Protein 1K09 (pdb70)

Structure (mmCIF, N/CA/C/O backbone):
data_1K09
#
_entry.id   1K09
#
loop_
_entity.id
_entity.type
_entity.pdbx_description
1 polymer 'Core Module I'
2 polymer 'Core Module II'
3 non-polymer '(7E)-4,9-dioxo-6-oxa-3,7,10-triazadodec-7-ene-1,12-dioic acid'
#
loop_
_atom_site.group_PDB
_atom_site.id
_atom_site.type_symbol
_atom_site.label_atom_id
_atom_site.label_alt_id
_atom_site.label_comp_id
_atom_site.label_asym_id
_atom_site.label_entity_id
_atom_site.label_seq_id
_atom_site.pdbx_PDB_ins_code
_atom_site.Cartn_x
_atom_site.Cartn_y
_atom_site.Cartn_z
_atom_site.occupancy
_atom_site.B_iso_or_equiv
_atom_site.auth_seq_id
_atom_site.auth_comp_id
_atom_site.auth_asym_id
_atom_site.auth_atom_id
_atom_site.pdbx_PDB_model_num
ATOM 10 N N . LYS A 1 2 ? -8.652 -8.616 -18.629 1.00 0.00 2 LYS A N 1
ATOM 11 C CA . LYS A 1 2 ? -8.011 -7.619 -17.726 1.00 0.00 2 LYS A CA 1
ATOM 12 C C . LYS A 1 2 ? -7.211 -8.345 -16.644 1.00 0.00 2 LYS A C 1
ATOM 13 O O . LYS A 1 2 ? -7.737 -8.725 -15.616 1.00 0.00 2 LYS A O 1
ATOM 32 N N . ALA A 1 3 ? -5.942 -8.543 -16.870 1.00 0.00 3 ALA A N 1
ATOM 33 C CA . ALA A 1 3 ? -5.099 -9.248 -15.861 1.00 0.00 3 ALA A CA 1
ATOM 34 C C . ALA A 1 3 ? -4.775 -8.316 -14.691 1.00 0.00 3 ALA A C 1
ATOM 35 O O . ALA A 1 3 ? -3.635 -8.164 -14.300 1.00 0.00 3 ALA A O 1
ATOM 42 N N . LYS A 1 4 ? -5.772 -7.691 -14.129 1.00 0.00 4 LYS A N 1
ATOM 43 C CA . LYS A 1 4 ? -5.528 -6.768 -12.984 1.00 0.00 4 LYS A CA 1
ATOM 44 C C . LYS A 1 4 ? -6.862 -6.266 -12.422 1.00 0.00 4 LYS A C 1
ATOM 45 O O . LYS A 1 4 ? -7.520 -5.434 -13.014 1.00 0.00 4 LYS A O 1
ATOM 62 N N . ILE A 1 5 ? -7.267 -6.769 -11.287 1.00 0.00 5 ILE A N 1
ATOM 63 C CA . ILE A 1 5 ? -8.560 -6.322 -10.692 1.00 0.00 5 ILE A CA 1
ATOM 64 C C . ILE A 1 5 ? -8.570 -4.794 -10.542 1.00 0.00 5 ILE A C 1
ATOM 65 O O . ILE A 1 5 ? -7.756 -4.102 -11.119 1.00 0.00 5 ILE A O 1
ATOM 81 N N . ILE A 1 6 ? -9.482 -4.262 -9.776 1.00 0.00 6 ILE A N 1
ATOM 82 C CA . ILE A 1 6 ? -9.531 -2.781 -9.602 1.00 0.00 6 ILE A CA 1
ATOM 83 C C . ILE A 1 6 ? -9.897 -2.421 -8.160 1.00 0.00 6 ILE A C 1
ATOM 84 O O . ILE A 1 6 ? -10.834 -2.949 -7.594 1.00 0.00 6 ILE A O 1
ATOM 100 N N . ARG A 1 7 ? -9.165 -1.521 -7.564 1.00 0.00 7 ARG A N 1
ATOM 101 C CA . ARG A 1 7 ? -9.465 -1.114 -6.162 1.00 0.00 7 ARG A CA 1
ATOM 102 C C . ARG A 1 7 ? -8.943 0.304 -5.911 1.00 0.00 7 ARG A C 1
ATOM 103 O O . ARG A 1 7 ? -7.822 0.500 -5.485 1.00 0.00 7 ARG A O 1
ATOM 124 N N . TYR A 1 8 ? -9.748 1.293 -6.186 1.00 0.00 8 TYR A N 1
ATOM 125 C CA . TYR A 1 8 ? -9.299 2.704 -5.977 1.00 0.00 8 TYR A CA 1
ATOM 126 C C . TYR A 1 8 ? -10.352 3.516 -5.215 1.00 0.00 8 TYR A C 1
ATOM 127 O O . TYR A 1 8 ? -11.381 3.004 -4.822 1.00 0.00 8 TYR A O 1
ATOM 145 N N . PHE A 1 9 ? -10.106 4.782 -5.008 1.00 0.00 9 PHE A N 1
ATOM 146 C CA . PHE A 1 9 ? -11.103 5.621 -4.279 1.00 0.00 9 PHE A CA 1
ATOM 147 C C . PHE A 1 9 ? -11.330 6.929 -5.027 1.00 0.00 9 PHE A C 1
ATOM 148 O O . PHE A 1 9 ? -11.814 7.901 -4.482 1.00 0.00 9 PHE A O 1
ATOM 165 N N . TYR A 1 10 ? -10.999 6.933 -6.280 1.00 0.00 10 TYR A N 1
ATOM 166 C CA . TYR A 1 10 ? -11.187 8.150 -7.126 1.00 0.00 10 TYR A CA 1
ATOM 167 C C . TYR A 1 10 ? -10.637 9.404 -6.437 1.00 0.00 10 TYR A C 1
ATOM 168 O O . TYR A 1 10 ? -10.275 9.392 -5.279 1.00 0.00 10 TYR A O 1
ATOM 186 N N . ASN A 1 11 ? -10.577 10.490 -7.165 1.00 0.00 11 ASN A N 1
ATOM 187 C CA . ASN A 1 11 ? -10.058 11.773 -6.602 1.00 0.00 11 ASN A CA 1
ATOM 188 C C . ASN A 1 11 ? -9.695 12.715 -7.750 1.00 0.00 11 ASN A C 1
ATOM 189 O O . ASN A 1 11 ? -8.542 13.009 -7.972 1.00 0.00 11 ASN A O 1
ATOM 200 N N . ALA A 1 12 ? -10.670 13.173 -8.489 1.00 0.00 12 ALA A N 1
ATOM 201 C CA . ALA A 1 12 ? -10.384 14.085 -9.639 1.00 0.00 12 ALA A CA 1
ATOM 202 C C . ALA A 1 12 ? -9.359 15.161 -9.246 1.00 0.00 12 ALA A C 1
ATOM 203 O O . ALA A 1 12 ? -8.174 14.903 -9.175 1.00 0.00 12 ALA A O 1
ATOM 210 N N . LYS A 1 13 ? -9.792 16.370 -9.008 1.00 0.00 13 LYS A N 1
ATOM 211 C CA . LYS A 1 13 ? -8.824 17.438 -8.639 1.00 0.00 13 LYS A CA 1
ATOM 212 C C . LYS A 1 13 ? -7.625 17.376 -9.581 1.00 0.00 13 LYS A C 1
ATOM 213 O O . LYS A 1 13 ? -6.627 16.749 -9.290 1.00 0.00 13 LYS A O 1
ATOM 232 N N . ASP A 1 14 ? -7.734 18.002 -10.720 1.00 0.00 14 ASP A N 1
ATOM 233 C CA . ASP A 1 14 ? -6.620 17.973 -11.715 1.00 0.00 14 ASP A CA 1
ATOM 234 C C . ASP A 1 14 ? -6.572 16.601 -12.393 1.00 0.00 14 ASP A C 1
ATOM 235 O O . ASP A 1 14 ? -5.747 16.350 -13.249 1.00 0.00 14 ASP A O 1
ATOM 244 N N . GLY A 1 15 ? -7.461 15.712 -12.027 1.00 0.00 15 GLY A N 1
ATOM 245 C CA . GLY A 1 15 ? -7.469 14.364 -12.666 1.00 0.00 15 GLY A CA 1
ATOM 246 C C . GLY A 1 15 ? -6.677 13.363 -11.818 1.00 0.00 15 GLY A C 1
ATOM 247 O O . GLY A 1 15 ? -5.850 12.630 -12.321 1.00 0.00 15 GLY A O 1
ATOM 251 N N . LEU A 1 16 ? -6.932 13.313 -10.538 1.00 0.00 16 LEU A N 1
ATOM 252 C CA . LEU A 1 16 ? -6.202 12.342 -9.671 1.00 0.00 16 LEU A CA 1
ATOM 253 C C . LEU A 1 16 ? -7.148 11.210 -9.258 1.00 0.00 16 LEU A C 1
ATOM 254 O O . LEU A 1 16 ? -8.336 11.269 -9.500 1.00 0.00 16 LEU A O 1
ATOM 283 N N . GLN A 1 18 ? -6.468 7.932 -6.336 1.00 0.00 18 GLN A N 1
ATOM 284 C CA . GLN A 1 18 ? -5.667 6.844 -5.704 1.00 0.00 18 GLN A CA 1
ATOM 285 C C . GLN A 1 18 ? -6.103 5.490 -6.269 1.00 0.00 18 GLN A C 1
ATOM 286 O O . GLN A 1 18 ? -7.141 4.963 -5.913 1.00 0.00 18 GLN A O 1
ATOM 300 N N . THR A 1 19 ? -5.328 4.936 -7.164 1.00 0.00 19 THR A N 1
ATOM 301 C CA . THR A 1 19 ? -5.705 3.629 -7.771 1.00 0.00 19 THR A CA 1
ATOM 302 C C . THR A 1 19 ? -4.858 2.485 -7.205 1.00 0.00 19 THR A C 1
ATOM 303 O O . THR A 1 19 ? -3.911 2.038 -7.822 1.00 0.00 19 THR A O 1
ATOM 314 N N . PHE A 1 20 ? -5.206 1.992 -6.050 1.00 0.00 20 PHE A N 1
ATOM 315 C CA . PHE A 1 20 ? -4.440 0.857 -5.461 1.00 0.00 20 PHE A CA 1
ATOM 316 C C . PHE A 1 20 ? -5.069 -0.452 -5.942 1.00 0.00 20 PHE A C 1
ATOM 317 O O . PHE A 1 20 ? -5.929 -1.011 -5.293 1.00 0.00 20 PHE A O 1
ATOM 334 N N . VAL A 1 21 ? -4.676 -0.926 -7.094 1.00 0.00 21 VAL A N 1
ATOM 335 C CA . VAL A 1 21 ? -5.290 -2.175 -7.629 1.00 0.00 21 VAL A CA 1
ATOM 336 C C . VAL A 1 21 ? -4.524 -3.418 -7.168 1.00 0.00 21 VAL A C 1
ATOM 337 O O . VAL A 1 21 ? -3.363 -3.355 -6.815 1.00 0.00 21 VAL A O 1
ATOM 350 N N . TYR A 1 22 ? -5.175 -4.552 -7.175 1.00 0.00 22 TYR A N 1
ATOM 351 C CA . TYR A 1 22 ? -4.507 -5.815 -6.746 1.00 0.00 22 TYR A CA 1
ATOM 352 C C . TYR A 1 22 ? -4.458 -6.799 -7.920 1.00 0.00 22 TYR A C 1
ATOM 353 O O . TYR A 1 22 ? -5.378 -6.883 -8.710 1.00 0.00 22 TYR A O 1
ATOM 371 N N . GLY A 1 23 ? -3.392 -7.541 -8.045 1.00 0.00 23 GLY A N 1
ATOM 372 C CA . GLY A 1 23 ? -3.291 -8.513 -9.170 1.00 0.00 23 GLY A CA 1
ATOM 373 C C . GLY A 1 23 ? -4.599 -9.299 -9.288 1.00 0.00 23 GLY A C 1
ATOM 374 O O . GLY A 1 23 ? -5.443 -9.251 -8.416 1.00 0.00 23 GLY A O 1
ATOM 378 N N . GLY A 1 24 ? -4.771 -10.024 -10.360 1.00 0.00 24 GLY A N 1
ATOM 379 C CA . GLY A 1 24 ? -6.025 -10.812 -10.532 1.00 0.00 24 GLY A CA 1
ATOM 380 C C . GLY A 1 24 ? -6.725 -10.387 -11.824 1.00 0.00 24 GLY A C 1
ATOM 381 O O . GLY A 1 24 ? -6.791 -9.217 -12.148 1.00 0.00 24 GLY A O 1
ATOM 385 N N . CYS A 1 25 ? -7.250 -11.325 -12.564 1.00 0.00 25 CYS A N 1
ATOM 386 C CA . CYS A 1 25 ? -7.946 -10.969 -13.835 1.00 0.00 25 CYS A CA 1
ATOM 387 C C . CYS A 1 25 ? -9.192 -10.131 -13.539 1.00 0.00 25 CYS A C 1
ATOM 388 O O . CYS A 1 25 ? -9.604 -9.321 -14.345 1.00 0.00 25 CYS A O 1
ATOM 407 N N . LYS B 2 2 ? -1.489 -12.915 0.754 1.00 0.00 2 LYS B N 1
ATOM 408 C CA . LYS B 2 2 ? -2.289 -11.774 0.225 1.00 0.00 2 LYS B CA 1
ATOM 409 C C . LYS B 2 2 ? -1.360 -10.708 -0.362 1.00 0.00 2 LYS B C 1
ATOM 410 O O . LYS B 2 2 ? -1.495 -9.532 -0.086 1.00 0.00 2 LYS B O 1
ATOM 429 N N . ALA B 2 3 ? -0.415 -11.110 -1.167 1.00 0.00 3 ALA B N 1
ATOM 430 C CA . ALA B 2 3 ? 0.526 -10.122 -1.768 1.00 0.00 3 ALA B CA 1
ATOM 431 C C . ALA B 2 3 ? 0.240 -9.957 -3.263 1.00 0.00 3 ALA B C 1
ATOM 432 O O . ALA B 2 3 ? -0.821 -10.301 -3.744 1.00 0.00 3 ALA B O 1
ATOM 439 N N . ARG B 2 4 ? 1.183 -9.435 -4.000 1.00 0.00 4 ARG B N 1
ATOM 440 C CA . ARG B 2 4 ? 0.972 -9.245 -5.465 1.00 0.00 4 ARG B CA 1
ATOM 441 C C . ARG B 2 4 ? -0.163 -8.249 -5.715 1.00 0.00 4 ARG B C 1
ATOM 442 O O . ARG B 2 4 ? -1.192 -8.590 -6.261 1.00 0.00 4 ARG B O 1
ATOM 463 N N . ILE B 2 5 ? 0.020 -7.018 -5.322 1.00 0.00 5 ILE B N 1
ATOM 464 C CA . ILE B 2 5 ? -1.049 -6.000 -5.543 1.00 0.00 5 ILE B CA 1
ATOM 465 C C . ILE B 2 5 ? -0.513 -4.848 -6.388 1.00 0.00 5 ILE B C 1
ATOM 466 O O . ILE B 2 5 ? 0.385 -4.135 -5.986 1.00 0.00 5 ILE B O 1
ATOM 482 N N . ILE B 2 6 ? -1.058 -4.654 -7.558 1.00 0.00 6 ILE B N 1
ATOM 483 C CA . ILE B 2 6 ? -0.574 -3.541 -8.415 1.00 0.00 6 ILE B CA 1
ATOM 484 C C . ILE B 2 6 ? -1.050 -2.200 -7.837 1.00 0.00 6 ILE B C 1
ATOM 485 O O . ILE B 2 6 ? -1.827 -1.469 -8.425 1.00 0.00 6 ILE B O 1
ATOM 501 N N . ARG B 2 7 ? -0.568 -1.886 -6.670 1.00 0.00 7 ARG B N 1
ATOM 502 C CA . ARG B 2 7 ? -0.938 -0.595 -6.002 1.00 0.00 7 ARG B CA 1
ATOM 503 C C . ARG B 2 7 ? -0.615 0.602 -6.909 1.00 0.00 7 ARG B C 1
ATOM 504 O O . ARG B 2 7 ? 0.486 1.138 -6.885 1.00 0.00 7 ARG B O 1
ATOM 525 N N . TYR B 2 8 ? -1.569 1.024 -7.697 1.00 0.00 8 TYR B N 1
ATOM 526 C CA . TYR B 2 8 ? -1.344 2.184 -8.609 1.00 0.00 8 TYR B CA 1
ATOM 527 C C . TYR B 2 8 ? -1.743 3.490 -7.915 1.00 0.00 8 TYR B C 1
ATOM 528 O O . TYR B 2 8 ? -2.303 3.486 -6.836 1.00 0.00 8 TYR B O 1
ATOM 546 N N . PHE B 2 9 ? -1.469 4.607 -8.532 1.00 0.00 9 PHE B N 1
ATOM 547 C CA . PHE B 2 9 ? -1.845 5.914 -7.917 1.00 0.00 9 PHE B CA 1
ATOM 548 C C . PHE B 2 9 ? -2.125 6.948 -9.010 1.00 0.00 9 PHE B C 1
ATOM 549 O O . PHE B 2 9 ? -1.391 7.902 -9.176 1.00 0.00 9 PHE B O 1
ATOM 566 N N . TYR B 2 10 ? -3.179 6.766 -9.757 1.00 0.00 10 TYR B N 1
ATOM 567 C CA . TYR B 2 10 ? -3.502 7.738 -10.841 1.00 0.00 10 TYR B CA 1
ATOM 568 C C . TYR B 2 10 ? -3.294 9.172 -10.345 1.00 0.00 10 TYR B C 1
ATOM 569 O O . TYR B 2 10 ? -4.109 9.714 -9.624 1.00 0.00 10 TYR B O 1
ATOM 587 N N . ASN B 2 11 ? -2.210 9.790 -10.726 1.00 0.00 11 ASN B N 1
ATOM 588 C CA . ASN B 2 11 ? -1.951 11.188 -10.276 1.00 0.00 11 ASN B CA 1
ATOM 589 C C . ASN B 2 11 ? -2.010 12.146 -11.469 1.00 0.00 11 ASN B C 1
ATOM 590 O O . ASN B 2 11 ? -1.394 11.917 -12.491 1.00 0.00 11 ASN B O 1
ATOM 601 N N . ALA B 2 12 ? -2.746 13.216 -11.347 1.00 0.00 12 ALA B N 1
ATOM 602 C CA . ALA B 2 12 ? -2.846 14.187 -12.474 1.00 0.00 12 ALA B CA 1
ATOM 603 C C . ALA B 2 12 ? -1.469 14.775 -12.793 1.00 0.00 12 ALA B C 1
ATOM 604 O O . ALA B 2 12 ? -0.500 14.521 -12.106 1.00 0.00 12 ALA B O 1
ATOM 611 N N . LYS B 2 13 ? -1.375 15.561 -13.831 1.00 0.00 13 LYS B N 1
ATOM 612 C CA . LYS B 2 13 ? -0.061 16.165 -14.193 1.00 0.00 13 LYS B CA 1
ATOM 613 C C . LYS B 2 13 ? 0.606 16.755 -12.948 1.00 0.00 13 LYS B C 1
ATOM 614 O O . LYS B 2 13 ? 1.813 16.885 -12.880 1.00 0.00 13 LYS B O 1
ATOM 633 N N . ASP B 2 14 ? -0.170 17.115 -11.962 1.00 0.00 14 ASP B N 1
ATOM 634 C CA . ASP B 2 14 ? 0.420 17.695 -10.721 1.00 0.00 14 ASP B CA 1
ATOM 635 C C . ASP B 2 14 ? 1.658 16.899 -10.302 1.00 0.00 14 ASP B C 1
ATOM 636 O O . ASP B 2 14 ? 2.575 17.427 -9.706 1.00 0.00 14 ASP B O 1
ATOM 645 N N . GLY B 2 15 ? 1.690 15.631 -10.610 1.00 0.00 15 GLY B N 1
ATOM 646 C CA . GLY B 2 15 ? 2.868 14.802 -10.229 1.00 0.00 15 GLY B CA 1
ATOM 647 C C . GLY B 2 15 ? 3.230 13.867 -11.384 1.00 0.00 15 GLY B C 1
ATOM 648 O O . GLY B 2 15 ? 3.772 14.287 -12.388 1.00 0.00 15 GLY B O 1
ATOM 652 N N . LYS B 2 16 ? 2.935 12.604 -11.251 1.00 0.00 16 LYS B N 1
ATOM 653 C CA . LYS B 2 16 ? 3.262 11.641 -12.341 1.00 0.00 16 LYS B CA 1
ATOM 654 C C . LYS B 2 16 ? 2.890 10.218 -11.917 1.00 0.00 16 LYS B C 1
ATOM 655 O O . LYS B 2 16 ? 3.744 9.407 -11.624 1.00 0.00 16 LYS B O 1
ATOM 685 N N . GLN B 2 18 ? 2.015 6.738 -10.098 1.00 0.00 18 GLN B N 1
ATOM 686 C CA . GLN B 2 18 ? 2.831 6.163 -8.990 1.00 0.00 18 GLN B CA 1
ATOM 687 C C . GLN B 2 18 ? 2.450 4.699 -8.761 1.00 0.00 18 GLN B C 1
ATOM 688 O O . GLN B 2 18 ? 1.355 4.276 -9.075 1.00 0.00 18 GLN B O 1
ATOM 702 N N . THR B 2 19 ? 3.345 3.925 -8.217 1.00 0.00 19 THR B N 1
ATOM 703 C CA . THR B 2 19 ? 3.038 2.489 -7.964 1.00 0.00 19 THR B CA 1
ATOM 704 C C . THR B 2 19 ? 4.035 1.913 -6.956 1.00 0.00 19 THR B C 1
ATOM 705 O O . THR B 2 19 ? 5.223 1.859 -7.207 1.00 0.00 19 THR B O 1
ATOM 716 N N . PHE B 2 20 ? 3.565 1.484 -5.817 1.00 0.00 20 PHE B N 1
ATOM 717 C CA . PHE B 2 20 ? 4.502 0.912 -4.794 1.00 0.00 20 PHE B CA 1
ATOM 718 C C . PHE B 2 20 ? 4.659 -0.600 -5.008 1.00 0.00 20 PHE B C 1
ATOM 719 O O . PHE B 2 20 ? 3.840 -1.382 -4.575 1.00 0.00 20 PHE B O 1
ATOM 736 N N . VAL B 2 21 ? 5.697 -1.022 -5.673 1.00 0.00 21 VAL B N 1
ATOM 737 C CA . VAL B 2 21 ? 5.870 -2.485 -5.912 1.00 0.00 21 VAL B CA 1
ATOM 738 C C . VAL B 2 21 ? 6.621 -3.135 -4.747 1.00 0.00 21 VAL B C 1
ATOM 739 O O . VAL B 2 21 ? 7.691 -2.704 -4.364 1.00 0.00 21 VAL B O 1
ATOM 752 N N . TYR B 2 22 ? 6.060 -4.170 -4.180 1.00 0.00 22 TYR B N 1
ATOM 753 C CA . TYR B 2 22 ? 6.726 -4.854 -3.037 1.00 0.00 22 TYR B CA 1
ATOM 754 C C . TYR B 2 22 ? 6.077 -6.220 -2.788 1.00 0.00 22 TYR B C 1
ATOM 755 O O . TYR B 2 22 ? 6.126 -6.751 -1.696 1.00 0.00 22 TYR B O 1
ATOM 773 N N . GLY B 2 23 ? 5.466 -6.790 -3.790 1.00 0.00 23 GLY B N 1
ATOM 774 C CA . GLY B 2 23 ? 4.812 -8.117 -3.607 1.00 0.00 23 GLY B CA 1
ATOM 775 C C . GLY B 2 23 ? 5.876 -9.175 -3.304 1.00 0.00 23 GLY B C 1
ATOM 776 O O . GLY B 2 23 ? 6.962 -9.150 -3.846 1.00 0.00 23 GLY B O 1
ATOM 780 N N . GLY B 2 24 ? 5.570 -10.107 -2.442 1.00 0.00 24 GLY B N 1
ATOM 781 C CA . GLY B 2 24 ? 6.562 -11.168 -2.105 1.00 0.00 24 GLY B CA 1
ATOM 782 C C . GLY B 2 24 ? 6.062 -12.513 -2.631 1.00 0.00 24 GLY B C 1
ATOM 783 O O . GLY B 2 24 ? 6.834 -13.403 -2.922 1.00 0.00 24 GLY B O 1
ATOM 787 N N . CYS B 2 25 ? 4.772 -12.668 -2.757 1.00 0.00 25 CYS B N 1
ATOM 788 C CA . CYS B 2 25 ? 4.222 -13.956 -3.266 1.00 0.00 25 CYS B CA 1
ATOM 789 C C . CYS B 2 25 ? 3.666 -13.768 -4.681 1.00 0.00 25 CYS B C 1
ATOM 790 O O . CYS B 2 25 ? 3.983 -12.807 -5.353 1.00 0.00 25 CYS B O 1
ATOM 834 N N . LYS A 1 2 ? -5.085 -16.824 -9.944 1.00 0.00 2 LYS A N 2
ATOM 835 C CA . LYS A 1 2 ? -5.901 -15.765 -10.606 1.00 0.00 2 LYS A CA 2
ATOM 836 C C . LYS A 1 2 ? -6.487 -14.816 -9.556 1.00 0.00 2 LYS A C 2
ATOM 837 O O . LYS A 1 2 ? -7.682 -14.778 -9.337 1.00 0.00 2 LYS A O 2
ATOM 856 N N . ALA A 1 3 ? -5.655 -14.048 -8.907 1.00 0.00 3 ALA A N 2
ATOM 857 C CA . ALA A 1 3 ? -6.153 -13.106 -7.880 1.00 0.00 3 ALA A CA 2
ATOM 858 C C . ALA A 1 3 ? -6.001 -11.675 -8.384 1.00 0.00 3 ALA A C 2
ATOM 859 O O . ALA A 1 3 ? -6.541 -11.296 -9.404 1.00 0.00 3 ALA A O 2
ATOM 866 N N . LYS A 1 4 ? -5.269 -10.889 -7.675 1.00 0.00 4 LYS A N 2
ATOM 867 C CA . LYS A 1 4 ? -5.060 -9.471 -8.085 1.00 0.00 4 LYS A CA 2
ATOM 868 C C . LYS A 1 4 ? -6.406 -8.791 -8.353 1.00 0.00 4 LYS A C 2
ATOM 869 O O . LYS A 1 4 ? -7.035 -9.015 -9.368 1.00 0.00 4 LYS A O 2
ATOM 886 N N . ILE A 1 5 ? -6.851 -7.961 -7.449 1.00 0.00 5 ILE A N 2
ATOM 887 C CA . ILE A 1 5 ? -8.155 -7.266 -7.654 1.00 0.00 5 ILE A CA 2
ATOM 888 C C . ILE A 1 5 ? -7.928 -5.757 -7.785 1.00 0.00 5 ILE A C 2
ATOM 889 O O . ILE A 1 5 ? -7.407 -5.119 -6.893 1.00 0.00 5 ILE A O 2
ATOM 905 N N . ILE A 1 6 ? -8.310 -5.185 -8.894 1.00 0.00 6 ILE A N 2
ATOM 906 C CA . ILE A 1 6 ? -8.109 -3.718 -9.082 1.00 0.00 6 ILE A CA 2
ATOM 907 C C . ILE A 1 6 ? -9.251 -2.932 -8.432 1.00 0.00 6 ILE A C 2
ATOM 908 O O . ILE A 1 6 ? -10.317 -3.457 -8.179 1.00 0.00 6 ILE A O 2
ATOM 924 N N . ARG A 1 7 ? -9.033 -1.673 -8.162 1.00 0.00 7 ARG A N 2
ATOM 925 C CA . ARG A 1 7 ? -10.101 -0.846 -7.531 1.00 0.00 7 ARG A CA 2
ATOM 926 C C . ARG A 1 7 ? -9.548 0.537 -7.177 1.00 0.00 7 ARG A C 2
ATOM 927 O O . ARG A 1 7 ? -8.819 0.698 -6.219 1.00 0.00 7 ARG A O 2
ATOM 948 N N . TYR A 1 8 ? -9.882 1.537 -7.948 1.00 0.00 8 TYR A N 2
ATOM 949 C CA . TYR A 1 8 ? -9.366 2.906 -7.658 1.00 0.00 8 TYR A CA 2
ATOM 950 C C . TYR A 1 8 ? -10.519 3.910 -7.586 1.00 0.00 8 TYR A C 2
ATOM 951 O O . TYR A 1 8 ? -11.669 3.567 -7.770 1.00 0.00 8 TYR A O 2
ATOM 969 N N . PHE A 1 9 ? -10.214 5.152 -7.322 1.00 0.00 9 PHE A N 2
ATOM 970 C CA . PHE A 1 9 ? -11.285 6.186 -7.240 1.00 0.00 9 PHE A CA 2
ATOM 971 C C . PHE A 1 9 ? -10.930 7.378 -8.133 1.00 0.00 9 PHE A C 2
ATOM 972 O O . PHE A 1 9 ? -9.994 8.107 -7.868 1.00 0.00 9 PHE A O 2
ATOM 989 N N . TYR A 1 10 ? -11.666 7.579 -9.191 1.00 0.00 10 TYR A N 2
ATOM 990 C CA . TYR A 1 10 ? -11.366 8.721 -10.103 1.00 0.00 10 TYR A CA 2
ATOM 991 C C . TYR A 1 10 ? -11.688 10.051 -9.418 1.00 0.00 10 TYR A C 2
ATOM 992 O O . TYR A 1 10 ? -12.683 10.185 -8.733 1.00 0.00 10 TYR A O 2
ATOM 1010 N N . ASN A 1 11 ? -10.853 11.038 -9.601 1.00 0.00 11 ASN A N 2
ATOM 1011 C CA . ASN A 1 11 ? -11.107 12.363 -8.966 1.00 0.00 11 ASN A CA 2
ATOM 1012 C C . ASN A 1 11 ? -10.622 13.487 -9.886 1.00 0.00 11 ASN A C 2
ATOM 1013 O O . ASN A 1 11 ? -9.614 14.117 -9.635 1.00 0.00 11 ASN A O 2
ATOM 1024 N N . ALA A 1 12 ? -11.332 13.739 -10.952 1.00 0.00 12 ALA A N 2
ATOM 1025 C CA . ALA A 1 12 ? -10.912 14.819 -11.892 1.00 0.00 12 ALA A CA 2
ATOM 1026 C C . ALA A 1 12 ? -10.737 16.142 -11.140 1.00 0.00 12 ALA A C 2
ATOM 1027 O O . ALA A 1 12 ? -9.866 16.931 -11.450 1.00 0.00 12 ALA A O 2
ATOM 1034 N N . LYS A 1 13 ? -11.552 16.389 -10.153 1.00 0.00 13 LYS A N 2
ATOM 1035 C CA . LYS A 1 13 ? -11.425 17.659 -9.384 1.00 0.00 13 LYS A CA 2
ATOM 1036 C C . LYS A 1 13 ? -9.963 17.874 -9.002 1.00 0.00 13 LYS A C 2
ATOM 1037 O O . LYS A 1 13 ? -9.235 18.585 -9.664 1.00 0.00 13 LYS A O 2
ATOM 1056 N N . ASP A 1 14 ? -9.522 17.247 -7.948 1.00 0.00 14 ASP A N 2
ATOM 1057 C CA . ASP A 1 14 ? -8.101 17.400 -7.540 1.00 0.00 14 ASP A CA 2
ATOM 1058 C C . ASP A 1 14 ? -7.213 16.580 -8.478 1.00 0.00 14 ASP A C 2
ATOM 1059 O O . ASP A 1 14 ? -6.004 16.563 -8.349 1.00 0.00 14 ASP A O 2
ATOM 1068 N N . GLY A 1 15 ? -7.804 15.896 -9.425 1.00 0.00 15 GLY A N 2
ATOM 1069 C CA . GLY A 1 15 ? -6.992 15.076 -10.369 1.00 0.00 15 GLY A CA 2
ATOM 1070 C C . GLY A 1 15 ? -6.236 14.000 -9.589 1.00 0.00 15 GLY A C 2
ATOM 1071 O O . GLY A 1 15 ? -5.123 13.644 -9.923 1.00 0.00 15 GLY A O 2
ATOM 1075 N N . LEU A 1 16 ? -6.831 13.479 -8.551 1.00 0.00 16 LEU A N 2
ATOM 1076 C CA . LEU A 1 16 ? -6.146 12.425 -7.748 1.00 0.00 16 LEU A CA 2
ATOM 1077 C C . LEU A 1 16 ? -6.785 11.059 -8.013 1.00 0.00 16 LEU A C 2
ATOM 1078 O O . LEU A 1 16 ? -7.622 10.599 -7.262 1.00 0.00 16 LEU A O 2
ATOM 1107 N N . GLN A 1 18 ? -6.383 8.133 -7.230 1.00 0.00 18 GLN A N 2
ATOM 1108 C CA . GLN A 1 18 ? -5.759 7.112 -6.339 1.00 0.00 18 GLN A CA 2
ATOM 1109 C C . GLN A 1 18 ? -6.235 5.710 -6.727 1.00 0.00 18 GLN A C 2
ATOM 1110 O O . GLN A 1 18 ? -7.394 5.500 -7.029 1.00 0.00 18 GLN A O 2
ATOM 1124 N N . THR A 1 19 ? -5.353 4.749 -6.718 1.00 0.00 19 THR A N 2
ATOM 1125 C CA . THR A 1 19 ? -5.759 3.361 -7.086 1.00 0.00 19 THR A CA 2
ATOM 1126 C C . THR A 1 19 ? -5.204 2.360 -6.070 1.00 0.00 19 THR A C 2
ATOM 1127 O O . THR A 1 19 ? -4.177 2.583 -5.462 1.00 0.00 19 THR A O 2
ATOM 1138 N N . PHE A 1 20 ? -5.877 1.257 -5.884 1.00 0.00 20 PHE A N 2
ATOM 1139 C CA . PHE A 1 20 ? -5.387 0.243 -4.907 1.00 0.00 20 PHE A CA 2
ATOM 1140 C C . PHE A 1 20 ? -5.803 -1.162 -5.347 1.00 0.00 20 PHE A C 2
ATOM 1141 O O . PHE A 1 20 ? -6.920 -1.588 -5.124 1.00 0.00 20 PHE A O 2
ATOM 1158 N N . VAL A 1 21 ? -4.913 -1.887 -5.968 1.00 0.00 21 VAL A N 2
ATOM 1159 C CA . VAL A 1 21 ? -5.255 -3.265 -6.419 1.00 0.00 21 VAL A CA 2
ATOM 1160 C C . VAL A 1 21 ? -4.744 -4.291 -5.406 1.00 0.00 21 VAL A C 2
ATOM 1161 O O . VAL A 1 21 ? -5.487 -4.798 -4.589 1.00 0.00 21 VAL A O 2
ATOM 1174 N N . TYR A 1 22 ? -3.480 -4.592 -5.452 1.00 0.00 22 TYR A N 2
ATOM 1175 C CA . TYR A 1 22 ? -2.902 -5.582 -4.492 1.00 0.00 22 TYR A CA 2
ATOM 1176 C C . TYR A 1 22 ? -3.416 -6.990 -4.805 1.00 0.00 22 TYR A C 2
ATOM 1177 O O . TYR A 1 22 ? -4.597 -7.263 -4.719 1.00 0.00 22 TYR A O 2
ATOM 1195 N N . GLY A 1 23 ? -2.538 -7.885 -5.169 1.00 0.00 23 GLY A N 2
ATOM 1196 C CA . GLY A 1 23 ? -2.976 -9.273 -5.487 1.00 0.00 23 GLY A CA 2
ATOM 1197 C C . GLY A 1 23 ? -2.499 -10.225 -4.389 1.00 0.00 23 GLY A C 2
ATOM 1198 O O . GLY A 1 23 ? -1.347 -10.607 -4.343 1.00 0.00 23 GLY A O 2
ATOM 1202 N N . GLY A 1 24 ? -3.376 -10.611 -3.503 1.00 0.00 24 GLY A N 2
ATOM 1203 C CA . GLY A 1 24 ? -2.971 -11.538 -2.408 1.00 0.00 24 GLY A CA 2
ATOM 1204 C C . GLY A 1 24 ? -2.692 -12.925 -2.989 1.00 0.00 24 GLY A C 2
ATOM 1205 O O . GLY A 1 24 ? -3.448 -13.854 -2.791 1.00 0.00 24 GLY A O 2
ATOM 1209 N N . CYS A 1 25 ? -1.612 -13.072 -3.706 1.00 0.00 25 CYS A N 2
ATOM 1210 C CA . CYS A 1 25 ? -1.286 -14.400 -4.298 1.00 0.00 25 CYS A CA 2
ATOM 1211 C C . CYS A 1 25 ? -0.017 -14.303 -5.150 1.00 0.00 25 CYS A C 2
ATOM 1212 O O . CYS A 1 25 ? 1.015 -14.837 -4.795 1.00 0.00 25 CYS A O 2
ATOM 1231 N N . LYS B 2 2 ? 6.797 -13.190 -0.227 1.00 0.00 2 LYS B N 2
ATOM 1232 C CA . LYS B 2 2 ? 6.163 -13.537 -1.531 1.00 0.00 2 LYS B CA 2
ATOM 1233 C C . LYS B 2 2 ? 4.817 -12.823 -1.676 1.00 0.00 2 LYS B C 2
ATOM 1234 O O . LYS B 2 2 ? 3.831 -13.409 -2.078 1.00 0.00 2 LYS B O 2
ATOM 1253 N N . ALA B 2 3 ? 4.770 -11.560 -1.355 1.00 0.00 3 ALA B N 2
ATOM 1254 C CA . ALA B 2 3 ? 3.490 -10.805 -1.478 1.00 0.00 3 ALA B CA 2
ATOM 1255 C C . ALA B 2 3 ? 3.532 -9.896 -2.709 1.00 0.00 3 ALA B C 2
ATOM 1256 O O . ALA B 2 3 ? 4.284 -8.943 -2.764 1.00 0.00 3 ALA B O 2
ATOM 1263 N N . ARG B 2 4 ? 2.734 -10.184 -3.701 1.00 0.00 4 ARG B N 2
ATOM 1264 C CA . ARG B 2 4 ? 2.736 -9.335 -4.928 1.00 0.00 4 ARG B CA 2
ATOM 1265 C C . ARG B 2 4 ? 1.576 -8.336 -4.888 1.00 0.00 4 ARG B C 2
ATOM 1266 O O . ARG B 2 4 ? 0.439 -8.678 -5.153 1.00 0.00 4 ARG B O 2
ATOM 1287 N N . ILE B 2 5 ? 1.854 -7.104 -4.566 1.00 0.00 5 ILE B N 2
ATOM 1288 C CA . ILE B 2 5 ? 0.766 -6.084 -4.518 1.00 0.00 5 ILE B CA 2
ATOM 1289 C C . ILE B 2 5 ? 0.983 -5.063 -5.642 1.00 0.00 5 ILE B C 2
ATOM 1290 O O . ILE B 2 5 ? 1.986 -5.092 -6.328 1.00 0.00 5 ILE B O 2
ATOM 1306 N N . ILE B 2 6 ? 0.060 -4.166 -5.840 1.00 0.00 6 ILE B N 2
ATOM 1307 C CA . ILE B 2 6 ? 0.237 -3.159 -6.925 1.00 0.00 6 ILE B CA 2
ATOM 1308 C C . ILE B 2 6 ? -0.834 -2.071 -6.831 1.00 0.00 6 ILE B C 2
ATOM 1309 O O . ILE B 2 6 ? -1.983 -2.338 -6.547 1.00 0.00 6 ILE B O 2
ATOM 1325 N N . ARG B 2 7 ? -0.463 -0.844 -7.076 1.00 0.00 7 ARG B N 2
ATOM 1326 C CA . ARG B 2 7 ? -1.457 0.262 -7.010 1.00 0.00 7 ARG B CA 2
ATOM 1327 C C . ARG B 2 7 ? -0.832 1.562 -7.520 1.00 0.00 7 ARG B C 2
ATOM 1328 O O . ARG B 2 7 ? 0.354 1.797 -7.364 1.00 0.00 7 ARG B O 2
ATOM 1349 N N . TYR B 2 8 ? -1.626 2.405 -8.129 1.00 0.00 8 TYR B N 2
ATOM 1350 C CA . TYR B 2 8 ? -1.098 3.700 -8.657 1.00 0.00 8 TYR B CA 2
ATOM 1351 C C . TYR B 2 8 ? -1.760 4.862 -7.908 1.00 0.00 8 TYR B C 2
ATOM 1352 O O . TYR B 2 8 ? -2.959 5.045 -7.973 1.00 0.00 8 TYR B O 2
ATOM 1370 N N . PHE B 2 9 ? -0.999 5.644 -7.187 1.00 0.00 9 PHE B N 2
ATOM 1371 C CA . PHE B 2 9 ? -1.614 6.777 -6.431 1.00 0.00 9 PHE B CA 2
ATOM 1372 C C . PHE B 2 9 ? -0.622 7.941 -6.275 1.00 0.00 9 PHE B C 2
ATOM 1373 O O . PHE B 2 9 ? 0.239 7.920 -5.417 1.00 0.00 9 PHE B O 2
ATOM 1390 N N . TYR B 2 10 ? -0.746 8.965 -7.082 1.00 0.00 10 TYR B N 2
ATOM 1391 C CA . TYR B 2 10 ? 0.183 10.130 -6.950 1.00 0.00 10 TYR B CA 2
ATOM 1392 C C . TYR B 2 10 ? -0.599 11.375 -6.520 1.00 0.00 10 TYR B C 2
ATOM 1393 O O . TYR B 2 10 ? -0.703 11.682 -5.350 1.00 0.00 10 TYR B O 2
ATOM 1411 N N . ASN B 2 11 ? -1.147 12.091 -7.465 1.00 0.00 11 ASN B N 2
ATOM 1412 C CA . ASN B 2 11 ? -1.926 13.316 -7.123 1.00 0.00 11 ASN B CA 2
ATOM 1413 C C . ASN B 2 11 ? -2.361 14.035 -8.403 1.00 0.00 11 ASN B C 2
ATOM 1414 O O . ASN B 2 11 ? -3.421 14.626 -8.464 1.00 0.00 11 ASN B O 2
ATOM 1425 N N . ALA B 2 12 ? -1.550 13.990 -9.424 1.00 0.00 12 ALA B N 2
ATOM 1426 C CA . ALA B 2 12 ? -1.917 14.671 -10.700 1.00 0.00 12 ALA B CA 2
ATOM 1427 C C . ALA B 2 12 ? -2.687 13.710 -11.610 1.00 0.00 12 ALA B C 2
ATOM 1428 O O . ALA B 2 12 ? -2.268 12.595 -11.849 1.00 0.00 12 ALA B O 2
ATOM 1435 N N . LYS B 2 13 ? -3.814 14.133 -12.117 1.00 0.00 13 LYS B N 2
ATOM 1436 C CA . LYS B 2 13 ? -4.614 13.240 -13.011 1.00 0.00 13 LYS B CA 2
ATOM 1437 C C . LYS B 2 13 ? -3.695 12.492 -13.984 1.00 0.00 13 LYS B C 2
ATOM 1438 O O . LYS B 2 13 ? -3.398 11.330 -13.797 1.00 0.00 13 LYS B O 2
ATOM 1457 N N . ASP B 2 14 ? -3.243 13.143 -15.023 1.00 0.00 14 ASP B N 2
ATOM 1458 C CA . ASP B 2 14 ? -2.348 12.458 -16.000 1.00 0.00 14 ASP B CA 2
ATOM 1459 C C . ASP B 2 14 ? -0.896 12.494 -15.512 1.00 0.00 14 ASP B C 2
ATOM 1460 O O . ASP B 2 14 ? 0.025 12.232 -16.259 1.00 0.00 14 ASP B O 2
ATOM 1469 N N . GLY B 2 15 ? -0.685 12.817 -14.265 1.00 0.00 15 GLY B N 2
ATOM 1470 C CA . GLY B 2 15 ? 0.707 12.867 -13.735 1.00 0.00 15 GLY B CA 2
ATOM 1471 C C . GLY B 2 15 ? 1.110 11.482 -13.225 1.00 0.00 15 GLY B C 2
ATOM 1472 O O . GLY B 2 15 ? 2.037 11.339 -12.453 1.00 0.00 15 GLY B O 2
ATOM 1476 N N . LYS B 2 16 ? 0.420 10.460 -13.652 1.00 0.00 16 LYS B N 2
ATOM 1477 C CA . LYS B 2 16 ? 0.762 9.084 -13.192 1.00 0.00 16 LYS B CA 2
ATOM 1478 C C . LYS B 2 16 ? 0.526 8.952 -11.686 1.00 0.00 16 LYS B C 2
ATOM 1479 O O . LYS B 2 16 ? 0.813 9.851 -10.921 1.00 0.00 16 LYS B O 2
ATOM 1509 N N . GLN B 2 18 ? 1.381 7.008 -8.117 1.00 0.00 18 GLN B N 2
ATOM 1510 C CA . GLN B 2 18 ? 2.398 6.116 -7.462 1.00 0.00 18 GLN B CA 2
ATOM 1511 C C . GLN B 2 18 ? 2.146 4.647 -7.806 1.00 0.00 18 GLN B C 2
ATOM 1512 O O . GLN B 2 18 ? 1.447 3.944 -7.103 1.00 0.00 18 GLN B O 2
ATOM 1526 N N . THR B 2 19 ? 2.699 4.185 -8.894 1.00 0.00 19 THR B N 2
ATOM 1527 C CA . THR B 2 19 ? 2.478 2.770 -9.304 1.00 0.00 19 THR B CA 2
ATOM 1528 C C . THR B 2 19 ? 3.636 1.879 -8.855 1.00 0.00 19 THR B C 2
ATOM 1529 O O . THR B 2 19 ? 4.727 1.954 -9.383 1.00 0.00 19 THR B O 2
ATOM 1540 N N . PHE B 2 20 ? 3.405 1.019 -7.900 1.00 0.00 20 PHE B N 2
ATOM 1541 C CA . PHE B 2 20 ? 4.502 0.111 -7.450 1.00 0.00 20 PHE B CA 2
ATOM 1542 C C . PHE B 2 20 ? 3.983 -1.324 -7.333 1.00 0.00 20 PHE B C 2
ATOM 1543 O O . PHE B 2 20 ? 2.974 -1.583 -6.710 1.00 0.00 20 PHE B O 2
ATOM 1560 N N . VAL B 2 21 ? 4.662 -2.256 -7.945 1.00 0.00 21 VAL B N 2
ATOM 1561 C CA . VAL B 2 21 ? 4.211 -3.680 -7.891 1.00 0.00 21 VAL B CA 2
ATOM 1562 C C . VAL B 2 21 ? 5.125 -4.492 -6.975 1.00 0.00 21 VAL B C 2
ATOM 1563 O O . VAL B 2 21 ? 5.662 -3.985 -6.010 1.00 0.00 21 VAL B O 2
ATOM 1576 N N . TYR B 2 22 ? 5.291 -5.751 -7.273 1.00 0.00 22 TYR B N 2
ATOM 1577 C CA . TYR B 2 22 ? 6.162 -6.632 -6.437 1.00 0.00 22 TYR B CA 2
ATOM 1578 C C . TYR B 2 22 ? 5.967 -6.325 -4.950 1.00 0.00 22 TYR B C 2
ATOM 1579 O O . TYR B 2 22 ? 5.021 -5.670 -4.560 1.00 0.00 22 TYR B O 2
ATOM 1597 N N . GLY B 2 23 ? 6.848 -6.800 -4.114 1.00 0.00 23 GLY B N 2
ATOM 1598 C CA . GLY B 2 23 ? 6.705 -6.538 -2.654 1.00 0.00 23 GLY B CA 2
ATOM 1599 C C . GLY B 2 23 ? 7.750 -5.513 -2.212 1.00 0.00 23 GLY B C 2
ATOM 1600 O O . GLY B 2 23 ? 7.430 -4.391 -1.873 1.00 0.00 23 GLY B O 2
ATOM 1604 N N . GLY B 2 24 ? 8.999 -5.891 -2.212 1.00 0.00 24 GLY B N 2
ATOM 1605 C CA . GLY B 2 24 ? 10.067 -4.939 -1.789 1.00 0.00 24 GLY B CA 2
ATOM 1606 C C . GLY B 2 24 ? 10.842 -5.535 -0.613 1.00 0.00 24 GLY B C 2
ATOM 1607 O O . GLY B 2 24 ? 11.063 -4.887 0.390 1.00 0.00 24 GLY B O 2
ATOM 1611 N N . CYS B 2 25 ? 11.256 -6.767 -0.728 1.00 0.00 25 CYS B N 2
ATOM 1612 C CA . CYS B 2 25 ? 12.016 -7.406 0.383 1.00 0.00 25 CYS B CA 2
ATOM 1613 C C . CYS B 2 25 ? 13.520 -7.335 0.106 1.00 0.00 25 CYS B C 2
ATOM 1614 O O . CYS B 2 25 ? 14.047 -8.102 -0.675 1.00 0.00 25 CYS B O 2
ATOM 1658 N N . LYS A 1 2 ? -3.765 -13.495 -13.469 1.00 0.00 2 LYS A N 3
ATOM 1659 C CA . LYS A 1 2 ? -4.772 -13.582 -14.554 1.00 0.00 2 LYS A CA 3
ATOM 1660 C C . LYS A 1 2 ? -5.399 -12.209 -14.783 1.00 0.00 2 LYS A C 3
ATOM 1661 O O . LYS A 1 2 ? -4.731 -11.251 -15.118 1.00 0.00 2 LYS A O 3
ATOM 1680 N N . ALA A 1 3 ? -6.669 -12.116 -14.603 1.00 0.00 3 ALA A N 3
ATOM 1681 C CA . ALA A 1 3 ? -7.373 -10.817 -14.799 1.00 0.00 3 ALA A CA 3
ATOM 1682 C C . ALA A 1 3 ? -7.142 -9.909 -13.591 1.00 0.00 3 ALA A C 3
ATOM 1683 O O . ALA A 1 3 ? -8.074 -9.407 -12.996 1.00 0.00 3 ALA A O 3
ATOM 1690 N N . LYS A 1 4 ? -5.905 -9.706 -13.228 1.00 0.00 4 LYS A N 3
ATOM 1691 C CA . LYS A 1 4 ? -5.590 -8.834 -12.055 1.00 0.00 4 LYS A CA 3
ATOM 1692 C C . LYS A 1 4 ? -6.553 -7.644 -11.992 1.00 0.00 4 LYS A C 3
ATOM 1693 O O . LYS A 1 4 ? -6.438 -6.698 -12.745 1.00 0.00 4 LYS A O 3
ATOM 1710 N N . ILE A 1 5 ? -7.506 -7.690 -11.102 1.00 0.00 5 ILE A N 3
ATOM 1711 C CA . ILE A 1 5 ? -8.480 -6.566 -10.989 1.00 0.00 5 ILE A CA 3
ATOM 1712 C C . ILE A 1 5 ? -7.761 -5.273 -10.596 1.00 0.00 5 ILE A C 3
ATOM 1713 O O . ILE A 1 5 ? -6.568 -5.260 -10.361 1.00 0.00 5 ILE A O 3
ATOM 1729 N N . ILE A 1 6 ? -8.478 -4.185 -10.523 1.00 0.00 6 ILE A N 3
ATOM 1730 C CA . ILE A 1 6 ? -7.838 -2.892 -10.145 1.00 0.00 6 ILE A CA 3
ATOM 1731 C C . ILE A 1 6 ? -8.797 -2.061 -9.287 1.00 0.00 6 ILE A C 3
ATOM 1732 O O . ILE A 1 6 ? -9.771 -1.523 -9.774 1.00 0.00 6 ILE A O 3
ATOM 1748 N N . ARG A 1 7 ? -8.529 -1.953 -8.016 1.00 0.00 7 ARG A N 3
ATOM 1749 C CA . ARG A 1 7 ? -9.425 -1.158 -7.128 1.00 0.00 7 ARG A CA 3
ATOM 1750 C C . ARG A 1 7 ? -9.288 0.335 -7.437 1.00 0.00 7 ARG A C 3
ATOM 1751 O O . ARG A 1 7 ? -8.208 0.828 -7.694 1.00 0.00 7 ARG A O 3
ATOM 1772 N N . TYR A 1 8 ? -10.374 1.057 -7.413 1.00 0.00 8 TYR A N 3
ATOM 1773 C CA . TYR A 1 8 ? -10.306 2.517 -7.705 1.00 0.00 8 TYR A CA 3
ATOM 1774 C C . TYR A 1 8 ? -10.808 3.322 -6.503 1.00 0.00 8 TYR A C 3
ATOM 1775 O O . TYR A 1 8 ? -11.744 2.934 -5.833 1.00 0.00 8 TYR A O 3
ATOM 1793 N N . PHE A 1 9 ? -10.193 4.438 -6.226 1.00 0.00 9 PHE A N 3
ATOM 1794 C CA . PHE A 1 9 ? -10.637 5.266 -5.066 1.00 0.00 9 PHE A CA 3
ATOM 1795 C C . PHE A 1 9 ? -10.512 6.754 -5.402 1.00 0.00 9 PHE A C 3
ATOM 1796 O O . PHE A 1 9 ? -9.432 7.310 -5.415 1.00 0.00 9 PHE A O 3
ATOM 1813 N N . TYR A 1 10 ? -11.611 7.404 -5.676 1.00 0.00 10 TYR A N 3
ATOM 1814 C CA . TYR A 1 10 ? -11.554 8.855 -6.013 1.00 0.00 10 TYR A CA 3
ATOM 1815 C C . TYR A 1 10 ? -10.870 9.634 -4.886 1.00 0.00 10 TYR A C 3
ATOM 1816 O O . TYR A 1 10 ? -11.091 9.381 -3.719 1.00 0.00 10 TYR A O 3
ATOM 1834 N N . ASN A 1 11 ? -10.042 10.582 -5.229 1.00 0.00 11 ASN A N 3
ATOM 1835 C CA . ASN A 1 11 ? -9.343 11.380 -4.180 1.00 0.00 11 ASN A CA 3
ATOM 1836 C C . ASN A 1 11 ? -9.053 12.790 -4.700 1.00 0.00 11 ASN A C 3
ATOM 1837 O O . ASN A 1 11 ? -8.047 13.031 -5.336 1.00 0.00 11 ASN A O 3
ATOM 1848 N N . ALA A 1 12 ? -9.927 13.721 -4.435 1.00 0.00 12 ALA A N 3
ATOM 1849 C CA . ALA A 1 12 ? -9.702 15.115 -4.915 1.00 0.00 12 ALA A CA 3
ATOM 1850 C C . ALA A 1 12 ? -8.373 15.656 -4.365 1.00 0.00 12 ALA A C 3
ATOM 1851 O O . ALA A 1 12 ? -7.316 15.144 -4.674 1.00 0.00 12 ALA A O 3
ATOM 1858 N N . LYS A 1 13 ? -8.408 16.690 -3.564 1.00 0.00 13 LYS A N 3
ATOM 1859 C CA . LYS A 1 13 ? -7.137 17.245 -3.018 1.00 0.00 13 LYS A CA 3
ATOM 1860 C C . LYS A 1 13 ? -6.162 17.499 -4.165 1.00 0.00 13 LYS A C 3
ATOM 1861 O O . LYS A 1 13 ? -5.284 16.702 -4.436 1.00 0.00 13 LYS A O 3
ATOM 1880 N N . ASP A 1 14 ? -6.321 18.592 -4.855 1.00 0.00 14 ASP A N 3
ATOM 1881 C CA . ASP A 1 14 ? -5.417 18.885 -6.001 1.00 0.00 14 ASP A CA 3
ATOM 1882 C C . ASP A 1 14 ? -5.676 17.877 -7.124 1.00 0.00 14 ASP A C 3
ATOM 1883 O O . ASP A 1 14 ? -4.961 17.827 -8.105 1.00 0.00 14 ASP A O 3
ATOM 1892 N N . GLY A 1 15 ? -6.699 17.073 -6.987 1.00 0.00 15 GLY A N 3
ATOM 1893 C CA . GLY A 1 15 ? -7.006 16.071 -8.046 1.00 0.00 15 GLY A CA 3
ATOM 1894 C C . GLY A 1 15 ? -5.950 14.964 -8.027 1.00 0.00 15 GLY A C 3
ATOM 1895 O O . GLY A 1 15 ? -4.906 15.077 -8.638 1.00 0.00 15 GLY A O 3
ATOM 1899 N N . LEU A 1 16 ? -6.214 13.893 -7.330 1.00 0.00 16 LEU A N 3
ATOM 1900 C CA . LEU A 1 16 ? -5.227 12.778 -7.272 1.00 0.00 16 LEU A CA 3
ATOM 1901 C C . LEU A 1 16 ? -5.950 11.441 -7.082 1.00 0.00 16 LEU A C 3
ATOM 1902 O O . LEU A 1 16 ? -5.659 10.691 -6.172 1.00 0.00 16 LEU A O 3
ATOM 1931 N N . GLN A 1 18 ? -6.699 8.223 -6.261 1.00 0.00 18 GLN A N 3
ATOM 1932 C CA . GLN A 1 18 ? -5.779 7.112 -5.881 1.00 0.00 18 GLN A CA 3
ATOM 1933 C C . GLN A 1 18 ? -6.213 5.810 -6.560 1.00 0.00 18 GLN A C 3
ATOM 1934 O O . GLN A 1 18 ? -7.388 5.534 -6.698 1.00 0.00 18 GLN A O 3
ATOM 1948 N N . THR A 1 19 ? -5.274 5.010 -6.986 1.00 0.00 19 THR A N 3
ATOM 1949 C CA . THR A 1 19 ? -5.636 3.728 -7.655 1.00 0.00 19 THR A CA 3
ATOM 1950 C C . THR A 1 19 ? -4.841 2.570 -7.044 1.00 0.00 19 THR A C 3
ATOM 1951 O O . THR A 1 19 ? -3.627 2.573 -7.039 1.00 0.00 19 THR A O 3
ATOM 1962 N N . PHE A 1 20 ? -5.519 1.582 -6.528 1.00 0.00 20 PHE A N 3
ATOM 1963 C CA . PHE A 1 20 ? -4.802 0.425 -5.919 1.00 0.00 20 PHE A CA 3
ATOM 1964 C C . PHE A 1 20 ? -5.141 -0.863 -6.671 1.00 0.00 20 PHE A C 3
ATOM 1965 O O . PHE A 1 20 ? -6.285 -1.131 -6.980 1.00 0.00 20 PHE A O 3
ATOM 1982 N N . VAL A 1 21 ? -4.155 -1.664 -6.968 1.00 0.00 21 VAL A N 3
ATOM 1983 C CA . VAL A 1 21 ? -4.422 -2.937 -7.700 1.00 0.00 21 VAL A CA 3
ATOM 1984 C C . VAL A 1 21 ? -3.821 -4.119 -6.938 1.00 0.00 21 VAL A C 3
ATOM 1985 O O . VAL A 1 21 ? -2.784 -4.006 -6.316 1.00 0.00 21 VAL A O 3
ATOM 1998 N N . TYR A 1 22 ? -4.462 -5.253 -6.981 1.00 0.00 22 TYR A N 3
ATOM 1999 C CA . TYR A 1 22 ? -3.923 -6.442 -6.259 1.00 0.00 22 TYR A CA 3
ATOM 2000 C C . TYR A 1 22 ? -4.084 -7.698 -7.119 1.00 0.00 22 TYR A C 3
ATOM 2001 O O . TYR A 1 22 ? -5.174 -8.048 -7.525 1.00 0.00 22 TYR A O 3
ATOM 2019 N N . GLY A 1 23 ? -3.006 -8.379 -7.402 1.00 0.00 23 GLY A N 3
ATOM 2020 C CA . GLY A 1 23 ? -3.101 -9.610 -8.237 1.00 0.00 23 GLY A CA 3
ATOM 2021 C C . GLY A 1 23 ? -4.014 -10.627 -7.546 1.00 0.00 23 GLY A C 3
ATOM 2022 O O . GLY A 1 23 ? -4.723 -10.305 -6.613 1.00 0.00 23 GLY A O 3
ATOM 2026 N N . GLY A 1 24 ? -4.003 -11.852 -7.998 1.00 0.00 24 GLY A N 3
ATOM 2027 C CA . GLY A 1 24 ? -4.871 -12.886 -7.367 1.00 0.00 24 GLY A CA 3
ATOM 2028 C C . GLY A 1 24 ? -4.036 -14.127 -7.043 1.00 0.00 24 GLY A C 3
ATOM 2029 O O . GLY A 1 24 ? -4.295 -15.207 -7.537 1.00 0.00 24 GLY A O 3
ATOM 2033 N N . CYS A 1 25 ? -3.038 -13.982 -6.217 1.00 0.00 25 CYS A N 3
ATOM 2034 C CA . CYS A 1 25 ? -2.187 -15.152 -5.860 1.00 0.00 25 CYS A CA 3
ATOM 2035 C C . CYS A 1 25 ? -1.595 -14.967 -4.460 1.00 0.00 25 CYS A C 3
ATOM 2036 O O . CYS A 1 25 ? -2.243 -15.240 -3.468 1.00 0.00 25 CYS A O 3
ATOM 2055 N N . LYS B 2 2 ? 7.454 -11.050 -9.002 1.00 0.00 2 LYS B N 3
ATOM 2056 C CA . LYS B 2 2 ? 6.780 -9.728 -9.161 1.00 0.00 2 LYS B CA 3
ATOM 2057 C C . LYS B 2 2 ? 5.337 -9.921 -9.623 1.00 0.00 2 LYS B C 3
ATOM 2058 O O . LYS B 2 2 ? 4.779 -9.104 -10.329 1.00 0.00 2 LYS B O 3
ATOM 2077 N N . ALA B 2 3 ? 4.730 -10.994 -9.214 1.00 0.00 3 ALA B N 3
ATOM 2078 C CA . ALA B 2 3 ? 3.315 -11.258 -9.602 1.00 0.00 3 ALA B CA 3
ATOM 2079 C C . ALA B 2 3 ? 2.417 -11.130 -8.371 1.00 0.00 3 ALA B C 3
ATOM 2080 O O . ALA B 2 3 ? 1.789 -12.079 -7.945 1.00 0.00 3 ALA B O 3
ATOM 2087 N N . ARG B 2 4 ? 2.370 -9.966 -7.783 1.00 0.00 4 ARG B N 3
ATOM 2088 C CA . ARG B 2 4 ? 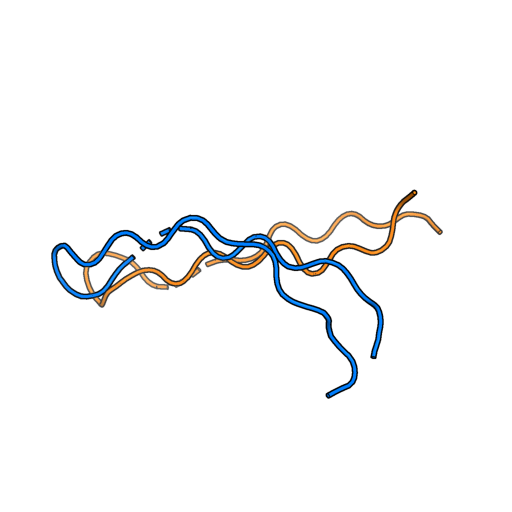1.534 -9.779 -6.563 1.00 0.00 4 ARG B CA 3
ATOM 2089 C C . ARG B 2 4 ? 0.657 -8.529 -6.697 1.00 0.00 4 ARG B C 3
ATOM 2090 O O . ARG B 2 4 ? 0.054 -8.289 -7.725 1.00 0.00 4 ARG B O 3
ATOM 2111 N N . ILE B 2 5 ? 0.576 -7.731 -5.665 1.00 0.00 5 ILE B N 3
ATOM 2112 C CA . ILE B 2 5 ? -0.264 -6.503 -5.736 1.00 0.00 5 ILE B CA 3
ATOM 2113 C C . ILE B 2 5 ? 0.570 -5.320 -6.232 1.00 0.00 5 ILE B C 3
ATOM 2114 O O . ILE B 2 5 ? 1.764 -5.254 -6.012 1.00 0.00 5 ILE B O 3
ATOM 2130 N N . ILE B 2 6 ? -0.047 -4.386 -6.900 1.00 0.00 6 ILE B N 3
ATOM 2131 C CA . ILE B 2 6 ? 0.713 -3.208 -7.410 1.00 0.00 6 ILE B CA 3
ATOM 2132 C C . ILE B 2 6 ? -0.013 -1.911 -7.044 1.00 0.00 6 ILE B C 3
ATOM 2133 O O . ILE B 2 6 ? -1.136 -1.681 -7.448 1.00 0.00 6 ILE B O 3
ATOM 2149 N N . ARG B 2 7 ? 0.620 -1.061 -6.284 1.00 0.00 7 ARG B N 3
ATOM 2150 C CA . ARG B 2 7 ? -0.031 0.221 -5.893 1.00 0.00 7 ARG B CA 3
ATOM 2151 C C . ARG B 2 7 ? -0.055 1.185 -7.083 1.00 0.00 7 ARG B C 3
ATOM 2152 O O . ARG B 2 7 ? 0.754 1.090 -7.984 1.00 0.00 7 ARG B O 3
ATOM 2173 N N . TYR B 2 8 ? -0.977 2.109 -7.092 1.00 0.00 8 TYR B N 3
ATOM 2174 C CA . TYR B 2 8 ? -1.054 3.078 -8.222 1.00 0.00 8 TYR B CA 3
ATOM 2175 C C . TYR B 2 8 ? -1.595 4.423 -7.729 1.00 0.00 8 TYR B C 3
ATOM 2176 O O . TYR B 2 8 ? -2.247 4.502 -6.707 1.00 0.00 8 TYR B O 3
ATOM 2194 N N . PHE B 2 9 ? -1.330 5.481 -8.445 1.00 0.00 9 PHE B N 3
ATOM 2195 C CA . PHE B 2 9 ? -1.830 6.818 -8.013 1.00 0.00 9 PHE B CA 3
ATOM 2196 C C . PHE B 2 9 ? -2.158 7.681 -9.234 1.00 0.00 9 PHE B C 3
ATOM 2197 O O . PHE B 2 9 ? -1.388 8.533 -9.629 1.00 0.00 9 PHE B O 3
ATOM 2214 N N . TYR B 2 10 ? -3.297 7.468 -9.834 1.00 0.00 10 TYR B N 3
ATOM 2215 C CA . TYR B 2 10 ? -3.673 8.277 -11.030 1.00 0.00 10 TYR B CA 3
ATOM 2216 C C . TYR B 2 10 ? -3.504 9.770 -10.734 1.00 0.00 10 TYR B C 3
ATOM 2217 O O . TYR B 2 10 ? -4.275 10.359 -10.004 1.00 0.00 10 TYR B O 3
ATOM 2235 N N . ASN B 2 11 ? -2.502 10.386 -11.300 1.00 0.00 11 ASN B N 3
ATOM 2236 C CA . ASN B 2 11 ? -2.286 11.840 -11.053 1.00 0.00 11 ASN B CA 3
ATOM 2237 C C . ASN B 2 11 ? -2.895 12.664 -12.190 1.00 0.00 11 ASN B C 3
ATOM 2238 O O . ASN B 2 11 ? -3.738 12.193 -12.927 1.00 0.00 11 ASN B O 3
ATOM 2249 N N . ALA B 2 12 ? -2.477 13.890 -12.339 1.00 0.00 12 ALA B N 3
ATOM 2250 C CA . ALA B 2 12 ? -3.034 14.742 -13.429 1.00 0.00 12 ALA B CA 3
ATOM 2251 C C . ALA B 2 12 ? -2.200 14.587 -14.703 1.00 0.00 12 ALA B C 3
ATOM 2252 O O . ALA B 2 12 ? -1.404 13.679 -14.827 1.00 0.00 12 ALA B O 3
ATOM 2259 N N . LYS B 2 13 ? -2.377 15.467 -15.650 1.00 0.00 13 LYS B N 3
ATOM 2260 C CA . LYS B 2 13 ? -1.593 15.369 -16.914 1.00 0.00 13 LYS B CA 3
ATOM 2261 C C . LYS B 2 13 ? -0.094 15.395 -16.605 1.00 0.00 13 LYS B C 3
ATOM 2262 O O . LYS B 2 13 ? 0.358 16.117 -15.738 1.00 0.00 13 LYS B O 3
ATOM 2281 N N . ASP B 2 14 ? 0.680 14.611 -17.304 1.00 0.00 14 ASP B N 3
ATOM 2282 C CA . ASP B 2 14 ? 2.147 14.592 -17.043 1.00 0.00 14 ASP B CA 3
ATOM 2283 C C . ASP B 2 14 ? 2.426 14.035 -15.645 1.00 0.00 14 ASP B C 3
ATOM 2284 O O . ASP B 2 14 ? 3.538 14.079 -15.157 1.00 0.00 14 ASP B O 3
ATOM 2293 N N . GLY B 2 15 ? 1.422 13.508 -14.997 1.00 0.00 15 GLY B N 3
ATOM 2294 C CA . GLY B 2 15 ? 1.624 12.946 -13.633 1.00 0.00 15 GLY B CA 3
ATOM 2295 C C . GLY B 2 15 ? 1.465 11.427 -13.686 1.00 0.00 15 GLY B C 3
ATOM 2296 O O . GLY B 2 15 ? 0.548 10.871 -13.115 1.00 0.00 15 GLY B O 3
ATOM 2300 N N . LYS B 2 16 ? 2.350 10.758 -14.373 1.00 0.00 16 LYS B N 3
ATOM 2301 C CA . LYS B 2 16 ? 2.262 9.270 -14.477 1.00 0.00 16 LYS B CA 3
ATOM 2302 C C . LYS B 2 16 ? 1.810 8.663 -13.146 1.00 0.00 16 LYS B C 3
ATOM 2303 O O . LYS B 2 16 ? 2.394 8.908 -12.110 1.00 0.00 16 LYS B O 3
ATOM 2333 N N . GLN B 2 18 ? 1.740 7.199 -9.974 1.00 0.00 18 GLN B N 3
ATOM 2334 C CA . GLN B 2 18 ? 2.858 6.649 -9.156 1.00 0.00 18 GLN B CA 3
ATOM 2335 C C . GLN B 2 18 ? 2.506 5.240 -8.671 1.00 0.00 18 GLN B C 3
ATOM 2336 O O . GLN B 2 18 ? 1.629 5.058 -7.849 1.00 0.00 18 GLN B O 3
ATOM 2350 N N . THR B 2 19 ? 3.177 4.240 -9.176 1.00 0.00 19 THR B N 3
ATOM 2351 C CA . THR B 2 19 ? 2.871 2.847 -8.743 1.00 0.00 19 THR B CA 3
ATOM 2352 C C . THR B 2 19 ? 3.959 2.330 -7.799 1.00 0.00 19 THR B C 3
ATOM 2353 O O . THR B 2 19 ? 5.105 2.723 -7.881 1.00 0.00 19 THR B O 3
ATOM 2364 N N . PHE B 2 20 ? 3.609 1.447 -6.903 1.00 0.00 20 PHE B N 3
ATOM 2365 C CA . PHE B 2 20 ? 4.625 0.903 -5.954 1.00 0.00 20 PHE B CA 3
ATOM 2366 C C . PHE B 2 20 ? 4.487 -0.618 -5.847 1.00 0.00 20 PHE B C 3
ATOM 2367 O O . PHE B 2 20 ? 3.893 -1.257 -6.693 1.00 0.00 20 PHE B O 3
ATOM 2384 N N . VAL B 2 21 ? 5.029 -1.201 -4.814 1.00 0.00 21 VAL B N 3
ATOM 2385 C CA . VAL B 2 21 ? 4.928 -2.680 -4.657 1.00 0.00 21 VAL B CA 3
ATOM 2386 C C . VAL B 2 21 ? 4.378 -3.033 -3.271 1.00 0.00 21 VAL B C 3
ATOM 2387 O O . VAL B 2 21 ? 4.439 -2.245 -2.349 1.00 0.00 21 VAL B O 3
ATOM 2400 N N . TYR B 2 22 ? 3.839 -4.213 -3.121 1.00 0.00 22 TYR B N 3
ATOM 2401 C CA . TYR B 2 22 ? 3.283 -4.622 -1.799 1.00 0.00 22 TYR B CA 3
ATOM 2402 C C . TYR B 2 22 ? 2.739 -6.051 -1.880 1.00 0.00 22 TYR B C 3
ATOM 2403 O O . TYR B 2 22 ? 1.614 -6.321 -1.510 1.00 0.00 22 TYR B O 3
ATOM 2421 N N . GLY B 2 23 ? 3.530 -6.966 -2.368 1.00 0.00 23 GLY B N 3
ATOM 2422 C CA . GLY B 2 23 ? 3.063 -8.377 -2.483 1.00 0.00 23 GLY B CA 3
ATOM 2423 C C . GLY B 2 23 ? 3.807 -9.255 -1.475 1.00 0.00 23 GLY B C 3
ATOM 2424 O O . GLY B 2 23 ? 4.057 -8.861 -0.354 1.00 0.00 23 GLY B O 3
ATOM 2428 N N . GLY B 2 24 ? 4.166 -10.445 -1.875 1.00 0.00 24 GLY B N 3
ATOM 2429 C CA . GLY B 2 24 ? 4.897 -11.359 -0.953 1.00 0.00 24 GLY B CA 3
ATOM 2430 C C . GLY B 2 24 ? 5.423 -12.559 -1.745 1.00 0.00 24 GLY B C 3
ATOM 2431 O O . GLY B 2 24 ? 6.575 -12.930 -1.637 1.00 0.00 24 GLY B O 3
ATOM 2435 N N . CYS B 2 25 ? 4.585 -13.168 -2.542 1.00 0.00 25 CYS B N 3
ATOM 2436 C CA . CYS B 2 25 ? 5.031 -14.344 -3.346 1.00 0.00 25 CYS B CA 3
ATOM 2437 C C . CYS B 2 25 ? 5.542 -15.455 -2.424 1.00 0.00 25 CYS B C 3
ATOM 2438 O O . CYS B 2 25 ? 4.868 -16.441 -2.203 1.00 0.00 25 CYS B O 3
ATOM 2482 N N . LYS A 1 2 ? -4.316 -15.835 -10.226 1.00 0.00 2 LYS A N 4
ATOM 2483 C CA . LYS A 1 2 ? -4.862 -14.983 -11.321 1.00 0.00 2 LYS A CA 4
ATOM 2484 C C . LYS A 1 2 ? -5.928 -14.031 -10.771 1.00 0.00 2 LYS A C 4
ATOM 2485 O O . LYS A 1 2 ? -7.005 -13.907 -11.320 1.00 0.00 2 LYS A O 4
ATOM 2504 N N . ALA A 1 3 ? -5.637 -13.361 -9.690 1.00 0.00 3 ALA A N 4
ATOM 2505 C CA . ALA A 1 3 ? -6.634 -12.419 -9.106 1.00 0.00 3 ALA A CA 4
ATOM 2506 C C . ALA A 1 3 ? -6.224 -10.972 -9.388 1.00 0.00 3 ALA A C 4
ATOM 2507 O O . ALA A 1 3 ? -6.081 -10.169 -8.488 1.00 0.00 3 ALA A O 4
ATOM 2514 N N . LYS A 1 4 ? -6.032 -10.632 -10.633 1.00 0.00 4 LYS A N 4
ATOM 2515 C CA . LYS A 1 4 ? -5.630 -9.236 -10.972 1.00 0.00 4 LYS A CA 4
ATOM 2516 C C . LYS A 1 4 ? -6.870 -8.351 -11.126 1.00 0.00 4 LYS A C 4
ATOM 2517 O O . LYS A 1 4 ? -7.486 -8.305 -12.173 1.00 0.00 4 LYS A O 4
ATOM 2534 N N . ILE A 1 5 ? -7.241 -7.648 -10.091 1.00 0.00 5 ILE A N 4
ATOM 2535 C CA . ILE A 1 5 ? -8.440 -6.767 -10.179 1.00 0.00 5 ILE A CA 4
ATOM 2536 C C . ILE A 1 5 ? -8.029 -5.299 -10.029 1.00 0.00 5 ILE A C 4
ATOM 2537 O O . ILE A 1 5 ? -7.706 -4.842 -8.952 1.00 0.00 5 ILE A O 4
ATOM 2553 N N . ILE A 1 6 ? -8.040 -4.559 -11.104 1.00 0.00 6 ILE A N 4
ATOM 2554 C CA . ILE A 1 6 ? -7.648 -3.122 -11.023 1.00 0.00 6 ILE A CA 4
ATOM 2555 C C . ILE A 1 6 ? -8.784 -2.298 -10.408 1.00 0.00 6 ILE A C 4
ATOM 2556 O O . ILE A 1 6 ? -9.747 -1.962 -11.067 1.00 0.00 6 ILE A O 4
ATOM 2572 N N . ARG A 1 7 ? -8.677 -1.972 -9.148 1.00 0.00 7 ARG A N 4
ATOM 2573 C CA . ARG A 1 7 ? -9.750 -1.169 -8.492 1.00 0.00 7 ARG A CA 4
ATOM 2574 C C . ARG A 1 7 ? -9.190 0.174 -8.018 1.00 0.00 7 ARG A C 4
ATOM 2575 O O . ARG A 1 7 ? -8.139 0.240 -7.412 1.00 0.00 7 ARG A O 4
ATOM 2596 N N . TYR A 1 8 ? -9.882 1.246 -8.290 1.00 0.00 8 TYR A N 4
ATOM 2597 C CA . TYR A 1 8 ? -9.388 2.584 -7.855 1.00 0.00 8 TYR A CA 4
ATOM 2598 C C . TYR A 1 8 ? -10.564 3.477 -7.449 1.00 0.00 8 TYR A C 4
ATOM 2599 O O . TYR A 1 8 ? -11.693 3.036 -7.374 1.00 0.00 8 TYR A O 4
ATOM 2617 N N . PHE A 1 9 ? -10.306 4.729 -7.186 1.00 0.00 9 PHE A N 4
ATOM 2618 C CA . PHE A 1 9 ? -11.409 5.650 -6.785 1.00 0.00 9 PHE A CA 4
ATOM 2619 C C . PHE A 1 9 ? -11.111 7.072 -7.268 1.00 0.00 9 PHE A C 4
ATOM 2620 O O . PHE A 1 9 ? -10.258 7.287 -8.106 1.00 0.00 9 PHE A O 4
ATOM 2637 N N . TYR A 1 10 ? -11.809 8.044 -6.748 1.00 0.00 10 TYR A N 4
ATOM 2638 C CA . TYR A 1 10 ? -11.565 9.450 -7.178 1.00 0.00 10 TYR A CA 4
ATOM 2639 C C . TYR A 1 10 ? -11.693 10.400 -5.983 1.00 0.00 10 TYR A C 4
ATOM 2640 O O . TYR A 1 10 ? -12.769 10.617 -5.463 1.00 0.00 10 TYR A O 4
ATOM 2658 N N . ASN A 1 11 ? -10.603 10.968 -5.546 1.00 0.00 11 ASN A N 4
ATOM 2659 C CA . ASN A 1 11 ? -10.663 11.903 -4.386 1.00 0.00 11 ASN A CA 4
ATOM 2660 C C . ASN A 1 11 ? -10.663 13.354 -4.877 1.00 0.00 11 ASN A C 4
ATOM 2661 O O . ASN A 1 11 ? -9.646 14.018 -4.882 1.00 0.00 11 ASN A O 4
ATOM 2672 N N . ALA A 1 12 ? -11.798 13.850 -5.290 1.00 0.00 12 ALA A N 4
ATOM 2673 C CA . ALA A 1 12 ? -11.862 15.256 -5.781 1.00 0.00 12 ALA A CA 4
ATOM 2674 C C . ALA A 1 12 ? -11.508 16.228 -4.651 1.00 0.00 12 ALA A C 4
ATOM 2675 O O . ALA A 1 12 ? -11.023 17.316 -4.885 1.00 0.00 12 ALA A O 4
ATOM 2682 N N . LYS A 1 13 ? -11.741 15.840 -3.427 1.00 0.00 13 LYS A N 4
ATOM 2683 C CA . LYS A 1 13 ? -11.413 16.741 -2.286 1.00 0.00 13 LYS A CA 4
ATOM 2684 C C . LYS A 1 13 ? -9.984 17.254 -2.442 1.00 0.00 13 LYS A C 4
ATOM 2685 O O . LYS A 1 13 ? -9.755 18.352 -2.909 1.00 0.00 13 LYS A O 4
ATOM 2704 N N . ASP A 1 14 ? -9.019 16.460 -2.073 1.00 0.00 14 ASP A N 4
ATOM 2705 C CA . ASP A 1 14 ? -7.606 16.898 -2.223 1.00 0.00 14 ASP A CA 4
ATOM 2706 C C . ASP A 1 14 ? -7.214 16.856 -3.701 1.00 0.00 14 ASP A C 4
ATOM 2707 O O . ASP A 1 14 ? -6.118 17.222 -4.075 1.00 0.00 14 ASP A O 4
ATOM 2716 N N . GLY A 1 15 ? -8.107 16.410 -4.549 1.00 0.00 15 GLY A N 4
ATOM 2717 C CA . GLY A 1 15 ? -7.785 16.344 -6.002 1.00 0.00 15 GLY A CA 4
ATOM 2718 C C . GLY A 1 15 ? -6.619 15.379 -6.226 1.00 0.00 15 GLY A C 4
ATOM 2719 O O . GLY A 1 15 ? -5.605 15.737 -6.791 1.00 0.00 15 GLY A O 4
ATOM 2723 N N . LEU A 1 16 ? -6.755 14.159 -5.785 1.00 0.00 16 LEU A N 4
ATOM 2724 C CA . LEU A 1 16 ? -5.653 13.171 -5.972 1.00 0.00 16 LEU A CA 4
ATOM 2725 C C . LEU A 1 16 ? -6.227 11.761 -6.129 1.00 0.00 16 LEU A C 4
ATOM 2726 O O . LEU A 1 16 ? -6.254 10.983 -5.196 1.00 0.00 16 LEU A O 4
ATOM 2755 N N . GLN A 1 18 ? -6.801 7.846 -6.647 1.00 0.00 18 GLN A N 4
ATOM 2756 C CA . GLN A 1 18 ? -5.914 6.765 -6.130 1.00 0.00 18 GLN A CA 4
ATOM 2757 C C . GLN A 1 18 ? -6.253 5.434 -6.806 1.00 0.00 18 GLN A C 4
ATOM 2758 O O . GLN A 1 18 ? -7.405 5.114 -7.025 1.00 0.00 18 GLN A O 4
ATOM 2772 N N . THR A 1 19 ? -5.260 4.656 -7.138 1.00 0.00 19 THR A N 4
ATOM 2773 C CA . THR A 1 19 ? -5.528 3.347 -7.801 1.00 0.00 19 THR A CA 4
ATOM 2774 C C . THR A 1 19 ? -4.930 2.204 -6.976 1.00 0.00 19 THR A C 4
ATOM 2775 O O . THR A 1 19 ? -3.759 1.896 -7.082 1.00 0.00 19 THR A O 4
ATOM 2786 N N . PHE A 1 20 ? -5.725 1.573 -6.156 1.00 0.00 20 PHE A N 4
ATOM 2787 C CA . PHE A 1 20 ? -5.202 0.450 -5.326 1.00 0.00 20 PHE A CA 4
ATOM 2788 C C . PHE A 1 20 ? -5.604 -0.894 -5.941 1.00 0.00 20 PHE A C 4
ATOM 2789 O O . PHE A 1 20 ? -6.772 -1.199 -6.077 1.00 0.00 20 PHE A O 4
ATOM 2806 N N . VAL A 1 21 ? -4.645 -1.697 -6.313 1.00 0.00 21 VAL A N 4
ATOM 2807 C CA . VAL A 1 21 ? -4.974 -3.020 -6.918 1.00 0.00 21 VAL A CA 4
ATOM 2808 C C . VAL A 1 21 ? -4.566 -4.152 -5.973 1.00 0.00 21 VAL A C 4
ATOM 2809 O O . VAL A 1 21 ? -3.872 -3.940 -4.998 1.00 0.00 21 VAL A O 4
ATOM 2822 N N . TYR A 1 22 ? -4.988 -5.353 -6.254 1.00 0.00 22 TYR A N 4
ATOM 2823 C CA . TYR A 1 22 ? -4.624 -6.498 -5.371 1.00 0.00 22 TYR A CA 4
ATOM 2824 C C . TYR A 1 22 ? -4.304 -7.736 -6.215 1.00 0.00 22 TYR A C 4
ATOM 2825 O O . TYR A 1 22 ? -5.163 -8.293 -6.868 1.00 0.00 22 TYR A O 4
ATOM 2843 N N . GLY A 1 23 ? -3.072 -8.168 -6.207 1.00 0.00 23 GLY A N 4
ATOM 2844 C CA . GLY A 1 23 ? -2.699 -9.367 -7.009 1.00 0.00 23 GLY A CA 4
ATOM 2845 C C . GLY A 1 23 ? -2.541 -10.574 -6.082 1.00 0.00 23 GLY A C 4
ATOM 2846 O O . GLY A 1 23 ? -2.938 -10.543 -4.934 1.00 0.00 23 GLY A O 4
ATOM 2850 N N . GLY A 1 24 ? -1.966 -11.639 -6.571 1.00 0.00 24 GLY A N 4
ATOM 2851 C CA . GLY A 1 24 ? -1.785 -12.846 -5.717 1.00 0.00 24 GLY A CA 4
ATOM 2852 C C . GLY A 1 24 ? -0.315 -13.268 -5.732 1.00 0.00 24 GLY A C 4
ATOM 2853 O O . GLY A 1 24 ? 0.252 -13.618 -4.715 1.00 0.00 24 GLY A O 4
ATOM 2857 N N . CYS A 1 25 ? 0.309 -13.239 -6.878 1.00 0.00 25 CYS A N 4
ATOM 2858 C CA . CYS A 1 25 ? 1.743 -13.640 -6.957 1.00 0.00 25 CYS A CA 4
ATOM 2859 C C . CYS A 1 25 ? 2.424 -12.937 -8.135 1.00 0.00 25 CYS A C 4
ATOM 2860 O O . CYS A 1 25 ? 1.826 -12.739 -9.174 1.00 0.00 25 CYS A O 4
ATOM 2879 N N . LYS B 2 2 ? 7.178 -11.315 0.575 1.00 0.00 2 LYS B N 4
ATOM 2880 C CA . LYS B 2 2 ? 6.016 -12.242 0.684 1.00 0.00 2 LYS B CA 4
ATOM 2881 C C . LYS B 2 2 ? 4.705 -11.455 0.605 1.00 0.00 2 LYS B C 4
ATOM 2882 O O . LYS B 2 2 ? 3.768 -11.711 1.334 1.00 0.00 2 LYS B O 4
ATOM 2901 N N . ALA B 2 3 ? 4.636 -10.501 -0.278 1.00 0.00 3 ALA B N 4
ATOM 2902 C CA . ALA B 2 3 ? 3.389 -9.694 -0.413 1.00 0.00 3 ALA B CA 4
ATOM 2903 C C . ALA B 2 3 ? 2.691 -10.018 -1.736 1.00 0.00 3 ALA B C 4
ATOM 2904 O O . ALA B 2 3 ? 3.013 -10.983 -2.399 1.00 0.00 3 ALA B O 4
ATOM 2911 N N . ARG B 2 4 ? 1.737 -9.216 -2.126 1.00 0.00 4 ARG B N 4
ATOM 2912 C CA . ARG B 2 4 ? 1.021 -9.477 -3.408 1.00 0.00 4 ARG B CA 4
ATOM 2913 C C . ARG B 2 4 ? -0.061 -8.419 -3.633 1.00 0.00 4 ARG B C 4
ATOM 2914 O O . ARG B 2 4 ? -1.192 -8.731 -3.952 1.00 0.00 4 ARG B O 4
ATOM 2935 N N . ILE B 2 5 ? 0.276 -7.169 -3.469 1.00 0.00 5 ILE B N 4
ATOM 2936 C CA . ILE B 2 5 ? -0.733 -6.090 -3.674 1.00 0.00 5 ILE B CA 4
ATOM 2937 C C . ILE B 2 5 ? -0.116 -4.932 -4.464 1.00 0.00 5 ILE B C 4
ATOM 2938 O O . ILE B 2 5 ? 0.586 -4.103 -3.920 1.00 0.00 5 ILE B O 4
ATOM 2954 N N . ILE B 2 6 ? -0.371 -4.871 -5.742 1.00 0.00 6 ILE B N 4
ATOM 2955 C CA . ILE B 2 6 ? 0.203 -3.766 -6.564 1.00 0.00 6 ILE B CA 4
ATOM 2956 C C . ILE B 2 6 ? -0.484 -2.442 -6.223 1.00 0.00 6 ILE B C 4
ATOM 2957 O O . ILE B 2 6 ? -1.673 -2.281 -6.415 1.00 0.00 6 ILE B O 4
ATOM 2973 N N . ARG B 2 7 ? 0.255 -1.492 -5.721 1.00 0.00 7 ARG B N 4
ATOM 2974 C CA . ARG B 2 7 ? -0.356 -0.178 -5.369 1.00 0.00 7 ARG B CA 4
ATOM 2975 C C . ARG B 2 7 ? -0.157 0.821 -6.514 1.00 0.00 7 ARG B C 4
ATOM 2976 O O . ARG B 2 7 ? 0.955 1.119 -6.902 1.00 0.00 7 ARG B O 4
ATOM 2997 N N . TYR B 2 8 ? -1.225 1.338 -7.054 1.00 0.00 8 TYR B N 4
ATOM 2998 C CA . TYR B 2 8 ? -1.095 2.317 -8.173 1.00 0.00 8 TYR B CA 4
ATOM 2999 C C . TYR B 2 8 ? -1.586 3.696 -7.726 1.00 0.00 8 TYR B C 4
ATOM 3000 O O . TYR B 2 8 ? -2.234 3.835 -6.708 1.00 0.00 8 TYR B O 4
ATOM 3018 N N . PHE B 2 9 ? -1.283 4.717 -8.479 1.00 0.00 9 PHE B N 4
ATOM 3019 C CA . PHE B 2 9 ? -1.733 6.086 -8.096 1.00 0.00 9 PHE B CA 4
ATOM 3020 C C . PHE B 2 9 ? -1.961 6.940 -9.346 1.00 0.00 9 PHE B C 4
ATOM 3021 O O . PHE B 2 9 ? -1.162 6.942 -10.261 1.00 0.00 9 PHE B O 4
ATOM 3038 N N . TYR B 2 10 ? -3.046 7.664 -9.393 1.00 0.00 10 TYR B N 4
ATOM 3039 C CA . TYR B 2 10 ? -3.323 8.515 -10.584 1.00 0.00 10 TYR B CA 4
ATOM 3040 C C . TYR B 2 10 ? -3.300 9.997 -10.194 1.00 0.00 10 TYR B C 4
ATOM 3041 O O . TYR B 2 10 ? -4.085 10.788 -10.677 1.00 0.00 10 TYR B O 4
ATOM 3059 N N . ASN B 2 11 ? -2.406 10.376 -9.322 1.00 0.00 11 ASN B N 4
ATOM 3060 C CA . ASN B 2 11 ? -2.334 11.805 -8.903 1.00 0.00 11 ASN B CA 4
ATOM 3061 C C . ASN B 2 11 ? -2.045 12.697 -10.112 1.00 0.00 11 ASN B C 4
ATOM 3062 O O . ASN B 2 11 ? -2.370 12.364 -11.234 1.00 0.00 11 ASN B O 4
ATOM 3073 N N . ALA B 2 12 ? -1.437 13.831 -9.893 1.00 0.00 12 ALA B N 4
ATOM 3074 C CA . ALA B 2 12 ? -1.127 14.744 -11.031 1.00 0.00 12 ALA B CA 4
ATOM 3075 C C . ALA B 2 12 ? -0.485 13.960 -12.178 1.00 0.00 12 ALA B C 4
ATOM 3076 O O . ALA B 2 12 ? 0.448 13.207 -11.982 1.00 0.00 12 ALA B O 4
ATOM 3083 N N . LYS B 2 13 ? -0.978 14.131 -13.374 1.00 0.00 13 LYS B N 4
ATOM 3084 C CA . LYS B 2 13 ? -0.396 13.395 -14.533 1.00 0.00 13 LYS B CA 4
ATOM 3085 C C . LYS B 2 13 ? 1.106 13.675 -14.637 1.00 0.00 13 LYS B C 4
ATOM 3086 O O . LYS B 2 13 ? 1.842 12.945 -15.271 1.00 0.00 13 LYS B O 4
ATOM 3105 N N . ASP B 2 14 ? 1.567 14.728 -14.018 1.00 0.00 14 ASP B N 4
ATOM 3106 C CA . ASP B 2 14 ? 3.020 15.053 -14.080 1.00 0.00 14 ASP B CA 4
ATOM 3107 C C . ASP B 2 14 ? 3.849 13.872 -13.571 1.00 0.00 14 ASP B C 4
ATOM 3108 O O . ASP B 2 14 ? 4.985 13.684 -13.959 1.00 0.00 14 ASP B O 4
ATOM 3117 N N . GLY B 2 15 ? 3.291 13.075 -12.701 1.00 0.00 15 GLY B N 4
ATOM 3118 C CA . GLY B 2 15 ? 4.048 11.907 -12.166 1.00 0.00 15 GLY B CA 4
ATOM 3119 C C . GLY B 2 15 ? 3.721 10.663 -12.994 1.00 0.00 15 GLY B C 4
ATOM 3120 O O . GLY B 2 15 ? 4.015 9.550 -12.603 1.00 0.00 15 GLY B O 4
ATOM 3124 N N . LYS B 2 16 ? 3.117 10.840 -14.138 1.00 0.00 16 LYS B N 4
ATOM 3125 C CA . LYS B 2 16 ? 2.773 9.666 -14.989 1.00 0.00 16 LYS B CA 4
ATOM 3126 C C . LYS B 2 16 ? 2.164 8.551 -14.134 1.00 0.00 16 LYS B C 4
ATOM 3127 O O . LYS B 2 16 ? 2.545 7.402 -14.232 1.00 0.00 16 LYS B O 4
ATOM 3157 N N . GLN B 2 18 ? 1.669 7.437 -10.302 1.00 0.00 18 GLN B N 4
ATOM 3158 C CA . GLN B 2 18 ? 2.679 6.798 -9.411 1.00 0.00 18 GLN B CA 4
ATOM 3159 C C . GLN B 2 18 ? 2.497 5.278 -9.408 1.00 0.00 18 GLN B C 4
ATOM 3160 O O . GLN B 2 18 ? 1.454 4.767 -9.765 1.00 0.00 18 GLN B O 4
ATOM 3174 N N . THR B 2 19 ? 3.506 4.552 -9.010 1.00 0.00 19 THR B N 4
ATOM 3175 C CA . THR B 2 19 ? 3.390 3.065 -8.985 1.00 0.00 19 THR B CA 4
ATOM 3176 C C . THR B 2 19 ? 4.199 2.491 -7.818 1.00 0.00 19 THR B C 4
ATOM 3177 O O . THR B 2 19 ? 5.153 3.087 -7.360 1.00 0.00 19 THR B O 4
ATOM 3188 N N . PHE B 2 20 ? 3.825 1.338 -7.336 1.00 0.00 20 PHE B N 4
ATOM 3189 C CA . PHE B 2 20 ? 4.573 0.727 -6.199 1.00 0.00 20 PHE B CA 4
ATOM 3190 C C . PHE B 2 20 ? 5.077 -0.666 -6.585 1.00 0.00 20 PHE B C 4
ATOM 3191 O O . PHE B 2 20 ? 4.787 -1.168 -7.652 1.00 0.00 20 PHE B O 4
ATOM 3208 N N . VAL B 2 21 ? 5.830 -1.294 -5.723 1.00 0.00 21 VAL B N 4
ATOM 3209 C CA . VAL B 2 21 ? 6.351 -2.654 -6.039 1.00 0.00 21 VAL B CA 4
ATOM 3210 C C . VAL B 2 21 ? 6.164 -3.584 -4.838 1.00 0.00 21 VAL B C 4
ATOM 3211 O O . VAL B 2 21 ? 7.110 -3.947 -4.168 1.00 0.00 21 VAL B O 4
ATOM 3224 N N . TYR B 2 22 ? 4.949 -3.972 -4.563 1.00 0.00 22 TYR B N 4
ATOM 3225 C CA . TYR B 2 22 ? 4.701 -4.880 -3.405 1.00 0.00 22 TYR B CA 4
ATOM 3226 C C . TYR B 2 22 ? 4.943 -6.335 -3.812 1.00 0.00 22 TYR B C 4
ATOM 3227 O O . TYR B 2 22 ? 4.811 -7.243 -3.016 1.00 0.00 22 TYR B O 4
ATOM 3245 N N . GLY B 2 23 ? 5.296 -6.564 -5.047 1.00 0.00 23 GLY B N 4
ATOM 3246 C CA . GLY B 2 23 ? 5.546 -7.961 -5.503 1.00 0.00 23 GLY B CA 4
ATOM 3247 C C . GLY B 2 23 ? 7.046 -8.164 -5.726 1.00 0.00 23 GLY B C 4
ATOM 3248 O O . GLY B 2 23 ? 7.469 -9.141 -6.311 1.00 0.00 23 GLY B O 4
ATOM 3252 N N . GLY B 2 24 ? 7.852 -7.248 -5.264 1.00 0.00 24 GLY B N 4
ATOM 3253 C CA . GLY B 2 24 ? 9.325 -7.388 -5.450 1.00 0.00 24 GLY B CA 4
ATOM 3254 C C . GLY B 2 24 ? 10.020 -7.341 -4.089 1.00 0.00 24 GLY B C 4
ATOM 3255 O O . GLY B 2 24 ? 10.534 -8.332 -3.609 1.00 0.00 24 GLY B O 4
ATOM 3259 N N . CYS B 2 25 ? 10.041 -6.197 -3.461 1.00 0.00 25 CYS B N 4
ATOM 3260 C CA . CYS B 2 25 ? 10.706 -6.090 -2.130 1.00 0.00 25 CYS B CA 4
ATOM 3261 C C . CYS B 2 25 ? 12.103 -6.714 -2.186 1.00 0.00 25 CYS B C 4
ATOM 3262 O O . CYS B 2 25 ? 12.703 -6.806 -3.238 1.00 0.00 25 CYS B O 4
ATOM 3306 N N . LYS A 1 2 ? -5.874 -14.740 -0.656 1.00 0.00 2 LYS A N 5
ATOM 3307 C CA . LYS A 1 2 ? -6.037 -13.259 -0.604 1.00 0.00 2 LYS A CA 5
ATOM 3308 C C . LYS A 1 2 ? -6.379 -12.719 -1.995 1.00 0.00 2 LYS A C 5
ATOM 3309 O O . LYS A 1 2 ? -5.540 -12.175 -2.684 1.00 0.00 2 LYS A O 5
ATOM 3328 N N . ALA A 1 3 ? -7.606 -12.866 -2.412 1.00 0.00 3 ALA A N 5
ATOM 3329 C CA . ALA A 1 3 ? -8.004 -12.364 -3.756 1.00 0.00 3 ALA A CA 5
ATOM 3330 C C . ALA A 1 3 ? -8.677 -10.997 -3.629 1.00 0.00 3 ALA A C 5
ATOM 3331 O O . ALA A 1 3 ? -9.812 -10.813 -4.023 1.00 0.00 3 ALA A O 5
ATOM 3338 N N . LYS A 1 4 ? -7.988 -10.038 -3.074 1.00 0.00 4 LYS A N 5
ATOM 3339 C CA . LYS A 1 4 ? -8.590 -8.682 -2.914 1.00 0.00 4 LYS A CA 5
ATOM 3340 C C . LYS A 1 4 ? -9.268 -8.247 -4.215 1.00 0.00 4 LYS A C 5
ATOM 3341 O O . LYS A 1 4 ? -9.201 -8.925 -5.221 1.00 0.00 4 LYS A O 5
ATOM 3358 N N . ILE A 1 5 ? -9.923 -7.118 -4.206 1.00 0.00 5 ILE A N 5
ATOM 3359 C CA . ILE A 1 5 ? -10.607 -6.646 -5.443 1.00 0.00 5 ILE A CA 5
ATOM 3360 C C . ILE A 1 5 ? -10.076 -5.270 -5.853 1.00 0.00 5 ILE A C 5
ATOM 3361 O O . ILE A 1 5 ? -9.944 -4.378 -5.039 1.00 0.00 5 ILE A O 5
ATOM 3377 N N . ILE A 1 6 ? -9.773 -5.092 -7.109 1.00 0.00 6 ILE A N 5
ATOM 3378 C CA . ILE A 1 6 ? -9.256 -3.773 -7.570 1.00 0.00 6 ILE A CA 5
ATOM 3379 C C . ILE A 1 6 ? -10.076 -2.647 -6.937 1.00 0.00 6 ILE A C 5
ATOM 3380 O O . ILE A 1 6 ? -11.242 -2.812 -6.637 1.00 0.00 6 ILE A O 5
ATOM 3396 N N . ARG A 1 7 ? -9.481 -1.505 -6.727 1.00 0.00 7 ARG A N 5
ATOM 3397 C CA . ARG A 1 7 ? -10.242 -0.382 -6.108 1.00 0.00 7 ARG A CA 5
ATOM 3398 C C . ARG A 1 7 ? -9.516 0.948 -6.331 1.00 0.00 7 ARG A C 5
ATOM 3399 O O . ARG A 1 7 ? -8.473 1.202 -5.763 1.00 0.00 7 ARG A O 5
ATOM 3420 N N . TYR A 1 8 ? -10.072 1.802 -7.144 1.00 0.00 8 TYR A N 5
ATOM 3421 C CA . TYR A 1 8 ? -9.430 3.123 -7.394 1.00 0.00 8 TYR A CA 5
ATOM 3422 C C . TYR A 1 8 ? -10.326 4.232 -6.852 1.00 0.00 8 TYR A C 5
ATOM 3423 O O . TYR A 1 8 ? -11.501 4.024 -6.623 1.00 0.00 8 TYR A O 5
ATOM 3441 N N . PHE A 1 9 ? -9.806 5.411 -6.646 1.00 0.00 9 PHE A N 5
ATOM 3442 C CA . PHE A 1 9 ? -10.692 6.496 -6.121 1.00 0.00 9 PHE A CA 5
ATOM 3443 C C . PHE A 1 9 ? -10.922 7.573 -7.179 1.00 0.00 9 PHE A C 5
ATOM 3444 O O . PHE A 1 9 ? -11.074 8.734 -6.860 1.00 0.00 9 PHE A O 5
ATOM 3461 N N . TYR A 1 10 ? -10.967 7.166 -8.427 1.00 0.00 10 TYR A N 5
ATOM 3462 C CA . TYR A 1 10 ? -11.204 8.110 -9.576 1.00 0.00 10 TYR A CA 5
ATOM 3463 C C . TYR A 1 10 ? -11.354 9.563 -9.112 1.00 0.00 10 TYR A C 5
ATOM 3464 O O . TYR A 1 10 ? -10.385 10.272 -8.933 1.00 0.00 10 TYR A O 5
ATOM 3482 N N . ASN A 1 11 ? -12.561 10.007 -8.914 1.00 0.00 11 ASN A N 5
ATOM 3483 C CA . ASN A 1 11 ? -12.777 11.411 -8.459 1.00 0.00 11 ASN A CA 5
ATOM 3484 C C . ASN A 1 11 ? -12.124 12.391 -9.436 1.00 0.00 11 ASN A C 5
ATOM 3485 O O . ASN A 1 11 ? -11.000 12.813 -9.250 1.00 0.00 11 ASN A O 5
ATOM 3496 N N . ALA A 1 12 ? -12.820 12.758 -10.478 1.00 0.00 12 ALA A N 5
ATOM 3497 C CA . ALA A 1 12 ? -12.238 13.712 -11.465 1.00 0.00 12 ALA A CA 5
ATOM 3498 C C . ALA A 1 12 ? -12.227 15.128 -10.885 1.00 0.00 12 ALA A C 5
ATOM 3499 O O . ALA A 1 12 ? -11.625 16.030 -11.435 1.00 0.00 12 ALA A O 5
ATOM 3506 N N . LYS A 1 13 ? -12.881 15.330 -9.774 1.00 0.00 13 LYS A N 5
ATOM 3507 C CA . LYS A 1 13 ? -12.901 16.685 -9.156 1.00 0.00 13 LYS A CA 5
ATOM 3508 C C . LYS A 1 13 ? -11.469 17.185 -8.980 1.00 0.00 13 LYS A C 5
ATOM 3509 O O . LYS A 1 13 ? -10.996 18.022 -9.721 1.00 0.00 13 LYS A O 5
ATOM 3528 N N . ASP A 1 14 ? -10.770 16.662 -8.013 1.00 0.00 14 ASP A N 5
ATOM 3529 C CA . ASP A 1 14 ? -9.362 17.092 -7.805 1.00 0.00 14 ASP A CA 5
ATOM 3530 C C . ASP A 1 14 ? -8.484 16.521 -8.920 1.00 0.00 14 ASP A C 5
ATOM 3531 O O . ASP A 1 14 ? -7.305 16.799 -9.000 1.00 0.00 14 ASP A O 5
ATOM 3540 N N . GLY A 1 15 ? -9.053 15.718 -9.783 1.00 0.00 15 GLY A N 5
ATOM 3541 C CA . GLY A 1 15 ? -8.250 15.127 -10.891 1.00 0.00 15 GLY A CA 5
ATOM 3542 C C . GLY A 1 15 ? -7.423 13.956 -10.357 1.00 0.00 15 GLY A C 5
ATOM 3543 O O . GLY A 1 15 ? -6.217 14.038 -10.241 1.00 0.00 15 GLY A O 5
ATOM 3547 N N . LEU A 1 16 ? -8.064 12.868 -10.030 1.00 0.00 16 LEU A N 5
ATOM 3548 C CA . LEU A 1 16 ? -7.315 11.691 -9.502 1.00 0.00 16 LEU A CA 5
ATOM 3549 C C . LEU A 1 16 ? -7.868 10.399 -10.110 1.00 0.00 16 LEU A C 5
ATOM 3550 O O . LEU A 1 16 ? -8.915 10.392 -10.726 1.00 0.00 16 LEU A O 5
ATOM 3579 N N . GLN A 1 18 ? -6.272 6.736 -8.976 1.00 0.00 18 GLN A N 5
ATOM 3580 C CA . GLN A 1 18 ? -5.291 5.665 -8.636 1.00 0.00 18 GLN A CA 5
ATOM 3581 C C . GLN A 1 18 ? -5.992 4.314 -8.541 1.00 0.00 18 GLN A C 5
ATOM 3582 O O . GLN A 1 18 ? -7.122 4.222 -8.092 1.00 0.00 18 GLN A O 5
ATOM 3596 N N . THR A 1 19 ? -5.318 3.271 -8.951 1.00 0.00 19 THR A N 5
ATOM 3597 C CA . THR A 1 19 ? -5.914 1.906 -8.888 1.00 0.00 19 THR A CA 5
ATOM 3598 C C . THR A 1 19 ? -5.122 1.037 -7.907 1.00 0.00 19 THR A C 5
ATOM 3599 O O . THR A 1 19 ? -4.123 0.442 -8.259 1.00 0.00 19 THR A O 5
ATOM 3610 N N . PHE A 1 20 ? -5.558 0.963 -6.680 1.00 0.00 20 PHE A N 5
ATOM 3611 C CA . PHE A 1 20 ? -4.825 0.135 -5.679 1.00 0.00 20 PHE A CA 5
ATOM 3612 C C . PHE A 1 20 ? -5.454 -1.257 -5.577 1.00 0.00 20 PHE A C 5
ATOM 3613 O O . PHE A 1 20 ? -6.638 -1.399 -5.344 1.00 0.00 20 PHE A O 5
ATOM 3630 N N . VAL A 1 21 ? -4.669 -2.288 -5.749 1.00 0.00 21 VAL A N 5
ATOM 3631 C CA . VAL A 1 21 ? -5.224 -3.670 -5.660 1.00 0.00 21 VAL A CA 5
ATOM 3632 C C . VAL A 1 21 ? -4.287 -4.565 -4.842 1.00 0.00 21 VAL A C 5
ATOM 3633 O O . VAL A 1 21 ? -3.280 -5.032 -5.333 1.00 0.00 21 VAL A O 5
ATOM 3646 N N . TYR A 1 22 ? -4.610 -4.809 -3.600 1.00 0.00 22 TYR A N 5
ATOM 3647 C CA . TYR A 1 22 ? -3.730 -5.674 -2.757 1.00 0.00 22 TYR A CA 5
ATOM 3648 C C . TYR A 1 22 ? -4.368 -7.047 -2.550 1.00 0.00 22 TYR A C 5
ATOM 3649 O O . TYR A 1 22 ? -4.745 -7.409 -1.454 1.00 0.00 22 TYR A O 5
ATOM 3667 N N . GLY A 1 23 ? -4.497 -7.816 -3.598 1.00 0.00 23 GLY A N 5
ATOM 3668 C CA . GLY A 1 23 ? -5.115 -9.166 -3.457 1.00 0.00 23 GLY A CA 5
ATOM 3669 C C . GLY A 1 23 ? -4.059 -10.250 -3.681 1.00 0.00 23 GLY A C 5
ATOM 3670 O O . GLY A 1 23 ? -3.007 -10.243 -3.075 1.00 0.00 23 GLY A O 5
ATOM 3674 N N . GLY A 1 24 ? -4.339 -11.187 -4.547 1.00 0.00 24 GLY A N 5
ATOM 3675 C CA . GLY A 1 24 ? -3.359 -12.279 -4.811 1.00 0.00 24 GLY A CA 5
ATOM 3676 C C . GLY A 1 24 ? -4.011 -13.628 -4.509 1.00 0.00 24 GLY A C 5
ATOM 3677 O O . GLY A 1 24 ? -4.228 -13.981 -3.367 1.00 0.00 24 GLY A O 5
ATOM 3681 N N . CYS A 1 25 ? -4.329 -14.385 -5.522 1.00 0.00 25 CYS A N 5
ATOM 3682 C CA . CYS A 1 25 ? -4.972 -15.712 -5.291 1.00 0.00 25 CYS A CA 5
ATOM 3683 C C . CYS A 1 25 ? -6.250 -15.541 -4.467 1.00 0.00 25 CYS A C 5
ATOM 3684 O O . CYS A 1 25 ? -6.451 -14.526 -3.830 1.00 0.00 25 CYS A O 5
ATOM 3703 N N . LYS B 2 2 ? 7.008 -9.829 -2.064 1.00 0.00 2 LYS B N 5
ATOM 3704 C CA . LYS B 2 2 ? 5.587 -9.833 -1.614 1.00 0.00 2 LYS B CA 5
ATOM 3705 C C . LYS B 2 2 ? 4.883 -8.566 -2.102 1.00 0.00 2 LYS B C 5
ATOM 3706 O O . LYS B 2 2 ? 4.268 -7.850 -1.336 1.00 0.00 2 LYS B O 5
ATOM 3725 N N . ALA B 2 3 ? 4.973 -8.281 -3.372 1.00 0.00 3 ALA B N 5
ATOM 3726 C CA . ALA B 2 3 ? 4.316 -7.056 -3.913 1.00 0.00 3 ALA B CA 5
ATOM 3727 C C . ALA B 2 3 ? 2.960 -7.401 -4.535 1.00 0.00 3 ALA B C 5
ATOM 3728 O O . ALA B 2 3 ? 2.747 -7.223 -5.718 1.00 0.00 3 ALA B O 5
ATOM 3735 N N . ARG B 2 4 ? 2.041 -7.885 -3.748 1.00 0.00 4 ARG B N 5
ATOM 3736 C CA . ARG B 2 4 ? 0.698 -8.230 -4.297 1.00 0.00 4 ARG B CA 5
ATOM 3737 C C . ARG B 2 4 ? -0.230 -7.017 -4.196 1.00 0.00 4 ARG B C 5
ATOM 3738 O O . ARG B 2 4 ? -1.428 -7.150 -4.015 1.00 0.00 4 ARG B O 5
ATOM 3759 N N . ILE B 2 5 ? 0.321 -5.836 -4.309 1.00 0.00 5 ILE B N 5
ATOM 3760 C CA . ILE B 2 5 ? -0.515 -4.606 -4.216 1.00 0.00 5 ILE B CA 5
ATOM 3761 C C . ILE B 2 5 ? -0.263 -3.689 -5.412 1.00 0.00 5 ILE B C 5
ATOM 3762 O O . ILE B 2 5 ? 0.031 -2.521 -5.257 1.00 0.00 5 ILE B O 5
ATOM 3778 N N . ILE B 2 6 ? -0.385 -4.198 -6.605 1.00 0.00 6 ILE B N 5
ATOM 3779 C CA . ILE B 2 6 ? -0.159 -3.334 -7.797 1.00 0.00 6 ILE B CA 5
ATOM 3780 C C . ILE B 2 6 ? -0.967 -2.041 -7.651 1.00 0.00 6 ILE B C 5
ATOM 3781 O O . ILE B 2 6 ? -2.181 -2.060 -7.571 1.00 0.00 6 ILE B O 5
ATOM 3797 N N . ARG B 2 7 ? -0.303 -0.918 -7.607 1.00 0.00 7 ARG B N 5
ATOM 3798 C CA . ARG B 2 7 ? -1.036 0.373 -7.457 1.00 0.00 7 ARG B CA 5
ATOM 3799 C C . ARG B 2 7 ? -0.609 1.361 -8.545 1.00 0.00 7 ARG B C 5
ATOM 3800 O O . ARG B 2 7 ? 0.487 1.292 -9.069 1.00 0.00 7 ARG B O 5
ATOM 3821 N N . TYR B 2 8 ? -1.472 2.282 -8.884 1.00 0.00 8 TYR B N 5
ATOM 3822 C CA . TYR B 2 8 ? -1.133 3.282 -9.936 1.00 0.00 8 TYR B CA 5
ATOM 3823 C C . TYR B 2 8 ? -1.549 4.687 -9.484 1.00 0.00 8 TYR B C 5
ATOM 3824 O O . TYR B 2 8 ? -2.525 5.234 -9.958 1.00 0.00 8 TYR B O 5
ATOM 3842 N N . PHE B 2 9 ? -0.820 5.275 -8.574 1.00 0.00 9 PHE B N 5
ATOM 3843 C CA . PHE B 2 9 ? -1.186 6.643 -8.098 1.00 0.00 9 PHE B CA 5
ATOM 3844 C C . PHE B 2 9 ? -0.501 7.708 -8.956 1.00 0.00 9 PHE B C 5
ATOM 3845 O O . PHE B 2 9 ? 0.699 7.690 -9.149 1.00 0.00 9 PHE B O 5
ATOM 3862 N N . TYR B 2 10 ? -1.256 8.640 -9.470 1.00 0.00 10 TYR B N 5
ATOM 3863 C CA . TYR B 2 10 ? -0.652 9.711 -10.312 1.00 0.00 10 TYR B CA 5
ATOM 3864 C C . TYR B 2 10 ? -1.495 10.986 -10.226 1.00 0.00 10 TYR B C 5
ATOM 3865 O O . TYR B 2 10 ? -1.895 11.546 -11.227 1.00 0.00 10 TYR B O 5
ATOM 3883 N N . ASN B 2 11 ? -1.764 11.449 -9.036 1.00 0.00 11 ASN B N 5
ATOM 3884 C CA . ASN B 2 11 ? -2.578 12.690 -8.882 1.00 0.00 11 ASN B CA 5
ATOM 3885 C C . ASN B 2 11 ? -1.890 13.866 -9.584 1.00 0.00 11 ASN B C 5
ATOM 3886 O O . ASN B 2 11 ? -1.290 13.713 -10.629 1.00 0.00 11 ASN B O 5
ATOM 3897 N N . ALA B 2 12 ? -1.971 15.038 -9.018 1.00 0.00 12 ALA B N 5
ATOM 3898 C CA . ALA B 2 12 ? -1.318 16.217 -9.654 1.00 0.00 12 ALA B CA 5
ATOM 3899 C C . ALA B 2 12 ? 0.168 15.934 -9.887 1.00 0.00 12 ALA B C 5
ATOM 3900 O O . ALA B 2 12 ? 0.849 15.403 -9.031 1.00 0.00 12 ALA B O 5
ATOM 3907 N N . LYS B 2 13 ? 0.674 16.281 -11.040 1.00 0.00 13 LYS B N 5
ATOM 3908 C CA . LYS B 2 13 ? 2.116 16.032 -11.331 1.00 0.00 13 LYS B CA 5
ATOM 3909 C C . LYS B 2 13 ? 2.995 16.807 -10.346 1.00 0.00 13 LYS B C 5
ATOM 3910 O O . LYS B 2 13 ? 3.603 17.801 -10.689 1.00 0.00 13 LYS B O 5
ATOM 3929 N N . ASP B 2 14 ? 3.064 16.358 -9.124 1.00 0.00 14 ASP B N 5
ATOM 3930 C CA . ASP B 2 14 ? 3.899 17.061 -8.108 1.00 0.00 14 ASP B CA 5
ATOM 3931 C C . ASP B 2 14 ? 3.683 16.434 -6.729 1.00 0.00 14 ASP B C 5
ATOM 3932 O O . ASP B 2 14 ? 4.557 16.446 -5.886 1.00 0.00 14 ASP B O 5
ATOM 3941 N N . GLY B 2 15 ? 2.522 15.885 -6.494 1.00 0.00 15 GLY B N 5
ATOM 3942 C CA . GLY B 2 15 ? 2.251 15.255 -5.170 1.00 0.00 15 GLY B CA 5
ATOM 3943 C C . GLY B 2 15 ? 3.174 14.053 -4.978 1.00 0.00 15 GLY B C 5
ATOM 3944 O O . GLY B 2 15 ? 4.284 14.179 -4.499 1.00 0.00 15 GLY B O 5
ATOM 3948 N N . LYS B 2 16 ? 2.725 12.884 -5.347 1.00 0.00 16 LYS B N 5
ATOM 3949 C CA . LYS B 2 16 ? 3.581 11.673 -5.187 1.00 0.00 16 LYS B CA 5
ATOM 3950 C C . LYS B 2 16 ? 3.195 10.611 -6.220 1.00 0.00 16 LYS B C 5
ATOM 3951 O O . LYS B 2 16 ? 2.037 10.294 -6.398 1.00 0.00 16 LYS B O 5
ATOM 3981 N N . GLN B 2 18 ? 2.902 6.932 -7.129 1.00 0.00 18 GLN B N 5
ATOM 3982 C CA . GLN B 2 18 ? 2.976 5.564 -6.540 1.00 0.00 18 GLN B CA 5
ATOM 3983 C C . GLN B 2 18 ? 2.432 4.528 -7.528 1.00 0.00 18 GLN B C 5
ATOM 3984 O O . GLN B 2 18 ? 1.510 3.794 -7.230 1.00 0.00 18 GLN B O 5
ATOM 3998 N N . THR B 2 19 ? 3.000 4.460 -8.701 1.00 0.00 19 THR B N 5
ATOM 3999 C CA . THR B 2 19 ? 2.523 3.467 -9.706 1.00 0.00 19 THR B CA 5
ATOM 4000 C C . THR B 2 19 ? 3.594 2.395 -9.917 1.00 0.00 19 THR B C 5
ATOM 4001 O O . THR B 2 19 ? 4.418 2.495 -10.805 1.00 0.00 19 THR B O 5
ATOM 4012 N N . PHE B 2 20 ? 3.604 1.378 -9.100 1.00 0.00 20 PHE B N 5
ATOM 4013 C CA . PHE B 2 20 ? 4.645 0.317 -9.254 1.00 0.00 20 PHE B CA 5
ATOM 4014 C C . PHE B 2 20 ? 4.121 -1.041 -8.779 1.00 0.00 20 PHE B C 5
ATOM 4015 O O . PHE B 2 20 ? 3.144 -1.130 -8.063 1.00 0.00 20 PHE B O 5
ATOM 4032 N N . VAL B 2 21 ? 4.781 -2.098 -9.171 1.00 0.00 21 VAL B N 5
ATOM 4033 C CA . VAL B 2 21 ? 4.349 -3.460 -8.745 1.00 0.00 21 VAL B CA 5
ATOM 4034 C C . VAL B 2 21 ? 5.563 -4.395 -8.690 1.00 0.00 21 VAL B C 5
ATOM 4035 O O . VAL B 2 21 ? 6.112 -4.770 -9.707 1.00 0.00 21 VAL B O 5
ATOM 4048 N N . TYR B 2 22 ? 5.988 -4.775 -7.515 1.00 0.00 22 TYR B N 5
ATOM 4049 C CA . TYR B 2 22 ? 7.172 -5.685 -7.413 1.00 0.00 22 TYR B CA 5
ATOM 4050 C C . TYR B 2 22 ? 6.709 -7.143 -7.449 1.00 0.00 22 TYR B C 5
ATOM 4051 O O . TYR B 2 22 ? 7.469 -8.055 -7.189 1.00 0.00 22 TYR B O 5
ATOM 4069 N N . GLY B 2 23 ? 5.463 -7.370 -7.769 1.00 0.00 23 GLY B N 5
ATOM 4070 C CA . GLY B 2 23 ? 4.948 -8.766 -7.824 1.00 0.00 23 GLY B CA 5
ATOM 4071 C C . GLY B 2 23 ? 5.868 -9.617 -8.698 1.00 0.00 23 GLY B C 5
ATOM 4072 O O . GLY B 2 23 ? 6.716 -9.108 -9.404 1.00 0.00 23 GLY B O 5
ATOM 4076 N N . GLY B 2 24 ? 5.709 -10.910 -8.660 1.00 0.00 24 GLY B N 5
ATOM 4077 C CA . GLY B 2 24 ? 6.577 -11.793 -9.491 1.00 0.00 24 GLY B CA 5
ATOM 4078 C C . GLY B 2 24 ? 6.733 -13.150 -8.805 1.00 0.00 24 GLY B C 5
ATOM 4079 O O . GLY B 2 24 ? 6.950 -14.159 -9.447 1.00 0.00 24 GLY B O 5
ATOM 4083 N N . CYS B 2 25 ? 6.628 -13.185 -7.505 1.00 0.00 25 CYS B N 5
ATOM 4084 C CA . CYS B 2 25 ? 6.774 -14.480 -6.780 1.00 0.00 25 CYS B CA 5
ATOM 4085 C C . CYS B 2 25 ? 5.576 -14.707 -5.853 1.00 0.00 25 CYS B C 5
ATOM 4086 O O . CYS B 2 25 ? 4.653 -13.919 -5.825 1.00 0.00 25 CYS B O 5
ATOM 4130 N N . LYS A 1 2 ? -11.402 -13.309 -11.499 1.00 0.00 2 LYS A N 6
ATOM 4131 C CA . LYS A 1 2 ? -10.694 -11.998 -11.506 1.00 0.00 2 LYS A CA 6
ATOM 4132 C C . LYS A 1 2 ? -9.694 -11.932 -10.349 1.00 0.00 2 LYS A C 6
ATOM 4133 O O . LYS A 1 2 ? -9.994 -11.428 -9.285 1.00 0.00 2 LYS A O 6
ATOM 4152 N N . ALA A 1 3 ? -8.508 -12.438 -10.547 1.00 0.00 3 ALA A N 6
ATOM 4153 C CA . ALA A 1 3 ? -7.491 -12.404 -9.457 1.00 0.00 3 ALA A CA 6
ATOM 4154 C C . ALA A 1 3 ? -6.806 -11.036 -9.417 1.00 0.00 3 ALA A C 6
ATOM 4155 O O . ALA A 1 3 ? -5.595 -10.938 -9.378 1.00 0.00 3 ALA A O 6
ATOM 4162 N N . LYS A 1 4 ? -7.571 -9.978 -9.425 1.00 0.00 4 LYS A N 6
ATOM 4163 C CA . LYS A 1 4 ? -6.962 -8.618 -9.387 1.00 0.00 4 LYS A CA 6
ATOM 4164 C C . LYS A 1 4 ? -8.030 -7.569 -9.064 1.00 0.00 4 LYS A C 6
ATOM 4165 O O . LYS A 1 4 ? -8.410 -6.777 -9.903 1.00 0.00 4 LYS A O 6
ATOM 4182 N N . ILE A 1 5 ? -8.516 -7.556 -7.853 1.00 0.00 5 ILE A N 6
ATOM 4183 C CA . ILE A 1 5 ? -9.558 -6.558 -7.478 1.00 0.00 5 ILE A CA 6
ATOM 4184 C C . ILE A 1 5 ? -9.108 -5.149 -7.873 1.00 0.00 5 ILE A C 6
ATOM 4185 O O . ILE A 1 5 ? -8.020 -4.720 -7.542 1.00 0.00 5 ILE A O 6
ATOM 4201 N N . ILE A 1 6 ? -9.934 -4.428 -8.580 1.00 0.00 6 ILE A N 6
ATOM 4202 C CA . ILE A 1 6 ? -9.550 -3.048 -8.997 1.00 0.00 6 ILE A CA 6
ATOM 4203 C C . ILE A 1 6 ? -10.172 -2.017 -8.051 1.00 0.00 6 ILE A C 6
ATOM 4204 O O . ILE A 1 6 ? -11.157 -1.381 -8.371 1.00 0.00 6 ILE A O 6
ATOM 4220 N N . ARG A 1 7 ? -9.605 -1.846 -6.888 1.00 0.00 7 ARG A N 6
ATOM 4221 C CA . ARG A 1 7 ? -10.162 -0.855 -5.923 1.00 0.00 7 ARG A CA 6
ATOM 4222 C C . ARG A 1 7 ? -9.450 0.491 -6.080 1.00 0.00 7 ARG A C 6
ATOM 4223 O O . ARG A 1 7 ? -8.346 0.679 -5.609 1.00 0.00 7 ARG A O 6
ATOM 4244 N N . TYR A 1 8 ? -10.075 1.431 -6.736 1.00 0.00 8 TYR A N 6
ATOM 4245 C CA . TYR A 1 8 ? -9.432 2.764 -6.922 1.00 0.00 8 TYR A CA 6
ATOM 4246 C C . TYR A 1 8 ? -10.436 3.882 -6.627 1.00 0.00 8 TYR A C 6
ATOM 4247 O O . TYR A 1 8 ? -11.591 3.634 -6.343 1.00 0.00 8 TYR A O 6
ATOM 4265 N N . PHE A 1 9 ? -10.003 5.112 -6.692 1.00 0.00 9 PHE A N 6
ATOM 4266 C CA . PHE A 1 9 ? -10.932 6.246 -6.417 1.00 0.00 9 PHE A CA 6
ATOM 4267 C C . PHE A 1 9 ? -10.769 7.330 -7.484 1.00 0.00 9 PHE A C 6
ATOM 4268 O O . PHE A 1 9 ? -10.219 8.385 -7.233 1.00 0.00 9 PHE A O 6
ATOM 4285 N N . TYR A 1 10 ? -11.241 7.080 -8.674 1.00 0.00 10 TYR A N 6
ATOM 4286 C CA . TYR A 1 10 ? -11.111 8.096 -9.758 1.00 0.00 10 TYR A CA 6
ATOM 4287 C C . TYR A 1 10 ? -11.616 9.458 -9.273 1.00 0.00 10 TYR A C 6
ATOM 4288 O O . TYR A 1 10 ? -12.528 9.545 -8.475 1.00 0.00 10 TYR A O 6
ATOM 4306 N N . ASN A 1 11 ? -11.032 10.521 -9.753 1.00 0.00 11 ASN A N 6
ATOM 4307 C CA . ASN A 1 11 ? -11.477 11.877 -9.322 1.00 0.00 11 ASN A CA 6
ATOM 4308 C C . ASN A 1 11 ? -10.924 12.939 -10.276 1.00 0.00 11 ASN A C 6
ATOM 4309 O O . ASN A 1 11 ? -9.979 13.637 -9.963 1.00 0.00 11 ASN A O 6
ATOM 4320 N N . ALA A 1 12 ? -11.505 13.065 -11.438 1.00 0.00 12 ALA A N 6
ATOM 4321 C CA . ALA A 1 12 ? -11.012 14.080 -12.414 1.00 0.00 12 ALA A CA 6
ATOM 4322 C C . ALA A 1 12 ? -11.031 15.474 -11.781 1.00 0.00 12 ALA A C 6
ATOM 4323 O O . ALA A 1 12 ? -10.209 16.316 -12.085 1.00 0.00 12 ALA A O 6
ATOM 4330 N N . LYS A 1 13 ? -11.958 15.723 -10.896 1.00 0.00 13 LYS A N 6
ATOM 4331 C CA . LYS A 1 13 ? -12.020 17.060 -10.243 1.00 0.00 13 LYS A CA 6
ATOM 4332 C C . LYS A 1 13 ? -10.641 17.416 -9.694 1.00 0.00 13 LYS A C 6
ATOM 4333 O O . LYS A 1 13 ? -9.949 18.263 -10.223 1.00 0.00 13 LYS A O 6
ATOM 4352 N N . ASP A 1 14 ? -10.229 16.758 -8.648 1.00 0.00 14 ASP A N 6
ATOM 4353 C CA . ASP A 1 14 ? -8.884 17.041 -8.079 1.00 0.00 14 ASP A CA 6
ATOM 4354 C C . ASP A 1 14 ? -7.823 16.294 -8.892 1.00 0.00 14 ASP A C 6
ATOM 4355 O O . ASP A 1 14 ? -6.640 16.408 -8.641 1.00 0.00 14 ASP A O 6
ATOM 4364 N N . GLY A 1 15 ? -8.241 15.529 -9.868 1.00 0.00 15 GLY A N 6
ATOM 4365 C CA . GLY A 1 15 ? -7.258 14.775 -10.697 1.00 0.00 15 GLY A CA 6
ATOM 4366 C C . GLY A 1 15 ? -6.631 13.658 -9.860 1.00 0.00 15 GLY A C 6
ATOM 4367 O O . GLY A 1 15 ? -5.648 13.057 -10.245 1.00 0.00 15 GLY A O 6
ATOM 4371 N N . LEU A 1 16 ? -7.195 13.374 -8.718 1.00 0.00 16 LEU A N 6
ATOM 4372 C CA . LEU A 1 16 ? -6.634 12.296 -7.852 1.00 0.00 16 LEU A CA 6
ATOM 4373 C C . LEU A 1 16 ? -7.267 10.948 -8.211 1.00 0.00 16 LEU A C 6
ATOM 4374 O O . LEU A 1 16 ? -8.451 10.741 -8.029 1.00 0.00 16 LEU A O 6
ATOM 4403 N N . GLN A 1 18 ? -6.465 7.422 -7.110 1.00 0.00 18 GLN A N 6
ATOM 4404 C CA . GLN A 1 18 ? -5.735 6.350 -6.373 1.00 0.00 18 GLN A CA 6
ATOM 4405 C C . GLN A 1 18 ? -6.109 4.976 -6.935 1.00 0.00 18 GLN A C 6
ATOM 4406 O O . GLN A 1 18 ? -7.204 4.489 -6.733 1.00 0.00 18 GLN A O 6
ATOM 4420 N N . THR A 1 19 ? -5.209 4.346 -7.641 1.00 0.00 19 THR A N 6
ATOM 4421 C CA . THR A 1 19 ? -5.516 3.004 -8.216 1.00 0.00 19 THR A CA 6
ATOM 4422 C C . THR A 1 19 ? -4.858 1.904 -7.378 1.00 0.00 19 THR A C 6
ATOM 4423 O O . THR A 1 19 ? -3.737 1.507 -7.627 1.00 0.00 19 THR A O 6
ATOM 4434 N N . PHE A 1 20 ? -5.548 1.408 -6.388 1.00 0.00 20 PHE A N 6
ATOM 4435 C CA . PHE A 1 20 ? -4.963 0.331 -5.538 1.00 0.00 20 PHE A CA 6
ATOM 4436 C C . PHE A 1 20 ? -5.393 -1.044 -6.058 1.00 0.00 20 PHE A C 6
ATOM 4437 O O . PHE A 1 20 ? -6.568 -1.345 -6.141 1.00 0.00 20 PHE A O 6
ATOM 4454 N N . VAL A 1 21 ? -4.454 -1.878 -6.410 1.00 0.00 21 VAL A N 6
ATOM 4455 C CA . VAL A 1 21 ? -4.813 -3.231 -6.927 1.00 0.00 21 VAL A CA 6
ATOM 4456 C C . VAL A 1 21 ? -4.284 -4.319 -5.988 1.00 0.00 21 VAL A C 6
ATOM 4457 O O . VAL A 1 21 ? -3.410 -4.083 -5.178 1.00 0.00 21 VAL A O 6
ATOM 4470 N N . TYR A 1 22 ? -4.807 -5.510 -6.092 1.00 0.00 22 TYR A N 6
ATOM 4471 C CA . TYR A 1 22 ? -4.335 -6.614 -5.207 1.00 0.00 22 TYR A CA 6
ATOM 4472 C C . TYR A 1 22 ? -4.850 -7.962 -5.721 1.00 0.00 22 TYR A C 6
ATOM 4473 O O . TYR A 1 22 ? -5.582 -8.030 -6.688 1.00 0.00 22 TYR A O 6
ATOM 4491 N N . GLY A 1 23 ? -4.475 -9.036 -5.080 1.00 0.00 23 GLY A N 6
ATOM 4492 C CA . GLY A 1 23 ? -4.944 -10.376 -5.530 1.00 0.00 23 GLY A CA 6
ATOM 4493 C C . GLY A 1 23 ? -5.962 -10.923 -4.528 1.00 0.00 23 GLY A C 6
ATOM 4494 O O . GLY A 1 23 ? -5.781 -10.827 -3.330 1.00 0.00 23 GLY A O 6
ATOM 4498 N N . GLY A 1 24 ? -7.033 -11.494 -5.007 1.00 0.00 24 GLY A N 6
ATOM 4499 C CA . GLY A 1 24 ? -8.060 -12.044 -4.077 1.00 0.00 24 GLY A CA 6
ATOM 4500 C C . GLY A 1 24 ? -8.213 -13.548 -4.310 1.00 0.00 24 GLY A C 6
ATOM 4501 O O . GLY A 1 24 ? -7.905 -14.352 -3.453 1.00 0.00 24 GLY A O 6
ATOM 4505 N N . CYS A 1 25 ? -8.689 -13.934 -5.462 1.00 0.00 25 CYS A N 6
ATOM 4506 C CA . CYS A 1 25 ? -8.864 -15.388 -5.746 1.00 0.00 25 CYS A CA 6
ATOM 4507 C C . CYS A 1 25 ? -7.512 -16.106 -5.696 1.00 0.00 25 CYS A C 6
ATOM 4508 O O . CYS A 1 25 ? -7.368 -17.116 -5.036 1.00 0.00 25 CYS A O 6
ATOM 4527 N N . LYS B 2 2 ? -0.991 -9.780 -15.356 1.00 0.00 2 LYS B N 6
ATOM 4528 C CA . LYS B 2 2 ? -0.863 -10.824 -14.298 1.00 0.00 2 LYS B CA 6
ATOM 4529 C C . LYS B 2 2 ? -0.040 -10.288 -13.124 1.00 0.00 2 LYS B C 6
ATOM 4530 O O . LYS B 2 2 ? 0.979 -10.842 -12.762 1.00 0.00 2 LYS B O 6
ATOM 4549 N N . ALA B 2 3 ? -0.474 -9.212 -12.525 1.00 0.00 3 ALA B N 6
ATOM 4550 C CA . ALA B 2 3 ? 0.284 -8.642 -11.374 1.00 0.00 3 ALA B CA 6
ATOM 4551 C C . ALA B 2 3 ? -0.106 -9.355 -10.078 1.00 0.00 3 ALA B C 6
ATOM 4552 O O . ALA B 2 3 ? -0.676 -10.429 -10.096 1.00 0.00 3 ALA B O 6
ATOM 4559 N N . ARG B 2 4 ? 0.197 -8.769 -8.952 1.00 0.00 4 ARG B N 6
ATOM 4560 C CA . ARG B 2 4 ? -0.157 -9.415 -7.656 1.00 0.00 4 ARG B CA 6
ATOM 4561 C C . ARG B 2 4 ? -0.618 -8.364 -6.650 1.00 0.00 4 ARG B C 6
ATOM 4562 O O . ARG B 2 4 ? -1.729 -8.398 -6.158 1.00 0.00 4 ARG B O 6
ATOM 4583 N N . ILE B 2 5 ? 0.231 -7.433 -6.343 1.00 0.00 5 ILE B N 6
ATOM 4584 C CA . ILE B 2 5 ? -0.143 -6.368 -5.367 1.00 0.00 5 ILE B CA 6
ATOM 4585 C C . ILE B 2 5 ? 0.481 -5.030 -5.776 1.00 0.00 5 ILE B C 6
ATOM 4586 O O . ILE B 2 5 ? 1.454 -4.586 -5.202 1.00 0.00 5 ILE B O 6
ATOM 4602 N N . ILE B 2 6 ? -0.075 -4.386 -6.765 1.00 0.00 6 ILE B N 6
ATOM 4603 C CA . ILE B 2 6 ? 0.484 -3.077 -7.211 1.00 0.00 6 ILE B CA 6
ATOM 4604 C C . ILE B 2 6 ? -0.478 -1.942 -6.847 1.00 0.00 6 ILE B C 6
ATOM 4605 O O . ILE B 2 6 ? -1.570 -2.174 -6.370 1.00 0.00 6 ILE B O 6
ATOM 4621 N N . ARG B 2 7 ? -0.080 -0.717 -7.064 1.00 0.00 7 ARG B N 6
ATOM 4622 C CA . ARG B 2 7 ? -0.978 0.425 -6.725 1.00 0.00 7 ARG B CA 6
ATOM 4623 C C . ARG B 2 7 ? -0.470 1.717 -7.371 1.00 0.00 7 ARG B C 6
ATOM 4624 O O . ARG B 2 7 ? 0.574 2.228 -7.017 1.00 0.00 7 ARG B O 6
ATOM 4645 N N . TYR B 2 8 ? -1.205 2.250 -8.310 1.00 0.00 8 TYR B N 6
ATOM 4646 C CA . TYR B 2 8 ? -0.773 3.514 -8.978 1.00 0.00 8 TYR B CA 6
ATOM 4647 C C . TYR B 2 8 ? -1.551 4.701 -8.401 1.00 0.00 8 TYR B C 6
ATOM 4648 O O . TYR B 2 8 ? -2.767 4.714 -8.404 1.00 0.00 8 TYR B O 6
ATOM 4666 N N . PHE B 2 9 ? -0.869 5.694 -7.899 1.00 0.00 9 PHE B N 6
ATOM 4667 C CA . PHE B 2 9 ? -1.594 6.865 -7.322 1.00 0.00 9 PHE B CA 6
ATOM 4668 C C . PHE B 2 9 ? -0.763 8.146 -7.461 1.00 0.00 9 PHE B C 6
ATOM 4669 O O . PHE B 2 9 ? 0.061 8.452 -6.623 1.00 0.00 9 PHE B O 6
ATOM 4686 N N . TYR B 2 10 ? -0.976 8.906 -8.504 1.00 0.00 10 TYR B N 6
ATOM 4687 C CA . TYR B 2 10 ? -0.198 10.170 -8.665 1.00 0.00 10 TYR B CA 6
ATOM 4688 C C . TYR B 2 10 ? -0.747 11.240 -7.713 1.00 0.00 10 TYR B C 6
ATOM 4689 O O . TYR B 2 10 ? -0.285 11.412 -6.603 1.00 0.00 10 TYR B O 6
ATOM 4707 N N . ASN B 2 11 ? -1.745 11.962 -8.177 1.00 0.00 11 ASN B N 6
ATOM 4708 C CA . ASN B 2 11 ? -2.381 13.046 -7.376 1.00 0.00 11 ASN B CA 6
ATOM 4709 C C . ASN B 2 11 ? -3.146 13.973 -8.330 1.00 0.00 11 ASN B C 6
ATOM 4710 O O . ASN B 2 11 ? -4.341 13.854 -8.498 1.00 0.00 11 ASN B O 6
ATOM 4721 N N . ALA B 2 12 ? -2.462 14.891 -8.960 1.00 0.00 12 ALA B N 6
ATOM 4722 C CA . ALA B 2 12 ? -3.150 15.816 -9.912 1.00 0.00 12 ALA B CA 6
ATOM 4723 C C . ALA B 2 12 ? -3.104 15.266 -11.345 1.00 0.00 12 ALA B C 6
ATOM 4724 O O . ALA B 2 12 ? -2.967 14.080 -11.566 1.00 0.00 12 ALA B O 6
ATOM 4731 N N . LYS B 2 13 ? -3.213 16.136 -12.315 1.00 0.00 13 LYS B N 6
ATOM 4732 C CA . LYS B 2 13 ? -3.173 15.701 -13.746 1.00 0.00 13 LYS B CA 6
ATOM 4733 C C . LYS B 2 13 ? -3.951 14.396 -13.955 1.00 0.00 13 LYS B C 6
ATOM 4734 O O . LYS B 2 13 ? -4.891 14.098 -13.245 1.00 0.00 13 LYS B O 6
ATOM 4753 N N . ASP B 2 14 ? -3.568 13.625 -14.940 1.00 0.00 14 ASP B N 6
ATOM 4754 C CA . ASP B 2 14 ? -4.281 12.345 -15.225 1.00 0.00 14 ASP B CA 6
ATOM 4755 C C . ASP B 2 14 ? -4.199 11.390 -14.030 1.00 0.00 14 ASP B C 6
ATOM 4756 O O . ASP B 2 14 ? -4.873 10.380 -13.988 1.00 0.00 14 ASP B O 6
ATOM 4765 N N . GLY B 2 15 ? -3.389 11.698 -13.057 1.00 0.00 15 GLY B N 6
ATOM 4766 C CA . GLY B 2 15 ? -3.284 10.803 -11.872 1.00 0.00 15 GLY B CA 6
ATOM 4767 C C . GLY B 2 15 ? -2.489 9.533 -12.227 1.00 0.00 15 GLY B C 6
ATOM 4768 O O . GLY B 2 15 ? -3.040 8.452 -12.288 1.00 0.00 15 GLY B O 6
ATOM 4772 N N . LYS B 2 16 ? -1.203 9.647 -12.457 1.00 0.00 16 LYS B N 6
ATOM 4773 C CA . LYS B 2 16 ? -0.395 8.430 -12.800 1.00 0.00 16 LYS B CA 6
ATOM 4774 C C . LYS B 2 16 ? 0.994 8.492 -12.141 1.00 0.00 16 LYS B C 6
ATOM 4775 O O . LYS B 2 16 ? 1.991 8.732 -12.792 1.00 0.00 16 LYS B O 6
ATOM 4805 N N . GLN B 2 18 ? 3.362 7.534 -8.076 1.00 0.00 18 GLN B N 6
ATOM 4806 C CA . GLN B 2 18 ? 3.344 6.770 -6.798 1.00 0.00 18 GLN B CA 6
ATOM 4807 C C . GLN B 2 18 ? 2.885 5.337 -7.074 1.00 0.00 18 GLN B C 6
ATOM 4808 O O . GLN B 2 18 ? 1.829 4.916 -6.642 1.00 0.00 18 GLN B O 6
ATOM 4822 N N . THR B 2 19 ? 3.669 4.589 -7.803 1.00 0.00 19 THR B N 6
ATOM 4823 C CA . THR B 2 19 ? 3.281 3.186 -8.123 1.00 0.00 19 THR B CA 6
ATOM 4824 C C . THR B 2 19 ? 4.069 2.202 -7.256 1.00 0.00 19 THR B C 6
ATOM 4825 O O . THR B 2 19 ? 5.230 2.409 -6.965 1.00 0.00 19 THR B O 6
ATOM 4836 N N . PHE B 2 20 ? 3.448 1.131 -6.848 1.00 0.00 20 PHE B N 6
ATOM 4837 C CA . PHE B 2 20 ? 4.165 0.131 -6.005 1.00 0.00 20 PHE B CA 6
ATOM 4838 C C . PHE B 2 20 ? 4.556 -1.085 -6.850 1.00 0.00 20 PHE B C 6
ATOM 4839 O O . PHE B 2 20 ? 3.723 -1.720 -7.463 1.00 0.00 20 PHE B O 6
ATOM 4856 N N . VAL B 2 21 ? 5.819 -1.412 -6.889 1.00 0.00 21 VAL B N 6
ATOM 4857 C CA . VAL B 2 21 ? 6.260 -2.584 -7.699 1.00 0.00 21 VAL B CA 6
ATOM 4858 C C . VAL B 2 21 ? 6.226 -3.857 -6.849 1.00 0.00 21 VAL B C 6
ATOM 4859 O O . VAL B 2 21 ? 6.795 -3.916 -5.777 1.00 0.00 21 VAL B O 6
ATOM 4872 N N . TYR B 2 22 ? 5.562 -4.877 -7.320 1.00 0.00 22 TYR B N 6
ATOM 4873 C CA . TYR B 2 22 ? 5.492 -6.146 -6.540 1.00 0.00 22 TYR B CA 6
ATOM 4874 C C . TYR B 2 22 ? 4.956 -7.280 -7.420 1.00 0.00 22 TYR B C 6
ATOM 4875 O O . TYR B 2 22 ? 5.493 -8.369 -7.441 1.00 0.00 22 TYR B O 6
ATOM 4893 N N . GLY B 2 23 ? 3.900 -7.030 -8.146 1.00 0.00 23 GLY B N 6
ATOM 4894 C CA . GLY B 2 23 ? 3.331 -8.093 -9.022 1.00 0.00 23 GLY B CA 6
ATOM 4895 C C . GLY B 2 23 ? 4.416 -8.612 -9.967 1.00 0.00 23 GLY B C 6
ATOM 4896 O O . GLY B 2 23 ? 4.881 -9.727 -9.840 1.00 0.00 23 GLY B O 6
ATOM 4900 N N . GLY B 2 24 ? 4.823 -7.812 -10.914 1.00 0.00 24 GLY B N 6
ATOM 4901 C CA . GLY B 2 24 ? 5.878 -8.261 -11.867 1.00 0.00 24 GLY B CA 6
ATOM 4902 C C . GLY B 2 24 ? 5.247 -8.551 -13.229 1.00 0.00 24 GLY B C 6
ATOM 4903 O O . GLY B 2 24 ? 4.584 -9.551 -13.418 1.00 0.00 24 GLY B O 6
ATOM 4907 N N . CYS B 2 25 ? 5.447 -7.682 -14.182 1.00 0.00 25 CYS B N 6
ATOM 4908 C CA . CYS B 2 25 ? 4.858 -7.908 -15.534 1.00 0.00 25 CYS B CA 6
ATOM 4909 C C . CYS B 2 25 ? 5.968 -8.125 -16.566 1.00 0.00 25 CYS B C 6
ATOM 4910 O O . CYS B 2 25 ? 6.987 -7.466 -16.532 1.00 0.00 25 CYS B O 6
ATOM 4954 N N . LYS A 1 2 ? -4.065 -13.702 -15.713 1.00 0.00 2 LYS A N 7
ATOM 4955 C CA . LYS A 1 2 ? -4.849 -12.456 -15.953 1.00 0.00 2 LYS A CA 7
ATOM 4956 C C . LYS A 1 2 ? -5.651 -12.089 -14.701 1.00 0.00 2 LYS A C 7
ATOM 4957 O O . LYS A 1 2 ? -6.842 -11.856 -14.762 1.00 0.00 2 LYS A O 7
ATOM 4976 N N . ALA A 1 3 ? -5.007 -12.036 -13.568 1.00 0.00 3 ALA A N 7
ATOM 4977 C CA . ALA A 1 3 ? -5.730 -11.686 -12.313 1.00 0.00 3 ALA A CA 7
ATOM 4978 C C . ALA A 1 3 ? -5.319 -10.289 -11.837 1.00 0.00 3 ALA A C 7
ATOM 4979 O O . ALA A 1 3 ? -5.005 -10.084 -10.681 1.00 0.00 3 ALA A O 7
ATOM 4986 N N . LYS A 1 4 ? -5.316 -9.330 -12.721 1.00 0.00 4 LYS A N 7
ATOM 4987 C CA . LYS A 1 4 ? -4.922 -7.948 -12.321 1.00 0.00 4 LYS A CA 7
ATOM 4988 C C . LYS A 1 4 ? -6.168 -7.094 -12.072 1.00 0.00 4 LYS A C 7
ATOM 4989 O O . LYS A 1 4 ? -6.384 -6.089 -12.720 1.00 0.00 4 LYS A O 7
ATOM 5006 N N . ILE A 1 5 ? -6.991 -7.485 -11.137 1.00 0.00 5 ILE A N 7
ATOM 5007 C CA . ILE A 1 5 ? -8.223 -6.694 -10.847 1.00 0.00 5 ILE A CA 7
ATOM 5008 C C . ILE A 1 5 ? -7.885 -5.204 -10.752 1.00 0.00 5 ILE A C 7
ATOM 5009 O O . ILE A 1 5 ? -6.735 -4.816 -10.793 1.00 0.00 5 ILE A O 7
ATOM 5025 N N . ILE A 1 6 ? -8.878 -4.365 -10.625 1.00 0.00 6 ILE A N 7
ATOM 5026 C CA . ILE A 1 6 ? -8.608 -2.903 -10.529 1.00 0.00 6 ILE A CA 7
ATOM 5027 C C . ILE A 1 6 ? -9.598 -2.242 -9.565 1.00 0.00 6 ILE A C 7
ATOM 5028 O O . ILE A 1 6 ? -10.787 -2.211 -9.806 1.00 0.00 6 ILE A O 7
ATOM 5044 N N . ARG A 1 7 ? -9.114 -1.714 -8.473 1.00 0.00 7 ARG A N 7
ATOM 5045 C CA . ARG A 1 7 ? -10.026 -1.055 -7.494 1.00 0.00 7 ARG A CA 7
ATOM 5046 C C . ARG A 1 7 ? -9.498 0.336 -7.135 1.00 0.00 7 ARG A C 7
ATOM 5047 O O . ARG A 1 7 ? -8.477 0.475 -6.491 1.00 0.00 7 ARG A O 7
ATOM 5068 N N . TYR A 1 8 ? -10.182 1.367 -7.549 1.00 0.00 8 TYR A N 7
ATOM 5069 C CA . TYR A 1 8 ? -9.715 2.748 -7.232 1.00 0.00 8 TYR A CA 7
ATOM 5070 C C . TYR A 1 8 ? -10.864 3.578 -6.653 1.00 0.00 8 TYR A C 7
ATOM 5071 O O . TYR A 1 8 ? -11.987 3.123 -6.562 1.00 0.00 8 TYR A O 7
ATOM 5089 N N . PHE A 1 9 ? -10.591 4.793 -6.263 1.00 0.00 9 PHE A N 7
ATOM 5090 C CA . PHE A 1 9 ? -11.666 5.654 -5.692 1.00 0.00 9 PHE A CA 7
ATOM 5091 C C . PHE A 1 9 ? -11.428 7.118 -6.072 1.00 0.00 9 PHE A C 7
ATOM 5092 O O . PHE A 1 9 ? -10.773 7.855 -5.364 1.00 0.00 9 PHE A O 7
ATOM 5109 N N . TYR A 1 10 ? -11.956 7.542 -7.188 1.00 0.00 10 TYR A N 7
ATOM 5110 C CA . TYR A 1 10 ? -11.760 8.958 -7.615 1.00 0.00 10 TYR A CA 7
ATOM 5111 C C . TYR A 1 10 ? -11.918 9.901 -6.420 1.00 0.00 10 TYR A C 7
ATOM 5112 O O . TYR A 1 10 ? -13.010 10.131 -5.938 1.00 0.00 10 TYR A O 7
ATOM 5130 N N . ASN A 1 11 ? -10.836 10.449 -5.938 1.00 0.00 11 ASN A N 7
ATOM 5131 C CA . ASN A 1 11 ? -10.926 11.378 -4.774 1.00 0.00 11 ASN A CA 7
ATOM 5132 C C . ASN A 1 11 ? -10.718 12.822 -5.235 1.00 0.00 11 ASN A C 7
ATOM 5133 O O . ASN A 1 11 ? -9.604 13.286 -5.376 1.00 0.00 11 ASN A O 7
ATOM 5144 N N . ALA A 1 12 ? -11.784 13.539 -5.472 1.00 0.00 12 ALA A N 7
ATOM 5145 C CA . ALA A 1 12 ? -11.647 14.953 -5.925 1.00 0.00 12 ALA A CA 7
ATOM 5146 C C . ALA A 1 12 ? -11.236 15.847 -4.753 1.00 0.00 12 ALA A C 7
ATOM 5147 O O . ALA A 1 12 ? -10.613 16.874 -4.932 1.00 0.00 12 ALA A O 7
ATOM 5154 N N . LYS A 1 13 ? -11.574 15.461 -3.553 1.00 0.00 13 LYS A N 7
ATOM 5155 C CA . LYS A 1 13 ? -11.197 16.289 -2.372 1.00 0.00 13 LYS A CA 7
ATOM 5156 C C . LYS A 1 13 ? -9.705 16.607 -2.432 1.00 0.00 13 LYS A C 7
ATOM 5157 O O . LYS A 1 13 ? -9.306 17.702 -2.777 1.00 0.00 13 LYS A O 7
ATOM 5176 N N . ASP A 1 14 ? -8.878 15.651 -2.120 1.00 0.00 14 ASP A N 7
ATOM 5177 C CA . ASP A 1 14 ? -7.413 15.892 -2.181 1.00 0.00 14 ASP A CA 7
ATOM 5178 C C . ASP A 1 14 ? -6.944 15.819 -3.636 1.00 0.00 14 ASP A C 7
ATOM 5179 O O . ASP A 1 14 ? -5.776 15.975 -3.932 1.00 0.00 14 ASP A O 7
ATOM 5188 N N . GLY A 1 15 ? -7.851 15.581 -4.550 1.00 0.00 15 GLY A N 7
ATOM 5189 C CA . GLY A 1 15 ? -7.453 15.496 -5.985 1.00 0.00 15 GLY A CA 7
ATOM 5190 C C . GLY A 1 15 ? -6.400 14.401 -6.155 1.00 0.00 15 GLY A C 7
ATOM 5191 O O . GLY A 1 15 ? -5.280 14.660 -6.549 1.00 0.00 15 GLY A O 7
ATOM 5195 N N . LEU A 1 16 ? -6.748 13.179 -5.857 1.00 0.00 16 LEU A N 7
ATOM 5196 C CA . LEU A 1 16 ? -5.767 12.064 -5.996 1.00 0.00 16 LEU A CA 7
ATOM 5197 C C . LEU A 1 16 ? -6.471 10.804 -6.508 1.00 0.00 16 LEU A C 7
ATOM 5198 O O . LEU A 1 16 ? -7.191 10.148 -5.783 1.00 0.00 16 LEU A O 7
ATOM 5227 N N . GLN A 1 18 ? -6.491 7.890 -6.332 1.00 0.00 18 GLN A N 7
ATOM 5228 C CA . GLN A 1 18 ? -5.948 6.705 -5.608 1.00 0.00 18 GLN A CA 7
ATOM 5229 C C . GLN A 1 18 ? -6.511 5.410 -6.199 1.00 0.00 18 GLN A C 7
ATOM 5230 O O . GLN A 1 18 ? -7.631 5.027 -5.924 1.00 0.00 18 GLN A O 7
ATOM 5244 N N . THR A 1 19 ? -5.741 4.731 -7.003 1.00 0.00 19 THR A N 7
ATOM 5245 C CA . THR A 1 19 ? -6.227 3.458 -7.605 1.00 0.00 19 THR A CA 7
ATOM 5246 C C . THR A 1 19 ? -5.363 2.291 -7.119 1.00 0.00 19 THR A C 7
ATOM 5247 O O . THR A 1 19 ? -4.359 1.959 -7.716 1.00 0.00 19 THR A O 7
ATOM 5258 N N . PHE A 1 20 ? -5.742 1.674 -6.034 1.00 0.00 20 PHE A N 7
ATOM 5259 C CA . PHE A 1 20 ? -4.940 0.535 -5.505 1.00 0.00 20 PHE A CA 7
ATOM 5260 C C . PHE A 1 20 ? -5.421 -0.785 -6.115 1.00 0.00 20 PHE A C 7
ATOM 5261 O O . PHE A 1 20 ? -6.582 -1.133 -6.029 1.00 0.00 20 PHE A O 7
ATOM 5278 N N . VAL A 1 21 ? -4.536 -1.522 -6.730 1.00 0.00 21 VAL A N 7
ATOM 5279 C CA . VAL A 1 21 ? -4.942 -2.819 -7.346 1.00 0.00 21 VAL A CA 7
ATOM 5280 C C . VAL A 1 21 ? -4.129 -3.969 -6.745 1.00 0.00 21 VAL A C 7
ATOM 5281 O O . VAL A 1 21 ? -3.063 -3.770 -6.197 1.00 0.00 21 VAL A O 7
ATOM 5294 N N . TYR A 1 22 ? -4.624 -5.172 -6.846 1.00 0.00 22 TYR A N 7
ATOM 5295 C CA . TYR A 1 22 ? -3.882 -6.336 -6.285 1.00 0.00 22 TYR A CA 7
ATOM 5296 C C . TYR A 1 22 ? -3.431 -7.265 -7.416 1.00 0.00 22 TYR A C 7
ATOM 5297 O O . TYR A 1 22 ? -4.236 -7.888 -8.077 1.00 0.00 22 TYR A O 7
ATOM 5315 N N . GLY A 1 23 ? -2.148 -7.359 -7.645 1.00 0.00 23 GLY A N 7
ATOM 5316 C CA . GLY A 1 23 ? -1.650 -8.244 -8.734 1.00 0.00 23 GLY A CA 7
ATOM 5317 C C . GLY A 1 23 ? -2.052 -9.691 -8.441 1.00 0.00 23 GLY A C 7
ATOM 5318 O O . GLY A 1 23 ? -3.207 -10.055 -8.537 1.00 0.00 23 GLY A O 7
ATOM 5322 N N . GLY A 1 24 ? -1.108 -10.518 -8.084 1.00 0.00 24 GLY A N 7
ATOM 5323 C CA . GLY A 1 24 ? -1.437 -11.941 -7.786 1.00 0.00 24 GLY A CA 7
ATOM 5324 C C . GLY A 1 24 ? -0.639 -12.856 -8.716 1.00 0.00 24 GLY A C 7
ATOM 5325 O O . GLY A 1 24 ? -0.566 -14.052 -8.511 1.00 0.00 24 GLY A O 7
ATOM 5329 N N . CYS A 1 25 ? -0.041 -12.305 -9.735 1.00 0.00 25 CYS A N 7
ATOM 5330 C CA . CYS A 1 25 ? 0.754 -13.144 -10.678 1.00 0.00 25 CYS A CA 7
ATOM 5331 C C . CYS A 1 25 ? 2.203 -12.654 -10.727 1.00 0.00 25 CYS A C 7
ATOM 5332 O O . CYS A 1 25 ? 2.474 -11.553 -11.163 1.00 0.00 25 CYS A O 7
ATOM 5351 N N . LYS B 2 2 ? 6.912 -13.513 -7.517 1.00 0.00 2 LYS B N 7
ATOM 5352 C CA . LYS B 2 2 ? 6.028 -13.332 -6.329 1.00 0.00 2 LYS B CA 7
ATOM 5353 C C . LYS B 2 2 ? 5.593 -11.868 -6.213 1.00 0.00 2 LYS B C 7
ATOM 5354 O O . LYS B 2 2 ? 5.949 -11.177 -5.279 1.00 0.00 2 LYS B O 7
ATOM 5373 N N . ALA B 2 3 ? 4.826 -11.391 -7.155 1.00 0.00 3 ALA B N 7
ATOM 5374 C CA . ALA B 2 3 ? 4.369 -9.973 -7.099 1.00 0.00 3 ALA B CA 7
ATOM 5375 C C . ALA B 2 3 ? 3.572 -9.722 -5.815 1.00 0.00 3 ALA B C 7
ATOM 5376 O O . ALA B 2 3 ? 3.589 -10.517 -4.897 1.00 0.00 3 ALA B O 7
ATOM 5383 N N . ARG B 2 4 ? 2.875 -8.622 -5.745 1.00 0.00 4 ARG B N 7
ATOM 5384 C CA . ARG B 2 4 ? 2.077 -8.320 -4.521 1.00 0.00 4 ARG B CA 7
ATOM 5385 C C . ARG B 2 4 ? 0.919 -7.378 -4.863 1.00 0.00 4 ARG B C 7
ATOM 5386 O O . ARG B 2 4 ? 0.428 -7.360 -5.976 1.00 0.00 4 ARG B O 7
ATOM 5407 N N . ILE B 2 5 ? 0.476 -6.595 -3.917 1.00 0.00 5 ILE B N 7
ATOM 5408 C CA . ILE B 2 5 ? -0.649 -5.657 -4.191 1.00 0.00 5 ILE B CA 7
ATOM 5409 C C . ILE B 2 5 ? -0.122 -4.383 -4.856 1.00 0.00 5 ILE B C 7
ATOM 5410 O O . ILE B 2 5 ? 0.172 -3.405 -4.198 1.00 0.00 5 ILE B O 7
ATOM 5426 N N . ILE B 2 6 ? 0.001 -4.385 -6.155 1.00 0.00 6 ILE B N 7
ATOM 5427 C CA . ILE B 2 6 ? 0.509 -3.170 -6.854 1.00 0.00 6 ILE B CA 7
ATOM 5428 C C . ILE B 2 6 ? -0.327 -1.950 -6.462 1.00 0.00 6 ILE B C 7
ATOM 5429 O O . ILE B 2 6 ? -1.542 -1.995 -6.449 1.00 0.00 6 ILE B O 7
ATOM 5445 N N . ARG B 2 7 ? 0.312 -0.859 -6.138 1.00 0.00 7 ARG B N 7
ATOM 5446 C CA . ARG B 2 7 ? -0.449 0.361 -5.743 1.00 0.00 7 ARG B CA 7
ATOM 5447 C C . ARG B 2 7 ? -0.486 1.361 -6.901 1.00 0.00 7 ARG B C 7
ATOM 5448 O O . ARG B 2 7 ? 0.434 2.130 -7.100 1.00 0.00 7 ARG B O 7
ATOM 5469 N N . TYR B 2 8 ? -1.544 1.359 -7.665 1.00 0.00 8 TYR B N 7
ATOM 5470 C CA . TYR B 2 8 ? -1.639 2.312 -8.808 1.00 0.00 8 TYR B CA 7
ATOM 5471 C C . TYR B 2 8 ? -2.064 3.695 -8.307 1.00 0.00 8 TYR B C 7
ATOM 5472 O O . TYR B 2 8 ? -3.114 4.197 -8.656 1.00 0.00 8 TYR B O 7
ATOM 5490 N N . PHE B 2 9 ? -1.255 4.315 -7.493 1.00 0.00 9 PHE B N 7
ATOM 5491 C CA . PHE B 2 9 ? -1.613 5.665 -6.971 1.00 0.00 9 PHE B CA 7
ATOM 5492 C C . PHE B 2 9 ? -1.077 6.747 -7.911 1.00 0.00 9 PHE B C 7
ATOM 5493 O O . PHE B 2 9 ? 0.113 6.860 -8.126 1.00 0.00 9 PHE B O 7
ATOM 5510 N N . TYR B 2 10 ? -1.946 7.540 -8.477 1.00 0.00 10 TYR B N 7
ATOM 5511 C CA . TYR B 2 10 ? -1.480 8.609 -9.406 1.00 0.00 10 TYR B CA 7
ATOM 5512 C C . TYR B 2 10 ? -1.986 9.978 -8.946 1.00 0.00 10 TYR B C 7
ATOM 5513 O O . TYR B 2 10 ? -3.065 10.104 -8.402 1.00 0.00 10 TYR B O 7
ATOM 5531 N N . ASN B 2 11 ? -1.213 11.005 -9.168 1.00 0.00 11 ASN B N 7
ATOM 5532 C CA . ASN B 2 11 ? -1.640 12.372 -8.753 1.00 0.00 11 ASN B CA 7
ATOM 5533 C C . ASN B 2 11 ? -1.663 13.297 -9.975 1.00 0.00 11 ASN B C 7
ATOM 5534 O O . ASN B 2 11 ? -1.774 12.850 -11.099 1.00 0.00 11 ASN B O 7
ATOM 5545 N N . ALA B 2 12 ? -1.558 14.581 -9.767 1.00 0.00 12 ALA B N 7
ATOM 5546 C CA . ALA B 2 12 ? -1.572 15.523 -10.922 1.00 0.00 12 ALA B CA 7
ATOM 5547 C C . ALA B 2 12 ? -0.147 15.762 -11.428 1.00 0.00 12 ALA B C 7
ATOM 5548 O O . ALA B 2 12 ? 0.676 14.867 -11.450 1.00 0.00 12 ALA B O 7
ATOM 5555 N N . LYS B 2 13 ? 0.148 16.965 -11.838 1.00 0.00 13 LYS B N 7
ATOM 5556 C CA . LYS B 2 13 ? 1.517 17.271 -12.344 1.00 0.00 13 LYS B CA 7
ATOM 5557 C C . LYS B 2 13 ? 1.964 16.197 -13.336 1.00 0.00 13 LYS B C 7
ATOM 5558 O O . LYS B 2 13 ? 3.142 15.989 -13.550 1.00 0.00 13 LYS B O 7
ATOM 5577 N N . ASP B 2 14 ? 1.033 15.512 -13.943 1.00 0.00 14 ASP B N 7
ATOM 5578 C CA . ASP B 2 14 ? 1.406 14.451 -14.919 1.00 0.00 14 ASP B CA 7
ATOM 5579 C C . ASP B 2 14 ? 2.575 13.627 -14.374 1.00 0.00 14 ASP B C 7
ATOM 5580 O O . ASP B 2 14 ? 3.611 13.513 -14.999 1.00 0.00 14 ASP B O 7
ATOM 5589 N N . GLY B 2 15 ? 2.420 13.056 -13.211 1.00 0.00 15 GLY B N 7
ATOM 5590 C CA . GLY B 2 15 ? 3.526 12.243 -12.624 1.00 0.00 15 GLY B CA 7
ATOM 5591 C C . GLY B 2 15 ? 3.556 10.846 -13.257 1.00 0.00 15 GLY B C 7
ATOM 5592 O O . GLY B 2 15 ? 3.685 9.852 -12.569 1.00 0.00 15 GLY B O 7
ATOM 5596 N N . LYS B 2 16 ? 3.449 10.768 -14.561 1.00 0.00 16 LYS B N 7
ATOM 5597 C CA . LYS B 2 16 ? 3.477 9.445 -15.262 1.00 0.00 16 LYS B CA 7
ATOM 5598 C C . LYS B 2 16 ? 2.844 8.347 -14.406 1.00 0.00 16 LYS B C 7
ATOM 5599 O O . LYS B 2 16 ? 3.309 7.225 -14.376 1.00 0.00 16 LYS B O 7
ATOM 5629 N N . GLN B 2 18 ? 1.777 7.169 -10.574 1.00 0.00 18 GLN B N 7
ATOM 5630 C CA . GLN B 2 18 ? 2.695 6.631 -9.529 1.00 0.00 18 GLN B CA 7
ATOM 5631 C C . GLN B 2 18 ? 2.259 5.222 -9.119 1.00 0.00 18 GLN B C 7
ATOM 5632 O O . GLN B 2 18 ? 1.616 5.030 -8.106 1.00 0.00 18 GLN B O 7
ATOM 5646 N N . THR B 2 19 ? 2.602 4.234 -9.899 1.00 0.00 19 THR B N 7
ATOM 5647 C CA . THR B 2 19 ? 2.206 2.837 -9.555 1.00 0.00 19 THR B CA 7
ATOM 5648 C C . THR B 2 19 ? 3.418 2.054 -9.041 1.00 0.00 19 THR B C 7
ATOM 5649 O O . THR B 2 19 ? 4.439 1.972 -9.696 1.00 0.00 19 THR B O 7
ATOM 5660 N N . PHE B 2 20 ? 3.313 1.477 -7.875 1.00 0.00 20 PHE B N 7
ATOM 5661 C CA . PHE B 2 20 ? 4.459 0.699 -7.323 1.00 0.00 20 PHE B CA 7
ATOM 5662 C C . PHE B 2 20 ? 3.950 -0.431 -6.423 1.00 0.00 20 PHE B C 7
ATOM 5663 O O . PHE B 2 20 ? 2.873 -0.357 -5.867 1.00 0.00 20 PHE B O 7
ATOM 5680 N N . VAL B 2 21 ? 4.719 -1.475 -6.276 1.00 0.00 21 VAL B N 7
ATOM 5681 C CA . VAL B 2 21 ? 4.280 -2.609 -5.410 1.00 0.00 21 VAL B CA 7
ATOM 5682 C C . VAL B 2 21 ? 5.244 -2.776 -4.233 1.00 0.00 21 VAL B C 7
ATOM 5683 O O . VAL B 2 21 ? 6.161 -1.999 -4.054 1.00 0.00 21 VAL B O 7
ATOM 5696 N N . TYR B 2 22 ? 5.046 -3.785 -3.428 1.00 0.00 22 TYR B N 7
ATOM 5697 C CA . TYR B 2 22 ? 5.955 -3.998 -2.265 1.00 0.00 22 TYR B CA 7
ATOM 5698 C C . TYR B 2 22 ? 6.171 -5.496 -2.027 1.00 0.00 22 TYR B C 7
ATOM 5699 O O . TYR B 2 22 ? 6.524 -5.918 -0.944 1.00 0.00 22 TYR B O 7
ATOM 5717 N N . GLY B 2 23 ? 5.963 -6.303 -3.032 1.00 0.00 23 GLY B N 7
ATOM 5718 C CA . GLY B 2 23 ? 6.157 -7.771 -2.862 1.00 0.00 23 GLY B CA 7
ATOM 5719 C C . GLY B 2 23 ? 7.642 -8.070 -2.650 1.00 0.00 23 GLY B C 7
ATOM 5720 O O . GLY B 2 23 ? 8.023 -8.736 -1.708 1.00 0.00 23 GLY B O 7
ATOM 5724 N N . GLY B 2 24 ? 8.485 -7.582 -3.520 1.00 0.00 24 GLY B N 7
ATOM 5725 C CA . GLY B 2 24 ? 9.945 -7.840 -3.366 1.00 0.00 24 GLY B CA 7
ATOM 5726 C C . GLY B 2 24 ? 10.431 -8.729 -4.513 1.00 0.00 24 GLY B C 7
ATOM 5727 O O . GLY B 2 24 ? 11.110 -9.713 -4.301 1.00 0.00 24 GLY B O 7
ATOM 5731 N N . CYS B 2 25 ? 10.088 -8.390 -5.725 1.00 0.00 25 CYS B N 7
ATOM 5732 C CA . CYS B 2 25 ? 10.532 -9.218 -6.884 1.00 0.00 25 CYS B CA 7
ATOM 5733 C C . CYS B 2 25 ? 11.922 -8.776 -7.347 1.00 0.00 25 CYS B C 7
ATOM 5734 O O . CYS B 2 25 ? 12.900 -9.462 -7.126 1.00 0.00 25 CYS B O 7
ATOM 5778 N N . LYS A 1 2 ? -5.779 -11.450 -15.431 1.00 0.00 2 LYS A N 8
ATOM 5779 C CA . LYS A 1 2 ? -6.291 -10.071 -15.182 1.00 0.00 2 LYS A CA 8
ATOM 5780 C C . LYS A 1 2 ? -7.350 -10.093 -14.076 1.00 0.00 2 LYS A C 8
ATOM 5781 O O . LYS A 1 2 ? -8.414 -9.523 -14.212 1.00 0.00 2 LYS A O 8
ATOM 5800 N N . ALA A 1 3 ? -7.066 -10.747 -12.983 1.00 0.00 3 ALA A N 8
ATOM 5801 C CA . ALA A 1 3 ? -8.056 -10.804 -11.870 1.00 0.00 3 ALA A CA 8
ATOM 5802 C C . ALA A 1 3 ? -7.563 -9.978 -10.680 1.00 0.00 3 ALA A C 8
ATOM 5803 O O . ALA A 1 3 ? -7.419 -10.478 -9.582 1.00 0.00 3 ALA A O 8
ATOM 5810 N N . LYS A 1 4 ? -7.304 -8.716 -10.887 1.00 0.00 4 LYS A N 8
ATOM 5811 C CA . LYS A 1 4 ? -6.820 -7.860 -9.767 1.00 0.00 4 LYS A CA 8
ATOM 5812 C C . LYS A 1 4 ? -7.896 -6.844 -9.374 1.00 0.00 4 LYS A C 8
ATOM 5813 O O . LYS A 1 4 ? -8.417 -6.125 -10.204 1.00 0.00 4 LYS A O 8
ATOM 5830 N N . ILE A 1 5 ? -8.234 -6.780 -8.115 1.00 0.00 5 ILE A N 8
ATOM 5831 C CA . ILE A 1 5 ? -9.277 -5.811 -7.671 1.00 0.00 5 ILE A CA 8
ATOM 5832 C C . ILE A 1 5 ? -8.882 -4.387 -8.073 1.00 0.00 5 ILE A C 8
ATOM 5833 O O . ILE A 1 5 ? -8.279 -3.660 -7.309 1.00 0.00 5 ILE A O 8
ATOM 5849 N N . ILE A 1 6 ? -9.216 -3.985 -9.268 1.00 0.00 6 ILE A N 8
ATOM 5850 C CA . ILE A 1 6 ? -8.856 -2.608 -9.719 1.00 0.00 6 ILE A CA 8
ATOM 5851 C C . ILE A 1 6 ? -9.427 -1.567 -8.753 1.00 0.00 6 ILE A C 8
ATOM 5852 O O . ILE A 1 6 ? -10.488 -1.017 -8.975 1.00 0.00 6 ILE A O 8
ATOM 5868 N N . ARG A 1 7 ? -8.731 -1.289 -7.685 1.00 0.00 7 ARG A N 8
ATOM 5869 C CA . ARG A 1 7 ? -9.235 -0.279 -6.711 1.00 0.00 7 ARG A CA 8
ATOM 5870 C C . ARG A 1 7 ? -9.043 1.131 -7.274 1.00 0.00 7 ARG A C 8
ATOM 5871 O O . ARG A 1 7 ? -8.089 1.813 -6.957 1.00 0.00 7 ARG A O 8
ATOM 5892 N N . TYR A 1 8 ? -9.941 1.571 -8.114 1.00 0.00 8 TYR A N 8
ATOM 5893 C CA . TYR A 1 8 ? -9.806 2.934 -8.702 1.00 0.00 8 TYR A CA 8
ATOM 5894 C C . TYR A 1 8 ? -10.653 3.942 -7.920 1.00 0.00 8 TYR A C 8
ATOM 5895 O O . TYR A 1 8 ? -11.840 3.763 -7.737 1.00 0.00 8 TYR A O 8
ATOM 5913 N N . PHE A 1 9 ? -10.049 5.004 -7.461 1.00 0.00 9 PHE A N 8
ATOM 5914 C CA . PHE A 1 9 ? -10.813 6.029 -6.695 1.00 0.00 9 PHE A CA 8
ATOM 5915 C C . PHE A 1 9 ? -10.313 7.430 -7.062 1.00 0.00 9 PHE A C 8
ATOM 5916 O O . PHE A 1 9 ? -9.136 7.717 -6.984 1.00 0.00 9 PHE A O 8
ATOM 5933 N N . TYR A 1 10 ? -11.195 8.301 -7.468 1.00 0.00 10 TYR A N 8
ATOM 5934 C CA . TYR A 1 10 ? -10.760 9.677 -7.845 1.00 0.00 10 TYR A CA 8
ATOM 5935 C C . TYR A 1 10 ? -11.462 10.724 -6.977 1.00 0.00 10 TYR A C 8
ATOM 5936 O O . TYR A 1 10 ? -12.584 10.540 -6.548 1.00 0.00 10 TYR A O 8
ATOM 5954 N N . ASN A 1 11 ? -10.807 11.823 -6.721 1.00 0.00 11 ASN A N 8
ATOM 5955 C CA . ASN A 1 11 ? -11.429 12.890 -5.887 1.00 0.00 11 ASN A CA 8
ATOM 5956 C C . ASN A 1 11 ? -11.153 14.263 -6.507 1.00 0.00 11 ASN A C 8
ATOM 5957 O O . ASN A 1 11 ? -10.159 14.898 -6.212 1.00 0.00 11 ASN A O 8
ATOM 5968 N N . ALA A 1 12 ? -12.020 14.721 -7.366 1.00 0.00 12 ALA A N 8
ATOM 5969 C CA . ALA A 1 12 ? -11.805 16.048 -8.010 1.00 0.00 12 ALA A CA 8
ATOM 5970 C C . ALA A 1 12 ? -11.508 17.112 -6.950 1.00 0.00 12 ALA A C 8
ATOM 5971 O O . ALA A 1 12 ? -10.704 18.000 -7.156 1.00 0.00 12 ALA A O 8
ATOM 5978 N N . LYS A 1 13 ? -12.144 17.027 -5.813 1.00 0.00 13 LYS A N 8
ATOM 5979 C CA . LYS A 1 13 ? -11.890 18.033 -4.744 1.00 0.00 13 LYS A CA 8
ATOM 5980 C C . LYS A 1 13 ? -10.385 18.186 -4.540 1.00 0.00 13 LYS A C 8
ATOM 5981 O O . LYS A 1 13 ? -9.767 19.095 -5.056 1.00 0.00 13 LYS A O 8
ATOM 6000 N N . ASP A 1 14 ? -9.787 17.289 -3.809 1.00 0.00 14 ASP A N 8
ATOM 6001 C CA . ASP A 1 14 ? -8.318 17.374 -3.594 1.00 0.00 14 ASP A CA 8
ATOM 6002 C C . ASP A 1 14 ? -7.592 16.935 -4.869 1.00 0.00 14 ASP A C 8
ATOM 6003 O O . ASP A 1 14 ? -6.380 16.955 -4.944 1.00 0.00 14 ASP A O 8
ATOM 6012 N N . GLY A 1 15 ? -8.329 16.537 -5.874 1.00 0.00 15 GLY A N 8
ATOM 6013 C CA . GLY A 1 15 ? -7.682 16.096 -7.143 1.00 0.00 15 GLY A CA 8
ATOM 6014 C C . GLY A 1 15 ? -6.770 14.901 -6.863 1.00 0.00 15 GLY A C 8
ATOM 6015 O O . GLY A 1 15 ? -5.561 15.008 -6.904 1.00 0.00 15 GLY A O 8
ATOM 6019 N N . LEU A 1 16 ? -7.339 13.762 -6.579 1.00 0.00 16 LEU 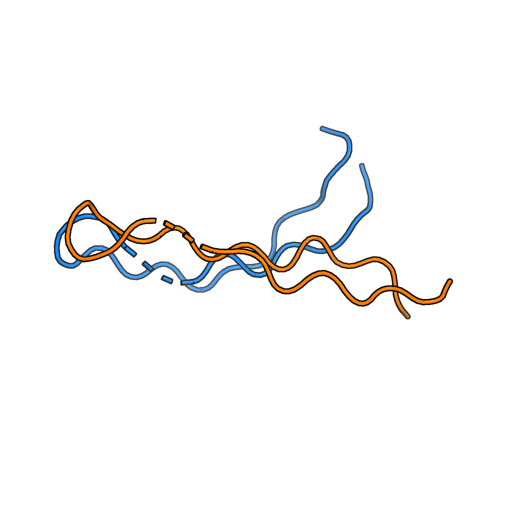A N 8
ATOM 6020 C CA . LEU A 1 16 ? -6.503 12.559 -6.297 1.00 0.00 16 LEU A CA 8
ATOM 6021 C C . LEU A 1 16 ? -7.120 11.319 -6.949 1.00 0.00 16 LEU A C 8
ATOM 6022 O O . LEU A 1 16 ? -8.283 11.023 -6.764 1.00 0.00 16 LEU A O 8
ATOM 6051 N N . GLN A 1 18 ? -6.570 7.484 -6.885 1.00 0.00 18 GLN A N 8
ATOM 6052 C CA . GLN A 1 18 ? -5.863 6.264 -6.403 1.00 0.00 18 GLN A CA 8
ATOM 6053 C C . GLN A 1 18 ? -6.163 5.083 -7.331 1.00 0.00 18 GLN A C 8
ATOM 6054 O O . GLN A 1 18 ? -7.234 4.985 -7.896 1.00 0.00 18 GLN A O 8
ATOM 6068 N N . THR A 1 19 ? -5.227 4.189 -7.494 1.00 0.00 19 THR A N 8
ATOM 6069 C CA . THR A 1 19 ? -5.467 3.020 -8.388 1.00 0.00 19 THR A CA 8
ATOM 6070 C C . THR A 1 19 ? -4.720 1.789 -7.867 1.00 0.00 19 THR A C 8
ATOM 6071 O O . THR A 1 19 ? -3.817 1.284 -8.505 1.00 0.00 19 THR A O 8
ATOM 6082 N N . PHE A 1 20 ? -5.090 1.302 -6.715 1.00 0.00 20 PHE A N 8
ATOM 6083 C CA . PHE A 1 20 ? -4.401 0.101 -6.158 1.00 0.00 20 PHE A CA 8
ATOM 6084 C C . PHE A 1 20 ? -5.120 -1.173 -6.609 1.00 0.00 20 PHE A C 8
ATOM 6085 O O . PHE A 1 20 ? -6.310 -1.170 -6.857 1.00 0.00 20 PHE A O 8
ATOM 6102 N N . VAL A 1 21 ? -4.410 -2.263 -6.719 1.00 0.00 21 VAL A N 8
ATOM 6103 C CA . VAL A 1 21 ? -5.060 -3.533 -7.155 1.00 0.00 21 VAL A CA 8
ATOM 6104 C C . VAL A 1 21 ? -4.458 -4.725 -6.407 1.00 0.00 21 VAL A C 8
ATOM 6105 O O . VAL A 1 21 ? -3.814 -4.572 -5.388 1.00 0.00 21 VAL A O 8
ATOM 6118 N N . TYR A 1 22 ? -4.662 -5.914 -6.907 1.00 0.00 22 TYR A N 8
ATOM 6119 C CA . TYR A 1 22 ? -4.104 -7.118 -6.227 1.00 0.00 22 TYR A CA 8
ATOM 6120 C C . TYR A 1 22 ? -4.406 -8.375 -7.048 1.00 0.00 22 TYR A C 8
ATOM 6121 O O . TYR A 1 22 ? -5.461 -8.966 -6.928 1.00 0.00 22 TYR A O 8
ATOM 6139 N N . GLY A 1 23 ? -3.491 -8.786 -7.881 1.00 0.00 23 GLY A N 8
ATOM 6140 C CA . GLY A 1 23 ? -3.729 -10.003 -8.709 1.00 0.00 23 GLY A CA 8
ATOM 6141 C C . GLY A 1 23 ? -2.847 -11.146 -8.206 1.00 0.00 23 GLY A C 8
ATOM 6142 O O . GLY A 1 23 ? -2.264 -11.072 -7.143 1.00 0.00 23 GLY A O 8
ATOM 6146 N N . GLY A 1 24 ? -2.744 -12.205 -8.962 1.00 0.00 24 GLY A N 8
ATOM 6147 C CA . GLY A 1 24 ? -1.899 -13.354 -8.526 1.00 0.00 24 GLY A CA 8
ATOM 6148 C C . GLY A 1 24 ? -1.386 -14.105 -9.755 1.00 0.00 24 GLY A C 8
ATOM 6149 O O . GLY A 1 24 ? -0.407 -13.723 -10.365 1.00 0.00 24 GLY A O 8
ATOM 6153 N N . CYS A 1 25 ? -2.037 -15.175 -10.123 1.00 0.00 25 CYS A N 8
ATOM 6154 C CA . CYS A 1 25 ? -1.584 -15.951 -11.313 1.00 0.00 25 CYS A CA 8
ATOM 6155 C C . CYS A 1 25 ? -0.062 -16.116 -11.290 1.00 0.00 25 CYS A C 8
ATOM 6156 O O . CYS A 1 25 ? 0.566 -16.252 -12.321 1.00 0.00 25 CYS A O 8
ATOM 6175 N N . LYS B 2 2 ? 0.311 -16.289 -2.469 1.00 0.00 2 LYS B N 8
ATOM 6176 C CA . LYS B 2 2 ? 0.659 -15.813 -3.838 1.00 0.00 2 LYS B CA 8
ATOM 6177 C C . LYS B 2 2 ? 0.982 -14.316 -3.811 1.00 0.00 2 LYS B C 8
ATOM 6178 O O . LYS B 2 2 ? 0.135 -13.484 -4.068 1.00 0.00 2 LYS B O 8
ATOM 6197 N N . ALA B 2 3 ? 2.201 -13.968 -3.503 1.00 0.00 3 ALA B N 8
ATOM 6198 C CA . ALA B 2 3 ? 2.576 -12.526 -3.462 1.00 0.00 3 ALA B CA 8
ATOM 6199 C C . ALA B 2 3 ? 2.408 -11.895 -4.846 1.00 0.00 3 ALA B C 8
ATOM 6200 O O . ALA B 2 3 ? 3.100 -12.237 -5.784 1.00 0.00 3 ALA B O 8
ATOM 6207 N N . ARG B 2 4 ? 1.492 -10.976 -4.982 1.00 0.00 4 ARG B N 8
ATOM 6208 C CA . ARG B 2 4 ? 1.279 -10.324 -6.306 1.00 0.00 4 ARG B CA 8
ATOM 6209 C C . ARG B 2 4 ? 0.287 -9.165 -6.171 1.00 0.00 4 ARG B C 8
ATOM 6210 O O . ARG B 2 4 ? -0.902 -9.329 -6.354 1.00 0.00 4 ARG B O 8
ATOM 6231 N N . ILE B 2 5 ? 0.768 -7.996 -5.849 1.00 0.00 5 ILE B N 8
ATOM 6232 C CA . ILE B 2 5 ? -0.148 -6.829 -5.701 1.00 0.00 5 ILE B CA 8
ATOM 6233 C C . ILE B 2 5 ? 0.611 -5.524 -5.952 1.00 0.00 5 ILE B C 8
ATOM 6234 O O . ILE B 2 5 ? 1.722 -5.343 -5.496 1.00 0.00 5 ILE B O 8
ATOM 6250 N N . ILE B 2 6 ? 0.017 -4.613 -6.674 1.00 0.00 6 ILE B N 8
ATOM 6251 C CA . ILE B 2 6 ? 0.702 -3.318 -6.953 1.00 0.00 6 ILE B CA 8
ATOM 6252 C C . ILE B 2 6 ? -0.171 -2.151 -6.482 1.00 0.00 6 ILE B C 8
ATOM 6253 O O . ILE B 2 6 ? -1.382 -2.241 -6.458 1.00 0.00 6 ILE B O 8
ATOM 6269 N N . ARG B 2 7 ? 0.435 -1.057 -6.107 1.00 0.00 7 ARG B N 8
ATOM 6270 C CA . ARG B 2 7 ? -0.366 0.110 -5.637 1.00 0.00 7 ARG B CA 8
ATOM 6271 C C . ARG B 2 7 ? -0.235 1.277 -6.618 1.00 0.00 7 ARG B C 8
ATOM 6272 O O . ARG B 2 7 ? 0.424 2.261 -6.344 1.00 0.00 7 ARG B O 8
ATOM 6293 N N . TYR B 2 8 ? -0.860 1.180 -7.759 1.00 0.00 8 TYR B N 8
ATOM 6294 C CA . TYR B 2 8 ? -0.775 2.288 -8.753 1.00 0.00 8 TYR B CA 8
ATOM 6295 C C . TYR B 2 8 ? -1.441 3.547 -8.191 1.00 0.00 8 TYR B C 8
ATOM 6296 O O . TYR B 2 8 ? -2.440 3.476 -7.503 1.00 0.00 8 TYR B O 8
ATOM 6314 N N . PHE B 2 9 ? -0.895 4.699 -8.471 1.00 0.00 9 PHE B N 8
ATOM 6315 C CA . PHE B 2 9 ? -1.500 5.956 -7.945 1.00 0.00 9 PHE B CA 8
ATOM 6316 C C . PHE B 2 9 ? -1.365 7.083 -8.974 1.00 0.00 9 PHE B C 8
ATOM 6317 O O . PHE B 2 9 ? -0.386 7.800 -8.998 1.00 0.00 9 PHE B O 8
ATOM 6334 N N . TYR B 2 10 ? -2.342 7.243 -9.824 1.00 0.00 10 TYR B N 8
ATOM 6335 C CA . TYR B 2 10 ? -2.265 8.322 -10.850 1.00 0.00 10 TYR B CA 8
ATOM 6336 C C . TYR B 2 10 ? -2.019 9.677 -10.180 1.00 0.00 10 TYR B C 8
ATOM 6337 O O . TYR B 2 10 ? -0.943 10.233 -10.266 1.00 0.00 10 TYR B O 8
ATOM 6355 N N . ASN B 2 11 ? -3.011 10.211 -9.518 1.00 0.00 11 ASN B N 8
ATOM 6356 C CA . ASN B 2 11 ? -2.848 11.533 -8.842 1.00 0.00 11 ASN B CA 8
ATOM 6357 C C . ASN B 2 11 ? -2.217 12.551 -9.801 1.00 0.00 11 ASN B C 8
ATOM 6358 O O . ASN B 2 11 ? -1.899 12.240 -10.931 1.00 0.00 11 ASN B O 8
ATOM 6369 N N . ALA B 2 12 ? -2.040 13.767 -9.360 1.00 0.00 12 ALA B N 8
ATOM 6370 C CA . ALA B 2 12 ? -1.435 14.800 -10.250 1.00 0.00 12 ALA B CA 8
ATOM 6371 C C . ALA B 2 12 ? 0.092 14.815 -10.091 1.00 0.00 12 ALA B C 8
ATOM 6372 O O . ALA B 2 12 ? 0.790 14.006 -10.670 1.00 0.00 12 ALA B O 8
ATOM 6379 N N . LYS B 2 13 ? 0.618 15.725 -9.314 1.00 0.00 13 LYS B N 8
ATOM 6380 C CA . LYS B 2 13 ? 2.097 15.784 -9.126 1.00 0.00 13 LYS B CA 8
ATOM 6381 C C . LYS B 2 13 ? 2.809 15.607 -10.471 1.00 0.00 13 LYS B C 8
ATOM 6382 O O . LYS B 2 13 ? 3.862 15.005 -10.547 1.00 0.00 13 LYS B O 8
ATOM 6401 N N . ASP B 2 14 ? 2.237 16.129 -11.526 1.00 0.00 14 ASP B N 8
ATOM 6402 C CA . ASP B 2 14 ? 2.867 16.003 -12.878 1.00 0.00 14 ASP B CA 8
ATOM 6403 C C . ASP B 2 14 ? 3.545 14.639 -13.036 1.00 0.00 14 ASP B C 8
ATOM 6404 O O . ASP B 2 14 ? 4.522 14.499 -13.744 1.00 0.00 14 ASP B O 8
ATOM 6413 N N . GLY B 2 15 ? 3.035 13.633 -12.379 1.00 0.00 15 GLY B N 8
ATOM 6414 C CA . GLY B 2 15 ? 3.651 12.281 -12.491 1.00 0.00 15 GLY B CA 8
ATOM 6415 C C . GLY B 2 15 ? 2.592 11.269 -12.934 1.00 0.00 15 GLY B C 8
ATOM 6416 O O . GLY B 2 15 ? 2.892 10.304 -13.607 1.00 0.00 15 GLY B O 8
ATOM 6420 N N . LYS B 2 16 ? 1.358 11.487 -12.557 1.00 0.00 16 LYS B N 8
ATOM 6421 C CA . LYS B 2 16 ? 0.266 10.545 -12.948 1.00 0.00 16 LYS B CA 8
ATOM 6422 C C . LYS B 2 16 ? 0.763 9.096 -12.911 1.00 0.00 16 LYS B C 8
ATOM 6423 O O . LYS B 2 16 ? 0.536 8.328 -13.826 1.00 0.00 16 LYS B O 8
ATOM 6453 N N . GLN B 2 18 ? 3.080 7.212 -9.621 1.00 0.00 18 GLN B N 8
ATOM 6454 C CA . GLN B 2 18 ? 3.213 6.803 -8.192 1.00 0.00 18 GLN B CA 8
ATOM 6455 C C . GLN B 2 18 ? 2.751 5.355 -8.012 1.00 0.00 18 GLN B C 8
ATOM 6456 O O . GLN B 2 18 ? 1.724 5.089 -7.420 1.00 0.00 18 GLN B O 8
ATOM 6470 N N . THR B 2 19 ? 3.501 4.416 -8.521 1.00 0.00 19 THR B N 8
ATOM 6471 C CA . THR B 2 19 ? 3.103 2.986 -8.382 1.00 0.00 19 THR B CA 8
ATOM 6472 C C . THR B 2 19 ? 3.956 2.299 -7.311 1.00 0.00 19 THR B C 8
ATOM 6473 O O . THR B 2 19 ? 5.158 2.473 -7.254 1.00 0.00 19 THR B O 8
ATOM 6484 N N . PHE B 2 20 ? 3.344 1.521 -6.461 1.00 0.00 20 PHE B N 8
ATOM 6485 C CA . PHE B 2 20 ? 4.120 0.822 -5.395 1.00 0.00 20 PHE B CA 8
ATOM 6486 C C . PHE B 2 20 ? 3.947 -0.693 -5.528 1.00 0.00 20 PHE B C 8
ATOM 6487 O O . PHE B 2 20 ? 3.041 -1.275 -4.964 1.00 0.00 20 PHE B O 8
ATOM 6504 N N . VAL B 2 21 ? 4.806 -1.336 -6.272 1.00 0.00 21 VAL B N 8
ATOM 6505 C CA . VAL B 2 21 ? 4.685 -2.812 -6.441 1.00 0.00 21 VAL B CA 8
ATOM 6506 C C . VAL B 2 21 ? 5.640 -3.538 -5.488 1.00 0.00 21 VAL B C 8
ATOM 6507 O O . VAL B 2 21 ? 6.833 -3.307 -5.494 1.00 0.00 21 VAL B O 8
ATOM 6520 N N . TYR B 2 22 ? 5.124 -4.416 -4.672 1.00 0.00 22 TYR B N 8
ATOM 6521 C CA . TYR B 2 22 ? 6.001 -5.160 -3.721 1.00 0.00 22 TYR B CA 8
ATOM 6522 C C . TYR B 2 22 ? 5.178 -6.174 -2.921 1.00 0.00 22 TYR B C 8
ATOM 6523 O O . TYR B 2 22 ? 5.015 -6.050 -1.723 1.00 0.00 22 TYR B O 8
ATOM 6541 N N . GLY B 2 23 ? 4.661 -7.178 -3.573 1.00 0.00 23 GLY B N 8
ATOM 6542 C CA . GLY B 2 23 ? 3.851 -8.199 -2.849 1.00 0.00 23 GLY B CA 8
ATOM 6543 C C . GLY B 2 23 ? 4.609 -8.662 -1.604 1.00 0.00 23 GLY B C 8
ATOM 6544 O O . GLY B 2 23 ? 5.699 -9.191 -1.691 1.00 0.00 23 GLY B O 8
ATOM 6548 N N . GLY B 2 24 ? 4.041 -8.466 -0.445 1.00 0.00 24 GLY B N 8
ATOM 6549 C CA . GLY B 2 24 ? 4.731 -8.893 0.804 1.00 0.00 24 GLY B CA 8
ATOM 6550 C C . GLY B 2 24 ? 3.970 -10.059 1.438 1.00 0.00 24 GLY B C 8
ATOM 6551 O O . GLY B 2 24 ? 3.655 -10.043 2.610 1.00 0.00 24 GLY B O 8
ATOM 6555 N N . CYS B 2 25 ? 3.672 -11.072 0.670 1.00 0.00 25 CYS B N 8
ATOM 6556 C CA . CYS B 2 25 ? 2.932 -12.239 1.231 1.00 0.00 25 CYS B CA 8
ATOM 6557 C C . CYS B 2 25 ? 3.870 -13.441 1.374 1.00 0.00 25 CYS B C 8
ATOM 6558 O O . CYS B 2 25 ? 4.410 -13.931 0.402 1.00 0.00 25 CYS B O 8
ATOM 6602 N N . LYS A 1 2 ? -5.193 -7.864 3.139 1.00 0.00 2 LYS A N 9
ATOM 6603 C CA . LYS A 1 2 ? -5.799 -8.124 1.796 1.00 0.00 2 LYS A CA 9
ATOM 6604 C C . LYS A 1 2 ? -6.964 -7.168 1.531 1.00 0.00 2 LYS A C 9
ATOM 6605 O O . LYS A 1 2 ? -7.996 -7.556 1.021 1.00 0.00 2 LYS A O 9
ATOM 6624 N N . ALA A 1 3 ? -6.803 -5.919 1.868 1.00 0.00 3 ALA A N 9
ATOM 6625 C CA . ALA A 1 3 ? -7.900 -4.940 1.632 1.00 0.00 3 ALA A CA 9
ATOM 6626 C C . ALA A 1 3 ? -7.507 -3.964 0.525 1.00 0.00 3 ALA A C 9
ATOM 6627 O O . ALA A 1 3 ? -7.819 -2.792 0.575 1.00 0.00 3 ALA A O 9
ATOM 6634 N N . LYS A 1 4 ? -6.831 -4.445 -0.480 1.00 0.00 4 LYS A N 9
ATOM 6635 C CA . LYS A 1 4 ? -6.425 -3.546 -1.601 1.00 0.00 4 LYS A CA 9
ATOM 6636 C C . LYS A 1 4 ? -6.622 -4.244 -2.949 1.00 0.00 4 LYS A C 9
ATOM 6637 O O . LYS A 1 4 ? -5.770 -4.201 -3.812 1.00 0.00 4 LYS A O 9
ATOM 6654 N N . ILE A 1 5 ? -7.748 -4.876 -3.139 1.00 0.00 5 ILE A N 9
ATOM 6655 C CA . ILE A 1 5 ? -8.008 -5.570 -4.436 1.00 0.00 5 ILE A CA 9
ATOM 6656 C C . ILE A 1 5 ? -8.342 -4.537 -5.521 1.00 0.00 5 ILE A C 9
ATOM 6657 O O . ILE A 1 5 ? -8.372 -3.351 -5.266 1.00 0.00 5 ILE A O 9
ATOM 6673 N N . ILE A 1 6 ? -8.587 -4.980 -6.728 1.00 0.00 6 ILE A N 9
ATOM 6674 C CA . ILE A 1 6 ? -8.916 -4.023 -7.827 1.00 0.00 6 ILE A CA 9
ATOM 6675 C C . ILE A 1 6 ? -9.833 -2.911 -7.313 1.00 0.00 6 ILE A C 9
ATOM 6676 O O . ILE A 1 6 ? -11.039 -3.053 -7.279 1.00 0.00 6 ILE A O 9
ATOM 6692 N N . ARG A 1 7 ? -9.269 -1.804 -6.913 1.00 0.00 7 ARG A N 9
ATOM 6693 C CA . ARG A 1 7 ? -10.105 -0.683 -6.402 1.00 0.00 7 ARG A CA 9
ATOM 6694 C C . ARG A 1 7 ? -9.799 0.600 -7.178 1.00 0.00 7 ARG A C 9
ATOM 6695 O O . ARG A 1 7 ? -8.654 0.929 -7.429 1.00 0.00 7 ARG A O 9
ATOM 6716 N N . TYR A 1 8 ? -10.816 1.324 -7.564 1.00 0.00 8 TYR A N 9
ATOM 6717 C CA . TYR A 1 8 ? -10.590 2.584 -8.328 1.00 0.00 8 TYR A CA 9
ATOM 6718 C C . TYR A 1 8 ? -11.300 3.755 -7.643 1.00 0.00 8 TYR A C 9
ATOM 6719 O O . TYR A 1 8 ? -12.512 3.844 -7.640 1.00 0.00 8 TYR A O 9
ATOM 6737 N N . PHE A 1 9 ? -10.554 4.657 -7.067 1.00 0.00 9 PHE A N 9
ATOM 6738 C CA . PHE A 1 9 ? -11.187 5.824 -6.389 1.00 0.00 9 PHE A CA 9
ATOM 6739 C C . PHE A 1 9 ? -10.564 7.123 -6.903 1.00 0.00 9 PHE A C 9
ATOM 6740 O O . PHE A 1 9 ? -9.558 7.584 -6.400 1.00 0.00 9 PHE A O 9
ATOM 6757 N N . TYR A 1 10 ? -11.150 7.713 -7.907 1.00 0.00 10 TYR A N 9
ATOM 6758 C CA . TYR A 1 10 ? -10.588 8.976 -8.463 1.00 0.00 10 TYR A CA 9
ATOM 6759 C C . TYR A 1 10 ? -11.316 10.190 -7.884 1.00 0.00 10 TYR A C 9
ATOM 6760 O O . TYR A 1 10 ? -12.242 10.710 -8.475 1.00 0.00 10 TYR A O 9
ATOM 6778 N N . ASN A 1 11 ? -10.898 10.654 -6.740 1.00 0.00 11 ASN A N 9
ATOM 6779 C CA . ASN A 1 11 ? -11.563 11.843 -6.137 1.00 0.00 11 ASN A CA 9
ATOM 6780 C C . ASN A 1 11 ? -11.267 13.080 -6.987 1.00 0.00 11 ASN A C 9
ATOM 6781 O O . ASN A 1 11 ? -10.134 13.505 -7.111 1.00 0.00 11 ASN A O 9
ATOM 6792 N N . ALA A 1 12 ? -12.276 13.656 -7.582 1.00 0.00 12 ALA A N 9
ATOM 6793 C CA . ALA A 1 12 ? -12.053 14.860 -8.432 1.00 0.00 12 ALA A CA 9
ATOM 6794 C C . ALA A 1 12 ? -11.589 16.039 -7.572 1.00 0.00 12 ALA A C 9
ATOM 6795 O O . ALA A 1 12 ? -10.953 16.955 -8.051 1.00 0.00 12 ALA A O 9
ATOM 6802 N N . LYS A 1 13 ? -11.895 16.020 -6.302 1.00 0.00 13 LYS A N 9
ATOM 6803 C CA . LYS A 1 13 ? -11.458 17.139 -5.420 1.00 0.00 13 LYS A CA 9
ATOM 6804 C C . LYS A 1 13 ? -9.987 17.440 -5.687 1.00 0.00 13 LYS A C 9
ATOM 6805 O O . LYS A 1 13 ? -9.645 18.427 -6.307 1.00 0.00 13 LYS A O 9
ATOM 6824 N N . ASP A 1 14 ? -9.114 16.579 -5.246 1.00 0.00 14 ASP A N 9
ATOM 6825 C CA . ASP A 1 14 ? -7.666 16.798 -5.500 1.00 0.00 14 ASP A CA 9
ATOM 6826 C C . ASP A 1 14 ? -7.294 16.182 -6.851 1.00 0.00 14 ASP A C 9
ATOM 6827 O O . ASP A 1 14 ? -6.157 16.233 -7.276 1.00 0.00 14 ASP A O 9
ATOM 6836 N N . GLY A 1 15 ? -8.251 15.601 -7.530 1.00 0.00 15 GLY A N 9
ATOM 6837 C CA . GLY A 1 15 ? -7.955 14.982 -8.853 1.00 0.00 15 GLY A CA 9
ATOM 6838 C C . GLY A 1 15 ? -6.910 13.879 -8.681 1.00 0.00 15 GLY A C 9
ATOM 6839 O O . GLY A 1 15 ? -5.794 13.990 -9.149 1.00 0.00 15 GLY A O 9
ATOM 6843 N N . LEU A 1 16 ? -7.258 12.814 -8.012 1.00 0.00 16 LEU A N 9
ATOM 6844 C CA . LEU A 1 16 ? -6.277 11.706 -7.814 1.00 0.00 16 LEU A CA 9
ATOM 6845 C C . LEU A 1 16 ? -6.916 10.360 -8.164 1.00 0.00 16 LEU A C 9
ATOM 6846 O O . LEU A 1 16 ? -7.679 9.807 -7.397 1.00 0.00 16 LEU A O 9
ATOM 6875 N N . GLN A 1 18 ? -6.643 7.179 -7.762 1.00 0.00 18 GLN A N 9
ATOM 6876 C CA . GLN A 1 18 ? -5.930 6.082 -7.047 1.00 0.00 18 GLN A CA 9
ATOM 6877 C C . GLN A 1 18 ? -6.457 4.720 -7.504 1.00 0.00 18 GLN A C 9
ATOM 6878 O O . GLN A 1 18 ? -7.521 4.288 -7.107 1.00 0.00 18 GLN A O 9
ATOM 6892 N N . THR A 1 19 ? -5.717 4.044 -8.337 1.00 0.00 19 THR A N 9
ATOM 6893 C CA . THR A 1 19 ? -6.164 2.709 -8.827 1.00 0.00 19 THR A CA 9
ATOM 6894 C C . THR A 1 19 ? -5.194 1.626 -8.343 1.00 0.00 19 THR A C 9
ATOM 6895 O O . THR A 1 19 ? -4.131 1.445 -8.898 1.00 0.00 19 THR A O 9
ATOM 6906 N N . PHE A 1 20 ? -5.548 0.901 -7.321 1.00 0.00 20 PHE A N 9
ATOM 6907 C CA . PHE A 1 20 ? -4.634 -0.169 -6.826 1.00 0.00 20 PHE A CA 9
ATOM 6908 C C . PHE A 1 20 ? -5.301 -1.534 -6.989 1.00 0.00 20 PHE A C 9
ATOM 6909 O O . PHE A 1 20 ? -6.341 -1.800 -6.418 1.00 0.00 20 PHE A O 9
ATOM 6926 N N . VAL A 1 21 ? -4.721 -2.397 -7.778 1.00 0.00 21 VAL A N 9
ATOM 6927 C CA . VAL A 1 21 ? -5.342 -3.739 -7.988 1.00 0.00 21 VAL A CA 9
ATOM 6928 C C . VAL A 1 21 ? -4.458 -4.837 -7.397 1.00 0.00 21 VAL A C 9
ATOM 6929 O O . VAL A 1 21 ? -3.582 -5.363 -8.053 1.00 0.00 21 VAL A O 9
ATOM 6942 N N . TYR A 1 22 ? -4.693 -5.180 -6.157 1.00 0.00 22 TYR A N 9
ATOM 6943 C CA . TYR A 1 22 ? -3.888 -6.241 -5.474 1.00 0.00 22 TYR A CA 9
ATOM 6944 C C . TYR A 1 22 ? -4.031 -6.072 -3.959 1.00 0.00 22 TYR A C 9
ATOM 6945 O O . TYR A 1 22 ? -3.303 -5.326 -3.340 1.00 0.00 22 TYR A O 9
ATOM 6963 N N . GLY A 1 23 ? -4.974 -6.739 -3.358 1.00 0.00 23 GLY A N 9
ATOM 6964 C CA . GLY A 1 23 ? -5.159 -6.589 -1.887 1.00 0.00 23 GLY A CA 9
ATOM 6965 C C . GLY A 1 23 ? -3.984 -7.241 -1.154 1.00 0.00 23 GLY A C 9
ATOM 6966 O O . GLY A 1 23 ? -3.155 -6.570 -0.572 1.00 0.00 23 GLY A O 9
ATOM 6970 N N . GLY A 1 24 ? -3.902 -8.542 -1.181 1.00 0.00 24 GLY A N 9
ATOM 6971 C CA . GLY A 1 24 ? -2.776 -9.234 -0.493 1.00 0.00 24 GLY A CA 9
ATOM 6972 C C . GLY A 1 24 ? -2.674 -8.748 0.955 1.00 0.00 24 GLY A C 9
ATOM 6973 O O . GLY A 1 24 ? -3.444 -9.143 1.809 1.00 0.00 24 GLY A O 9
ATOM 6977 N N . CYS A 1 25 ? -1.727 -7.896 1.240 1.00 0.00 25 CYS A N 9
ATOM 6978 C CA . CYS A 1 25 ? -1.576 -7.387 2.635 1.00 0.00 25 CYS A CA 9
ATOM 6979 C C . CYS A 1 25 ? -0.509 -6.289 2.683 1.00 0.00 25 CYS A C 9
ATOM 6980 O O . CYS A 1 25 ? -0.821 -5.116 2.634 1.00 0.00 25 CYS A O 9
ATOM 6999 N N . LYS B 2 2 ? -0.224 -16.067 -0.789 1.00 0.00 2 LYS B N 9
ATOM 7000 C CA . LYS B 2 2 ? -0.715 -15.499 -2.078 1.00 0.00 2 LYS B CA 9
ATOM 7001 C C . LYS B 2 2 ? -1.192 -14.057 -1.878 1.00 0.00 2 LYS B C 9
ATOM 7002 O O . LYS B 2 2 ? -2.282 -13.693 -2.273 1.00 0.00 2 LYS B O 9
ATOM 7021 N N . ALA B 2 3 ? -0.385 -13.234 -1.267 1.00 0.00 3 ALA B N 9
ATOM 7022 C CA . ALA B 2 3 ? -0.793 -11.818 -1.042 1.00 0.00 3 ALA B CA 9
ATOM 7023 C C . ALA B 2 3 ? -0.278 -10.930 -2.179 1.00 0.00 3 ALA B C 9
ATOM 7024 O O . ALA B 2 3 ? 0.891 -10.941 -2.507 1.00 0.00 3 ALA B O 9
ATOM 7031 N N . ARG B 2 4 ? -1.144 -10.165 -2.785 1.00 0.00 4 ARG B N 9
ATOM 7032 C CA . ARG B 2 4 ? -0.707 -9.281 -3.903 1.00 0.00 4 ARG B CA 9
ATOM 7033 C C . ARG B 2 4 ? -0.950 -7.808 -3.544 1.00 0.00 4 ARG B C 9
ATOM 7034 O O . ARG B 2 4 ? -1.969 -7.456 -2.976 1.00 0.00 4 ARG B O 9
ATOM 7055 N N . ILE B 2 5 ? -0.022 -6.944 -3.873 1.00 0.00 5 ILE B N 9
ATOM 7056 C CA . ILE B 2 5 ? -0.198 -5.494 -3.550 1.00 0.00 5 ILE B CA 9
ATOM 7057 C C . ILE B 2 5 ? 0.375 -4.618 -4.672 1.00 0.00 5 ILE B C 9
ATOM 7058 O O . ILE B 2 5 ? 1.527 -4.731 -5.040 1.00 0.00 5 ILE B O 9
ATOM 7074 N N . ILE B 2 6 ? -0.427 -3.736 -5.215 1.00 0.00 6 ILE B N 9
ATOM 7075 C CA . ILE B 2 6 ? 0.065 -2.842 -6.305 1.00 0.00 6 ILE B CA 9
ATOM 7076 C C . ILE B 2 6 ? -0.735 -1.532 -6.313 1.00 0.00 6 ILE B C 9
ATOM 7077 O O . ILE B 2 6 ? -1.943 -1.524 -6.489 1.00 0.00 6 ILE B O 9
ATOM 7093 N N . ARG B 2 7 ? -0.068 -0.425 -6.112 1.00 0.00 7 ARG B N 9
ATOM 7094 C CA . ARG B 2 7 ? -0.781 0.884 -6.093 1.00 0.00 7 ARG B CA 9
ATOM 7095 C C . ARG B 2 7 ? -0.610 1.618 -7.427 1.00 0.00 7 ARG B C 9
ATOM 7096 O O . ARG B 2 7 ? 0.415 2.211 -7.696 1.00 0.00 7 ARG B O 9
ATOM 7117 N N . TYR B 2 8 ? -1.616 1.590 -8.254 1.00 0.00 8 TYR B N 9
ATOM 7118 C CA . TYR B 2 8 ? -1.539 2.293 -9.567 1.00 0.00 8 TYR B CA 9
ATOM 7119 C C . TYR B 2 8 ? -2.335 3.599 -9.486 1.00 0.00 8 TYR B C 9
ATOM 7120 O O . TYR B 2 8 ? -3.547 3.593 -9.569 1.00 0.00 8 TYR B O 9
ATOM 7138 N N . PHE B 2 9 ? -1.685 4.717 -9.306 1.00 0.00 9 PHE B N 9
ATOM 7139 C CA . PHE B 2 9 ? -2.456 5.990 -9.203 1.00 0.00 9 PHE B CA 9
ATOM 7140 C C . PHE B 2 9 ? -1.735 7.150 -9.890 1.00 0.00 9 PHE B C 9
ATOM 7141 O O . PHE B 2 9 ? -0.536 7.127 -10.091 1.00 0.00 9 PHE B O 9
ATOM 7158 N N . TYR B 2 10 ? -2.469 8.175 -10.227 1.00 0.00 10 TYR B N 9
ATOM 7159 C CA . TYR B 2 10 ? -1.858 9.366 -10.880 1.00 0.00 10 TYR B CA 9
ATOM 7160 C C . TYR B 2 10 ? -2.191 10.611 -10.054 1.00 0.00 10 TYR B C 9
ATOM 7161 O O . TYR B 2 10 ? -2.793 10.517 -9.005 1.00 0.00 10 TYR B O 9
ATOM 7179 N N . ASN B 2 11 ? -1.809 11.774 -10.508 1.00 0.00 11 ASN B N 9
ATOM 7180 C CA . ASN B 2 11 ? -2.117 13.004 -9.720 1.00 0.00 11 ASN B CA 9
ATOM 7181 C C . ASN B 2 11 ? -1.522 14.242 -10.394 1.00 0.00 11 ASN B C 9
ATOM 7182 O O . ASN B 2 11 ? -0.922 14.163 -11.448 1.00 0.00 11 ASN B O 9
ATOM 7193 N N . ALA B 2 12 ? -1.679 15.386 -9.784 1.00 0.00 12 ALA B N 9
ATOM 7194 C CA . ALA B 2 12 ? -1.118 16.633 -10.376 1.00 0.00 12 ALA B CA 9
ATOM 7195 C C . ALA B 2 12 ? 0.302 16.877 -9.858 1.00 0.00 12 ALA B C 9
ATOM 7196 O O . ALA B 2 12 ? 1.010 15.957 -9.499 1.00 0.00 12 ALA B O 9
ATOM 7203 N N . LYS B 2 13 ? 0.721 18.111 -9.819 1.00 0.00 13 LYS B N 9
ATOM 7204 C CA . LYS B 2 13 ? 2.096 18.419 -9.327 1.00 0.00 13 LYS B CA 9
ATOM 7205 C C . LYS B 2 13 ? 2.240 18.019 -7.856 1.00 0.00 13 LYS B C 9
ATOM 7206 O O . LYS B 2 13 ? 1.342 18.208 -7.059 1.00 0.00 13 LYS B O 9
ATOM 7225 N N . ASP B 2 14 ? 3.369 17.474 -7.491 1.00 0.00 14 ASP B N 9
ATOM 7226 C CA . ASP B 2 14 ? 3.584 17.065 -6.071 1.00 0.00 14 ASP B CA 9
ATOM 7227 C C . ASP B 2 14 ? 2.703 15.864 -5.714 1.00 0.00 14 ASP B C 9
ATOM 7228 O O . ASP B 2 14 ? 2.686 15.413 -4.585 1.00 0.00 14 ASP B O 9
ATOM 7237 N N . GLY B 2 15 ? 1.970 15.340 -6.658 1.00 0.00 15 GLY B N 9
ATOM 7238 C CA . GLY B 2 15 ? 1.097 14.171 -6.351 1.00 0.00 15 GLY B CA 9
ATOM 7239 C C . GLY B 2 15 ? 1.886 12.871 -6.531 1.00 0.00 15 GLY B C 9
ATOM 7240 O O . GLY B 2 15 ? 1.326 11.796 -6.480 1.00 0.00 15 GLY B O 9
ATOM 7244 N N . LYS B 2 16 ? 3.177 12.972 -6.746 1.00 0.00 16 LYS B N 9
ATOM 7245 C CA . LYS B 2 16 ? 4.034 11.754 -6.943 1.00 0.00 16 LYS B CA 9
ATOM 7246 C C . LYS B 2 16 ? 3.235 10.615 -7.598 1.00 0.00 16 LYS B C 9
ATOM 7247 O O . LYS B 2 16 ? 2.934 9.609 -6.987 1.00 0.00 16 LYS B O 9
ATOM 7277 N N . GLN B 2 18 ? 2.518 7.347 -9.896 1.00 0.00 18 GLN B N 9
ATOM 7278 C CA . GLN B 2 18 ? 3.350 6.170 -10.276 1.00 0.00 18 GLN B CA 9
ATOM 7279 C C . GLN B 2 18 ? 2.589 4.867 -10.006 1.00 0.00 18 GLN B C 9
ATOM 7280 O O . GLN B 2 18 ? 1.405 4.869 -9.715 1.00 0.00 18 GLN B O 9
ATOM 7294 N N . THR B 2 19 ? 3.266 3.754 -10.098 1.00 0.00 19 THR B N 9
ATOM 7295 C CA . THR B 2 19 ? 2.601 2.444 -9.847 1.00 0.00 19 THR B CA 9
ATOM 7296 C C . THR B 2 19 ? 3.527 1.541 -9.028 1.00 0.00 19 THR B C 9
ATOM 7297 O O . THR B 2 19 ? 4.583 1.147 -9.482 1.00 0.00 19 THR B O 9
ATOM 7308 N N . PHE B 2 20 ? 3.145 1.216 -7.824 1.00 0.00 20 PHE B N 9
ATOM 7309 C CA . PHE B 2 20 ? 4.014 0.345 -6.980 1.00 0.00 20 PHE B CA 9
ATOM 7310 C C . PHE B 2 20 ? 3.672 -1.131 -7.203 1.00 0.00 20 PHE B C 9
ATOM 7311 O O . PHE B 2 20 ? 2.520 -1.515 -7.225 1.00 0.00 20 PHE B O 9
ATOM 7328 N N . VAL B 2 21 ? 4.666 -1.959 -7.370 1.00 0.00 21 VAL B N 9
ATOM 7329 C CA . VAL B 2 21 ? 4.407 -3.411 -7.593 1.00 0.00 21 VAL B CA 9
ATOM 7330 C C . VAL B 2 21 ? 5.574 -4.243 -7.053 1.00 0.00 21 VAL B C 9
ATOM 7331 O O . VAL B 2 21 ? 6.704 -4.081 -7.467 1.00 0.00 21 VAL B O 9
ATOM 7344 N N . TYR B 2 22 ? 5.315 -5.133 -6.135 1.00 0.00 22 TYR B N 9
ATOM 7345 C CA . TYR B 2 22 ? 6.417 -5.969 -5.581 1.00 0.00 22 TYR B CA 9
ATOM 7346 C C . TYR B 2 22 ? 5.856 -6.993 -4.590 1.00 0.00 22 TYR B C 9
ATOM 7347 O O . TYR B 2 22 ? 5.519 -6.671 -3.470 1.00 0.00 22 TYR B O 9
ATOM 7365 N N . GLY B 2 23 ? 5.750 -8.225 -5.003 1.00 0.00 23 GLY B N 9
ATOM 7366 C CA . GLY B 2 23 ? 5.204 -9.273 -4.094 1.00 0.00 23 GLY B CA 9
ATOM 7367 C C . GLY B 2 23 ? 6.235 -9.616 -3.018 1.00 0.00 23 GLY B C 9
ATOM 7368 O O . GLY B 2 23 ? 7.411 -9.337 -3.157 1.00 0.00 23 GLY B O 9
ATOM 7372 N N . GLY B 2 24 ? 5.803 -10.220 -1.944 1.00 0.00 24 GLY B N 9
ATOM 7373 C CA . GLY B 2 24 ? 6.752 -10.584 -0.855 1.00 0.00 24 GLY B CA 9
ATOM 7374 C C . GLY B 2 24 ? 6.000 -10.655 0.476 1.00 0.00 24 GLY B C 9
ATOM 7375 O O . GLY B 2 24 ? 5.840 -9.667 1.163 1.00 0.00 24 GLY B O 9
ATOM 7379 N N . CYS B 2 25 ? 5.535 -11.818 0.842 1.00 0.00 25 CYS B N 9
ATOM 7380 C CA . CYS B 2 25 ? 4.789 -11.958 2.125 1.00 0.00 25 CYS B CA 9
ATOM 7381 C C . CYS B 2 25 ? 5.753 -12.285 3.270 1.00 0.00 25 CYS B C 9
ATOM 7382 O O . CYS B 2 25 ? 5.458 -12.037 4.421 1.00 0.00 25 CYS B O 9
ATOM 7426 N N . LYS A 1 2 ? -7.646 -14.792 -9.485 1.00 0.00 2 LYS A N 10
ATOM 7427 C CA . LYS A 1 2 ? -7.157 -14.124 -10.725 1.00 0.00 2 LYS A CA 10
ATOM 7428 C C . LYS A 1 2 ? -8.172 -13.078 -11.192 1.00 0.00 2 LYS A C 10
ATOM 7429 O O . LYS A 1 2 ? -8.524 -13.014 -12.353 1.00 0.00 2 LYS A O 10
ATOM 7448 N N . ALA A 1 3 ? -8.644 -12.258 -10.294 1.00 0.00 3 ALA A N 10
ATOM 7449 C CA . ALA A 1 3 ? -9.635 -11.216 -10.680 1.00 0.00 3 ALA A CA 10
ATOM 7450 C C . ALA A 1 3 ? -8.996 -9.828 -10.600 1.00 0.00 3 ALA A C 10
ATOM 7451 O O . ALA A 1 3 ? -9.393 -9.000 -9.805 1.00 0.00 3 ALA A O 10
ATOM 7458 N N . LYS A 1 4 ? -8.008 -9.575 -11.416 1.00 0.00 4 LYS A N 10
ATOM 7459 C CA . LYS A 1 4 ? -7.332 -8.244 -11.397 1.00 0.00 4 LYS A CA 10
ATOM 7460 C C . LYS A 1 4 ? -8.356 -7.126 -11.177 1.00 0.00 4 LYS A C 10
ATOM 7461 O O . LYS A 1 4 ? -8.966 -6.637 -12.106 1.00 0.00 4 LYS A O 10
ATOM 7478 N N . ILE A 1 5 ? -8.554 -6.725 -9.950 1.00 0.00 5 ILE A N 10
ATOM 7479 C CA . ILE A 1 5 ? -9.542 -5.644 -9.667 1.00 0.00 5 ILE A CA 10
ATOM 7480 C C . ILE A 1 5 ? -8.844 -4.281 -9.632 1.00 0.00 5 ILE A C 10
ATOM 7481 O O . ILE A 1 5 ? -7.636 -4.190 -9.726 1.00 0.00 5 ILE A O 10
ATOM 7497 N N . ILE A 1 6 ? -9.595 -3.222 -9.499 1.00 0.00 6 ILE A N 10
ATOM 7498 C CA . ILE A 1 6 ? -8.971 -1.869 -9.458 1.00 0.00 6 ILE A CA 10
ATOM 7499 C C . ILE A 1 6 ? -9.608 -1.022 -8.354 1.00 0.00 6 ILE A C 10
ATOM 7500 O O . ILE A 1 6 ? -10.363 -0.107 -8.618 1.00 0.00 6 ILE A O 10
ATOM 7516 N N . ARG A 1 7 ? -9.311 -1.317 -7.118 1.00 0.00 7 ARG A N 10
ATOM 7517 C CA . ARG A 1 7 ? -9.900 -0.524 -6.001 1.00 0.00 7 ARG A CA 10
ATOM 7518 C C . ARG A 1 7 ? -9.507 0.949 -6.142 1.00 0.00 7 ARG A C 10
ATOM 7519 O O . ARG A 1 7 ? -8.581 1.419 -5.511 1.00 0.00 7 ARG A O 10
ATOM 7540 N N . TYR A 1 8 ? -10.202 1.681 -6.968 1.00 0.00 8 TYR A N 10
ATOM 7541 C CA . TYR A 1 8 ? -9.868 3.122 -7.152 1.00 0.00 8 TYR A CA 10
ATOM 7542 C C . TYR A 1 8 ? -11.046 3.995 -6.696 1.00 0.00 8 TYR A C 10
ATOM 7543 O O . TYR A 1 8 ? -12.192 3.602 -6.794 1.00 0.00 8 TYR A O 10
ATOM 7561 N N . PHE A 1 9 ? -10.775 5.172 -6.196 1.00 0.00 9 PHE A N 10
ATOM 7562 C CA . PHE A 1 9 ? -11.891 6.051 -5.732 1.00 0.00 9 PHE A CA 10
ATOM 7563 C C . PHE A 1 9 ? -11.594 7.521 -6.041 1.00 0.00 9 PHE A C 10
ATOM 7564 O O . PHE A 1 9 ? -11.651 8.371 -5.174 1.00 0.00 9 PHE A O 10
ATOM 7581 N N . TYR A 1 10 ? -11.297 7.830 -7.272 1.00 0.00 10 TYR A N 10
ATOM 7582 C CA . TYR A 1 10 ? -11.016 9.248 -7.642 1.00 0.00 10 TYR A CA 10
ATOM 7583 C C . TYR A 1 10 ? -9.841 9.801 -6.838 1.00 0.00 10 TYR A C 10
ATOM 7584 O O . TYR A 1 10 ? -9.285 9.139 -5.986 1.00 0.00 10 TYR A O 10
ATOM 7602 N N . ASN A 1 11 ? -9.439 11.006 -7.138 1.00 0.00 11 ASN A N 10
ATOM 7603 C CA . ASN A 1 11 ? -8.276 11.605 -6.435 1.00 0.00 11 ASN A CA 10
ATOM 7604 C C . ASN A 1 11 ? -8.697 12.388 -5.195 1.00 0.00 11 ASN A C 10
ATOM 7605 O O . ASN A 1 11 ? -7.971 12.438 -4.232 1.00 0.00 11 ASN A O 10
ATOM 7616 N N . ALA A 1 12 ? -9.843 13.011 -5.224 1.00 0.00 12 ALA A N 10
ATOM 7617 C CA . ALA A 1 12 ? -10.303 13.821 -4.053 1.00 0.00 12 ALA A CA 10
ATOM 7618 C C . ALA A 1 12 ? -9.748 13.280 -2.727 1.00 0.00 12 ALA A C 10
ATOM 7619 O O . ALA A 1 12 ? -9.175 14.010 -1.940 1.00 0.00 12 ALA A O 10
ATOM 7626 N N . LYS A 1 13 ? -9.900 12.010 -2.477 1.00 0.00 13 LYS A N 10
ATOM 7627 C CA . LYS A 1 13 ? -9.386 11.427 -1.205 1.00 0.00 13 LYS A CA 10
ATOM 7628 C C . LYS A 1 13 ? -7.987 11.956 -0.912 1.00 0.00 13 LYS A C 10
ATOM 7629 O O . LYS A 1 13 ? -7.811 12.923 -0.199 1.00 0.00 13 LYS A O 10
ATOM 7648 N N . ASP A 1 14 ? -6.990 11.334 -1.467 1.00 0.00 14 ASP A N 10
ATOM 7649 C CA . ASP A 1 14 ? -5.600 11.807 -1.232 1.00 0.00 14 ASP A CA 10
ATOM 7650 C C . ASP A 1 14 ? -5.264 12.917 -2.226 1.00 0.00 14 ASP A C 10
ATOM 7651 O O . ASP A 1 14 ? -4.138 13.365 -2.315 1.00 0.00 14 ASP A O 10
ATOM 7660 N N . GLY A 1 15 ? -6.233 13.360 -2.983 1.00 0.00 15 GLY A N 10
ATOM 7661 C CA . GLY A 1 15 ? -5.962 14.434 -3.979 1.00 0.00 15 GLY A CA 10
ATOM 7662 C C . GLY A 1 15 ? -5.512 13.812 -5.309 1.00 0.00 15 GLY A C 10
ATOM 7663 O O . GLY A 1 15 ? -5.562 14.446 -6.343 1.00 0.00 15 GLY A O 10
ATOM 7667 N N . LEU A 1 16 ? -5.072 12.579 -5.293 1.00 0.00 16 LEU A N 10
ATOM 7668 C CA . LEU A 1 16 ? -4.621 11.929 -6.565 1.00 0.00 16 LEU A CA 10
ATOM 7669 C C . LEU A 1 16 ? -5.434 10.656 -6.828 1.00 0.00 16 LEU A C 10
ATOM 7670 O O . LEU A 1 16 ? -5.552 9.799 -5.975 1.00 0.00 16 LEU A O 10
ATOM 7699 N N . GLN A 1 18 ? -6.935 7.583 -6.673 1.00 0.00 18 GLN A N 10
ATOM 7700 C CA . GLN A 1 18 ? -6.438 6.348 -6.000 1.00 0.00 18 GLN A CA 10
ATOM 7701 C C . GLN A 1 18 ? -6.812 5.116 -6.824 1.00 0.00 18 GLN A C 10
ATOM 7702 O O . GLN A 1 18 ? -7.912 5.009 -7.328 1.00 0.00 18 GLN A O 10
ATOM 7716 N N . THR A 1 19 ? -5.908 4.184 -6.964 1.00 0.00 19 THR A N 10
ATOM 7717 C CA . THR A 1 19 ? -6.217 2.957 -7.756 1.00 0.00 19 THR A CA 10
ATOM 7718 C C . THR A 1 19 ? -5.375 1.776 -7.260 1.00 0.00 19 THR A C 10
ATOM 7719 O O . THR A 1 19 ? -4.275 1.549 -7.721 1.00 0.00 19 THR A O 10
ATOM 7730 N N . PHE A 1 20 ? -5.887 1.022 -6.328 1.00 0.00 20 PHE A N 10
ATOM 7731 C CA . PHE A 1 20 ? -5.116 -0.144 -5.807 1.00 0.00 20 PHE A CA 10
ATOM 7732 C C . PHE A 1 20 ? -5.430 -1.394 -6.634 1.00 0.00 20 PHE A C 10
ATOM 7733 O O . PHE A 1 20 ? -6.575 -1.760 -6.812 1.00 0.00 20 PHE A O 10
ATOM 7750 N N . VAL A 1 21 ? -4.423 -2.048 -7.147 1.00 0.00 21 VAL A N 10
ATOM 7751 C CA . VAL A 1 21 ? -4.671 -3.270 -7.966 1.00 0.00 21 VAL A CA 10
ATOM 7752 C C . VAL A 1 21 ? -3.642 -4.354 -7.637 1.00 0.00 21 VAL A C 10
ATOM 7753 O O . VAL A 1 21 ? -2.576 -4.080 -7.124 1.00 0.00 21 VAL A O 10
ATOM 7766 N N . TYR A 1 22 ? -3.952 -5.585 -7.937 1.00 0.00 22 TYR A N 10
ATOM 7767 C CA . TYR A 1 22 ? -2.991 -6.689 -7.652 1.00 0.00 22 TYR A CA 10
ATOM 7768 C C . TYR A 1 22 ? -3.261 -7.873 -8.589 1.00 0.00 22 TYR A C 10
ATOM 7769 O O . TYR A 1 22 ? -4.270 -8.544 -8.493 1.00 0.00 22 TYR A O 10
ATOM 7787 N N . GLY A 1 23 ? -2.372 -8.125 -9.510 1.00 0.00 23 GLY A N 10
ATOM 7788 C CA . GLY A 1 23 ? -2.587 -9.255 -10.457 1.00 0.00 23 GLY A CA 10
ATOM 7789 C C . GLY A 1 23 ? -1.581 -10.370 -10.165 1.00 0.00 23 GLY A C 10
ATOM 7790 O O . GLY A 1 23 ? -0.387 -10.190 -10.294 1.00 0.00 23 GLY A O 10
ATOM 7794 N N . GLY A 1 24 ? -2.053 -11.523 -9.777 1.00 0.00 24 GLY A N 10
ATOM 7795 C CA . GLY A 1 24 ? -1.119 -12.647 -9.483 1.00 0.00 24 GLY A CA 10
ATOM 7796 C C . GLY A 1 24 ? -1.649 -13.466 -8.304 1.00 0.00 24 GLY A C 10
ATOM 7797 O O . GLY A 1 24 ? -0.985 -13.624 -7.300 1.00 0.00 24 GLY A O 10
ATOM 7801 N N . CYS A 1 25 ? -2.838 -13.989 -8.418 1.00 0.00 25 CYS A N 10
ATOM 7802 C CA . CYS A 1 25 ? -3.403 -14.800 -7.301 1.00 0.00 25 CYS A CA 10
ATOM 7803 C C . CYS A 1 25 ? -3.069 -16.281 -7.501 1.00 0.00 25 CYS A C 10
ATOM 7804 O O . CYS A 1 25 ? -3.624 -16.935 -8.361 1.00 0.00 25 CYS A O 10
ATOM 7823 N N . LYS B 2 2 ? 7.705 -13.149 -6.572 1.00 0.00 2 LYS B N 10
ATOM 7824 C CA . LYS B 2 2 ? 6.963 -13.465 -5.331 1.00 0.00 2 LYS B CA 10
ATOM 7825 C C . LYS B 2 2 ? 5.620 -12.743 -5.343 1.00 0.00 2 LYS B C 10
ATOM 7826 O O . LYS B 2 2 ? 4.808 -12.924 -6.227 1.00 0.00 2 LYS B O 10
ATOM 7845 N N . ALA B 2 3 ? 5.389 -11.934 -4.372 1.00 0.00 3 ALA B N 10
ATOM 7846 C CA . ALA B 2 3 ? 4.103 -11.183 -4.299 1.00 0.00 3 ALA B CA 10
ATOM 7847 C C . ALA B 2 3 ? 3.746 -10.607 -5.672 1.00 0.00 3 ALA B C 10
ATOM 7848 O O . ALA B 2 3 ? 4.540 -10.630 -6.591 1.00 0.00 3 ALA B O 10
ATOM 7855 N N . ARG B 2 4 ? 2.556 -10.090 -5.816 1.00 0.00 4 ARG B N 10
ATOM 7856 C CA . ARG B 2 4 ? 2.144 -9.511 -7.131 1.00 0.00 4 ARG B CA 10
ATOM 7857 C C . ARG B 2 4 ? 1.046 -8.464 -6.923 1.00 0.00 4 ARG B C 10
ATOM 7858 O O . ARG B 2 4 ? 0.105 -8.374 -7.688 1.00 0.00 4 ARG B O 10
ATOM 7879 N N . ILE B 2 5 ? 1.161 -7.671 -5.893 1.00 0.00 5 ILE B N 10
ATOM 7880 C CA . ILE B 2 5 ? 0.128 -6.629 -5.631 1.00 0.00 5 ILE B CA 10
ATOM 7881 C C . ILE B 2 5 ? 0.728 -5.233 -5.828 1.00 0.00 5 ILE B C 10
ATOM 7882 O O . ILE B 2 5 ? 1.636 -4.833 -5.126 1.00 0.00 5 ILE B O 10
ATOM 7898 N N . ILE B 2 6 ? 0.232 -4.489 -6.781 1.00 0.00 6 ILE B N 10
ATOM 7899 C CA . ILE B 2 6 ? 0.781 -3.123 -7.021 1.00 0.00 6 ILE B CA 10
ATOM 7900 C C . ILE B 2 6 ? -0.294 -2.061 -6.767 1.00 0.00 6 ILE B C 10
ATOM 7901 O O . ILE B 2 6 ? -1.367 -2.101 -7.338 1.00 0.00 6 ILE B O 10
ATOM 7917 N N . ARG B 2 7 ? -0.013 -1.109 -5.920 1.00 0.00 7 ARG B N 10
ATOM 7918 C CA . ARG B 2 7 ? -1.018 -0.045 -5.637 1.00 0.00 7 ARG B CA 10
ATOM 7919 C C . ARG B 2 7 ? -0.865 1.102 -6.639 1.00 0.00 7 ARG B C 10
ATOM 7920 O O . ARG B 2 7 ? 0.055 1.890 -6.560 1.00 0.00 7 ARG B O 10
ATOM 7941 N N . TYR B 2 8 ? -1.759 1.198 -7.587 1.00 0.00 8 TYR B N 10
ATOM 7942 C CA . TYR B 2 8 ? -1.661 2.290 -8.597 1.00 0.00 8 TYR B CA 10
ATOM 7943 C C . TYR B 2 8 ? -2.214 3.599 -8.022 1.00 0.00 8 TYR B C 10
ATOM 7944 O O . TYR B 2 8 ? -3.364 3.685 -7.642 1.00 0.00 8 TYR B O 10
ATOM 7962 N N . PHE B 2 9 ? -1.402 4.617 -7.957 1.00 0.00 9 PHE B N 10
ATOM 7963 C CA . PHE B 2 9 ? -1.880 5.919 -7.410 1.00 0.00 9 PHE B CA 10
ATOM 7964 C C . PHE B 2 9 ? -1.771 7.005 -8.478 1.00 0.00 9 PHE B C 10
ATOM 7965 O O . PHE B 2 9 ? -1.445 8.141 -8.198 1.00 0.00 9 PHE B O 10
ATOM 7982 N N . TYR B 2 10 ? -2.040 6.659 -9.704 1.00 0.00 10 TYR B N 10
ATOM 7983 C CA . TYR B 2 10 ? -1.948 7.664 -10.801 1.00 0.00 10 TYR B CA 10
ATOM 7984 C C . TYR B 2 10 ? -2.750 8.921 -10.442 1.00 0.00 10 TYR B C 10
ATOM 7985 O O . TYR B 2 10 ? -3.937 8.862 -10.187 1.00 0.00 10 TYR B O 10
ATOM 8003 N N . ASN B 2 11 ? -2.108 10.057 -10.420 1.00 0.00 11 ASN B N 10
ATOM 8004 C CA . ASN B 2 11 ? -2.828 11.317 -10.078 1.00 0.00 11 ASN B CA 10
ATOM 8005 C C . ASN B 2 11 ? -3.157 12.101 -11.351 1.00 0.00 11 ASN B C 10
ATOM 8006 O O . ASN B 2 11 ? -2.715 11.765 -12.431 1.00 0.00 11 ASN B O 10
ATOM 8017 N N . ALA B 2 12 ? -3.931 13.146 -11.231 1.00 0.00 12 ALA B N 10
ATOM 8018 C CA . ALA B 2 12 ? -4.285 13.953 -12.434 1.00 0.00 12 ALA B CA 10
ATOM 8019 C C . ALA B 2 12 ? -3.184 14.974 -12.728 1.00 0.00 12 ALA B C 10
ATOM 8020 O O . ALA B 2 12 ? -2.042 14.795 -12.352 1.00 0.00 12 ALA B O 10
ATOM 8027 N N . LYS B 2 13 ? -3.516 16.044 -13.397 1.00 0.00 13 LYS B N 10
ATOM 8028 C CA . LYS B 2 13 ? -2.485 17.076 -13.713 1.00 0.00 13 LYS B CA 10
ATOM 8029 C C . LYS B 2 13 ? -1.273 16.425 -14.384 1.00 0.00 13 LYS B C 10
ATOM 8030 O O . LYS B 2 13 ? -1.208 16.307 -15.592 1.00 0.00 13 LYS B O 10
ATOM 8049 N N . ASP B 2 14 ? -0.310 16.001 -13.611 1.00 0.00 14 ASP B N 10
ATOM 8050 C CA . ASP B 2 14 ? 0.897 15.359 -14.207 1.00 0.00 14 ASP B CA 10
ATOM 8051 C C . ASP B 2 14 ? 1.445 14.282 -13.266 1.00 0.00 14 ASP B C 10
ATOM 8052 O O . ASP B 2 14 ? 2.547 13.798 -13.436 1.00 0.00 14 ASP B O 10
ATOM 8061 N N . GLY B 2 15 ? 0.686 13.903 -12.275 1.00 0.00 15 GLY B N 10
ATOM 8062 C CA . GLY B 2 15 ? 1.165 12.858 -11.326 1.00 0.00 15 GLY B CA 10
ATOM 8063 C C . GLY B 2 15 ? 0.499 11.522 -11.661 1.00 0.00 15 GLY B C 10
ATOM 8064 O O . GLY B 2 15 ? 0.245 10.709 -10.796 1.00 0.00 15 GLY B O 10
ATOM 8068 N N . LYS B 2 16 ? 0.213 11.292 -12.914 1.00 0.00 16 LYS B N 10
ATOM 8069 C CA . LYS B 2 16 ? -0.438 10.010 -13.307 1.00 0.00 16 LYS B CA 10
ATOM 8070 C C . LYS B 2 16 ? 0.590 8.874 -13.318 1.00 0.00 16 LYS B C 10
ATOM 8071 O O . LYS B 2 16 ? 0.812 8.236 -14.328 1.00 0.00 16 LYS B O 10
ATOM 8101 N N . GLN B 2 18 ? 1.921 7.159 -9.774 1.00 0.00 18 GLN B N 10
ATOM 8102 C CA . GLN B 2 18 ? 2.402 6.980 -8.374 1.00 0.00 18 GLN B CA 10
ATOM 8103 C C . GLN B 2 18 ? 2.087 5.562 -7.890 1.00 0.00 18 GLN B C 10
ATOM 8104 O O . GLN B 2 18 ? 1.381 5.368 -6.921 1.00 0.00 18 GLN B O 10
ATOM 8118 N N . THR B 2 19 ? 2.603 4.568 -8.562 1.00 0.00 19 THR B N 10
ATOM 8119 C CA . THR B 2 19 ? 2.328 3.163 -8.142 1.00 0.00 19 THR B CA 10
ATOM 8120 C C . THR B 2 19 ? 3.385 2.692 -7.139 1.00 0.00 19 THR B C 10
ATOM 8121 O O . THR B 2 19 ? 4.449 3.269 -7.026 1.00 0.00 19 THR B O 10
ATOM 8132 N N . PHE B 2 20 ? 3.099 1.649 -6.408 1.00 0.00 20 PHE B N 10
ATOM 8133 C CA . PHE B 2 20 ? 4.086 1.143 -5.411 1.00 0.00 20 PHE B CA 10
ATOM 8134 C C . PHE B 2 20 ? 4.790 -0.106 -5.948 1.00 0.00 20 PHE B C 10
ATOM 8135 O O . PHE B 2 20 ? 4.504 -0.575 -7.032 1.00 0.00 20 PHE B O 10
ATOM 8152 N N . VAL B 2 21 ? 5.710 -0.649 -5.197 1.00 0.00 21 VAL B N 10
ATOM 8153 C CA . VAL B 2 21 ? 6.432 -1.868 -5.665 1.00 0.00 21 VAL B CA 10
ATOM 8154 C C . VAL B 2 21 ? 6.474 -2.919 -4.552 1.00 0.00 21 VAL B C 10
ATOM 8155 O O . VAL B 2 21 ? 7.438 -3.022 -3.820 1.00 0.00 21 VAL B O 10
ATOM 8168 N N . TYR B 2 22 ? 5.437 -3.700 -4.421 1.00 0.00 22 TYR B N 10
ATOM 8169 C CA . TYR B 2 22 ? 5.422 -4.744 -3.356 1.00 0.00 22 TYR B CA 10
ATOM 8170 C C . TYR B 2 22 ? 6.131 -6.009 -3.848 1.00 0.00 22 TYR B C 10
ATOM 8171 O O . TYR B 2 22 ? 6.748 -6.724 -3.082 1.00 0.00 22 TYR B O 10
ATOM 8189 N N . GLY B 2 23 ? 6.048 -6.292 -5.119 1.00 0.00 23 GLY B N 10
ATOM 8190 C CA . GLY B 2 23 ? 6.716 -7.509 -5.658 1.00 0.00 23 GLY B CA 10
ATOM 8191 C C . GLY B 2 23 ? 8.023 -7.113 -6.347 1.00 0.00 23 GLY B C 10
ATOM 8192 O O . GLY B 2 23 ? 8.684 -6.174 -5.952 1.00 0.00 23 GLY B O 10
ATOM 8196 N N . GLY B 2 24 ? 8.401 -7.823 -7.376 1.00 0.00 24 GLY B N 10
ATOM 8197 C CA . GLY B 2 24 ? 9.667 -7.486 -8.088 1.00 0.00 24 GLY B CA 10
ATOM 8198 C C . GLY B 2 24 ? 10.162 -8.712 -8.860 1.00 0.00 24 GLY B C 10
ATOM 8199 O O . GLY B 2 24 ? 10.738 -9.621 -8.296 1.00 0.00 24 GLY B O 10
ATOM 8203 N N . CYS B 2 25 ? 9.944 -8.745 -10.147 1.00 0.00 25 CYS B N 10
ATOM 8204 C CA . CYS B 2 25 ? 10.404 -9.913 -10.951 1.00 0.00 25 CYS B CA 10
ATOM 8205 C C . CYS B 2 25 ? 10.123 -9.678 -12.438 1.00 0.00 25 CYS B C 10
ATOM 8206 O O . CYS B 2 25 ? 10.889 -10.086 -13.289 1.00 0.00 25 CYS B O 10
ATOM 8250 N N . LYS A 1 2 ? -5.674 -15.838 -10.931 1.00 0.00 2 LYS A N 11
ATOM 8251 C CA . LYS A 1 2 ? -4.290 -15.302 -10.773 1.00 0.00 2 LYS A CA 11
ATOM 8252 C C . LYS A 1 2 ? -4.036 -14.178 -11.783 1.00 0.00 2 LYS A C 11
ATOM 8253 O O . LYS A 1 2 ? -3.104 -14.231 -12.559 1.00 0.00 2 LYS A O 11
ATOM 8272 N N . ALA A 1 3 ? -4.854 -13.161 -11.776 1.00 0.00 3 ALA A N 11
ATOM 8273 C CA . ALA A 1 3 ? -4.660 -12.040 -12.726 1.00 0.00 3 ALA A CA 11
ATOM 8274 C C . ALA A 1 3 ? -4.210 -10.797 -11.965 1.00 0.00 3 ALA A C 11
ATOM 8275 O O . ALA A 1 3 ? -3.185 -10.785 -11.313 1.00 0.00 3 ALA A O 11
ATOM 8282 N N . LYS A 1 4 ? -4.970 -9.764 -12.049 1.00 0.00 4 LYS A N 11
ATOM 8283 C CA . LYS A 1 4 ? -4.615 -8.502 -11.338 1.00 0.00 4 LYS A CA 11
ATOM 8284 C C . LYS A 1 4 ? -5.757 -7.489 -11.456 1.00 0.00 4 LYS A C 11
ATOM 8285 O O . LYS A 1 4 ? -5.660 -6.508 -12.167 1.00 0.00 4 LYS A O 11
ATOM 8302 N N . ILE A 1 5 ? -6.840 -7.717 -10.763 1.00 0.00 5 ILE A N 11
ATOM 8303 C CA . ILE A 1 5 ? -7.985 -6.763 -10.836 1.00 0.00 5 ILE A CA 11
ATOM 8304 C C . ILE A 1 5 ? -7.486 -5.339 -10.549 1.00 0.00 5 ILE A C 11
ATOM 8305 O O . ILE A 1 5 ? -6.302 -5.106 -10.408 1.00 0.00 5 ILE A O 11
ATOM 8321 N N . ILE A 1 6 ? -8.375 -4.388 -10.463 1.00 0.00 6 ILE A N 11
ATOM 8322 C CA . ILE A 1 6 ? -7.935 -2.992 -10.185 1.00 0.00 6 ILE A CA 11
ATOM 8323 C C . ILE A 1 6 ? -9.067 -2.187 -9.540 1.00 0.00 6 ILE A C 11
ATOM 8324 O O . ILE A 1 6 ? -10.096 -1.951 -10.141 1.00 0.00 6 ILE A O 11
ATOM 8340 N N . ARG A 1 7 ? -8.876 -1.756 -8.325 1.00 0.00 7 ARG A N 11
ATOM 8341 C CA . ARG A 1 7 ? -9.929 -0.955 -7.638 1.00 0.00 7 ARG A CA 11
ATOM 8342 C C . ARG A 1 7 ? -9.391 0.444 -7.331 1.00 0.00 7 ARG A C 11
ATOM 8343 O O . ARG A 1 7 ? -8.330 0.597 -6.759 1.00 0.00 7 ARG A O 11
ATOM 8364 N N . TYR A 1 8 ? -10.105 1.467 -7.711 1.00 0.00 8 TYR A N 11
ATOM 8365 C CA . TYR A 1 8 ? -9.613 2.848 -7.441 1.00 0.00 8 TYR A CA 11
ATOM 8366 C C . TYR A 1 8 ? -10.778 3.829 -7.308 1.00 0.00 8 TYR A C 11
ATOM 8367 O O . TYR A 1 8 ? -11.929 3.476 -7.471 1.00 0.00 8 TYR A O 11
ATOM 8385 N N . PHE A 1 9 ? -10.477 5.065 -7.017 1.00 0.00 9 PHE A N 11
ATOM 8386 C CA . PHE A 1 9 ? -11.551 6.091 -6.874 1.00 0.00 9 PHE A CA 11
ATOM 8387 C C . PHE A 1 9 ? -11.143 7.355 -7.632 1.00 0.00 9 PHE A C 11
ATOM 8388 O O . PHE A 1 9 ? -10.288 7.323 -8.496 1.00 0.00 9 PHE A O 11
ATOM 8405 N N . TYR A 1 10 ? -11.737 8.468 -7.313 1.00 0.00 10 TYR A N 11
ATOM 8406 C CA . TYR A 1 10 ? -11.366 9.731 -8.015 1.00 0.00 10 TYR A CA 11
ATOM 8407 C C . TYR A 1 10 ? -11.582 10.932 -7.094 1.00 0.00 10 TYR A C 11
ATOM 8408 O O . TYR A 1 10 ? -12.666 11.160 -6.594 1.00 0.00 10 TYR A O 11
ATOM 8426 N N . ASN A 1 11 ? -10.556 11.705 -6.868 1.00 0.00 11 ASN A N 11
ATOM 8427 C CA . ASN A 1 11 ? -10.697 12.894 -5.981 1.00 0.00 11 ASN A CA 11
ATOM 8428 C C . ASN A 1 11 ? -10.240 14.154 -6.720 1.00 0.00 11 ASN A C 11
ATOM 8429 O O . ASN A 1 11 ? -9.152 14.650 -6.508 1.00 0.00 11 ASN A O 11
ATOM 8440 N N . ALA A 1 12 ? -11.066 14.675 -7.588 1.00 0.00 12 ALA A N 11
ATOM 8441 C CA . ALA A 1 12 ? -10.682 15.904 -8.342 1.00 0.00 12 ALA A CA 11
ATOM 8442 C C . ALA A 1 12 ? -10.425 17.057 -7.365 1.00 0.00 12 ALA A C 11
ATOM 8443 O O . ALA A 1 12 ? -9.768 16.886 -6.359 1.00 0.00 12 ALA A O 11
ATOM 8450 N N . LYS A 1 13 ? -10.922 18.232 -7.661 1.00 0.00 13 LYS A N 11
ATOM 8451 C CA . LYS A 1 13 ? -10.705 19.406 -6.761 1.00 0.00 13 LYS A CA 11
ATOM 8452 C C . LYS A 1 13 ? -9.226 19.764 -6.759 1.00 0.00 13 LYS A C 11
ATOM 8453 O O . LYS A 1 13 ? -8.824 20.842 -7.148 1.00 0.00 13 LYS A O 11
ATOM 8472 N N . ASP A 1 14 ? -8.419 18.840 -6.349 1.00 0.00 14 ASP A N 11
ATOM 8473 C CA . ASP A 1 14 ? -6.954 19.059 -6.337 1.00 0.00 14 ASP A CA 11
ATOM 8474 C C . ASP A 1 14 ? -6.316 18.120 -7.361 1.00 0.00 14 ASP A C 11
ATOM 8475 O O . ASP A 1 14 ? -5.111 18.067 -7.507 1.00 0.00 14 ASP A O 11
ATOM 8484 N N . GLY A 1 15 ? -7.125 17.376 -8.078 1.00 0.00 15 GLY A N 11
ATOM 8485 C CA . GLY A 1 15 ? -6.570 16.443 -9.099 1.00 0.00 15 GLY A CA 11
ATOM 8486 C C . GLY A 1 15 ? -5.815 15.307 -8.406 1.00 0.00 15 GLY A C 11
ATOM 8487 O O . GLY A 1 15 ? -4.602 15.242 -8.443 1.00 0.00 15 GLY A O 11
ATOM 8491 N N . LEU A 1 16 ? -6.521 14.407 -7.778 1.00 0.00 16 LEU A N 11
ATOM 8492 C CA . LEU A 1 16 ? -5.840 13.275 -7.087 1.00 0.00 16 LEU A CA 11
ATOM 8493 C C . LEU A 1 16 ? -6.743 12.040 -7.081 1.00 0.00 16 LEU A C 11
ATOM 8494 O O . LEU A 1 16 ? -7.841 12.064 -6.559 1.00 0.00 16 LEU A O 11
ATOM 8523 N N . GLN A 1 18 ? -6.825 7.831 -6.186 1.00 0.00 18 GLN A N 11
ATOM 8524 C CA . GLN A 1 18 ? -6.080 6.659 -5.644 1.00 0.00 18 GLN A CA 11
ATOM 8525 C C . GLN A 1 18 ? -6.503 5.381 -6.372 1.00 0.00 18 GLN A C 11
ATOM 8526 O O . GLN A 1 18 ? -7.622 5.254 -6.827 1.00 0.00 18 GLN A O 11
ATOM 8540 N N . THR A 1 19 ? -5.615 4.433 -6.486 1.00 0.00 19 THR A N 11
ATOM 8541 C CA . THR A 1 19 ? -5.966 3.164 -7.186 1.00 0.00 19 THR A CA 11
ATOM 8542 C C . THR A 1 19 ? -5.183 1.997 -6.579 1.00 0.00 19 THR A C 11
ATOM 8543 O O . THR A 1 19 ? -4.149 1.603 -7.077 1.00 0.00 19 THR A O 11
ATOM 8554 N N . PHE A 1 20 ? -5.670 1.444 -5.503 1.00 0.00 20 PHE A N 11
ATOM 8555 C CA . PHE A 1 20 ? -4.949 0.309 -4.860 1.00 0.00 20 PHE A CA 11
ATOM 8556 C C . PHE A 1 20 ? -5.423 -1.023 -5.458 1.00 0.00 20 PHE A C 11
ATOM 8557 O O . PHE A 1 20 ? -6.603 -1.259 -5.625 1.00 0.00 20 PHE A O 11
ATOM 8574 N N . VAL A 1 21 ? -4.504 -1.892 -5.777 1.00 0.00 21 VAL A N 11
ATOM 8575 C CA . VAL A 1 21 ? -4.885 -3.210 -6.360 1.00 0.00 21 VAL A CA 11
ATOM 8576 C C . VAL A 1 21 ? -4.168 -4.340 -5.615 1.00 0.00 21 VAL A C 11
ATOM 8577 O O . VAL A 1 21 ? -3.307 -4.103 -4.791 1.00 0.00 21 VAL A O 11
ATOM 8590 N N . TYR A 1 22 ? -4.516 -5.564 -5.899 1.00 0.00 22 TYR A N 11
ATOM 8591 C CA . TYR A 1 22 ? -3.853 -6.709 -5.207 1.00 0.00 22 TYR A CA 11
ATOM 8592 C C . TYR A 1 22 ? -4.178 -8.019 -5.930 1.00 0.00 22 TYR A C 11
ATOM 8593 O O . TYR A 1 22 ? -5.307 -8.267 -6.306 1.00 0.00 22 TYR A O 11
ATOM 8611 N N . GLY A 1 23 ? -3.199 -8.857 -6.134 1.00 0.00 23 GLY A N 11
ATOM 8612 C CA . GLY A 1 23 ? -3.460 -10.145 -6.838 1.00 0.00 23 GLY A CA 11
ATOM 8613 C C . GLY A 1 23 ? -4.114 -11.135 -5.872 1.00 0.00 23 GLY A C 11
ATOM 8614 O O . GLY A 1 23 ? -3.845 -11.133 -4.687 1.00 0.00 23 GLY A O 11
ATOM 8618 N N . GLY A 1 24 ? -4.972 -11.985 -6.369 1.00 0.00 24 GLY A N 11
ATOM 8619 C CA . GLY A 1 24 ? -5.644 -12.974 -5.480 1.00 0.00 24 GLY A CA 11
ATOM 8620 C C . GLY A 1 24 ? -7.138 -12.654 -5.388 1.00 0.00 24 GLY A C 11
ATOM 8621 O O . GLY A 1 24 ? -7.525 -11.528 -5.146 1.00 0.00 24 GLY A O 11
ATOM 8625 N N . CYS A 1 25 ? -7.983 -13.634 -5.580 1.00 0.00 25 CYS A N 11
ATOM 8626 C CA . CYS A 1 25 ? -9.450 -13.375 -5.503 1.00 0.00 25 CYS A CA 11
ATOM 8627 C C . CYS A 1 25 ? -10.090 -14.252 -4.422 1.00 0.00 25 CYS A C 11
ATOM 8628 O O . CY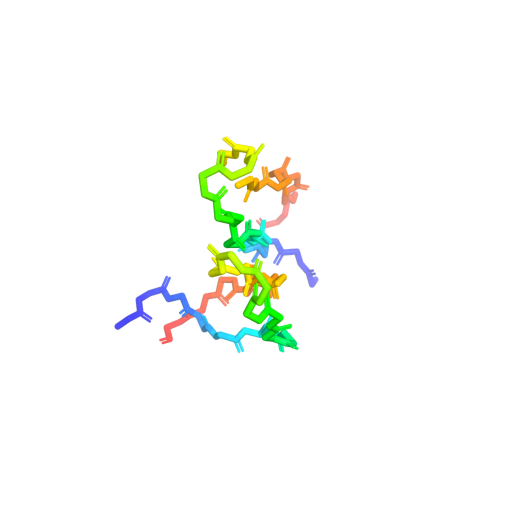S A 1 25 ? -9.527 -15.249 -4.015 1.00 0.00 25 CYS A O 11
ATOM 8647 N N . LYS B 2 2 ? 2.793 -17.112 -6.259 1.00 0.00 2 LYS B N 11
ATOM 8648 C CA . LYS B 2 2 ? 1.655 -16.297 -6.771 1.00 0.00 2 LYS B CA 11
ATOM 8649 C C . LYS B 2 2 ? 1.333 -15.166 -5.795 1.00 0.00 2 LYS B C 11
ATOM 8650 O O . LYS B 2 2 ? 0.186 -14.861 -5.535 1.00 0.00 2 LYS B O 11
ATOM 8669 N N . ALA B 2 3 ? 2.340 -14.540 -5.257 1.00 0.00 3 ALA B N 11
ATOM 8670 C CA . ALA B 2 3 ? 2.101 -13.424 -4.300 1.00 0.00 3 ALA B CA 11
ATOM 8671 C C . ALA B 2 3 ? 2.511 -12.093 -4.936 1.00 0.00 3 ALA B C 11
ATOM 8672 O O . ALA B 2 3 ? 3.547 -11.537 -4.625 1.00 0.00 3 ALA B O 11
ATOM 8679 N N . ARG B 2 4 ? 1.710 -11.581 -5.830 1.00 0.00 4 ARG B N 11
ATOM 8680 C CA . ARG B 2 4 ? 2.056 -10.289 -6.490 1.00 0.00 4 ARG B CA 11
ATOM 8681 C C . ARG B 2 4 ? 0.981 -9.237 -6.199 1.00 0.00 4 ARG B C 11
ATOM 8682 O O . ARG B 2 4 ? -0.190 -9.441 -6.454 1.00 0.00 4 ARG B O 11
ATOM 8703 N N . ILE B 2 5 ? 1.374 -8.110 -5.670 1.00 0.00 5 ILE B N 11
ATOM 8704 C CA . ILE B 2 5 ? 0.379 -7.041 -5.366 1.00 0.00 5 ILE B CA 11
ATOM 8705 C C . ILE B 2 5 ? 0.624 -5.828 -6.267 1.00 0.00 5 ILE B C 11
ATOM 8706 O O . ILE B 2 5 ? 1.616 -5.753 -6.965 1.00 0.00 5 ILE B O 11
ATOM 8722 N N . ILE B 2 6 ? -0.272 -4.881 -6.262 1.00 0.00 6 ILE B N 11
ATOM 8723 C CA . ILE B 2 6 ? -0.087 -3.678 -7.121 1.00 0.00 6 ILE B CA 11
ATOM 8724 C C . ILE B 2 6 ? -0.506 -2.415 -6.364 1.00 0.00 6 ILE B C 11
ATOM 8725 O O . ILE B 2 6 ? -1.596 -2.329 -5.832 1.00 0.00 6 ILE B O 11
ATOM 8741 N N . ARG B 2 7 ? 0.350 -1.432 -6.317 1.00 0.00 7 ARG B N 11
ATOM 8742 C CA . ARG B 2 7 ? 0.000 -0.172 -5.603 1.00 0.00 7 ARG B CA 11
ATOM 8743 C C . ARG B 2 7 ? -0.112 0.979 -6.605 1.00 0.00 7 ARG B C 11
ATOM 8744 O O . ARG B 2 7 ? 0.857 1.643 -6.914 1.00 0.00 7 ARG B O 11
ATOM 8765 N N . TYR B 2 8 ? -1.287 1.212 -7.120 1.00 0.00 8 TYR B N 11
ATOM 8766 C CA . TYR B 2 8 ? -1.463 2.315 -8.108 1.00 0.00 8 TYR B CA 11
ATOM 8767 C C . TYR B 2 8 ? -2.022 3.563 -7.417 1.00 0.00 8 TYR B C 11
ATOM 8768 O O . TYR B 2 8 ? -2.890 3.482 -6.571 1.00 0.00 8 TYR B O 11
ATOM 8786 N N . PHE B 2 9 ? -1.529 4.717 -7.769 1.00 0.00 9 PHE B N 11
ATOM 8787 C CA . PHE B 2 9 ? -2.033 5.967 -7.132 1.00 0.00 9 PHE B CA 11
ATOM 8788 C C . PHE B 2 9 ? -1.916 7.141 -8.108 1.00 0.00 9 PHE B C 11
ATOM 8789 O O . PHE B 2 9 ? -0.866 7.734 -8.255 1.00 0.00 9 PHE B O 11
ATOM 8806 N N . TYR B 2 10 ? -2.984 7.481 -8.776 1.00 0.00 10 TYR B N 11
ATOM 8807 C CA . TYR B 2 10 ? -2.925 8.615 -9.742 1.00 0.00 10 TYR B CA 11
ATOM 8808 C C . TYR B 2 10 ? -2.682 9.932 -9.001 1.00 0.00 10 TYR B C 11
ATOM 8809 O O . TYR B 2 10 ? -3.291 10.210 -7.988 1.00 0.00 10 TYR B O 11
ATOM 8827 N N . ASN B 2 11 ? -1.794 10.743 -9.507 1.00 0.00 11 ASN B N 11
ATOM 8828 C CA . ASN B 2 11 ? -1.498 12.046 -8.846 1.00 0.00 11 ASN B CA 11
ATOM 8829 C C . ASN B 2 11 ? -0.418 12.786 -9.637 1.00 0.00 11 ASN B C 11
ATOM 8830 O O . ASN B 2 11 ? -0.148 12.473 -10.779 1.00 0.00 11 ASN B O 11
ATOM 8841 N N . ALA B 2 12 ? 0.208 13.761 -9.039 1.00 0.00 12 ALA B N 11
ATOM 8842 C CA . ALA B 2 12 ? 1.276 14.508 -9.762 1.00 0.00 12 ALA B CA 11
ATOM 8843 C C . ALA B 2 12 ? 2.638 13.855 -9.503 1.00 0.00 12 ALA B C 11
ATOM 8844 O O . ALA B 2 12 ? 3.616 14.152 -10.160 1.00 0.00 12 ALA B O 11
ATOM 8851 N N . LYS B 2 13 ? 2.704 12.970 -8.547 1.00 0.00 13 LYS B N 11
ATOM 8852 C CA . LYS B 2 13 ? 3.997 12.297 -8.234 1.00 0.00 13 LYS B CA 11
ATOM 8853 C C . LYS B 2 13 ? 4.467 11.459 -9.426 1.00 0.00 13 LYS B C 11
ATOM 8854 O O . LYS B 2 13 ? 3.683 10.817 -10.096 1.00 0.00 13 LYS B O 11
ATOM 8873 N N . ASP B 2 14 ? 5.747 11.458 -9.692 1.00 0.00 14 ASP B N 11
ATOM 8874 C CA . ASP B 2 14 ? 6.280 10.660 -10.838 1.00 0.00 14 ASP B CA 11
ATOM 8875 C C . ASP B 2 14 ? 5.851 11.281 -12.172 1.00 0.00 14 ASP B C 11
ATOM 8876 O O . ASP B 2 14 ? 6.155 10.766 -13.231 1.00 0.00 14 ASP B O 11
ATOM 8885 N N . GLY B 2 15 ? 5.151 12.383 -12.135 1.00 0.00 15 GLY B N 11
ATOM 8886 C CA . GLY B 2 15 ? 4.712 13.030 -13.404 1.00 0.00 15 GLY B CA 11
ATOM 8887 C C . GLY B 2 15 ? 3.485 12.303 -13.959 1.00 0.00 15 GLY B C 11
ATOM 8888 O O . GLY B 2 15 ? 2.488 12.913 -14.289 1.00 0.00 15 GLY B O 11
ATOM 8892 N N . LYS B 2 16 ? 3.551 11.004 -14.068 1.00 0.00 16 LYS B N 11
ATOM 8893 C CA . LYS B 2 16 ? 2.387 10.242 -14.605 1.00 0.00 16 LYS B CA 11
ATOM 8894 C C . LYS B 2 16 ? 1.886 9.233 -13.568 1.00 0.00 16 LYS B C 11
ATOM 8895 O O . LYS B 2 16 ? 2.465 8.180 -13.384 1.00 0.00 16 LYS B O 11
ATOM 8925 N N . GLN B 2 18 ? 1.072 6.871 -10.398 1.00 0.00 18 GLN B N 11
ATOM 8926 C CA . GLN B 2 18 ? 2.111 6.159 -9.600 1.00 0.00 18 GLN B CA 11
ATOM 8927 C C . GLN B 2 18 ? 1.808 4.659 -9.576 1.00 0.00 18 GLN B C 11
ATOM 8928 O O . GLN B 2 18 ? 0.665 4.250 -9.603 1.00 0.00 18 GLN B O 11
ATOM 8942 N N . THR B 2 19 ? 2.817 3.831 -9.529 1.00 0.00 19 THR B N 11
ATOM 8943 C CA . THR B 2 19 ? 2.565 2.362 -9.509 1.00 0.00 19 THR B CA 11
ATOM 8944 C C . THR B 2 19 ? 3.788 1.606 -8.981 1.00 0.00 19 THR B C 11
ATOM 8945 O O . THR B 2 19 ? 4.718 1.324 -9.710 1.00 0.00 19 THR B O 11
ATOM 8956 N N . PHE B 2 20 ? 3.786 1.264 -7.721 1.00 0.00 20 PHE B N 11
ATOM 8957 C CA . PHE B 2 20 ? 4.940 0.512 -7.150 1.00 0.00 20 PHE B CA 11
ATOM 8958 C C . PHE B 2 20 ? 4.462 -0.383 -6.002 1.00 0.00 20 PHE B C 11
ATOM 8959 O O . PHE B 2 20 ? 3.703 0.036 -5.151 1.00 0.00 20 PHE B O 11
ATOM 8976 N N . VAL B 2 21 ? 4.892 -1.616 -5.979 1.00 0.00 21 VAL B N 11
ATOM 8977 C CA . VAL B 2 21 ? 4.451 -2.536 -4.890 1.00 0.00 21 VAL B CA 11
ATOM 8978 C C . VAL B 2 21 ? 5.535 -3.579 -4.597 1.00 0.00 21 VAL B C 11
ATOM 8979 O O . VAL B 2 21 ? 6.527 -3.671 -5.290 1.00 0.00 21 VAL B O 11
ATOM 8992 N N . TYR B 2 22 ? 5.346 -4.369 -3.572 1.00 0.00 22 TYR B N 11
ATOM 8993 C CA . TYR B 2 22 ? 6.359 -5.410 -3.231 1.00 0.00 22 TYR B CA 11
ATOM 8994 C C . TYR B 2 22 ? 6.205 -6.615 -4.167 1.00 0.00 22 TYR B C 11
ATOM 8995 O O . TYR B 2 22 ? 5.381 -7.481 -3.949 1.00 0.00 22 TYR B O 11
ATOM 9013 N N . GLY B 2 23 ? 6.992 -6.675 -5.206 1.00 0.00 23 GLY B N 11
ATOM 9014 C CA . GLY B 2 23 ? 6.889 -7.821 -6.154 1.00 0.00 23 GLY B CA 11
ATOM 9015 C C . GLY B 2 23 ? 7.352 -9.104 -5.460 1.00 0.00 23 GLY B C 11
ATOM 9016 O O . GLY B 2 23 ? 8.129 -9.071 -4.527 1.00 0.00 23 GLY B O 11
ATOM 9020 N N . GLY B 2 24 ? 6.880 -10.234 -5.910 1.00 0.00 24 GLY B N 11
ATOM 9021 C CA . GLY B 2 24 ? 7.292 -11.519 -5.278 1.00 0.00 24 GLY B CA 11
ATOM 9022 C C . GLY B 2 24 ? 8.264 -12.254 -6.202 1.00 0.00 24 GLY B C 11
ATOM 9023 O O . GLY B 2 24 ? 9.462 -12.237 -5.998 1.00 0.00 24 GLY B O 11
ATOM 9027 N N . CYS B 2 25 ? 7.758 -12.899 -7.217 1.00 0.00 25 CYS B N 11
ATOM 9028 C CA . CYS B 2 25 ? 8.656 -13.635 -8.154 1.00 0.00 25 CYS B CA 11
ATOM 9029 C C . CYS B 2 25 ? 8.068 -13.623 -9.568 1.00 0.00 25 CYS B C 11
ATOM 9030 O O . CYS B 2 25 ? 7.755 -14.658 -10.122 1.00 0.00 25 CYS B O 11
ATOM 9074 N N . LYS A 1 2 ? -3.412 -11.921 -1.959 1.00 0.00 2 LYS A N 12
ATOM 9075 C CA . LYS A 1 2 ? -3.991 -12.245 -3.286 1.00 0.00 2 LYS A CA 12
ATOM 9076 C C . LYS A 1 2 ? -4.495 -10.977 -3.975 1.00 0.00 2 LYS A C 12
ATOM 9077 O O . LYS A 1 2 ? -3.742 -10.079 -4.295 1.00 0.00 2 LYS A O 12
ATOM 9096 N N . ALA A 1 3 ? -5.760 -10.913 -4.202 1.00 0.00 3 ALA A N 12
ATOM 9097 C CA . ALA A 1 3 ? -6.371 -9.733 -4.866 1.00 0.00 3 ALA A CA 12
ATOM 9098 C C . ALA A 1 3 ? -7.246 -8.987 -3.864 1.00 0.00 3 ALA A C 12
ATOM 9099 O O . ALA A 1 3 ? -8.448 -9.149 -3.834 1.00 0.00 3 ALA A O 12
ATOM 9106 N N . LYS A 1 4 ? -6.638 -8.197 -3.029 1.00 0.00 4 LYS A N 12
ATOM 9107 C CA . LYS A 1 4 ? -7.404 -7.434 -1.991 1.00 0.00 4 LYS A CA 12
ATOM 9108 C C . LYS A 1 4 ? -8.435 -6.488 -2.628 1.00 0.00 4 LYS A C 12
ATOM 9109 O O . LYS A 1 4 ? -8.442 -5.303 -2.361 1.00 0.00 4 LYS A O 12
ATOM 9126 N N . ILE A 1 5 ? -9.302 -6.988 -3.460 1.00 0.00 5 ILE A N 12
ATOM 9127 C CA . ILE A 1 5 ? -10.320 -6.107 -4.099 1.00 0.00 5 ILE A CA 12
ATOM 9128 C C . ILE A 1 5 ? -9.636 -5.010 -4.916 1.00 0.00 5 ILE A C 12
ATOM 9129 O O . ILE A 1 5 ? -8.506 -4.644 -4.660 1.00 0.00 5 ILE A O 12
ATOM 9145 N N . ILE A 1 6 ? -10.311 -4.482 -5.900 1.00 0.00 6 ILE A N 12
ATOM 9146 C CA . ILE A 1 6 ? -9.700 -3.409 -6.735 1.00 0.00 6 ILE A CA 12
ATOM 9147 C C . ILE A 1 6 ? -10.181 -2.035 -6.262 1.00 0.00 6 ILE A C 12
ATOM 9148 O O . ILE A 1 6 ? -11.359 -1.811 -6.065 1.00 0.00 6 ILE A O 12
ATOM 9164 N N . ARG A 1 7 ? -9.277 -1.110 -6.079 1.00 0.00 7 ARG A N 12
ATOM 9165 C CA . ARG A 1 7 ? -9.683 0.249 -5.619 1.00 0.00 7 ARG A CA 12
ATOM 9166 C C . ARG A 1 7 ? -9.478 1.269 -6.742 1.00 0.00 7 ARG A C 12
ATOM 9167 O O . ARG A 1 7 ? -8.373 1.694 -7.013 1.00 0.00 7 ARG A O 12
ATOM 9188 N N . TYR A 1 8 ? -10.536 1.666 -7.395 1.00 0.00 8 TYR A N 12
ATOM 9189 C CA . TYR A 1 8 ? -10.403 2.658 -8.500 1.00 0.00 8 TYR A CA 12
ATOM 9190 C C . TYR A 1 8 ? -11.100 3.968 -8.121 1.00 0.00 8 TYR A C 12
ATOM 9191 O O . TYR A 1 8 ? -12.218 3.973 -7.646 1.00 0.00 8 TYR A O 12
ATOM 9209 N N . PHE A 1 9 ? -10.446 5.079 -8.324 1.00 0.00 9 PHE A N 12
ATOM 9210 C CA . PHE A 1 9 ? -11.072 6.387 -7.976 1.00 0.00 9 PHE A CA 12
ATOM 9211 C C . PHE A 1 9 ? -10.608 7.471 -8.951 1.00 0.00 9 PHE A C 12
ATOM 9212 O O . PHE A 1 9 ? -9.881 8.376 -8.590 1.00 0.00 9 PHE A O 12
ATOM 9229 N N . TYR A 1 10 ? -11.024 7.388 -10.186 1.00 0.00 10 TYR A N 12
ATOM 9230 C CA . TYR A 1 10 ? -10.607 8.415 -11.184 1.00 0.00 10 TYR A CA 12
ATOM 9231 C C . TYR A 1 10 ? -11.130 9.794 -10.774 1.00 0.00 10 TYR A C 12
ATOM 9232 O O . TYR A 1 10 ? -12.155 10.244 -11.244 1.00 0.00 10 TYR A O 12
ATOM 9250 N N . ASN A 1 11 ? -10.433 10.468 -9.899 1.00 0.00 11 ASN A N 12
ATOM 9251 C CA . ASN A 1 11 ? -10.892 11.817 -9.460 1.00 0.00 11 ASN A CA 12
ATOM 9252 C C . ASN A 1 11 ? -10.384 12.889 -10.429 1.00 0.00 11 ASN A C 12
ATOM 9253 O O . ASN A 1 11 ? -9.391 13.542 -10.181 1.00 0.00 11 ASN A O 12
ATOM 9264 N N . ALA A 1 12 ? -11.059 13.074 -11.530 1.00 0.00 12 ALA A N 12
ATOM 9265 C CA . ALA A 1 12 ? -10.614 14.104 -12.512 1.00 0.00 12 ALA A CA 12
ATOM 9266 C C . ALA A 1 12 ? -10.535 15.476 -11.840 1.00 0.00 12 ALA A C 12
ATOM 9267 O O . ALA A 1 12 ? -9.642 16.257 -12.103 1.00 0.00 12 ALA A O 12
ATOM 9274 N N . LYS A 1 13 ? -11.459 15.775 -10.967 1.00 0.00 13 LYS A N 12
ATOM 9275 C CA . LYS A 1 13 ? -11.430 17.094 -10.275 1.00 0.00 13 LYS A CA 12
ATOM 9276 C C . LYS A 1 13 ? -10.032 17.345 -9.721 1.00 0.00 13 LYS A C 12
ATOM 9277 O O . LYS A 1 13 ? -9.228 18.032 -10.320 1.00 0.00 13 LYS A O 12
ATOM 9296 N N . ASP A 1 14 ? -9.725 16.778 -8.588 1.00 0.00 14 ASP A N 12
ATOM 9297 C CA . ASP A 1 14 ? -8.369 16.968 -8.011 1.00 0.00 14 ASP A CA 12
ATOM 9298 C C . ASP A 1 14 ? -7.355 16.148 -8.812 1.00 0.00 14 ASP A C 12
ATOM 9299 O O . ASP A 1 14 ? -6.168 16.185 -8.554 1.00 0.00 14 ASP A O 12
ATOM 9308 N N . GLY A 1 15 ? -7.817 15.403 -9.784 1.00 0.00 15 GLY A N 12
ATOM 9309 C CA . GLY A 1 15 ? -6.879 14.580 -10.600 1.00 0.00 15 GLY A CA 12
ATOM 9310 C C . GLY A 1 15 ? -6.173 13.565 -9.699 1.00 0.00 15 GLY A C 12
ATOM 9311 O O . GLY A 1 15 ? -5.007 13.702 -9.390 1.00 0.00 15 GLY A O 12
ATOM 9315 N N . LEU A 1 16 ? -6.871 12.547 -9.275 1.00 0.00 16 LEU A N 12
ATOM 9316 C CA . LEU A 1 16 ? -6.237 11.525 -8.394 1.00 0.00 16 LEU A CA 12
ATOM 9317 C C . LEU A 1 16 ? -6.853 10.147 -8.654 1.00 0.00 16 LEU A C 12
ATOM 9318 O O . LEU A 1 16 ? -7.555 9.603 -7.824 1.00 0.00 16 LEU A O 12
ATOM 9347 N N . GLN A 1 18 ? -6.778 7.013 -8.055 1.00 0.00 18 GLN A N 12
ATOM 9348 C CA . GLN A 1 18 ? -6.109 5.975 -7.219 1.00 0.00 18 GLN A CA 12
ATOM 9349 C C . GLN A 1 18 ? -6.409 4.578 -7.768 1.00 0.00 18 GLN A C 12
ATOM 9350 O O . GLN A 1 18 ? -7.517 4.286 -8.172 1.00 0.00 18 GLN A O 12
ATOM 9364 N N . THR A 1 19 ? -5.432 3.714 -7.787 1.00 0.00 19 THR A N 12
ATOM 9365 C CA . THR A 1 19 ? -5.665 2.337 -8.310 1.00 0.00 19 THR A CA 12
ATOM 9366 C C . THR A 1 19 ? -4.925 1.310 -7.449 1.00 0.00 19 THR A C 12
ATOM 9367 O O . THR A 1 19 ? -3.852 0.856 -7.791 1.00 0.00 19 THR A O 12
ATOM 9378 N N . PHE A 1 20 ? -5.493 0.940 -6.334 1.00 0.00 20 PHE A N 12
ATOM 9379 C CA . PHE A 1 20 ? -4.823 -0.059 -5.452 1.00 0.00 20 PHE A CA 12
ATOM 9380 C C . PHE A 1 20 ? -5.484 -1.432 -5.614 1.00 0.00 20 PHE A C 12
ATOM 9381 O O . PHE A 1 20 ? -6.662 -1.596 -5.367 1.00 0.00 20 PHE A O 12
ATOM 9398 N N . VAL A 1 21 ? -4.737 -2.420 -6.028 1.00 0.00 21 VAL A N 12
ATOM 9399 C CA . VAL A 1 21 ? -5.332 -3.778 -6.202 1.00 0.00 21 VAL A CA 12
ATOM 9400 C C . VAL A 1 21 ? -4.294 -4.849 -5.870 1.00 0.00 21 VAL A C 12
ATOM 9401 O O . VAL A 1 21 ? -3.445 -5.168 -6.675 1.00 0.00 21 VAL A O 12
ATOM 9414 N N . TYR A 1 22 ? -4.356 -5.409 -4.693 1.00 0.00 22 TYR A N 12
ATOM 9415 C CA . TYR A 1 22 ? -3.363 -6.459 -4.316 1.00 0.00 22 TYR A CA 12
ATOM 9416 C C . TYR A 1 22 ? -3.653 -6.975 -2.904 1.00 0.00 22 TYR A C 12
ATOM 9417 O O . TYR A 1 22 ? -3.952 -6.216 -2.006 1.00 0.00 22 TYR A O 12
ATOM 9435 N N . GLY A 1 23 ? -3.575 -8.263 -2.707 1.00 0.00 23 GLY A N 12
ATOM 9436 C CA . GLY A 1 23 ? -3.860 -8.829 -1.358 1.00 0.00 23 GLY A CA 12
ATOM 9437 C C . GLY A 1 23 ? -3.195 -7.966 -0.284 1.00 0.00 23 GLY A C 12
ATOM 9438 O O . GLY A 1 23 ? -2.018 -7.672 -0.351 1.00 0.00 23 GLY A O 12
ATOM 9442 N N . GLY A 1 24 ? -3.938 -7.558 0.708 1.00 0.00 24 GLY A N 12
ATOM 9443 C CA . GLY A 1 24 ? -3.344 -6.716 1.785 1.00 0.00 24 GLY A CA 12
ATOM 9444 C C . GLY A 1 24 ? -3.215 -7.539 3.067 1.00 0.00 24 GLY A C 12
ATOM 9445 O O . GLY A 1 24 ? -3.523 -7.076 4.148 1.00 0.00 24 GLY A O 12
ATOM 9449 N N . CYS A 1 25 ? -2.763 -8.758 2.957 1.00 0.00 25 CYS A N 12
ATOM 9450 C CA . CYS A 1 25 ? -2.614 -9.612 4.172 1.00 0.00 25 CYS A CA 12
ATOM 9451 C C . CYS A 1 25 ? -1.198 -10.190 4.242 1.00 0.00 25 CYS A C 12
ATOM 9452 O O . CYS A 1 25 ? -0.976 -11.225 4.838 1.00 0.00 25 CYS A O 12
ATOM 9471 N N . LYS B 2 2 ? 4.811 -11.862 -10.343 1.00 0.00 2 LYS B N 12
ATOM 9472 C CA . LYS B 2 2 ? 5.528 -12.125 -9.075 1.00 0.00 2 LYS B CA 12
ATOM 9473 C C . LYS B 2 2 ? 4.517 -12.332 -7.952 1.00 0.00 2 LYS B C 12
ATOM 9474 O O . LYS B 2 2 ? 3.674 -13.205 -8.007 1.00 0.00 2 LYS B O 12
ATOM 9493 N N . ALA B 2 3 ? 4.603 -11.537 -6.946 1.00 0.00 3 ALA B N 12
ATOM 9494 C CA . ALA B 2 3 ? 3.659 -11.660 -5.797 1.00 0.00 3 ALA B CA 12
ATOM 9495 C C . ALA B 2 3 ? 2.335 -10.968 -6.124 1.00 0.00 3 ALA B C 12
ATOM 9496 O O . ALA B 2 3 ? 1.990 -10.775 -7.272 1.00 0.00 3 ALA B O 12
ATOM 9503 N N . ARG B 2 4 ? 1.592 -10.595 -5.121 1.00 0.00 4 ARG B N 12
ATOM 9504 C CA . ARG B 2 4 ? 0.289 -9.914 -5.367 1.00 0.00 4 ARG B CA 12
ATOM 9505 C C . ARG B 2 4 ? 0.210 -8.611 -4.567 1.00 0.00 4 ARG B C 12
ATOM 9506 O O . ARG B 2 4 ? -0.682 -8.417 -3.763 1.00 0.00 4 ARG B O 12
ATOM 9527 N N . ILE B 2 5 ? 1.139 -7.716 -4.781 1.00 0.00 5 ILE B N 12
ATOM 9528 C CA . ILE B 2 5 ? 1.118 -6.424 -4.034 1.00 0.00 5 ILE B CA 12
ATOM 9529 C C . ILE B 2 5 ? 1.167 -5.245 -5.017 1.00 0.00 5 ILE B C 12
ATOM 9530 O O . ILE B 2 5 ? 1.929 -4.316 -4.849 1.00 0.00 5 ILE B O 12
ATOM 9546 N N . ILE B 2 6 ? 0.366 -5.281 -6.047 1.00 0.00 6 ILE B N 12
ATOM 9547 C CA . ILE B 2 6 ? 0.383 -4.164 -7.040 1.00 0.00 6 ILE B CA 12
ATOM 9548 C C . ILE B 2 6 ? -0.604 -3.059 -6.646 1.00 0.00 6 ILE B C 12
ATOM 9549 O O . ILE B 2 6 ? -1.756 -3.308 -6.341 1.00 0.00 6 ILE B O 12
ATOM 9565 N N . ARG B 2 7 ? -0.151 -1.835 -6.659 1.00 0.00 7 ARG B N 12
ATOM 9566 C CA . ARG B 2 7 ? -1.040 -0.694 -6.296 1.00 0.00 7 ARG B CA 12
ATOM 9567 C C . ARG B 2 7 ? -0.457 0.617 -6.828 1.00 0.00 7 ARG B C 12
ATOM 9568 O O . ARG B 2 7 ? 0.640 1.001 -6.486 1.00 0.00 7 ARG B O 12
ATOM 9589 N N . TYR B 2 8 ? -1.179 1.309 -7.664 1.00 0.00 8 TYR B N 12
ATOM 9590 C CA . TYR B 2 8 ? -0.648 2.594 -8.203 1.00 0.00 8 TYR B CA 12
ATOM 9591 C C . TYR B 2 8 ? -1.703 3.692 -8.095 1.00 0.00 8 TYR B C 12
ATOM 9592 O O . TYR B 2 8 ? -2.889 3.437 -8.168 1.00 0.00 8 TYR B O 12
ATOM 9610 N N . PHE B 2 9 ? -1.283 4.912 -7.913 1.00 0.00 9 PHE B N 12
ATOM 9611 C CA . PHE B 2 9 ? -2.269 6.023 -7.790 1.00 0.00 9 PHE B CA 12
ATOM 9612 C C . PHE B 2 9 ? -1.668 7.332 -8.311 1.00 0.00 9 PHE B C 12
ATOM 9613 O O . PHE B 2 9 ? -0.582 7.722 -7.930 1.00 0.00 9 PHE B O 12
ATOM 9630 N N . TYR B 2 10 ? -2.367 8.010 -9.178 1.00 0.00 10 TYR B N 12
ATOM 9631 C CA . TYR B 2 10 ? -1.839 9.292 -9.723 1.00 0.00 10 TYR B CA 12
ATOM 9632 C C . TYR B 2 10 ? -2.274 10.462 -8.836 1.00 0.00 10 TYR B C 12
ATOM 9633 O O . TYR B 2 10 ? -3.237 10.370 -8.100 1.00 0.00 10 TYR B O 12
ATOM 9651 N N . ASN B 2 11 ? -1.573 11.560 -8.900 1.00 0.00 11 ASN B N 12
ATOM 9652 C CA . ASN B 2 11 ? -1.948 12.734 -8.060 1.00 0.00 11 ASN B CA 12
ATOM 9653 C C . ASN B 2 11 ? -1.586 14.036 -8.782 1.00 0.00 11 ASN B C 12
ATOM 9654 O O . ASN B 2 11 ? -1.066 14.023 -9.879 1.00 0.00 11 ASN B O 12
ATOM 9665 N N . ALA B 2 12 ? -1.859 15.158 -8.175 1.00 0.00 12 ALA B N 12
ATOM 9666 C CA . ALA B 2 12 ? -1.532 16.458 -8.828 1.00 0.00 12 ALA B CA 12
ATOM 9667 C C . ALA B 2 12 ? -0.146 16.392 -9.476 1.00 0.00 12 ALA B C 12
ATOM 9668 O O . ALA B 2 12 ? 0.817 15.978 -8.861 1.00 0.00 12 ALA B O 12
ATOM 9675 N N . LYS B 2 13 ? -0.040 16.794 -10.715 1.00 0.00 13 LYS B N 12
ATOM 9676 C CA . LYS B 2 13 ? 1.281 16.756 -11.405 1.00 0.00 13 LYS B CA 12
ATOM 9677 C C . LYS B 2 13 ? 2.258 17.724 -10.733 1.00 0.00 13 LYS B C 12
ATOM 9678 O O . LYS B 2 13 ? 2.684 18.699 -11.319 1.00 0.00 13 LYS B O 12
ATOM 9697 N N . ASP B 2 14 ? 2.613 17.460 -9.506 1.00 0.00 14 ASP B N 12
ATOM 9698 C CA . ASP B 2 14 ? 3.559 18.358 -8.786 1.00 0.00 14 ASP B CA 12
ATOM 9699 C C . ASP B 2 14 ? 3.672 17.926 -7.321 1.00 0.00 14 ASP B C 12
ATOM 9700 O O . ASP B 2 14 ? 4.686 18.121 -6.682 1.00 0.00 14 ASP B O 12
ATOM 9709 N N . GLY B 2 15 ? 2.634 17.341 -6.786 1.00 0.00 15 GLY B N 12
ATOM 9710 C CA . GLY B 2 15 ? 2.681 16.897 -5.364 1.00 0.00 15 GLY B CA 12
ATOM 9711 C C . GLY B 2 15 ? 3.103 15.428 -5.300 1.00 0.00 15 GLY B C 12
ATOM 9712 O O . GLY B 2 15 ? 4.083 15.081 -4.672 1.00 0.00 15 GLY B O 12
ATOM 9716 N N . LYS B 2 16 ? 2.370 14.560 -5.945 1.00 0.00 16 LYS B N 12
ATOM 9717 C CA . LYS B 2 16 ? 2.733 13.115 -5.918 1.00 0.00 16 LYS B CA 12
ATOM 9718 C C . LYS B 2 16 ? 2.150 12.398 -7.140 1.00 0.00 16 LYS B C 12
ATOM 9719 O O . LYS B 2 16 ? 1.229 12.878 -7.770 1.00 0.00 16 LYS B O 12
ATOM 9749 N N . GLN B 2 18 ? 2.630 8.133 -8.986 1.00 0.00 18 GLN B N 12
ATOM 9750 C CA . GLN B 2 18 ? 3.521 6.982 -9.307 1.00 0.00 18 GLN B CA 12
ATOM 9751 C C . GLN B 2 18 ? 2.740 5.664 -9.280 1.00 0.00 18 GLN B C 12
ATOM 9752 O O . GLN B 2 18 ? 1.616 5.599 -8.816 1.00 0.00 18 GLN B O 12
ATOM 9766 N N . THR B 2 19 ? 3.337 4.612 -9.772 1.00 0.00 19 THR B N 12
ATOM 9767 C CA . THR B 2 19 ? 2.648 3.291 -9.778 1.00 0.00 19 THR B CA 12
ATOM 9768 C C . THR B 2 19 ? 3.575 2.221 -9.190 1.00 0.00 19 THR B C 12
ATOM 9769 O O . THR B 2 19 ? 4.772 2.246 -9.392 1.00 0.00 19 THR B O 12
ATOM 9780 N N . PHE B 2 20 ? 3.032 1.283 -8.463 1.00 0.00 20 PHE B N 12
ATOM 9781 C CA . PHE B 2 20 ? 3.888 0.218 -7.867 1.00 0.00 20 PHE B CA 12
ATOM 9782 C C . PHE B 2 20 ? 4.010 -0.957 -8.841 1.00 0.00 20 PHE B C 12
ATOM 9783 O O . PHE B 2 20 ? 3.172 -1.151 -9.699 1.00 0.00 20 PHE B O 12
ATOM 9800 N N . VAL B 2 21 ? 5.045 -1.741 -8.718 1.00 0.00 21 VAL B N 12
ATOM 9801 C CA . VAL B 2 21 ? 5.212 -2.900 -9.641 1.00 0.00 21 VAL B CA 12
ATOM 9802 C C . VAL B 2 21 ? 5.651 -4.141 -8.860 1.00 0.00 21 VAL B C 12
ATOM 9803 O O . VAL B 2 21 ? 6.794 -4.270 -8.470 1.00 0.00 21 VAL B O 12
ATOM 9816 N N . TYR B 2 22 ? 4.750 -5.057 -8.629 1.00 0.00 22 TYR B N 12
ATOM 9817 C CA . TYR B 2 22 ? 5.116 -6.289 -7.872 1.00 0.00 22 TYR B CA 12
ATOM 9818 C C . TYR B 2 22 ? 3.955 -7.287 -7.889 1.00 0.00 22 TYR B C 12
ATOM 9819 O O . TYR B 2 22 ? 4.155 -8.485 -7.901 1.00 0.00 22 TYR B O 12
ATOM 9837 N N . GLY B 2 23 ? 2.742 -6.803 -7.885 1.00 0.00 23 GLY B N 12
ATOM 9838 C CA . GLY B 2 23 ? 1.572 -7.727 -7.897 1.00 0.00 23 GLY B CA 12
ATOM 9839 C C . GLY B 2 23 ? 1.008 -7.826 -9.316 1.00 0.00 23 GLY B C 12
ATOM 9840 O O . GLY B 2 23 ? 0.206 -8.688 -9.616 1.00 0.00 23 GLY B O 12
ATOM 9844 N N . GLY B 2 24 ? 1.419 -6.951 -10.192 1.00 0.00 24 GLY B N 12
ATOM 9845 C CA . GLY B 2 24 ? 0.902 -6.996 -11.589 1.00 0.00 24 GLY B CA 12
ATOM 9846 C C . GLY B 2 24 ? 1.831 -7.850 -12.453 1.00 0.00 24 GLY B C 12
ATOM 9847 O O . GLY B 2 24 ? 1.808 -9.063 -12.397 1.00 0.00 24 GLY B O 12
ATOM 9851 N N . CYS B 2 25 ? 2.651 -7.225 -13.255 1.00 0.00 25 CYS B N 12
ATOM 9852 C CA . CYS B 2 25 ? 3.581 -8.002 -14.123 1.00 0.00 25 CYS B CA 12
ATOM 9853 C C . CYS B 2 25 ? 4.454 -7.052 -14.946 1.00 0.00 25 CYS B C 12
ATOM 9854 O O . CYS B 2 25 ? 4.795 -5.975 -14.500 1.00 0.00 25 CYS B O 12
ATOM 9898 N N . LYS A 1 2 ? -6.782 -12.182 -4.461 1.00 0.00 2 LYS A N 13
ATOM 9899 C CA . LYS A 1 2 ? -7.586 -11.037 -4.973 1.00 0.00 2 LYS A CA 13
ATOM 9900 C C . LYS A 1 2 ? -8.674 -10.660 -3.964 1.00 0.00 2 LYS A C 13
ATOM 9901 O O . LYS A 1 2 ? -9.848 -10.865 -4.201 1.00 0.00 2 LYS A O 13
ATOM 9920 N N . ALA A 1 3 ? -8.299 -10.108 -2.843 1.00 0.00 3 ALA A N 13
ATOM 9921 C CA . ALA A 1 3 ? -9.324 -9.722 -1.831 1.00 0.00 3 ALA A CA 13
ATOM 9922 C C . ALA A 1 3 ? -9.508 -8.207 -1.818 1.00 0.00 3 ALA A C 13
ATOM 9923 O O . ALA A 1 3 ? -9.925 -7.626 -0.838 1.00 0.00 3 ALA A O 13
ATOM 9930 N N . LYS A 1 4 ? -9.213 -7.581 -2.920 1.00 0.00 4 LYS A N 13
ATOM 9931 C CA . LYS A 1 4 ? -9.368 -6.096 -3.035 1.00 0.00 4 LYS A CA 13
ATOM 9932 C C . LYS A 1 4 ? -8.561 -5.576 -4.229 1.00 0.00 4 LYS A C 13
ATOM 9933 O O . LYS A 1 4 ? -7.892 -4.566 -4.150 1.00 0.00 4 LYS A O 13
ATOM 9950 N N . ILE A 1 5 ? -8.628 -6.263 -5.336 1.00 0.00 5 ILE A N 13
ATOM 9951 C CA . ILE A 1 5 ? -7.873 -5.825 -6.547 1.00 0.00 5 ILE A CA 13
ATOM 9952 C C . ILE A 1 5 ? -8.476 -4.530 -7.109 1.00 0.00 5 ILE A C 13
ATOM 9953 O O . ILE A 1 5 ? -9.492 -4.057 -6.639 1.00 0.00 5 ILE A O 13
ATOM 9969 N N . ILE A 1 6 ? -7.851 -3.956 -8.104 1.00 0.00 6 ILE A N 13
ATOM 9970 C CA . ILE A 1 6 ? -8.373 -2.692 -8.705 1.00 0.00 6 ILE A CA 13
ATOM 9971 C C . ILE A 1 6 ? -8.907 -1.756 -7.617 1.00 0.00 6 ILE A C 13
ATOM 9972 O O . ILE A 1 6 ? -9.966 -1.177 -7.745 1.00 0.00 6 ILE A O 13
ATOM 9988 N N . ARG A 1 7 ? -8.171 -1.596 -6.552 1.00 0.00 7 ARG A N 13
ATOM 9989 C CA . ARG A 1 7 ? -8.627 -0.689 -5.461 1.00 0.00 7 ARG A CA 13
ATOM 9990 C C . ARG A 1 7 ? -8.459 0.771 -5.891 1.00 0.00 7 ARG A C 13
ATOM 9991 O O . ARG A 1 7 ? -7.534 1.445 -5.485 1.00 0.00 7 ARG A O 13
ATOM 10012 N N . TYR A 1 8 ? -9.343 1.262 -6.717 1.00 0.00 8 TYR A N 13
ATOM 10013 C CA . TYR A 1 8 ? -9.228 2.676 -7.176 1.00 0.00 8 TYR A CA 13
ATOM 10014 C C . TYR A 1 8 ? -10.307 3.539 -6.518 1.00 0.00 8 TYR A C 13
ATOM 10015 O O . TYR A 1 8 ? -11.248 3.038 -5.934 1.00 0.00 8 TYR A O 13
ATOM 10033 N N . PHE A 1 9 ? -10.178 4.834 -6.611 1.00 0.00 9 PHE A N 13
ATOM 10034 C CA . PHE A 1 9 ? -11.196 5.733 -5.993 1.00 0.00 9 PHE A CA 13
ATOM 10035 C C . PHE A 1 9 ? -11.298 7.037 -6.790 1.00 0.00 9 PHE A C 13
ATOM 10036 O O . PHE A 1 9 ? -10.798 7.142 -7.892 1.00 0.00 9 PHE A O 13
ATOM 10053 N N . TYR A 1 10 ? -11.940 8.031 -6.240 1.00 0.00 10 TYR A N 13
ATOM 10054 C CA . TYR A 1 10 ? -12.071 9.326 -6.970 1.00 0.00 10 TYR A CA 13
ATOM 10055 C C . TYR A 1 10 ? -11.701 10.492 -6.050 1.00 0.00 10 TYR A C 13
ATOM 10056 O O . TYR A 1 10 ? -12.222 10.626 -4.961 1.00 0.00 10 TYR A O 13
ATOM 10074 N N . ASN A 1 11 ? -10.806 11.338 -6.481 1.00 0.00 11 ASN A N 13
ATOM 10075 C CA . ASN A 1 11 ? -10.403 12.496 -5.633 1.00 0.00 11 ASN A CA 13
ATOM 10076 C C . ASN A 1 11 ? -10.628 13.808 -6.389 1.00 0.00 11 ASN A C 13
ATOM 10077 O O . ASN A 1 11 ? -9.766 14.276 -7.108 1.00 0.00 11 ASN A O 13
ATOM 10088 N N . ALA A 1 12 ? -11.777 14.405 -6.233 1.00 0.00 12 ALA A N 13
ATOM 10089 C CA . ALA A 1 12 ? -12.056 15.686 -6.944 1.00 0.00 12 ALA A CA 13
ATOM 10090 C C . ALA A 1 12 ? -11.042 16.755 -6.526 1.00 0.00 12 ALA A C 13
ATOM 10091 O O . ALA A 1 12 ? -10.629 17.576 -7.319 1.00 0.00 12 ALA A O 13
ATOM 10098 N N . LYS A 1 13 ? -10.632 16.744 -5.286 1.00 0.00 13 LYS A N 13
ATOM 10099 C CA . LYS A 1 13 ? -9.642 17.757 -4.822 1.00 0.00 13 LYS A CA 13
ATOM 10100 C C . LYS A 1 13 ? -8.432 17.744 -5.752 1.00 0.00 13 LYS A C 13
ATOM 10101 O O . LYS A 1 13 ? -8.210 18.664 -6.513 1.00 0.00 13 LYS A O 13
ATOM 10120 N N . ASP A 1 14 ? -7.660 16.696 -5.709 1.00 0.00 14 ASP A N 13
ATOM 10121 C CA . ASP A 1 14 ? -6.477 16.612 -6.605 1.00 0.00 14 ASP A CA 13
ATOM 10122 C C . ASP A 1 14 ? -6.931 16.195 -8.006 1.00 0.00 14 ASP A C 13
ATOM 10123 O O . ASP A 1 14 ? -6.147 16.138 -8.933 1.00 0.00 14 ASP A O 13
ATOM 10132 N N . GLY A 1 15 ? -8.197 15.903 -8.167 1.00 0.00 15 GLY A N 13
ATOM 10133 C CA . GLY A 1 15 ? -8.702 15.491 -9.508 1.00 0.00 15 GLY A CA 13
ATOM 10134 C C . GLY A 1 15 ? -7.916 14.276 -10.003 1.00 0.00 15 GLY A C 13
ATOM 10135 O O . GLY A 1 15 ? -7.285 14.313 -11.041 1.00 0.00 15 GLY A O 13
ATOM 10139 N N . LEU A 1 16 ? -7.950 13.198 -9.269 1.00 0.00 16 LEU A N 13
ATOM 10140 C CA . LEU A 1 16 ? -7.205 11.979 -9.697 1.00 0.00 16 LEU A CA 13
ATOM 10141 C C . LEU A 1 16 ? -7.914 10.717 -9.189 1.00 0.00 16 LEU A C 13
ATOM 10142 O O . LEU A 1 16 ? -8.226 10.595 -8.022 1.00 0.00 16 LEU A O 13
ATOM 10171 N N . GLN A 1 18 ? -7.289 7.473 -8.045 1.00 0.00 18 GLN A N 13
ATOM 10172 C CA . GLN A 1 18 ? -6.239 6.498 -7.622 1.00 0.00 18 GLN A CA 13
ATOM 10173 C C . GLN A 1 18 ? -6.503 5.114 -8.220 1.00 0.00 18 GLN A C 13
ATOM 10174 O O . GLN A 1 18 ? -7.626 4.652 -8.274 1.00 0.00 18 GLN A O 13
ATOM 10188 N N . THR A 1 19 ? -5.470 4.448 -8.657 1.00 0.00 19 THR A N 13
ATOM 10189 C CA . THR A 1 19 ? -5.642 3.088 -9.242 1.00 0.00 19 THR A CA 13
ATOM 10190 C C . THR A 1 19 ? -4.767 2.086 -8.484 1.00 0.00 19 THR A C 13
ATOM 10191 O O . THR A 1 19 ? -3.836 1.523 -9.026 1.00 0.00 19 THR A O 13
ATOM 10202 N N . PHE A 1 20 ? -5.056 1.869 -7.230 1.00 0.00 20 PHE A N 13
ATOM 10203 C CA . PHE A 1 20 ? -4.241 0.914 -6.425 1.00 0.00 20 PHE A CA 13
ATOM 10204 C C . PHE A 1 20 ? -4.821 -0.498 -6.532 1.00 0.00 20 PHE A C 13
ATOM 10205 O O . PHE A 1 20 ? -5.933 -0.753 -6.114 1.00 0.00 20 PHE A O 13
ATOM 10222 N N . VAL A 1 21 ? -4.080 -1.421 -7.085 1.00 0.00 21 VAL A N 13
ATOM 10223 C CA . VAL A 1 21 ? -4.607 -2.810 -7.204 1.00 0.00 21 VAL A CA 13
ATOM 10224 C C . VAL A 1 21 ? -3.987 -3.695 -6.119 1.00 0.00 21 VAL A C 13
ATOM 10225 O O . VAL A 1 21 ? -2.867 -4.151 -6.231 1.00 0.00 21 VAL A O 13
ATOM 10238 N N . TYR A 1 22 ? -4.712 -3.929 -5.058 1.00 0.00 22 TYR A N 13
ATOM 10239 C CA . TYR A 1 22 ? -4.172 -4.770 -3.953 1.00 0.00 22 TYR A CA 13
ATOM 10240 C C . TYR A 1 22 ? -5.312 -5.543 -3.285 1.00 0.00 22 TYR A C 13
ATOM 10241 O O . TYR A 1 22 ? -6.165 -4.969 -2.640 1.00 0.00 22 TYR A O 13
ATOM 10259 N N . GLY A 1 23 ? -5.331 -6.837 -3.431 1.00 0.00 23 GLY A N 13
ATOM 10260 C CA . GLY A 1 23 ? -6.422 -7.633 -2.797 1.00 0.00 23 GLY A CA 13
ATOM 10261 C C . GLY A 1 23 ? -5.849 -8.463 -1.646 1.00 0.00 23 GLY A C 13
ATOM 10262 O O . GLY A 1 23 ? -5.919 -8.076 -0.497 1.00 0.00 23 GLY A O 13
ATOM 10266 N N . GLY A 1 24 ? -5.278 -9.598 -1.944 1.00 0.00 24 GLY A N 13
ATOM 10267 C CA . GLY A 1 24 ? -4.699 -10.446 -0.863 1.00 0.00 24 GLY A CA 13
ATOM 10268 C C . GLY A 1 24 ? -5.509 -11.737 -0.729 1.00 0.00 24 GLY A C 13
ATOM 10269 O O . GLY A 1 24 ? -6.682 -11.780 -1.041 1.00 0.00 24 GLY A O 13
ATOM 10273 N N . CYS A 1 25 ? -4.891 -12.790 -0.267 1.00 0.00 25 CYS A N 13
ATOM 10274 C CA . CYS A 1 25 ? -5.627 -14.078 -0.113 1.00 0.00 25 CYS A CA 13
ATOM 10275 C C . CYS A 1 25 ? -5.754 -14.439 1.370 1.00 0.00 25 CYS A C 13
ATOM 10276 O O . CYS A 1 25 ? -4.840 -14.232 2.143 1.00 0.00 25 CYS A O 13
ATOM 10295 N N . LYS B 2 2 ? -2.060 -12.324 2.846 1.00 0.00 2 LYS B N 13
ATOM 10296 C CA . LYS B 2 2 ? -2.823 -11.327 2.043 1.00 0.00 2 LYS B CA 13
ATOM 10297 C C . LYS B 2 2 ? -1.931 -10.711 0.961 1.00 0.00 2 LYS B C 13
ATOM 10298 O O . LYS B 2 2 ? -1.453 -9.601 1.094 1.00 0.00 2 LYS B O 13
ATOM 10317 N N . ALA B 2 3 ? -1.704 -11.421 -0.111 1.00 0.00 3 ALA B N 13
ATOM 10318 C CA . ALA B 2 3 ? -0.847 -10.870 -1.201 1.00 0.00 3 ALA B CA 13
ATOM 10319 C C . ALA B 2 3 ? -1.254 -9.427 -1.509 1.00 0.00 3 ALA B C 13
ATOM 10320 O O . ALA B 2 3 ? -2.409 -9.134 -1.748 1.00 0.00 3 ALA B O 13
ATOM 10327 N N . ARG B 2 4 ? -0.315 -8.522 -1.497 1.00 0.00 4 ARG B N 13
ATOM 10328 C CA . ARG B 2 4 ? -0.650 -7.099 -1.779 1.00 0.00 4 ARG B CA 13
ATOM 10329 C C . ARG B 2 4 ? -0.988 -6.904 -3.260 1.00 0.00 4 ARG B C 13
ATOM 10330 O O . ARG B 2 4 ? -2.145 -6.872 -3.626 1.00 0.00 4 ARG B O 13
ATOM 10351 N N . ILE B 2 5 ? 0.042 -6.775 -4.076 1.00 0.00 5 ILE B N 13
ATOM 10352 C CA . ILE B 2 5 ? -0.076 -6.565 -5.571 1.00 0.00 5 ILE B CA 13
ATOM 10353 C C . ILE B 2 5 ? 0.348 -5.134 -5.924 1.00 0.00 5 ILE B C 13
ATOM 10354 O O . ILE B 2 5 ? 0.520 -4.296 -5.061 1.00 0.00 5 ILE B O 13
ATOM 10370 N N . ILE B 2 6 ? 0.548 -4.859 -7.184 1.00 0.00 6 ILE B N 13
ATOM 10371 C CA . ILE B 2 6 ? 0.997 -3.496 -7.605 1.00 0.00 6 ILE B CA 13
ATOM 10372 C C . ILE B 2 6 ? 0.011 -2.399 -7.177 1.00 0.00 6 ILE B C 13
ATOM 10373 O O . ILE B 2 6 ? -1.149 -2.644 -6.898 1.00 0.00 6 ILE B O 13
ATOM 10389 N N . ARG B 2 7 ? 0.479 -1.179 -7.144 1.00 0.00 7 ARG B N 13
ATOM 10390 C CA . ARG B 2 7 ? -0.399 -0.038 -6.761 1.00 0.00 7 ARG B CA 13
ATOM 10391 C C . ARG B 2 7 ? -0.104 1.163 -7.658 1.00 0.00 7 ARG B C 13
ATOM 10392 O O . ARG B 2 7 ? 0.966 1.739 -7.606 1.00 0.00 7 ARG B O 13
ATOM 10413 N N . TYR B 2 8 ? -1.042 1.542 -8.483 1.00 0.00 8 TYR B N 13
ATOM 10414 C CA . TYR B 2 8 ? -0.819 2.704 -9.388 1.00 0.00 8 TYR B CA 13
ATOM 10415 C C . TYR B 2 8 ? -1.462 3.960 -8.794 1.00 0.00 8 TYR B C 13
ATOM 10416 O O . TYR B 2 8 ? -2.484 3.895 -8.141 1.00 0.00 8 TYR B O 13
ATOM 10434 N N . PHE B 2 9 ? -0.870 5.103 -9.011 1.00 0.00 9 PHE B N 13
ATOM 10435 C CA . PHE B 2 9 ? -1.450 6.357 -8.452 1.00 0.00 9 PHE B CA 13
ATOM 10436 C C . PHE B 2 9 ? -1.325 7.501 -9.460 1.00 0.00 9 PHE B C 13
ATOM 10437 O O . PHE B 2 9 ? -0.812 8.557 -9.151 1.00 0.00 9 PHE B O 13
ATOM 10454 N N . TYR B 2 10 ? -1.802 7.307 -10.659 1.00 0.00 10 TYR B N 13
ATOM 10455 C CA . TYR B 2 10 ? -1.723 8.398 -11.671 1.00 0.00 10 TYR B CA 13
ATOM 10456 C C . TYR B 2 10 ? -2.352 9.663 -11.080 1.00 0.00 10 TYR B C 13
ATOM 10457 O O . TYR B 2 10 ? -2.686 9.693 -9.916 1.00 0.00 10 TYR B O 13
ATOM 10475 N N . ASN B 2 11 ? -2.527 10.694 -11.867 1.00 0.00 11 ASN B N 13
ATOM 10476 C CA . ASN B 2 11 ? -3.153 11.954 -11.347 1.00 0.00 11 ASN B CA 13
ATOM 10477 C C . ASN B 2 11 ? -3.070 13.048 -12.414 1.00 0.00 11 ASN B C 13
ATOM 10478 O O . ASN B 2 11 ? -2.127 13.114 -13.177 1.00 0.00 11 ASN B O 13
ATOM 10489 N N . ALA B 2 12 ? -4.049 13.906 -12.478 1.00 0.00 12 ALA B N 13
ATOM 10490 C CA . ALA B 2 12 ? -4.018 14.992 -13.498 1.00 0.00 12 ALA B CA 13
ATOM 10491 C C . ALA B 2 12 ? -3.349 16.251 -12.930 1.00 0.00 12 ALA B C 13
ATOM 10492 O O . ALA B 2 12 ? -2.154 16.440 -13.045 1.00 0.00 12 ALA B O 13
ATOM 10499 N N . LYS B 2 13 ? -4.126 17.115 -12.329 1.00 0.00 13 LYS B N 13
ATOM 10500 C CA . LYS B 2 13 ? -3.575 18.382 -11.757 1.00 0.00 13 LYS B CA 13
ATOM 10501 C C . LYS B 2 13 ? -2.158 18.190 -11.193 1.00 0.00 13 LYS B C 13
ATOM 10502 O O . LYS B 2 13 ? -1.182 18.552 -11.819 1.00 0.00 13 LYS B O 13
ATOM 10521 N N . ASP B 2 14 ? -2.033 17.643 -10.012 1.00 0.00 14 ASP B N 13
ATOM 10522 C CA . ASP B 2 14 ? -0.676 17.458 -9.418 1.00 0.00 14 ASP B CA 13
ATOM 10523 C C . ASP B 2 14 ? 0.087 16.338 -10.132 1.00 0.00 14 ASP B C 13
ATOM 10524 O O . ASP B 2 14 ? 1.295 16.376 -10.247 1.00 0.00 14 ASP B O 13
ATOM 10533 N N . GLY B 2 15 ? -0.604 15.340 -10.607 1.00 0.00 15 GLY B N 13
ATOM 10534 C CA . GLY B 2 15 ? 0.093 14.221 -11.304 1.00 0.00 15 GLY B CA 13
ATOM 10535 C C . GLY B 2 15 ? 0.878 13.390 -10.286 1.00 0.00 15 GLY B C 13
ATOM 10536 O O . GLY B 2 15 ? 1.972 12.933 -10.555 1.00 0.00 15 GLY B O 13
ATOM 10540 N N . LYS B 2 16 ? 0.329 13.187 -9.118 1.00 0.00 16 LYS B N 13
ATOM 10541 C CA . LYS B 2 16 ? 1.045 12.382 -8.084 1.00 0.00 16 LYS B CA 13
ATOM 10542 C C . LYS B 2 16 ? 1.121 10.914 -8.515 1.00 0.00 16 LYS B C 13
ATOM 10543 O O . LYS B 2 16 ? 0.493 10.053 -7.930 1.00 0.00 16 LYS B O 13
ATOM 10573 N N . GLN B 2 18 ? 2.629 7.048 -9.086 1.00 0.00 18 GLN B N 13
ATOM 10574 C CA . GLN B 2 18 ? 3.262 6.152 -8.076 1.00 0.00 18 GLN B CA 13
ATOM 10575 C C . GLN B 2 18 ? 2.975 4.686 -8.413 1.00 0.00 18 GLN B C 13
ATOM 10576 O O . GLN B 2 18 ? 1.865 4.320 -8.745 1.00 0.00 18 GLN B O 13
ATOM 10590 N N . THR B 2 19 ? 3.968 3.843 -8.325 1.00 0.00 19 THR B N 13
ATOM 10591 C CA . THR B 2 19 ? 3.751 2.400 -8.636 1.00 0.00 19 THR B CA 13
ATOM 10592 C C . THR B 2 19 ? 4.440 1.528 -7.585 1.00 0.00 19 THR B C 13
ATOM 10593 O O . THR B 2 19 ? 5.559 1.786 -7.189 1.00 0.00 19 THR B O 13
ATOM 10604 N N . PHE B 2 20 ? 3.784 0.496 -7.128 1.00 0.00 20 PHE B N 13
ATOM 10605 C CA . PHE B 2 20 ? 4.414 -0.385 -6.101 1.00 0.00 20 PHE B CA 13
ATOM 10606 C C . PHE B 2 20 ? 4.677 -1.777 -6.680 1.00 0.00 20 PHE B C 13
ATOM 10607 O O . PHE B 2 20 ? 4.633 -1.986 -7.876 1.00 0.00 20 PHE B O 13
ATOM 10624 N N . VAL B 2 21 ? 4.948 -2.733 -5.834 1.00 0.00 21 VAL B N 13
ATOM 10625 C CA . VAL B 2 21 ? 5.212 -4.117 -6.321 1.00 0.00 21 VAL B CA 13
ATOM 10626 C C . VAL B 2 21 ? 4.206 -5.088 -5.699 1.00 0.00 21 VAL B C 13
ATOM 10627 O O . VAL B 2 21 ? 3.393 -4.711 -4.880 1.00 0.00 21 VAL B O 13
ATOM 10640 N N . TYR B 2 22 ? 4.253 -6.338 -6.075 1.00 0.00 22 TYR B N 13
ATOM 10641 C CA . TYR B 2 22 ? 3.295 -7.320 -5.495 1.00 0.00 22 TYR B CA 13
ATOM 10642 C C . TYR B 2 22 ? 3.605 -7.537 -4.011 1.00 0.00 22 TYR B C 13
ATOM 10643 O O . TYR B 2 22 ? 4.534 -6.970 -3.472 1.00 0.00 22 TYR B O 13
ATOM 10661 N N . GLY B 2 23 ? 2.833 -8.352 -3.347 1.00 0.00 23 GLY B N 13
ATOM 10662 C CA . GLY B 2 23 ? 3.086 -8.601 -1.900 1.00 0.00 23 GLY B CA 13
ATOM 10663 C C . GLY B 2 23 ? 4.475 -9.216 -1.724 1.00 0.00 23 GLY B C 13
ATOM 10664 O O . GLY B 2 23 ? 5.475 -8.618 -2.071 1.00 0.00 23 GLY B O 13
ATOM 10668 N N . GLY B 2 24 ? 4.550 -10.404 -1.190 1.00 0.00 24 GLY B N 13
ATOM 10669 C CA . GLY B 2 24 ? 5.878 -11.051 -0.996 1.00 0.00 24 GLY B CA 13
ATOM 10670 C C . GLY B 2 24 ? 5.680 -12.494 -0.533 1.00 0.00 24 GLY B C 13
ATOM 10671 O O . GLY B 2 24 ? 6.386 -13.391 -0.947 1.00 0.00 24 GLY B O 13
ATOM 10675 N N . CYS B 2 25 ? 4.722 -12.724 0.324 1.00 0.00 25 CYS B N 13
ATOM 10676 C CA . CYS B 2 25 ? 4.476 -14.112 0.813 1.00 0.00 25 CYS B CA 13
ATOM 10677 C C . CYS B 2 25 ? 4.015 -15.005 -0.343 1.00 0.00 25 CYS B C 13
ATOM 10678 O O . CYS B 2 25 ? 2.922 -14.849 -0.855 1.00 0.00 25 CYS B O 13
ATOM 10722 N N . LYS A 1 2 ? -3.474 -13.325 -14.805 1.00 0.00 2 LYS A N 14
ATOM 10723 C CA . LYS A 1 2 ? -3.976 -11.983 -15.223 1.00 0.00 2 LYS A CA 14
ATOM 10724 C C . LYS A 1 2 ? -5.173 -11.572 -14.362 1.00 0.00 2 LYS A C 14
ATOM 10725 O O . LYS A 1 2 ? -6.180 -11.113 -14.861 1.00 0.00 2 LYS A O 14
ATOM 10744 N N . ALA A 1 3 ? -5.070 -11.734 -13.071 1.00 0.00 3 ALA A N 14
ATOM 10745 C CA . ALA A 1 3 ? -6.201 -11.350 -12.179 1.00 0.00 3 ALA A CA 14
ATOM 10746 C C . ALA A 1 3 ? -5.827 -10.115 -11.354 1.00 0.00 3 ALA A C 14
ATOM 10747 O O . ALA A 1 3 ? -5.797 -10.153 -10.141 1.00 0.00 3 ALA A O 14
ATOM 10754 N N . LYS A 1 4 ? -5.539 -9.021 -12.006 1.00 0.00 4 LYS A N 14
ATOM 10755 C CA . LYS A 1 4 ? -5.165 -7.786 -11.258 1.00 0.00 4 LYS A CA 14
ATOM 10756 C C . LYS A 1 4 ? -6.408 -6.940 -10.976 1.00 0.00 4 LYS A C 14
ATOM 10757 O O . LYS A 1 4 ? -6.808 -6.120 -11.778 1.00 0.00 4 LYS A O 14
ATOM 10774 N N . ILE A 1 5 ? -7.021 -7.128 -9.839 1.00 0.00 5 ILE A N 14
ATOM 10775 C CA . ILE A 1 5 ? -8.237 -6.330 -9.507 1.00 0.00 5 ILE A CA 14
ATOM 10776 C C . ILE A 1 5 ? -7.868 -4.851 -9.363 1.00 0.00 5 ILE A C 14
ATOM 10777 O O . ILE A 1 5 ? -7.325 -4.431 -8.360 1.00 0.00 5 ILE A O 14
ATOM 10793 N N . ILE A 1 6 ? -8.156 -4.060 -10.360 1.00 0.00 6 ILE A N 14
ATOM 10794 C CA . ILE A 1 6 ? -7.817 -2.610 -10.283 1.00 0.00 6 ILE A CA 14
ATOM 10795 C C . ILE A 1 6 ? -8.954 -1.829 -9.618 1.00 0.00 6 ILE A C 14
ATOM 10796 O O . ILE A 1 6 ? -9.919 -1.455 -10.255 1.00 0.00 6 ILE A O 14
ATOM 10812 N N . ARG A 1 7 ? -8.845 -1.576 -8.343 1.00 0.00 7 ARG A N 14
ATOM 10813 C CA . ARG A 1 7 ? -9.916 -0.814 -7.637 1.00 0.00 7 ARG A CA 14
ATOM 10814 C C . ARG A 1 7 ? -9.397 0.569 -7.241 1.00 0.00 7 ARG A C 14
ATOM 10815 O O . ARG A 1 7 ? -8.386 0.696 -6.578 1.00 0.00 7 ARG A O 14
ATOM 10836 N N . TYR A 1 8 ? -10.074 1.609 -7.644 1.00 0.00 8 TYR A N 14
ATOM 10837 C CA . TYR A 1 8 ? -9.609 2.981 -7.291 1.00 0.00 8 TYR A CA 14
ATOM 10838 C C . TYR A 1 8 ? -10.790 3.855 -6.859 1.00 0.00 8 TYR A C 14
ATOM 10839 O O . TYR A 1 8 ? -11.935 3.459 -6.953 1.00 0.00 8 TYR A O 14
ATOM 10857 N N . PHE A 1 9 ? -10.517 5.042 -6.391 1.00 0.00 9 PHE A N 14
ATOM 10858 C CA . PHE A 1 9 ? -11.619 5.948 -5.956 1.00 0.00 9 PHE A CA 14
ATOM 10859 C C . PHE A 1 9 ? -11.342 7.374 -6.437 1.00 0.00 9 PHE A C 14
ATOM 10860 O O . PHE A 1 9 ? -10.631 8.126 -5.800 1.00 0.00 9 PHE A O 14
ATOM 10877 N N . TYR A 1 10 ? -11.894 7.750 -7.559 1.00 0.00 10 TYR A N 14
ATOM 10878 C CA . TYR A 1 10 ? -11.659 9.127 -8.084 1.00 0.00 10 TYR A CA 14
ATOM 10879 C C . TYR A 1 10 ? -11.719 10.151 -6.948 1.00 0.00 10 TYR A C 14
ATOM 10880 O O . TYR A 1 10 ? -12.742 10.335 -6.318 1.00 0.00 10 TYR A O 14
ATOM 10898 N N . ASN A 1 11 ? -10.631 10.821 -6.685 1.00 0.00 11 ASN A N 14
ATOM 10899 C CA . ASN A 1 11 ? -10.624 11.836 -5.595 1.00 0.00 11 ASN A CA 14
ATOM 10900 C C . ASN A 1 11 ? -10.416 13.234 -6.183 1.00 0.00 11 ASN A C 14
ATOM 10901 O O . ASN A 1 11 ? -9.312 13.742 -6.225 1.00 0.00 11 ASN A O 14
ATOM 10912 N N . ALA A 1 12 ? -11.467 13.858 -6.641 1.00 0.00 12 ALA A N 14
ATOM 10913 C CA . ALA A 1 12 ? -11.331 15.222 -7.230 1.00 0.00 12 ALA A CA 14
ATOM 10914 C C . ALA A 1 12 ? -10.772 16.196 -6.185 1.00 0.00 12 ALA A C 14
ATOM 10915 O O . ALA A 1 12 ? -9.840 15.883 -5.474 1.00 0.00 12 ALA A O 14
ATOM 10922 N N . LYS A 1 13 ? -11.322 17.380 -6.101 1.00 0.00 13 LYS A N 14
ATOM 10923 C CA . LYS A 1 13 ? -10.822 18.387 -5.117 1.00 0.00 13 LYS A CA 14
ATOM 10924 C C . LYS A 1 13 ? -9.426 18.828 -5.531 1.00 0.00 13 LYS A C 14
ATOM 10925 O O . LYS A 1 13 ? -9.174 19.983 -5.814 1.00 0.00 13 LYS A O 14
ATOM 10944 N N . ASP A 1 14 ? -8.533 17.896 -5.594 1.00 0.00 14 ASP A N 14
ATOM 10945 C CA . ASP A 1 14 ? -7.147 18.197 -6.021 1.00 0.00 14 ASP A CA 14
ATOM 10946 C C . ASP A 1 14 ? -6.823 17.340 -7.243 1.00 0.00 14 ASP A C 14
ATOM 10947 O O . ASP A 1 14 ? -5.695 17.277 -7.692 1.00 0.00 14 ASP A O 14
ATOM 10956 N N . GLY A 1 15 ? -7.814 16.677 -7.788 1.00 0.00 15 GLY A N 14
ATOM 10957 C CA . GLY A 1 15 ? -7.567 15.822 -8.984 1.00 0.00 15 GLY A CA 14
ATOM 10958 C C . GLY A 1 15 ? -6.539 14.743 -8.640 1.00 0.00 15 GLY A C 14
ATOM 10959 O O . GLY A 1 15 ? -5.547 14.575 -9.322 1.00 0.00 15 GLY A O 14
ATOM 10963 N N . LEU A 1 16 ? -6.767 14.008 -7.586 1.00 0.00 16 LEU A N 14
ATOM 10964 C CA . LEU A 1 16 ? -5.805 12.938 -7.197 1.00 0.00 16 LEU A CA 14
ATOM 10965 C C . LEU A 1 16 ? -6.515 11.583 -7.160 1.00 0.00 16 LEU A C 14
ATOM 10966 O O . LEU A 1 16 ? -7.084 11.197 -6.158 1.00 0.00 16 LEU A O 14
ATOM 10995 N N . GLN A 1 18 ? -6.842 7.680 -6.742 1.00 0.00 18 GLN A N 14
ATOM 10996 C CA . GLN A 1 18 ? -6.038 6.616 -6.075 1.00 0.00 18 GLN A CA 14
ATOM 10997 C C . GLN A 1 18 ? -6.501 5.236 -6.548 1.00 0.00 18 GLN A C 14
ATOM 10998 O O . GLN A 1 18 ? -7.674 4.922 -6.520 1.00 0.00 18 GLN A O 14
ATOM 11012 N N . THR A 1 19 ? -5.592 4.410 -6.986 1.00 0.00 19 THR A N 14
ATOM 11013 C CA . THR A 1 19 ? -5.988 3.053 -7.462 1.00 0.00 19 THR A CA 14
ATOM 11014 C C . THR A 1 19 ? -5.159 1.975 -6.758 1.00 0.00 19 THR A C 14
ATOM 11015 O O . THR A 1 19 ? -4.018 1.736 -7.097 1.00 0.00 19 THR A O 14
ATOM 11026 N N . PHE A 1 20 ? -5.727 1.321 -5.782 1.00 0.00 20 PHE A N 14
ATOM 11027 C CA . PHE A 1 20 ? -4.973 0.256 -5.061 1.00 0.00 20 PHE A CA 14
ATOM 11028 C C . PHE A 1 20 ? -5.286 -1.112 -5.674 1.00 0.00 20 PHE A C 14
ATOM 11029 O O . PHE A 1 20 ? -6.432 -1.467 -5.870 1.00 0.00 20 PHE A O 14
ATOM 11046 N N . VAL A 1 21 ? -4.278 -1.881 -5.982 1.00 0.00 21 VAL A N 14
ATOM 11047 C CA . VAL A 1 21 ? -4.522 -3.222 -6.587 1.00 0.00 21 VAL A CA 14
ATOM 11048 C C . VAL A 1 21 ? -3.941 -4.324 -5.697 1.00 0.00 21 VAL A C 14
ATOM 11049 O O . VAL A 1 21 ? -3.190 -4.063 -4.778 1.00 0.00 21 VAL A O 14
ATOM 11062 N N . TYR A 1 22 ? -4.284 -5.554 -5.965 1.00 0.00 22 TYR A N 14
ATOM 11063 C CA . TYR A 1 22 ? -3.754 -6.678 -5.138 1.00 0.00 22 TYR A CA 14
ATOM 11064 C C . TYR A 1 22 ? -3.683 -7.955 -5.978 1.00 0.00 22 TYR A C 14
ATOM 11065 O O . TYR A 1 22 ? -4.530 -8.821 -5.882 1.00 0.00 22 TYR A O 14
ATOM 11083 N N . GLY A 1 23 ? -2.684 -8.077 -6.810 1.00 0.00 23 GLY A N 14
ATOM 11084 C CA . GLY A 1 23 ? -2.569 -9.295 -7.661 1.00 0.00 23 GLY A CA 14
ATOM 11085 C C . GLY A 1 23 ? -1.384 -10.143 -7.197 1.00 0.00 23 GLY A C 14
ATOM 11086 O O . GLY A 1 23 ? -1.345 -10.610 -6.076 1.00 0.00 23 GLY A O 14
ATOM 11090 N N . GLY A 1 24 ? -0.420 -10.347 -8.052 1.00 0.00 24 GLY A N 14
ATOM 11091 C CA . GLY A 1 24 ? 0.762 -11.169 -7.666 1.00 0.00 24 GLY A CA 14
ATOM 11092 C C . GLY A 1 24 ? 1.420 -11.736 -8.924 1.00 0.00 24 GLY A C 14
ATOM 11093 O O . GLY A 1 24 ? 1.863 -12.868 -8.947 1.00 0.00 24 GLY A O 14
ATOM 11097 N N . CYS A 1 25 ? 1.487 -10.961 -9.971 1.00 0.00 25 CYS A N 14
ATOM 11098 C CA . CYS A 1 25 ? 2.114 -11.461 -11.229 1.00 0.00 25 CYS A CA 14
ATOM 11099 C C . CYS A 1 25 ? 2.576 -10.286 -12.095 1.00 0.00 25 CYS A C 14
ATOM 11100 O O . CYS A 1 25 ? 2.259 -10.211 -13.265 1.00 0.00 25 CYS A O 14
ATOM 11119 N N . LYS B 2 2 ? 2.212 -12.042 2.526 1.00 0.00 2 LYS B N 14
ATOM 11120 C CA . LYS B 2 2 ? 1.372 -11.430 1.457 1.00 0.00 2 LYS B CA 14
ATOM 11121 C C . LYS B 2 2 ? 2.260 -10.742 0.417 1.00 0.00 2 LYS B C 14
ATOM 11122 O O . LYS B 2 2 ? 2.233 -9.537 0.264 1.00 0.00 2 LYS B O 14
ATOM 11141 N N . ALA B 2 3 ? 3.048 -11.499 -0.298 1.00 0.00 3 ALA B N 14
ATOM 11142 C CA . ALA B 2 3 ? 3.937 -10.886 -1.328 1.00 0.00 3 ALA B CA 14
ATOM 11143 C C . ALA B 2 3 ? 3.250 -10.902 -2.696 1.00 0.00 3 ALA B C 14
ATOM 11144 O O . ALA B 2 3 ? 3.538 -11.730 -3.536 1.00 0.00 3 ALA B O 14
ATOM 11151 N N . ARG B 2 4 ? 2.342 -9.992 -2.923 1.00 0.00 4 ARG B N 14
ATOM 11152 C CA . ARG B 2 4 ? 1.635 -9.958 -4.236 1.00 0.00 4 ARG B CA 14
ATOM 11153 C C . ARG B 2 4 ? 0.664 -8.775 -4.283 1.00 0.00 4 ARG B C 14
ATOM 11154 O O . ARG B 2 4 ? -0.386 -8.842 -4.894 1.00 0.00 4 ARG B O 14
ATOM 11175 N N . ILE B 2 5 ? 1.005 -7.692 -3.640 1.00 0.00 5 ILE B N 14
ATOM 11176 C CA . ILE B 2 5 ? 0.100 -6.507 -3.642 1.00 0.00 5 ILE B CA 14
ATOM 11177 C C . ILE B 2 5 ? 0.695 -5.379 -4.490 1.00 0.00 5 ILE B C 14
ATOM 11178 O O . ILE B 2 5 ? 1.772 -4.888 -4.220 1.00 0.00 5 ILE B O 14
ATOM 11194 N N . ILE B 2 6 ? -0.004 -4.961 -5.508 1.00 0.00 6 ILE B N 14
ATOM 11195 C CA . ILE B 2 6 ? 0.513 -3.858 -6.366 1.00 0.00 6 ILE B CA 14
ATOM 11196 C C . ILE B 2 6 ? -0.449 -2.670 -6.310 1.00 0.00 6 ILE B C 14
ATOM 11197 O O . ILE B 2 6 ? -1.595 -2.810 -5.933 1.00 0.00 6 ILE B O 14
ATOM 11213 N N . ARG B 2 7 ? 0.002 -1.502 -6.673 1.00 0.00 7 ARG B N 14
ATOM 11214 C CA . ARG B 2 7 ? -0.901 -0.317 -6.624 1.00 0.00 7 ARG B CA 14
ATOM 11215 C C . ARG B 2 7 ? -0.581 0.656 -7.762 1.00 0.00 7 ARG B C 14
ATOM 11216 O O . ARG B 2 7 ? 0.558 0.824 -8.152 1.00 0.00 7 ARG B O 14
ATOM 11237 N N . TYR B 2 8 ? -1.584 1.306 -8.287 1.00 0.00 8 TYR B N 14
ATOM 11238 C CA . TYR B 2 8 ? -1.354 2.279 -9.391 1.00 0.00 8 TYR B CA 14
ATOM 11239 C C . TYR B 2 8 ? -1.902 3.651 -8.989 1.00 0.00 8 TYR B C 14
ATOM 11240 O O . TYR B 2 8 ? -2.798 4.181 -9.616 1.00 0.00 8 TYR B O 14
ATOM 112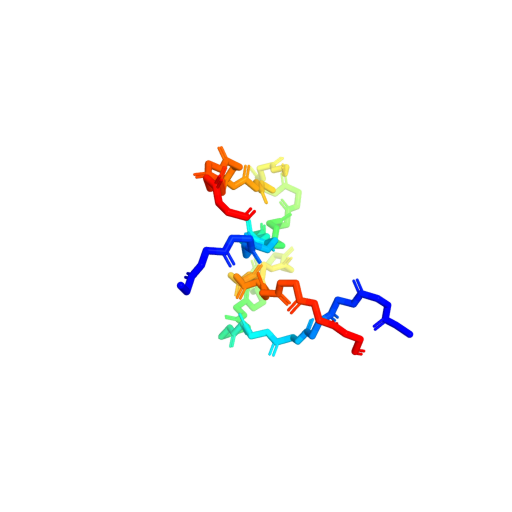58 N N . PHE B 2 9 ? -1.375 4.224 -7.942 1.00 0.00 9 PHE B N 14
ATOM 11259 C CA . PHE B 2 9 ? -1.868 5.557 -7.490 1.00 0.00 9 PHE B CA 14
ATOM 11260 C C . PHE B 2 9 ? -1.084 6.679 -8.172 1.00 0.00 9 PHE B C 14
ATOM 11261 O O . PHE B 2 9 ? 0.022 7.001 -7.786 1.00 0.00 9 PHE B O 14
ATOM 11278 N N . TYR B 2 10 ? -1.653 7.282 -9.178 1.00 0.00 10 TYR B N 14
ATOM 11279 C CA . TYR B 2 10 ? -0.951 8.391 -9.885 1.00 0.00 10 TYR B CA 14
ATOM 11280 C C . TYR B 2 10 ? -1.724 9.700 -9.682 1.00 0.00 10 TYR B C 14
ATOM 11281 O O . TYR B 2 10 ? -2.474 9.845 -8.737 1.00 0.00 10 TYR B O 14
ATOM 11299 N N . ASN B 2 11 ? -1.553 10.653 -10.559 1.00 0.00 11 ASN B N 14
ATOM 11300 C CA . ASN B 2 11 ? -2.284 11.944 -10.404 1.00 0.00 11 ASN B CA 14
ATOM 11301 C C . ASN B 2 11 ? -3.119 12.228 -11.655 1.00 0.00 11 ASN B C 14
ATOM 11302 O O . ASN B 2 11 ? -3.302 11.372 -12.496 1.00 0.00 11 ASN B O 14
ATOM 11313 N N . ALA B 2 12 ? -3.630 13.420 -11.782 1.00 0.00 12 ALA B N 14
ATOM 11314 C CA . ALA B 2 12 ? -4.456 13.753 -12.978 1.00 0.00 12 ALA B CA 14
ATOM 11315 C C . ALA B 2 12 ? -3.578 14.318 -14.099 1.00 0.00 12 ALA B C 14
ATOM 11316 O O . ALA B 2 12 ? -3.563 13.801 -15.198 1.00 0.00 12 ALA B O 14
ATOM 11323 N N . LYS B 2 13 ? -2.864 15.385 -13.814 1.00 0.00 13 LYS B N 14
ATOM 11324 C CA . LYS B 2 13 ? -1.975 16.040 -14.832 1.00 0.00 13 LYS B CA 14
ATOM 11325 C C . LYS B 2 13 ? -1.622 15.094 -15.984 1.00 0.00 13 LYS B C 14
ATOM 11326 O O . LYS B 2 13 ? -2.042 15.289 -17.108 1.00 0.00 13 LYS B O 14
ATOM 11345 N N . ASP B 2 14 ? -0.853 14.075 -15.722 1.00 0.00 14 ASP B N 14
ATOM 11346 C CA . ASP B 2 14 ? -0.481 13.128 -16.812 1.00 0.00 14 ASP B CA 14
ATOM 11347 C C . ASP B 2 14 ? -0.958 11.714 -16.477 1.00 0.00 14 ASP B C 14
ATOM 11348 O O . ASP B 2 14 ? -0.863 10.810 -17.284 1.00 0.00 14 ASP B O 14
ATOM 11357 N N . GLY B 2 15 ? -1.471 11.513 -15.295 1.00 0.00 15 GLY B N 14
ATOM 11358 C CA . GLY B 2 15 ? -1.949 10.153 -14.917 1.00 0.00 15 GLY B CA 14
ATOM 11359 C C . GLY B 2 15 ? -0.770 9.310 -14.426 1.00 0.00 15 GLY B C 14
ATOM 11360 O O . GLY B 2 15 ? -0.679 8.131 -14.710 1.00 0.00 15 GLY B O 14
ATOM 11364 N N . LYS B 2 16 ? 0.134 9.900 -13.691 1.00 0.00 16 LYS B N 14
ATOM 11365 C CA . LYS B 2 16 ? 1.304 9.125 -13.184 1.00 0.00 16 LYS B CA 14
ATOM 11366 C C . LYS B 2 16 ? 1.862 9.771 -11.912 1.00 0.00 16 LYS B C 14
ATOM 11367 O O . LYS B 2 16 ? 2.374 10.873 -11.940 1.00 0.00 16 LYS B O 14
ATOM 11397 N N . GLN B 2 18 ? 2.259 7.422 -8.620 1.00 0.00 18 GLN B N 14
ATOM 11398 C CA . GLN B 2 18 ? 2.758 6.326 -7.739 1.00 0.00 18 GLN B CA 14
ATOM 11399 C C . GLN B 2 18 ? 2.253 4.968 -8.235 1.00 0.00 18 GLN B C 14
ATOM 11400 O O . GLN B 2 18 ? 1.438 4.330 -7.600 1.00 0.00 18 GLN B O 14
ATOM 11414 N N . THR B 2 19 ? 2.731 4.520 -9.364 1.00 0.00 19 THR B N 14
ATOM 11415 C CA . THR B 2 19 ? 2.273 3.202 -9.893 1.00 0.00 19 THR B CA 14
ATOM 11416 C C . THR B 2 19 ? 3.434 2.202 -9.909 1.00 0.00 19 THR B C 14
ATOM 11417 O O . THR B 2 19 ? 4.269 2.221 -10.792 1.00 0.00 19 THR B O 14
ATOM 11428 N N . PHE B 2 20 ? 3.489 1.328 -8.943 1.00 0.00 20 PHE B N 14
ATOM 11429 C CA . PHE B 2 20 ? 4.594 0.327 -8.907 1.00 0.00 20 PHE B CA 14
ATOM 11430 C C . PHE B 2 20 ? 4.120 -0.963 -8.230 1.00 0.00 20 PHE B C 14
ATOM 11431 O O . PHE B 2 20 ? 2.938 -1.193 -8.073 1.00 0.00 20 PHE B O 14
ATOM 11448 N N . VAL B 2 21 ? 5.033 -1.804 -7.827 1.00 0.00 21 VAL B N 14
ATOM 11449 C CA . VAL B 2 21 ? 4.632 -3.076 -7.161 1.00 0.00 21 VAL B CA 14
ATOM 11450 C C . VAL B 2 21 ? 4.853 -2.971 -5.650 1.00 0.00 21 VAL B C 14
ATOM 11451 O O . VAL B 2 21 ? 5.703 -2.237 -5.187 1.00 0.00 21 VAL B O 14
ATOM 11464 N N . TYR B 2 22 ? 4.098 -3.702 -4.876 1.00 0.00 22 TYR B N 14
ATOM 11465 C CA . TYR B 2 22 ? 4.270 -3.642 -3.396 1.00 0.00 22 TYR B CA 14
ATOM 11466 C C . TYR B 2 22 ? 4.102 -5.037 -2.787 1.00 0.00 22 TYR B C 14
ATOM 11467 O O . TYR B 2 22 ? 3.089 -5.346 -2.190 1.00 0.00 22 TYR B O 14
ATOM 11485 N N . GLY B 2 23 ? 5.084 -5.881 -2.937 1.00 0.00 23 GLY B N 14
ATOM 11486 C CA . GLY B 2 23 ? 4.981 -7.254 -2.370 1.00 0.00 23 GLY B CA 14
ATOM 11487 C C . GLY B 2 23 ? 4.841 -7.175 -0.849 1.00 0.00 23 GLY B C 14
ATOM 11488 O O . GLY B 2 23 ? 3.903 -7.690 -0.275 1.00 0.00 23 GLY B O 14
ATOM 11492 N N . GLY B 2 24 ? 5.769 -6.539 -0.190 1.00 0.00 24 GLY B N 14
ATOM 11493 C CA . GLY B 2 24 ? 5.688 -6.433 1.295 1.00 0.00 24 GLY B CA 14
ATOM 11494 C C . GLY B 2 24 ? 6.885 -7.147 1.923 1.00 0.00 24 GLY B C 14
ATOM 11495 O O . GLY B 2 24 ? 7.505 -6.649 2.842 1.00 0.00 24 GLY B O 14
ATOM 11499 N N . CYS B 2 25 ? 7.217 -8.310 1.433 1.00 0.00 25 CYS B N 14
ATOM 11500 C CA . CYS B 2 25 ? 8.377 -9.055 2.000 1.00 0.00 25 CYS B CA 14
ATOM 11501 C C . CYS B 2 25 ? 9.636 -8.779 1.175 1.00 0.00 25 CYS B C 14
ATOM 11502 O O . CYS B 2 25 ? 9.725 -7.781 0.488 1.00 0.00 25 CYS B O 14
ATOM 11546 N N . LYS A 1 2 ? -9.343 -11.565 4.045 1.00 0.00 2 LYS A N 15
ATOM 11547 C CA . LYS A 1 2 ? -9.994 -10.248 3.767 1.00 0.00 2 LYS A CA 15
ATOM 11548 C C . LYS A 1 2 ? -8.941 -9.163 3.519 1.00 0.00 2 LYS A C 15
ATOM 11549 O O . LYS A 1 2 ? -9.019 -8.075 4.052 1.00 0.00 2 LYS A O 15
ATOM 11568 N N . ALA A 1 3 ? -7.958 -9.451 2.710 1.00 0.00 3 ALA A N 15
ATOM 11569 C CA . ALA A 1 3 ? -6.904 -8.436 2.426 1.00 0.00 3 ALA A CA 15
ATOM 11570 C C . ALA A 1 3 ? -7.097 -7.850 1.025 1.00 0.00 3 ALA A C 15
ATOM 11571 O O . ALA A 1 3 ? -6.187 -7.828 0.221 1.00 0.00 3 ALA A O 15
ATOM 11578 N N . LYS A 1 4 ? -8.275 -7.375 0.727 1.00 0.00 4 LYS A N 15
ATOM 11579 C CA . LYS A 1 4 ? -8.524 -6.790 -0.622 1.00 0.00 4 LYS A CA 15
ATOM 11580 C C . LYS A 1 4 ? -8.367 -5.268 -0.574 1.00 0.00 4 LYS A C 15
ATOM 11581 O O . LYS A 1 4 ? -8.352 -4.669 0.482 1.00 0.00 4 LYS A O 15
ATOM 11598 N N . ILE A 1 5 ? -8.252 -4.639 -1.713 1.00 0.00 5 ILE A N 15
ATOM 11599 C CA . ILE A 1 5 ? -8.099 -3.156 -1.733 1.00 0.00 5 ILE A CA 15
ATOM 11600 C C . ILE A 1 5 ? -7.995 -2.657 -3.176 1.00 0.00 5 ILE A C 15
ATOM 11601 O O . ILE A 1 5 ? -6.948 -2.228 -3.620 1.00 0.00 5 ILE A O 15
ATOM 11617 N N . ILE A 1 6 ? -9.071 -2.709 -3.914 1.00 0.00 6 ILE A N 15
ATOM 11618 C CA . ILE A 1 6 ? -9.025 -2.236 -5.328 1.00 0.00 6 ILE A CA 15
ATOM 11619 C C . ILE A 1 6 ? -9.449 -0.769 -5.407 1.00 0.00 6 ILE A C 15
ATOM 11620 O O . ILE A 1 6 ? -10.239 -0.386 -6.247 1.00 0.00 6 ILE A O 15
ATOM 11636 N N . ARG A 1 7 ? -8.928 0.057 -4.542 1.00 0.00 7 ARG A N 15
ATOM 11637 C CA . ARG A 1 7 ? -9.301 1.499 -4.571 1.00 0.00 7 ARG A CA 15
ATOM 11638 C C . ARG A 1 7 ? -9.321 2.003 -6.016 1.00 0.00 7 ARG A C 15
ATOM 11639 O O . ARG A 1 7 ? -8.289 2.220 -6.620 1.00 0.00 7 ARG A O 15
ATOM 11660 N N . TYR A 1 8 ? -10.484 2.186 -6.579 1.00 0.00 8 TYR A N 15
ATOM 11661 C CA . TYR A 1 8 ? -10.558 2.671 -7.987 1.00 0.00 8 TYR A CA 15
ATOM 11662 C C . TYR A 1 8 ? -11.311 3.999 -8.059 1.00 0.00 8 TYR A C 15
ATOM 11663 O O . TYR A 1 8 ? -12.372 4.092 -8.645 1.00 0.00 8 TYR A O 15
ATOM 11681 N N . PHE A 1 9 ? -10.768 5.032 -7.478 1.00 0.00 9 PHE A N 15
ATOM 11682 C CA . PHE A 1 9 ? -11.452 6.354 -7.527 1.00 0.00 9 PHE A CA 15
ATOM 11683 C C . PHE A 1 9 ? -10.989 7.120 -8.766 1.00 0.00 9 PHE A C 15
ATOM 11684 O O . PHE A 1 9 ? -9.863 7.568 -8.842 1.00 0.00 9 PHE A O 15
ATOM 11701 N N . TYR A 1 10 ? -11.841 7.258 -9.746 1.00 0.00 10 TYR A N 15
ATOM 11702 C CA . TYR A 1 10 ? -11.439 7.979 -10.987 1.00 0.00 10 TYR A CA 15
ATOM 11703 C C . TYR A 1 10 ? -10.652 9.244 -10.644 1.00 0.00 10 TYR A C 15
ATOM 11704 O O . TYR A 1 10 ? -10.596 9.666 -9.506 1.00 0.00 10 TYR A O 15
ATOM 11722 N N . ASN A 1 11 ? -10.035 9.848 -11.622 1.00 0.00 11 ASN A N 15
ATOM 11723 C CA . ASN A 1 11 ? -9.239 11.077 -11.350 1.00 0.00 11 ASN A CA 15
ATOM 11724 C C . ASN A 1 11 ? -10.031 12.338 -11.670 1.00 0.00 11 ASN A C 15
ATOM 11725 O O . ASN A 1 11 ? -9.479 13.407 -11.753 1.00 0.00 11 ASN A O 15
ATOM 11736 N N . ALA A 1 12 ? -11.309 12.235 -11.849 1.00 0.00 12 ALA A N 15
ATOM 11737 C CA . ALA A 1 12 ? -12.100 13.457 -12.164 1.00 0.00 12 ALA A CA 15
ATOM 11738 C C . ALA A 1 12 ? -11.772 14.587 -11.175 1.00 0.00 12 ALA A C 15
ATOM 11739 O O . ALA A 1 12 ? -11.507 14.344 -10.020 1.00 0.00 12 ALA A O 15
ATOM 11746 N N . LYS A 1 13 ? -11.804 15.811 -11.652 1.00 0.00 13 LYS A N 15
ATOM 11747 C CA . LYS A 1 13 ? -11.531 17.026 -10.813 1.00 0.00 13 LYS A CA 15
ATOM 11748 C C . LYS A 1 13 ? -10.268 16.864 -9.980 1.00 0.00 13 LYS A C 15
ATOM 11749 O O . LYS A 1 13 ? -9.287 17.558 -10.159 1.00 0.00 13 LYS A O 15
ATOM 11768 N N . ASP A 1 14 ? -10.297 15.944 -9.083 1.00 0.00 14 ASP A N 15
ATOM 11769 C CA . ASP A 1 14 ? -9.117 15.693 -8.222 1.00 0.00 14 ASP A CA 15
ATOM 11770 C C . ASP A 1 14 ? -7.979 15.146 -9.076 1.00 0.00 14 ASP A C 15
ATOM 11771 O O . ASP A 1 14 ? -6.860 15.007 -8.621 1.00 0.00 14 ASP A O 15
ATOM 11780 N N . GLY A 1 15 ? -8.248 14.835 -10.317 1.00 0.00 15 GLY A N 15
ATOM 11781 C CA . GLY A 1 15 ? -7.156 14.300 -11.187 1.00 0.00 15 GLY A CA 15
ATOM 11782 C C . GLY A 1 15 ? -6.478 13.120 -10.488 1.00 0.00 15 GLY A C 15
ATOM 11783 O O . GLY A 1 15 ? -5.292 12.899 -10.634 1.00 0.00 15 GLY A O 15
ATOM 11787 N N . LEU A 1 16 ? -7.214 12.368 -9.713 1.00 0.00 16 LEU A N 15
ATOM 11788 C CA . LEU A 1 16 ? -6.593 11.209 -8.989 1.00 0.00 16 LEU A CA 15
ATOM 11789 C C . LEU A 1 16 ? -7.309 9.894 -9.334 1.00 0.00 16 LEU A C 15
ATOM 11790 O O . LEU A 1 16 ? -8.372 9.608 -8.821 1.00 0.00 16 LEU A O 15
ATOM 11819 N N . GLN A 1 18 ? -6.889 6.763 -8.420 1.00 0.00 18 GLN A N 15
ATOM 11820 C CA . GLN A 1 18 ? -6.301 5.708 -7.550 1.00 0.00 18 GLN A CA 15
ATOM 11821 C C . GLN A 1 18 ? -6.748 4.321 -8.011 1.00 0.00 18 GLN A C 15
ATOM 11822 O O . GLN A 1 18 ? -7.923 4.016 -8.055 1.00 0.00 18 GLN A O 15
ATOM 11836 N N . THR A 1 19 ? -5.810 3.477 -8.345 1.00 0.00 19 THR A N 15
ATOM 11837 C CA . THR A 1 19 ? -6.157 2.100 -8.795 1.00 0.00 19 THR A CA 15
ATOM 11838 C C . THR A 1 19 ? -5.276 1.090 -8.059 1.00 0.00 19 THR A C 15
ATOM 11839 O O . THR A 1 19 ? -4.229 0.700 -8.536 1.00 0.00 19 THR A O 15
ATOM 11850 N N . PHE A 1 20 ? -5.685 0.676 -6.892 1.00 0.00 20 PHE A N 15
ATOM 11851 C CA . PHE A 1 20 ? -4.866 -0.295 -6.115 1.00 0.00 20 PHE A CA 15
ATOM 11852 C C . PHE A 1 20 ? -5.257 -1.729 -6.478 1.00 0.00 20 PHE A C 15
ATOM 11853 O O . PHE A 1 20 ? -6.353 -1.989 -6.934 1.00 0.00 20 PHE A O 15
ATOM 11870 N N . VAL A 1 21 ? -4.367 -2.661 -6.278 1.00 0.00 21 VAL A N 15
ATOM 11871 C CA . VAL A 1 21 ? -4.685 -4.079 -6.608 1.00 0.00 21 VAL A CA 15
ATOM 11872 C C . VAL A 1 21 ? -3.914 -5.018 -5.677 1.00 0.00 21 VAL A C 15
ATOM 11873 O O . VAL A 1 21 ? -3.629 -6.149 -6.015 1.00 0.00 21 VAL A O 15
ATOM 11886 N N . TYR A 1 22 ? -3.573 -4.553 -4.506 1.00 0.00 22 TYR A N 15
ATOM 11887 C CA . TYR A 1 22 ? -2.820 -5.412 -3.550 1.00 0.00 22 TYR A CA 15
ATOM 11888 C C . TYR A 1 22 ? -3.726 -6.523 -3.013 1.00 0.00 22 TYR A C 15
ATOM 11889 O O . TYR A 1 22 ? -4.517 -6.313 -2.116 1.00 0.00 22 TYR A O 15
ATOM 11907 N N . GLY A 1 23 ? -3.615 -7.705 -3.554 1.00 0.00 23 GLY A N 15
ATOM 11908 C CA . GLY A 1 23 ? -4.468 -8.827 -3.073 1.00 0.00 23 GLY A CA 15
ATOM 11909 C C . GLY A 1 23 ? -3.600 -9.844 -2.330 1.00 0.00 23 GLY A C 15
ATOM 11910 O O . GLY A 1 23 ? -2.971 -9.531 -1.339 1.00 0.00 23 GLY A O 15
ATOM 11914 N N . GLY A 1 24 ? -3.558 -11.061 -2.801 1.00 0.00 24 GLY A N 15
ATOM 11915 C CA . GLY A 1 24 ? -2.728 -12.094 -2.120 1.00 0.00 24 GLY A CA 15
ATOM 11916 C C . GLY A 1 24 ? -3.081 -12.131 -0.633 1.00 0.00 24 GLY A C 15
ATOM 11917 O O . GLY A 1 24 ? -4.209 -11.892 -0.248 1.00 0.00 24 GLY A O 15
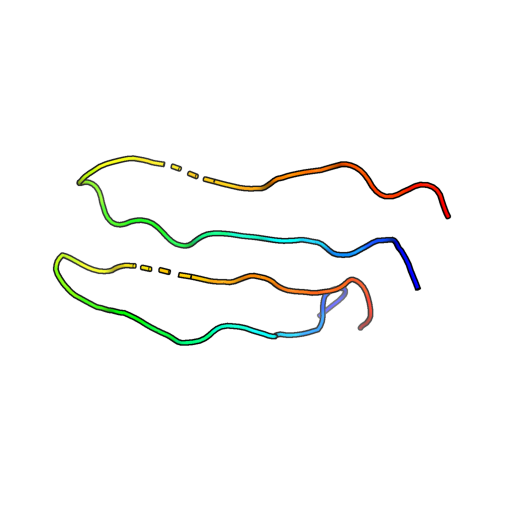ATOM 11921 N N . CYS A 1 25 ? -2.128 -12.425 0.208 1.00 0.00 25 CYS A N 15
ATOM 11922 C CA . CYS A 1 25 ? -2.413 -12.475 1.671 1.00 0.00 25 CYS A CA 15
ATOM 11923 C C . CYS A 1 25 ? -1.127 -12.752 2.454 1.00 0.00 25 CYS A C 15
ATOM 11924 O O . CYS A 1 25 ? -0.580 -11.870 3.085 1.00 0.00 25 CYS A O 15
ATOM 11943 N N . LYS B 2 2 ? 5.512 -15.909 -6.753 1.00 0.00 2 LYS B N 15
ATOM 11944 C CA . LYS B 2 2 ? 4.205 -15.649 -6.083 1.00 0.00 2 LYS B CA 15
ATOM 11945 C C . LYS B 2 2 ? 3.944 -14.142 -6.000 1.00 0.00 2 LYS B C 15
ATOM 11946 O O . LYS B 2 2 ? 4.140 -13.524 -4.973 1.00 0.00 2 LYS B O 15
ATOM 11965 N N . ALA B 2 3 ? 3.502 -13.548 -7.074 1.00 0.00 3 ALA B N 15
ATOM 11966 C CA . ALA B 2 3 ? 3.227 -12.082 -7.056 1.00 0.00 3 ALA B CA 15
ATOM 11967 C C . ALA B 2 3 ? 1.721 -11.824 -7.129 1.00 0.00 3 ALA B C 15
ATOM 11968 O O . ALA B 2 3 ? 0.976 -12.604 -7.691 1.00 0.00 3 ALA B O 15
ATOM 11975 N N . ARG B 2 4 ? 1.262 -10.738 -6.568 1.00 0.00 4 ARG B N 15
ATOM 11976 C CA . ARG B 2 4 ? -0.200 -10.443 -6.614 1.00 0.00 4 ARG B CA 15
ATOM 11977 C C . ARG B 2 4 ? -0.501 -9.086 -5.969 1.00 0.00 4 ARG B C 15
ATOM 11978 O O . ARG B 2 4 ? -1.274 -8.992 -5.035 1.00 0.00 4 ARG B O 15
ATOM 11999 N N . ILE B 2 5 ? 0.093 -8.033 -6.463 1.00 0.00 5 ILE B N 15
ATOM 12000 C CA . ILE B 2 5 ? -0.174 -6.688 -5.877 1.00 0.00 5 ILE B CA 15
ATOM 12001 C C . ILE B 2 5 ? 0.459 -5.599 -6.749 1.00 0.00 5 ILE B C 15
ATOM 12002 O O . ILE B 2 5 ? 1.610 -5.683 -7.128 1.00 0.00 5 ILE B O 15
ATOM 12018 N N . ILE B 2 6 ? -0.291 -4.581 -7.074 1.00 0.00 6 ILE B N 15
ATOM 12019 C CA . ILE B 2 6 ? 0.258 -3.486 -7.924 1.00 0.00 6 ILE B CA 15
ATOM 12020 C C . ILE B 2 6 ? -0.531 -2.196 -7.687 1.00 0.00 6 ILE B C 15
ATOM 12021 O O . ILE B 2 6 ? -1.399 -2.134 -6.838 1.00 0.00 6 ILE B O 15
ATOM 12037 N N . ARG B 2 7 ? -0.238 -1.164 -8.430 1.00 0.00 7 ARG B N 15
ATOM 12038 C CA . ARG B 2 7 ? -0.972 0.120 -8.244 1.00 0.00 7 ARG B CA 15
ATOM 12039 C C . ARG B 2 7 ? -0.705 1.058 -9.423 1.00 0.00 7 ARG B C 15
ATOM 12040 O O . ARG B 2 7 ? 0.246 0.891 -10.160 1.00 0.00 7 ARG B O 15
ATOM 12061 N N . TYR B 2 8 ? -1.535 2.047 -9.604 1.00 0.00 8 TYR B N 15
ATOM 12062 C CA . TYR B 2 8 ? -1.331 2.999 -10.733 1.00 0.00 8 TYR B CA 15
ATOM 12063 C C . TYR B 2 8 ? -1.905 4.370 -10.372 1.00 0.00 8 TYR B C 15
ATOM 12064 O O . TYR B 2 8 ? -2.488 5.046 -11.195 1.00 0.00 8 TYR B O 15
ATOM 12082 N N . PHE B 2 9 ? -1.747 4.785 -9.144 1.00 0.00 9 PHE B N 15
ATOM 12083 C CA . PHE B 2 9 ? -2.290 6.112 -8.735 1.00 0.00 9 PHE B CA 15
ATOM 12084 C C . PHE B 2 9 ? -1.198 7.185 -8.855 1.00 0.00 9 PHE B C 15
ATOM 12085 O O . PHE B 2 9 ? -0.165 7.104 -8.223 1.00 0.00 9 PHE B O 15
ATOM 12102 N N . TYR B 2 10 ? -1.415 8.182 -9.667 1.00 0.00 10 TYR B N 15
ATOM 12103 C CA . TYR B 2 10 ? -0.384 9.248 -9.828 1.00 0.00 10 TYR B CA 15
ATOM 12104 C C . TYR B 2 10 ? -0.928 10.593 -9.341 1.00 0.00 10 TYR B C 15
ATOM 12105 O O . TYR B 2 10 ? -0.387 11.638 -9.645 1.00 0.00 10 TYR B O 15
ATOM 12123 N N . ASN B 2 11 ? -1.991 10.578 -8.586 1.00 0.00 11 ASN B N 15
ATOM 12124 C CA . ASN B 2 11 ? -2.562 11.858 -8.080 1.00 0.00 11 ASN B CA 15
ATOM 12125 C C . ASN B 2 11 ? -1.465 12.703 -7.427 1.00 0.00 11 ASN B C 15
ATOM 12126 O O . ASN B 2 11 ? -1.039 12.433 -6.322 1.00 0.00 11 ASN B O 15
ATOM 12137 N N . ALA B 2 12 ? -1.004 13.723 -8.100 1.00 0.00 12 ALA B N 15
ATOM 12138 C CA . ALA B 2 12 ? 0.068 14.582 -7.518 1.00 0.00 12 ALA B CA 15
ATOM 12139 C C . ALA B 2 12 ? -0.201 14.843 -6.032 1.00 0.00 12 ALA B C 15
ATOM 12140 O O . ALA B 2 12 ? 0.535 14.404 -5.171 1.00 0.00 12 ALA B O 15
ATOM 12147 N N . LYS B 2 13 ? -1.250 15.556 -5.726 1.00 0.00 13 LYS B N 15
ATOM 12148 C CA . LYS B 2 13 ? -1.562 15.845 -4.295 1.00 0.00 13 LYS B CA 15
ATOM 12149 C C . LYS B 2 13 ? -0.323 16.401 -3.588 1.00 0.00 13 LYS B C 15
ATOM 12150 O O . LYS B 2 13 ? 0.419 17.188 -4.142 1.00 0.00 13 LYS B O 15
ATOM 12169 N N . ASP B 2 14 ? -0.093 16.001 -2.367 1.00 0.00 14 ASP B N 15
ATOM 12170 C CA . ASP B 2 14 ? 1.098 16.509 -1.629 1.00 0.00 14 ASP B CA 15
ATOM 12171 C C . ASP B 2 14 ? 2.276 15.546 -1.795 1.00 0.00 14 ASP B C 15
ATOM 12172 O O . ASP B 2 14 ? 3.348 15.763 -1.264 1.00 0.00 14 ASP B O 15
ATOM 12181 N N . GLY B 2 15 ? 2.089 14.482 -2.529 1.00 0.00 15 GLY B N 15
ATOM 12182 C CA . GLY B 2 15 ? 3.202 13.510 -2.725 1.00 0.00 15 GLY B CA 15
ATOM 12183 C C . GLY B 2 15 ? 2.631 12.148 -3.124 1.00 0.00 15 GLY B C 15
ATOM 12184 O O . GLY B 2 15 ? 2.993 11.587 -4.139 1.00 0.00 15 GLY B O 15
ATOM 12188 N N . LYS B 2 16 ? 1.743 11.610 -2.333 1.00 0.00 16 LYS B N 15
ATOM 12189 C CA . LYS B 2 16 ? 1.150 10.282 -2.667 1.00 0.00 16 LYS B CA 15
ATOM 12190 C C . LYS B 2 16 ? 0.821 10.212 -4.162 1.00 0.00 16 LYS B C 15
ATOM 12191 O O . LYS B 2 16 ? -0.236 10.628 -4.594 1.00 0.00 16 LYS B O 15
ATOM 12221 N N . GLN B 2 18 ? 2.134 7.647 -7.697 1.00 0.00 18 GLN B N 15
ATOM 12222 C CA . GLN B 2 18 ? 3.130 6.772 -8.382 1.00 0.00 18 GLN B CA 15
ATOM 12223 C C . GLN B 2 18 ? 2.480 5.446 -8.793 1.00 0.00 18 GLN B C 15
ATOM 12224 O O . GLN B 2 18 ? 1.276 5.285 -8.733 1.00 0.00 18 GLN B O 15
ATOM 12238 N N . THR B 2 19 ? 3.274 4.497 -9.208 1.00 0.00 19 THR B N 15
ATOM 12239 C CA . THR B 2 19 ? 2.714 3.178 -9.622 1.00 0.00 19 THR B CA 15
ATOM 12240 C C . THR B 2 19 ? 3.453 2.049 -8.901 1.00 0.00 19 THR B C 15
ATOM 12241 O O . THR B 2 19 ? 4.607 2.181 -8.541 1.00 0.00 19 THR B O 15
ATOM 12252 N N . PHE B 2 20 ? 2.801 0.940 -8.682 1.00 0.00 20 PHE B N 15
ATOM 12253 C CA . PHE B 2 20 ? 3.473 -0.190 -7.978 1.00 0.00 20 PHE B CA 15
ATOM 12254 C C . PHE B 2 20 ? 3.683 -1.366 -8.935 1.00 0.00 20 PHE B C 15
ATOM 12255 O O . PHE B 2 20 ? 2.758 -1.841 -9.566 1.00 0.00 20 PHE B O 15
ATOM 12272 N N . VAL B 2 21 ? 4.892 -1.843 -9.043 1.00 0.00 21 VAL B N 15
ATOM 12273 C CA . VAL B 2 21 ? 5.166 -2.993 -9.952 1.00 0.00 21 VAL B CA 15
ATOM 12274 C C . VAL B 2 21 ? 5.950 -4.073 -9.203 1.00 0.00 21 VAL B C 15
ATOM 12275 O O . VAL B 2 21 ? 7.158 -4.155 -9.300 1.00 0.00 21 VAL B O 15
ATOM 12288 N N . TYR B 2 22 ? 5.273 -4.896 -8.449 1.00 0.00 22 TYR B N 15
ATOM 12289 C CA . TYR B 2 22 ? 5.980 -5.963 -7.688 1.00 0.00 22 TYR B CA 15
ATOM 12290 C C . TYR B 2 22 ? 4.972 -6.754 -6.843 1.00 0.00 22 TYR B C 15
ATOM 12291 O O . TYR B 2 22 ? 4.305 -6.209 -5.986 1.00 0.00 22 TYR B O 15
ATOM 12309 N N . GLY B 2 23 ? 4.861 -8.032 -7.077 1.00 0.00 23 GLY B N 15
ATOM 12310 C CA . GLY B 2 23 ? 3.901 -8.851 -6.286 1.00 0.00 23 GLY B CA 15
ATOM 12311 C C . GLY B 2 23 ? 4.361 -8.906 -4.827 1.00 0.00 23 GLY B C 15
ATOM 12312 O O . GLY B 2 23 ? 4.326 -7.919 -4.119 1.00 0.00 23 GLY B O 15
ATOM 12316 N N . GLY B 2 24 ? 4.795 -10.050 -4.373 1.00 0.00 24 GLY B N 15
ATOM 12317 C CA . GLY B 2 24 ? 5.258 -10.163 -2.962 1.00 0.00 24 GLY B CA 15
ATOM 12318 C C . GLY B 2 24 ? 6.192 -11.367 -2.825 1.00 0.00 24 GLY B C 15
ATOM 12319 O O . GLY B 2 24 ? 5.789 -12.433 -2.404 1.00 0.00 24 GLY B O 15
ATOM 12323 N N . CYS B 2 25 ? 7.438 -11.206 -3.176 1.00 0.00 25 CYS B N 15
ATOM 12324 C CA . CYS B 2 25 ? 8.397 -12.342 -3.065 1.00 0.00 25 CYS B CA 15
ATOM 12325 C C . CYS B 2 25 ? 9.033 -12.363 -1.672 1.00 0.00 25 CYS B C 15
ATOM 12326 O O . CYS B 2 25 ? 10.153 -12.801 -1.505 1.00 0.00 25 CYS B O 15
ATOM 12370 N N . LYS A 1 2 ? -16.219 -9.487 -0.421 1.00 0.00 2 LYS A N 16
ATOM 12371 C CA . LYS A 1 2 ? -15.338 -8.509 -1.116 1.00 0.00 2 LYS A CA 16
ATOM 12372 C C . LYS A 1 2 ? -13.886 -8.793 -0.740 1.00 0.00 2 LYS A C 16
ATOM 12373 O O . LYS A 1 2 ? -13.378 -8.291 0.244 1.00 0.00 2 LYS A O 16
ATOM 12392 N N . ALA A 1 3 ? -13.218 -9.610 -1.505 1.00 0.00 3 ALA A N 16
ATOM 12393 C CA . ALA A 1 3 ? -11.802 -9.947 -1.179 1.00 0.00 3 ALA A CA 16
ATOM 12394 C C . ALA A 1 3 ? -10.841 -8.864 -1.665 1.00 0.00 3 ALA A C 16
ATOM 12395 O O . ALA A 1 3 ? -9.745 -9.155 -2.084 1.00 0.00 3 ALA A O 16
ATOM 12402 N N . LYS A 1 4 ? -11.236 -7.624 -1.581 1.00 0.00 4 LYS A N 16
ATOM 12403 C CA . LYS A 1 4 ? -10.341 -6.506 -2.009 1.00 0.00 4 LYS A CA 16
ATOM 12404 C C . LYS A 1 4 ? -9.786 -6.728 -3.426 1.00 0.00 4 LYS A C 16
ATOM 12405 O O . LYS A 1 4 ? -9.382 -7.808 -3.798 1.00 0.00 4 LYS A O 16
ATOM 12422 N N . ILE A 1 5 ? -9.774 -5.699 -4.229 1.00 0.00 5 ILE A N 16
ATOM 12423 C CA . ILE A 1 5 ? -9.257 -5.848 -5.621 1.00 0.00 5 ILE A CA 16
ATOM 12424 C C . ILE A 1 5 ? -8.575 -4.557 -6.082 1.00 0.00 5 ILE A C 16
ATOM 12425 O O . ILE A 1 5 ? -8.179 -3.731 -5.285 1.00 0.00 5 ILE A O 16
ATOM 12441 N N . ILE A 1 6 ? -8.432 -4.384 -7.368 1.00 0.00 6 ILE A N 16
ATOM 12442 C CA . ILE A 1 6 ? -7.771 -3.153 -7.890 1.00 0.00 6 ILE A CA 16
ATOM 12443 C C . ILE A 1 6 ? -8.506 -1.901 -7.404 1.00 0.00 6 ILE A C 16
ATOM 12444 O O . ILE A 1 6 ? -9.397 -1.400 -8.060 1.00 0.00 6 ILE A O 16
ATOM 12460 N N . ARG A 1 7 ? -8.132 -1.387 -6.266 1.00 0.00 7 ARG A N 16
ATOM 12461 C CA . ARG A 1 7 ? -8.804 -0.162 -5.747 1.00 0.00 7 ARG A CA 16
ATOM 12462 C C . ARG A 1 7 ? -8.865 0.897 -6.847 1.00 0.00 7 ARG A C 16
ATOM 12463 O O . ARG A 1 7 ? -8.029 0.933 -7.728 1.00 0.00 7 ARG A O 16
ATOM 12484 N N . TYR A 1 8 ? -9.849 1.757 -6.805 1.00 0.00 8 TYR A N 16
ATOM 12485 C CA . TYR A 1 8 ? -9.962 2.811 -7.854 1.00 0.00 8 TYR A CA 16
ATOM 12486 C C . TYR A 1 8 ? -10.748 4.015 -7.325 1.00 0.00 8 TYR A C 16
ATOM 12487 O O . TYR A 1 8 ? -11.963 4.010 -7.294 1.00 0.00 8 TYR A O 16
ATOM 12505 N N . PHE A 1 9 ? -10.065 5.050 -6.916 1.00 0.00 9 PHE A N 16
ATOM 12506 C CA . PHE A 1 9 ? -10.773 6.257 -6.400 1.00 0.00 9 PHE A CA 16
ATOM 12507 C C . PHE A 1 9 ? -10.349 7.490 -7.201 1.00 0.00 9 PHE A C 16
ATOM 12508 O O . PHE A 1 9 ? -9.379 8.147 -6.880 1.00 0.00 9 PHE A O 16
ATOM 12525 N N . TYR A 1 10 ? -11.066 7.803 -8.245 1.00 0.00 10 TYR A N 16
ATOM 12526 C CA . TYR A 1 10 ? -10.700 8.987 -9.073 1.00 0.00 10 TYR A CA 16
ATOM 12527 C C . TYR A 1 10 ? -11.574 10.190 -8.692 1.00 0.00 10 TYR A C 16
ATOM 12528 O O . TYR A 1 10 ? -12.697 10.043 -8.249 1.00 0.00 10 TYR A O 16
ATOM 12546 N N . ASN A 1 11 ? -11.064 11.379 -8.869 1.00 0.00 11 ASN A N 16
ATOM 12547 C CA . ASN A 1 11 ? -11.856 12.594 -8.528 1.00 0.00 11 ASN A CA 16
ATOM 12548 C C . ASN A 1 11 ? -11.842 13.572 -9.708 1.00 0.00 11 ASN A C 16
ATOM 12549 O O . ASN A 1 11 ? -10.845 14.208 -9.987 1.00 0.00 11 ASN A O 16
ATOM 12560 N N . ALA A 1 12 ? -12.937 13.692 -10.405 1.00 0.00 12 ALA A N 16
ATOM 12561 C CA . ALA A 1 12 ? -12.986 14.622 -11.570 1.00 0.00 12 ALA A CA 16
ATOM 12562 C C . ALA A 1 12 ? -12.446 16.001 -11.179 1.00 0.00 12 ALA A C 16
ATOM 12563 O O . ALA A 1 12 ? -11.739 16.637 -11.935 1.00 0.00 12 ALA A O 16
ATOM 12570 N N . LYS A 1 13 ? -12.769 16.466 -10.004 1.00 0.00 13 LYS A N 16
ATOM 12571 C CA . LYS A 1 13 ? -12.271 17.802 -9.571 1.00 0.00 13 LYS A CA 16
ATOM 12572 C C . LYS A 1 13 ? -10.759 17.872 -9.768 1.00 0.00 13 LYS A C 16
ATOM 12573 O O . LYS A 1 13 ? -10.272 18.430 -10.730 1.00 0.00 13 LYS A O 16
ATOM 12592 N N . ASP A 1 14 ? -10.012 17.292 -8.872 1.00 0.00 14 ASP A N 16
ATOM 12593 C CA . ASP A 1 14 ? -8.533 17.310 -9.021 1.00 0.00 14 ASP A CA 16
ATOM 12594 C C . ASP A 1 14 ? -8.125 16.380 -10.166 1.00 0.00 14 ASP A C 16
ATOM 12595 O O . ASP A 1 14 ? -6.967 16.292 -10.526 1.00 0.00 14 ASP A O 16
ATOM 12604 N N . GLY A 1 15 ? -9.071 15.682 -10.742 1.00 0.00 15 GLY A N 16
ATOM 12605 C CA . GLY A 1 15 ? -8.735 14.759 -11.863 1.00 0.00 15 GLY A CA 16
ATOM 12606 C C . GLY A 1 15 ? -7.772 13.679 -11.366 1.00 0.00 15 GLY A C 16
ATOM 12607 O O . GLY A 1 15 ? -6.870 13.268 -12.067 1.00 0.00 15 GLY A O 16
ATOM 12611 N N . LEU A 1 16 ? -7.957 13.215 -10.159 1.00 0.00 16 LEU A N 16
ATOM 12612 C CA . LEU A 1 16 ? -7.052 12.160 -9.619 1.00 0.00 16 LEU A CA 16
ATOM 12613 C C . LEU A 1 16 ? -7.603 10.772 -9.956 1.00 0.00 16 LEU A C 16
ATOM 12614 O O . LEU A 1 16 ? -8.772 10.612 -10.245 1.00 0.00 16 LEU A O 16
ATOM 12643 N N . GLN A 1 18 ? -6.496 7.452 -8.138 1.00 0.00 18 GLN A N 16
ATOM 12644 C CA . GLN A 1 18 ? -5.750 6.468 -7.302 1.00 0.00 18 GLN A CA 16
ATOM 12645 C C . GLN A 1 18 ? -6.252 5.048 -7.599 1.00 0.00 18 GLN A C 16
ATOM 12646 O O . GLN A 1 18 ? -7.405 4.844 -7.921 1.00 0.00 18 GLN A O 16
ATOM 12660 N N . THR A 1 19 ? -5.397 4.069 -7.488 1.00 0.00 19 THR A N 16
ATOM 12661 C CA . THR A 1 19 ? -5.830 2.669 -7.761 1.00 0.00 19 THR A CA 16
ATOM 12662 C C . THR A 1 19 ? -4.717 1.689 -7.381 1.00 0.00 19 THR A C 16
ATOM 12663 O O . THR A 1 19 ? -3.557 1.928 -7.642 1.00 0.00 19 THR A O 16
ATOM 12674 N N . PHE A 1 20 ? -5.057 0.583 -6.777 1.00 0.00 20 PHE A N 16
ATOM 12675 C CA . PHE A 1 20 ? -4.001 -0.405 -6.403 1.00 0.00 20 PHE A CA 16
ATOM 12676 C C . PHE A 1 20 ? -4.567 -1.826 -6.420 1.00 0.00 20 PHE A C 16
ATOM 12677 O O . PHE A 1 20 ? -5.704 -2.059 -6.060 1.00 0.00 20 PHE A O 16
ATOM 12694 N N . VAL A 1 21 ? -3.783 -2.778 -6.852 1.00 0.00 21 VAL A N 16
ATOM 12695 C CA . VAL A 1 21 ? -4.272 -4.187 -6.911 1.00 0.00 21 VAL A CA 16
ATOM 12696 C C . VAL A 1 21 ? -3.870 -4.953 -5.651 1.00 0.00 21 VAL A C 16
ATOM 12697 O O . VAL A 1 21 ? -2.985 -5.784 -5.673 1.00 0.00 21 VAL A O 16
ATOM 12710 N N . TYR A 1 22 ? -4.527 -4.692 -4.555 1.00 0.00 22 TYR A N 16
ATOM 12711 C CA . TYR A 1 22 ? -4.200 -5.415 -3.294 1.00 0.00 22 TYR A CA 16
ATOM 12712 C C . TYR A 1 22 ? -5.474 -6.031 -2.723 1.00 0.00 22 TYR A C 16
ATOM 12713 O O . TYR A 1 22 ? -6.172 -5.418 -1.940 1.00 0.00 22 TYR A O 16
ATOM 12731 N N . GLY A 1 23 ? -5.799 -7.229 -3.122 1.00 0.00 23 GLY A N 16
ATOM 12732 C CA . GLY A 1 23 ? -7.048 -7.854 -2.604 1.00 0.00 23 GLY A CA 16
ATOM 12733 C C . GLY A 1 23 ? -6.752 -8.655 -1.331 1.00 0.00 23 GLY A C 16
ATOM 12734 O O . GLY A 1 23 ? -5.660 -8.617 -0.801 1.00 0.00 23 GLY A O 16
ATOM 12738 N N . GLY A 1 24 ? -7.723 -9.380 -0.840 1.00 0.00 24 GLY A N 16
ATOM 12739 C CA . GLY A 1 24 ? -7.515 -10.187 0.397 1.00 0.00 24 GLY A CA 16
ATOM 12740 C C . GLY A 1 24 ? -8.682 -9.959 1.364 1.00 0.00 24 GLY A C 16
ATOM 12741 O O . GLY A 1 24 ? -8.607 -9.138 2.257 1.00 0.00 24 GLY A O 16
ATOM 12745 N N . CYS A 1 25 ? -9.765 -10.677 1.198 1.00 0.00 25 CYS A N 16
ATOM 12746 C CA . CYS A 1 25 ? -10.931 -10.493 2.115 1.00 0.00 25 CYS A CA 16
ATOM 12747 C C . CYS A 1 25 ? -10.476 -10.621 3.573 1.00 0.00 25 CYS A C 16
ATOM 12748 O O . CYS A 1 25 ? -10.233 -11.708 4.055 1.00 0.00 25 CYS A O 16
ATOM 12767 N N . LYS B 2 2 ? -0.411 -14.317 -1.580 1.00 0.00 2 LYS B N 16
ATOM 12768 C CA . LYS B 2 2 ? -1.556 -13.674 -2.286 1.00 0.00 2 LYS B CA 16
ATOM 12769 C C . LYS B 2 2 ? -1.044 -12.847 -3.468 1.00 0.00 2 LYS B C 16
ATOM 12770 O O . LYS B 2 2 ? -0.887 -11.645 -3.376 1.00 0.00 2 LYS B O 16
ATOM 12789 N N . ALA B 2 3 ? -0.779 -13.483 -4.575 1.00 0.00 3 ALA B N 16
ATOM 12790 C CA . ALA B 2 3 ? -0.272 -12.737 -5.763 1.00 0.00 3 ALA B CA 16
ATOM 12791 C C . ALA B 2 3 ? -1.294 -11.684 -6.205 1.00 0.00 3 ALA B C 16
ATOM 12792 O O . ALA B 2 3 ? -2.090 -11.913 -7.094 1.00 0.00 3 ALA B O 16
ATOM 12799 N N . ARG B 2 4 ? -1.275 -10.532 -5.591 1.00 0.00 4 ARG B N 16
ATOM 12800 C CA . ARG B 2 4 ? -2.244 -9.465 -5.976 1.00 0.00 4 ARG B CA 16
ATOM 12801 C C . ARG B 2 4 ? -2.092 -8.254 -5.051 1.00 0.00 4 ARG B C 16
ATOM 12802 O O . ARG B 2 4 ? -2.928 -8.002 -4.203 1.00 0.00 4 ARG B O 16
ATOM 12823 N N . ILE B 2 5 ? -1.027 -7.508 -5.210 1.00 0.00 5 ILE B N 16
ATOM 12824 C CA . ILE B 2 5 ? -0.803 -6.309 -4.345 1.00 0.00 5 ILE B CA 16
ATOM 12825 C C . ILE B 2 5 ? -0.015 -5.241 -5.112 1.00 0.00 5 ILE B C 16
ATOM 12826 O O . ILE B 2 5 ? 1.122 -4.952 -4.797 1.00 0.00 5 ILE B O 16
ATOM 12842 N N . ILE B 2 6 ? -0.605 -4.652 -6.117 1.00 0.00 6 ILE B N 16
ATOM 12843 C CA . ILE B 2 6 ? 0.121 -3.605 -6.896 1.00 0.00 6 ILE B CA 16
ATOM 12844 C C . ILE B 2 6 ? -0.292 -2.207 -6.425 1.00 0.00 6 ILE B C 16
ATOM 12845 O O . ILE B 2 6 ? -1.262 -2.041 -5.714 1.00 0.00 6 ILE B O 16
ATOM 12861 N N . ARG B 2 7 ? 0.440 -1.199 -6.819 1.00 0.00 7 ARG B N 16
ATOM 12862 C CA . ARG B 2 7 ? 0.093 0.189 -6.398 1.00 0.00 7 ARG B CA 16
ATOM 12863 C C . ARG B 2 7 ? -0.031 1.098 -7.626 1.00 0.00 7 ARG B C 16
ATOM 12864 O O . ARG B 2 7 ? 0.954 1.523 -8.197 1.00 0.00 7 ARG B O 16
ATOM 12885 N N . TYR B 2 8 ? -1.234 1.396 -8.035 1.00 0.00 8 TYR B N 16
ATOM 12886 C CA . TYR B 2 8 ? -1.428 2.272 -9.228 1.00 0.00 8 TYR B CA 16
ATOM 12887 C C . TYR B 2 8 ? -2.019 3.623 -8.810 1.00 0.00 8 TYR B C 16
ATOM 12888 O O . TYR B 2 8 ? -3.208 3.847 -8.920 1.00 0.00 8 TYR B O 16
ATOM 12906 N N . PHE B 2 9 ? -1.206 4.525 -8.336 1.00 0.00 9 PHE B N 16
ATOM 12907 C CA . PHE B 2 9 ? -1.740 5.854 -7.922 1.00 0.00 9 PHE B CA 16
ATOM 12908 C C . PHE B 2 9 ? -1.388 6.917 -8.965 1.00 0.00 9 PHE B C 16
ATOM 12909 O O . PHE B 2 9 ? -0.236 7.247 -9.167 1.00 0.00 9 PHE B O 16
ATOM 12926 N N . TYR B 2 10 ? -2.374 7.456 -9.627 1.00 0.00 10 TYR B N 16
ATOM 12927 C CA . TYR B 2 10 ? -2.101 8.500 -10.658 1.00 0.00 10 TYR B CA 16
ATOM 12928 C C . TYR B 2 10 ? -2.783 9.814 -10.269 1.00 0.00 10 TYR B C 16
ATOM 12929 O O . TYR B 2 10 ? -3.718 9.834 -9.492 1.00 0.00 10 TYR B O 16
ATOM 12947 N N . ASN B 2 11 ? -2.324 10.913 -10.802 1.00 0.00 11 ASN B N 16
ATOM 12948 C CA . ASN B 2 11 ? -2.946 12.225 -10.463 1.00 0.00 11 ASN B CA 16
ATOM 12949 C C . ASN B 2 11 ? -2.287 13.347 -11.269 1.00 0.00 11 ASN B C 16
ATOM 12950 O O . ASN B 2 11 ? -1.090 13.354 -11.479 1.00 0.00 11 ASN B O 16
ATOM 12961 N N . ALA B 2 12 ? -3.059 14.297 -11.721 1.00 0.00 12 ALA B N 16
ATOM 12962 C CA . ALA B 2 12 ? -2.476 15.419 -12.513 1.00 0.00 12 ALA B CA 16
ATOM 12963 C C . ALA B 2 12 ? -2.037 16.552 -11.582 1.00 0.00 12 ALA B C 16
ATOM 12964 O O . ALA B 2 12 ? -1.776 16.342 -10.415 1.00 0.00 12 ALA B O 16
ATOM 12971 N N . LYS B 2 13 ? -1.955 17.751 -12.090 1.00 0.00 13 LYS B N 16
ATOM 12972 C CA . LYS B 2 13 ? -1.533 18.896 -11.234 1.00 0.00 13 LYS B CA 16
ATOM 12973 C C . LYS B 2 13 ? -0.304 18.513 -10.406 1.00 0.00 13 LYS B C 16
ATOM 12974 O O . LYS B 2 13 ? -0.050 19.073 -9.358 1.00 0.00 13 LYS B O 16
ATOM 12993 N N . ASP B 2 14 ? 0.462 17.563 -10.868 1.00 0.00 14 ASP B N 16
ATOM 12994 C CA . ASP B 2 14 ? 1.674 17.146 -10.107 1.00 0.00 14 ASP B CA 16
ATOM 12995 C C . ASP B 2 14 ? 1.320 16.915 -8.635 1.00 0.00 14 ASP B C 16
ATOM 12996 O O . ASP B 2 14 ? 1.906 17.500 -7.747 1.00 0.00 14 ASP B O 16
ATOM 13005 N N . GLY B 2 15 ? 0.364 16.066 -8.372 1.00 0.00 15 GLY B N 16
ATOM 13006 C CA . GLY B 2 15 ? -0.026 15.799 -6.959 1.00 0.00 15 GLY B CA 16
ATOM 13007 C C . GLY B 2 15 ? 0.926 14.769 -6.351 1.00 0.00 15 GLY B C 16
ATOM 13008 O O . GLY B 2 15 ? 2.023 15.091 -5.940 1.00 0.00 15 GLY B O 16
ATOM 13012 N N . LYS B 2 16 ? 0.516 13.531 -6.289 1.00 0.00 16 LYS B N 16
ATOM 13013 C CA . LYS B 2 16 ? 1.400 12.480 -5.706 1.00 0.00 16 LYS B CA 16
ATOM 13014 C C . LYS B 2 16 ? 1.442 11.254 -6.623 1.00 0.00 16 LYS B C 16
ATOM 13015 O O . LYS B 2 16 ? 0.621 10.364 -6.523 1.00 0.00 16 LYS B O 16
ATOM 13045 N N . GLN B 2 18 ? 2.711 7.640 -8.078 1.00 0.00 18 GLN B N 16
ATOM 13046 C CA . GLN B 2 18 ? 3.266 6.434 -7.398 1.00 0.00 18 GLN B CA 16
ATOM 13047 C C . GLN B 2 18 ? 2.760 5.160 -8.081 1.00 0.00 18 GLN B C 16
ATOM 13048 O O . GLN B 2 18 ? 1.602 4.808 -7.980 1.00 0.00 18 GLN B O 16
ATOM 13062 N N . THR B 2 19 ? 3.623 4.467 -8.774 1.00 0.00 19 THR B N 16
ATOM 13063 C CA . THR B 2 19 ? 3.194 3.215 -9.463 1.00 0.00 19 THR B CA 16
ATOM 13064 C C . THR B 2 19 ? 4.193 2.089 -9.180 1.00 0.00 19 THR B C 16
ATOM 13065 O O . THR B 2 19 ? 5.342 2.154 -9.570 1.00 0.00 19 THR B O 16
ATOM 13076 N N . PHE B 2 20 ? 3.765 1.057 -8.505 1.00 0.00 20 PHE B N 16
ATOM 13077 C CA . PHE B 2 20 ? 4.693 -0.069 -8.199 1.00 0.00 20 PHE B CA 16
ATOM 13078 C C . PHE B 2 20 ? 4.183 -1.364 -8.838 1.00 0.00 20 PHE B C 16
ATOM 13079 O O . PHE B 2 20 ? 3.147 -1.389 -9.470 1.00 0.00 20 PHE B O 16
ATOM 13096 N N . VAL B 2 21 ? 4.904 -2.440 -8.675 1.00 0.00 21 VAL B N 16
ATOM 13097 C CA . VAL B 2 21 ? 4.460 -3.731 -9.272 1.00 0.00 21 VAL B CA 16
ATOM 13098 C C . VAL B 2 21 ? 4.925 -4.906 -8.405 1.00 0.00 21 VAL B C 16
ATOM 13099 O O . VAL B 2 21 ? 6.064 -5.324 -8.470 1.00 0.00 21 VAL B O 16
ATOM 13112 N N . TYR B 2 22 ? 4.052 -5.443 -7.595 1.00 0.00 22 TYR B N 16
ATOM 13113 C CA . TYR B 2 22 ? 4.449 -6.592 -6.730 1.00 0.00 22 TYR B CA 16
ATOM 13114 C C . TYR B 2 22 ? 3.858 -7.895 -7.279 1.00 0.00 22 TYR B C 16
ATOM 13115 O O . TYR B 2 22 ? 4.278 -8.976 -6.922 1.00 0.00 22 TYR B O 16
ATOM 13133 N N . GLY B 2 23 ? 2.886 -7.799 -8.144 1.00 0.00 23 GLY B N 16
ATOM 13134 C CA . GLY B 2 23 ? 2.269 -9.030 -8.713 1.00 0.00 23 GLY B CA 16
ATOM 13135 C C . GLY B 2 23 ? 3.368 -10.020 -9.099 1.00 0.00 23 GLY B C 16
ATOM 13136 O O . GLY B 2 23 ? 4.024 -9.871 -10.110 1.00 0.00 23 GLY B O 16
ATOM 13140 N N . GLY B 2 24 ? 3.571 -11.035 -8.304 1.00 0.00 24 GLY B N 16
ATOM 13141 C CA . GLY B 2 24 ? 4.626 -12.037 -8.628 1.00 0.00 24 GLY B CA 16
ATOM 13142 C C . GLY B 2 24 ? 5.297 -12.521 -7.340 1.00 0.00 24 GLY B C 16
ATOM 13143 O O . GLY B 2 24 ? 6.503 -12.466 -7.200 1.00 0.00 24 GLY B O 16
ATOM 13147 N N . CYS B 2 25 ? 4.530 -13.004 -6.401 1.00 0.00 25 CYS B N 16
ATOM 13148 C CA . CYS B 2 25 ? 5.133 -13.497 -5.129 1.00 0.00 25 CYS B CA 16
ATOM 13149 C C . CYS B 2 25 ? 5.474 -14.984 -5.260 1.00 0.00 25 CYS B C 16
ATOM 13150 O O . CYS B 2 25 ? 6.239 -15.519 -4.482 1.00 0.00 25 CYS B O 16
ATOM 13194 N N . LYS A 1 2 ? -5.625 -16.822 -6.182 1.00 0.00 2 LYS A N 17
ATOM 13195 C CA . LYS A 1 2 ? -5.596 -15.759 -7.228 1.00 0.00 2 LYS A CA 17
ATOM 13196 C C . LYS A 1 2 ? -6.906 -14.967 -7.212 1.00 0.00 2 LYS A C 17
ATOM 13197 O O . LYS A 1 2 ? -7.689 -15.026 -8.138 1.00 0.00 2 LYS A O 17
ATOM 13216 N N . ALA A 1 3 ? -7.148 -14.225 -6.165 1.00 0.00 3 ALA A N 17
ATOM 13217 C CA . ALA A 1 3 ? -8.407 -13.429 -6.090 1.00 0.00 3 ALA A CA 17
ATOM 13218 C C . ALA A 1 3 ? -8.099 -11.937 -6.233 1.00 0.00 3 ALA A C 17
ATOM 13219 O O . ALA A 1 3 ? -8.497 -11.129 -5.417 1.00 0.00 3 ALA A O 17
ATOM 13226 N N . LYS A 1 4 ? -7.390 -11.564 -7.264 1.00 0.00 4 LYS A N 17
ATOM 13227 C CA . LYS A 1 4 ? -7.057 -10.123 -7.455 1.00 0.00 4 LYS A CA 17
ATOM 13228 C C . LYS A 1 4 ? -8.325 -9.271 -7.367 1.00 0.00 4 LYS A C 17
ATOM 13229 O O . LYS A 1 4 ? -9.426 -9.782 -7.321 1.00 0.00 4 LYS A O 17
ATOM 13246 N N . ILE A 1 5 ? -8.179 -7.974 -7.344 1.00 0.00 5 ILE A N 17
ATOM 13247 C CA . ILE A 1 5 ? -9.377 -7.089 -7.258 1.00 0.00 5 ILE A CA 17
ATOM 13248 C C . ILE A 1 5 ? -9.089 -5.737 -7.918 1.00 0.00 5 ILE A C 17
ATOM 13249 O O . ILE A 1 5 ? -7.955 -5.398 -8.193 1.00 0.00 5 ILE A O 17
ATOM 13265 N N . ILE A 1 6 ? -10.109 -4.963 -8.173 1.00 0.00 6 ILE A N 17
ATOM 13266 C CA . ILE A 1 6 ? -9.897 -3.632 -8.813 1.00 0.00 6 ILE A CA 17
ATOM 13267 C C . ILE A 1 6 ? -10.500 -2.527 -7.943 1.00 0.00 6 ILE A C 17
ATOM 13268 O O . ILE A 1 6 ? -11.535 -1.973 -8.255 1.00 0.00 6 ILE A O 17
ATOM 13284 N N . ARG A 1 7 ? -9.862 -2.205 -6.851 1.00 0.00 7 ARG A N 17
ATOM 13285 C CA . ARG A 1 7 ? -10.401 -1.138 -5.960 1.00 0.00 7 ARG A CA 17
ATOM 13286 C C . ARG A 1 7 ? -9.738 0.206 -6.277 1.00 0.00 7 ARG A C 17
ATOM 13287 O O . ARG A 1 7 ? -8.620 0.466 -5.882 1.00 0.00 7 ARG A O 17
ATOM 13308 N N . TYR A 1 8 ? -10.423 1.061 -6.986 1.00 0.00 8 TYR A N 17
ATOM 13309 C CA . TYR A 1 8 ? -9.835 2.390 -7.325 1.00 0.00 8 TYR A CA 17
ATOM 13310 C C . TYR A 1 8 ? -10.948 3.434 -7.470 1.00 0.00 8 TYR A C 17
ATOM 13311 O O . TYR A 1 8 ? -12.097 3.103 -7.683 1.00 0.00 8 TYR A O 17
ATOM 13329 N N . PHE A 1 9 ? -10.618 4.692 -7.354 1.00 0.00 9 PHE A N 17
ATOM 13330 C CA . PHE A 1 9 ? -11.664 5.747 -7.484 1.00 0.00 9 PHE A CA 17
ATOM 13331 C C . PHE A 1 9 ? -11.081 7.004 -8.136 1.00 0.00 9 PHE A C 17
ATOM 13332 O O . PHE A 1 9 ? -10.540 7.863 -7.470 1.00 0.00 9 PHE A O 17
ATOM 13349 N N . TYR A 1 10 ? -11.192 7.123 -9.432 1.00 0.00 10 TYR A N 17
ATOM 13350 C CA . TYR A 1 10 ? -10.648 8.334 -10.113 1.00 0.00 10 TYR A CA 17
ATOM 13351 C C . TYR A 1 10 ? -11.032 9.583 -9.319 1.00 0.00 10 TYR A C 17
ATOM 13352 O O . TYR A 1 10 ? -12.149 9.715 -8.861 1.00 0.00 10 TYR A O 17
ATOM 13370 N N . ASN A 1 11 ? -10.119 10.497 -9.136 1.00 0.00 11 ASN A N 17
ATOM 13371 C CA . ASN A 1 11 ? -10.458 11.719 -8.355 1.00 0.00 11 ASN A CA 17
ATOM 13372 C C . ASN A 1 11 ? -9.777 12.961 -8.937 1.00 0.00 11 ASN A C 17
ATOM 13373 O O . ASN A 1 11 ? -8.819 13.474 -8.387 1.00 0.00 11 ASN A O 17
ATOM 13384 N N . ALA A 1 12 ? -10.279 13.471 -10.030 1.00 0.00 12 ALA A N 17
ATOM 13385 C CA . ALA A 1 12 ? -9.673 14.700 -10.610 1.00 0.00 12 ALA A CA 17
ATOM 13386 C C . ALA A 1 12 ? -9.826 15.829 -9.593 1.00 0.00 12 ALA A C 17
ATOM 13387 O O . ALA A 1 12 ? -9.966 15.567 -8.425 1.00 0.00 12 ALA A O 17
ATOM 13394 N N . LYS A 1 13 ? -9.806 17.065 -10.033 1.00 0.00 13 LYS A N 17
ATOM 13395 C CA . LYS A 1 13 ? -9.958 18.234 -9.105 1.00 0.00 13 LYS A CA 17
ATOM 13396 C C . LYS A 1 13 ? -9.022 18.075 -7.915 1.00 0.00 13 LYS A C 17
ATOM 13397 O O . LYS A 1 13 ? -8.069 18.807 -7.746 1.00 0.00 13 LYS A O 17
ATOM 13416 N N . ASP A 1 14 ? -9.271 17.084 -7.125 1.00 0.00 14 ASP A N 17
ATOM 13417 C CA . ASP A 1 14 ? -8.386 16.804 -5.971 1.00 0.00 14 ASP A CA 17
ATOM 13418 C C . ASP A 1 14 ? -6.971 16.655 -6.512 1.00 0.00 14 ASP A C 17
ATOM 13419 O O . ASP A 1 14 ? -5.996 16.843 -5.813 1.00 0.00 14 ASP A O 17
ATOM 13428 N N . GLY A 1 15 ? -6.859 16.353 -7.783 1.00 0.00 15 GLY A N 17
ATOM 13429 C CA . GLY A 1 15 ? -5.510 16.234 -8.402 1.00 0.00 15 GLY A CA 17
ATOM 13430 C C . GLY A 1 15 ? -5.024 14.780 -8.456 1.00 0.00 15 GLY A C 17
ATOM 13431 O O . GLY A 1 15 ? -3.977 14.510 -9.008 1.00 0.00 15 GLY A O 17
ATOM 13435 N N . LEU A 1 16 ? -5.742 13.833 -7.910 1.00 0.00 16 LEU A N 17
ATOM 13436 C CA . LEU A 1 16 ? -5.228 12.430 -7.997 1.00 0.00 16 LEU A CA 17
ATOM 13437 C C . LEU A 1 16 ? -6.347 11.399 -8.161 1.00 0.00 16 LEU A C 17
ATOM 13438 O O . LEU A 1 16 ? -7.498 11.640 -7.858 1.00 0.00 16 LEU A O 17
ATOM 13467 N N . GLN A 1 18 ? -6.732 7.892 -6.762 1.00 0.00 18 GLN A N 17
ATOM 13468 C CA . GLN A 1 18 ? -6.247 6.728 -5.952 1.00 0.00 18 GLN A CA 17
ATOM 13469 C C . GLN A 1 18 ? -6.602 5.431 -6.680 1.00 0.00 18 GLN A C 17
ATOM 13470 O O . GLN A 1 18 ? -7.741 5.202 -7.032 1.00 0.00 18 GLN A O 17
ATOM 13484 N N . THR A 1 19 ? -5.640 4.582 -6.917 1.00 0.00 19 THR A N 17
ATOM 13485 C CA . THR A 1 19 ? -5.946 3.310 -7.633 1.00 0.00 19 THR A CA 17
ATOM 13486 C C . THR A 1 19 ? -5.090 2.158 -7.100 1.00 0.00 19 THR A C 17
ATOM 13487 O O . THR A 1 19 ? -3.882 2.151 -7.231 1.00 0.00 19 THR A O 17
ATOM 13498 N N . PHE A 1 20 ? -5.719 1.176 -6.515 1.00 0.00 20 PHE A N 17
ATOM 13499 C CA . PHE A 1 20 ? -4.968 0.003 -5.984 1.00 0.00 20 PHE A CA 17
ATOM 13500 C C . PHE A 1 20 ? -5.510 -1.269 -6.642 1.00 0.00 20 PHE A C 17
ATOM 13501 O O . PHE A 1 20 ? -6.698 -1.525 -6.612 1.00 0.00 20 PHE A O 17
ATOM 13518 N N . VAL A 1 21 ? -4.672 -2.061 -7.256 1.00 0.00 21 VAL A N 17
ATOM 13519 C CA . VAL A 1 21 ? -5.197 -3.290 -7.926 1.00 0.00 21 VAL A CA 17
ATOM 13520 C C . VAL A 1 21 ? -4.155 -4.416 -7.929 1.00 0.00 21 VAL A C 17
ATOM 13521 O O . VAL A 1 21 ? -3.254 -4.439 -8.743 1.00 0.00 21 VAL A O 17
ATOM 13534 N N . TYR A 1 22 ? -4.297 -5.360 -7.033 1.00 0.00 22 TYR A N 17
ATOM 13535 C CA . TYR A 1 22 ? -3.346 -6.514 -6.972 1.00 0.00 22 TYR A CA 17
ATOM 13536 C C . TYR A 1 22 ? -3.499 -7.249 -5.636 1.00 0.00 22 TYR A C 17
ATOM 13537 O O . TYR A 1 22 ? -3.098 -6.759 -4.599 1.00 0.00 22 TYR A O 17
ATOM 13555 N N . GLY A 1 23 ? -4.077 -8.420 -5.655 1.00 0.00 23 GLY A N 17
ATOM 13556 C CA . GLY A 1 23 ? -4.258 -9.184 -4.386 1.00 0.00 23 GLY A CA 17
ATOM 13557 C C . GLY A 1 23 ? -3.219 -10.307 -4.308 1.00 0.00 23 GLY A C 17
ATOM 13558 O O . GLY A 1 23 ? -3.236 -11.236 -5.091 1.00 0.00 23 GLY A O 17
ATOM 13562 N N . GLY A 1 24 ? -2.316 -10.230 -3.368 1.00 0.00 24 GLY A N 17
ATOM 13563 C CA . GLY A 1 24 ? -1.278 -11.294 -3.243 1.00 0.00 24 GLY A CA 17
ATOM 13564 C C . GLY A 1 24 ? -1.708 -12.307 -2.179 1.00 0.00 24 GLY A C 17
ATOM 13565 O O . GLY A 1 24 ? -0.890 -12.939 -1.542 1.00 0.00 24 GLY A O 17
ATOM 13569 N N . CYS A 1 25 ? -2.989 -12.465 -1.983 1.00 0.00 25 CYS A N 17
ATOM 13570 C CA . CYS A 1 25 ? -3.477 -13.437 -0.959 1.00 0.00 25 CYS A CA 17
ATOM 13571 C C . CYS A 1 25 ? -2.899 -13.095 0.417 1.00 0.00 25 CYS A C 17
ATOM 13572 O O . CYS A 1 25 ? -1.760 -13.401 0.710 1.00 0.00 25 CYS A O 17
ATOM 13591 N N . LYS B 2 2 ? 3.739 -15.797 -6.429 1.00 0.00 2 LYS B N 17
ATOM 13592 C CA . LYS B 2 2 ? 2.850 -14.931 -7.257 1.00 0.00 2 LYS B CA 17
ATOM 13593 C C . LYS B 2 2 ? 2.262 -13.805 -6.402 1.00 0.00 2 LYS B C 17
ATOM 13594 O O . LYS B 2 2 ? 1.062 -13.621 -6.340 1.00 0.00 2 LYS B O 17
ATOM 13613 N N . ALA B 2 3 ? 3.098 -13.049 -5.743 1.00 0.00 3 ALA B N 17
ATOM 13614 C CA . ALA B 2 3 ? 2.588 -11.934 -4.894 1.00 0.00 3 ALA B CA 17
ATOM 13615 C C . ALA B 2 3 ? 2.094 -10.782 -5.774 1.00 0.00 3 ALA B C 17
ATOM 13616 O O . ALA B 2 3 ? 2.669 -10.485 -6.802 1.00 0.00 3 ALA B O 17
ATOM 13623 N N . ARG B 2 4 ? 1.030 -10.131 -5.382 1.00 0.00 4 ARG B N 17
ATOM 13624 C CA . ARG B 2 4 ? 0.506 -9.002 -6.204 1.00 0.00 4 ARG B CA 17
ATOM 13625 C C . ARG B 2 4 ? -0.125 -7.929 -5.310 1.00 0.00 4 ARG B C 17
ATOM 13626 O O . ARG B 2 4 ? -1.168 -8.131 -4.719 1.00 0.00 4 ARG B O 17
ATOM 13647 N N . ILE B 2 5 ? 0.498 -6.786 -5.217 1.00 0.00 5 ILE B N 17
ATOM 13648 C CA . ILE B 2 5 ? -0.063 -5.687 -4.369 1.00 0.00 5 ILE B CA 17
ATOM 13649 C C . ILE B 2 5 ? 0.323 -4.323 -4.951 1.00 0.00 5 ILE B C 17
ATOM 13650 O O . ILE B 2 5 ? 0.600 -3.382 -4.234 1.00 0.00 5 ILE B O 17
ATOM 13666 N N . ILE B 2 6 ? 0.348 -4.221 -6.248 1.00 0.00 6 ILE B N 17
ATOM 13667 C CA . ILE B 2 6 ? 0.723 -2.935 -6.900 1.00 0.00 6 ILE B CA 17
ATOM 13668 C C . ILE B 2 6 ? -0.369 -1.880 -6.694 1.00 0.00 6 ILE B C 17
ATOM 13669 O O . ILE B 2 6 ? -1.555 -2.166 -6.731 1.00 0.00 6 ILE B O 17
ATOM 13685 N N . ARG B 2 7 ? 0.029 -0.655 -6.481 1.00 0.00 7 ARG B N 17
ATOM 13686 C CA . ARG B 2 7 ? -0.963 0.435 -6.274 1.00 0.00 7 ARG B CA 17
ATOM 13687 C C . ARG B 2 7 ? -0.534 1.687 -7.042 1.00 0.00 7 ARG B C 17
ATOM 13688 O O . ARG B 2 7 ? 0.640 1.994 -7.139 1.00 0.00 7 ARG B O 17
ATOM 13709 N N . TYR B 2 8 ? -1.481 2.412 -7.582 1.00 0.00 8 TYR B N 17
ATOM 13710 C CA . TYR B 2 8 ? -1.148 3.654 -8.343 1.00 0.00 8 TYR B CA 17
ATOM 13711 C C . TYR B 2 8 ? -1.801 4.870 -7.658 1.00 0.00 8 TYR B C 17
ATOM 13712 O O . TYR B 2 8 ? -3.011 4.968 -7.599 1.00 0.00 8 TYR B O 17
ATOM 13730 N N . PHE B 2 9 ? -1.028 5.794 -7.127 1.00 0.00 9 PHE B N 17
ATOM 13731 C CA . PHE B 2 9 ? -1.658 6.979 -6.443 1.00 0.00 9 PHE B CA 17
ATOM 13732 C C . PHE B 2 9 ? -0.759 8.242 -6.476 1.00 0.00 9 PHE B C 17
ATOM 13733 O O . PHE B 2 9 ? 0.103 8.415 -5.643 1.00 0.00 9 PHE B O 17
ATOM 13750 N N . TYR B 2 10 ? -0.972 9.152 -7.406 1.00 0.00 10 TYR B N 17
ATOM 13751 C CA . TYR B 2 10 ? -0.144 10.414 -7.420 1.00 0.00 10 TYR B CA 17
ATOM 13752 C C . TYR B 2 10 ? -1.060 11.623 -7.620 1.00 0.00 10 TYR B C 17
ATOM 13753 O O . TYR B 2 10 ? -2.231 11.483 -7.913 1.00 0.00 10 TYR B O 17
ATOM 13771 N N . ASN B 2 11 ? -0.536 12.809 -7.471 1.00 0.00 11 ASN B N 17
ATOM 13772 C CA . ASN B 2 11 ? -1.380 14.025 -7.658 1.00 0.00 11 ASN B CA 17
ATOM 13773 C C . ASN B 2 11 ? -0.833 14.877 -8.808 1.00 0.00 11 ASN B C 17
ATOM 13774 O O . ASN B 2 11 ? -1.151 16.043 -8.934 1.00 0.00 11 ASN B O 17
ATOM 13785 N N . ALA B 2 12 ? -0.012 14.305 -9.646 1.00 0.00 12 ALA B N 17
ATOM 13786 C CA . ALA B 2 12 ? 0.554 15.082 -10.786 1.00 0.00 12 ALA B CA 17
ATOM 13787 C C . ALA B 2 12 ? -0.349 14.956 -12.017 1.00 0.00 12 ALA B C 17
ATOM 13788 O O . ALA B 2 12 ? -1.031 13.968 -12.199 1.00 0.00 12 ALA B O 17
ATOM 13795 N N . LYS B 2 13 ? -0.357 15.949 -12.863 1.00 0.00 13 LYS B N 17
ATOM 13796 C CA . LYS B 2 13 ? -1.213 15.884 -14.082 1.00 0.00 13 LYS B CA 17
ATOM 13797 C C . LYS B 2 13 ? -0.958 14.575 -14.835 1.00 0.00 13 LYS B C 17
ATOM 13798 O O . LYS B 2 13 ? -0.075 14.488 -15.665 1.00 0.00 13 LYS B O 17
ATOM 13817 N N . ASP B 2 14 ? -1.722 13.556 -14.550 1.00 0.00 14 ASP B N 17
ATOM 13818 C CA . ASP B 2 14 ? -1.519 12.256 -15.250 1.00 0.00 14 ASP B CA 17
ATOM 13819 C C . ASP B 2 14 ? -0.062 11.806 -15.114 1.00 0.00 14 ASP B C 17
ATOM 13820 O O . ASP B 2 14 ? 0.515 11.251 -16.029 1.00 0.00 14 ASP B O 17
ATOM 13829 N N . GLY B 2 15 ? 0.539 12.044 -13.980 1.00 0.00 15 GLY B N 17
ATOM 13830 C CA . GLY B 2 15 ? 1.959 11.632 -13.788 1.00 0.00 15 GLY B CA 17
ATOM 13831 C C . GLY B 2 15 ? 2.011 10.193 -13.272 1.00 0.00 15 GLY B C 17
ATOM 13832 O O . GLY B 2 15 ? 2.821 9.853 -12.435 1.00 0.00 15 GLY B O 17
ATOM 13836 N N . LYS B 2 16 ? 1.151 9.344 -13.766 1.00 0.00 16 LYS B N 17
ATOM 13837 C CA . LYS B 2 16 ? 1.151 7.927 -13.305 1.00 0.00 16 LYS B CA 17
ATOM 13838 C C . LYS B 2 16 ? 0.961 7.862 -11.787 1.00 0.00 16 LYS B C 17
ATOM 13839 O O . LYS B 2 16 ? 1.912 7.861 -11.032 1.00 0.00 16 LYS B O 17
ATOM 13869 N N . GLN B 2 18 ? 1.162 7.233 -8.154 1.00 0.00 18 GLN B N 17
ATOM 13870 C CA . GLN B 2 18 ? 2.189 6.407 -7.426 1.00 0.00 18 GLN B CA 17
ATOM 13871 C C . GLN B 2 18 ? 2.071 4.921 -7.751 1.00 0.00 18 GLN B C 17
ATOM 13872 O O . GLN B 2 18 ? 1.411 4.176 -7.057 1.00 0.00 18 GLN B O 17
ATOM 13886 N N . THR B 2 19 ? 2.708 4.487 -8.802 1.00 0.00 19 THR B N 17
ATOM 13887 C CA . THR B 2 19 ? 2.628 3.049 -9.171 1.00 0.00 19 THR B CA 17
ATOM 13888 C C . THR B 2 19 ? 3.869 2.292 -8.700 1.00 0.00 19 THR B C 17
ATOM 13889 O O . THR B 2 19 ? 4.933 2.407 -9.275 1.00 0.00 19 THR B O 17
ATOM 13900 N N . PHE B 2 20 ? 3.736 1.505 -7.667 1.00 0.00 20 PHE B N 17
ATOM 13901 C CA . PHE B 2 20 ? 4.912 0.728 -7.176 1.00 0.00 20 PHE B CA 17
ATOM 13902 C C . PHE B 2 20 ? 4.583 -0.767 -7.174 1.00 0.00 20 PHE B C 17
ATOM 13903 O O . PHE B 2 20 ? 3.468 -1.165 -6.899 1.00 0.00 20 PHE B O 17
ATOM 13920 N N . VAL B 2 21 ? 5.539 -1.598 -7.490 1.00 0.00 21 VAL B N 17
ATOM 13921 C CA . VAL B 2 21 ? 5.270 -3.064 -7.514 1.00 0.00 21 VAL B CA 17
ATOM 13922 C C . VAL B 2 21 ? 6.289 -3.811 -6.649 1.00 0.00 21 VAL B C 17
ATOM 13923 O O . VAL B 2 21 ? 7.394 -3.353 -6.436 1.00 0.00 21 VAL B O 17
ATOM 13936 N N . TYR B 2 22 ? 5.921 -4.959 -6.152 1.00 0.00 22 TYR B N 17
ATOM 13937 C CA . TYR B 2 22 ? 6.859 -5.746 -5.300 1.00 0.00 22 TYR B CA 17
ATOM 13938 C C . TYR B 2 22 ? 6.884 -7.205 -5.769 1.00 0.00 22 TYR B C 17
ATOM 13939 O O . TYR B 2 22 ? 7.905 -7.862 -5.733 1.00 0.00 22 TYR B O 17
ATOM 13957 N N . GLY B 2 23 ? 5.766 -7.715 -6.210 1.00 0.00 23 GLY B N 17
ATOM 13958 C CA . GLY B 2 23 ? 5.727 -9.128 -6.683 1.00 0.00 23 GLY B CA 17
ATOM 13959 C C . GLY B 2 23 ? 6.488 -9.242 -8.004 1.00 0.00 23 GLY B C 17
ATOM 13960 O O . GLY B 2 23 ? 6.893 -8.256 -8.586 1.00 0.00 23 GLY B O 17
ATOM 13964 N N . GLY B 2 24 ? 6.687 -10.439 -8.485 1.00 0.00 24 GLY B N 17
ATOM 13965 C CA . GLY B 2 24 ? 7.423 -10.613 -9.769 1.00 0.00 24 GLY B CA 17
ATOM 13966 C C . GLY B 2 24 ? 8.025 -12.018 -9.828 1.00 0.00 24 GLY B C 17
ATOM 13967 O O . GLY B 2 24 ? 8.019 -12.663 -10.857 1.00 0.00 24 GLY B O 17
ATOM 13971 N N . CYS B 2 25 ? 8.542 -12.498 -8.730 1.00 0.00 25 CYS B N 17
ATOM 13972 C CA . CYS B 2 25 ? 9.143 -13.862 -8.724 1.00 0.00 25 CYS B CA 17
ATOM 13973 C C . CYS B 2 25 ? 8.204 -14.855 -9.414 1.00 0.00 25 CYS B C 17
ATOM 13974 O O . CYS B 2 25 ? 8.628 -15.896 -9.876 1.00 0.00 25 CYS B O 17
ATOM 14018 N N . LYS A 1 2 ? -5.288 -16.343 -8.651 1.00 0.00 2 LYS A N 18
ATOM 14019 C CA . LYS A 1 2 ? -5.261 -14.944 -9.168 1.00 0.00 2 LYS A CA 18
ATOM 14020 C C . LYS A 1 2 ? -6.565 -14.219 -8.827 1.00 0.00 2 LYS A C 18
ATOM 14021 O O . LYS A 1 2 ? -7.443 -14.080 -9.656 1.00 0.00 2 LYS A O 18
ATOM 14040 N N . ALA A 1 3 ? -6.697 -13.748 -7.618 1.00 0.00 3 ALA A N 18
ATOM 14041 C CA . ALA A 1 3 ? -7.942 -13.025 -7.231 1.00 0.00 3 ALA A CA 18
ATOM 14042 C C . ALA A 1 3 ? -7.666 -11.521 -7.137 1.00 0.00 3 ALA A C 18
ATOM 14043 O O . ALA A 1 3 ? -7.880 -10.902 -6.114 1.00 0.00 3 ALA A O 18
ATOM 14050 N N . LYS A 1 4 ? -7.188 -10.931 -8.199 1.00 0.00 4 LYS A N 18
ATOM 14051 C CA . LYS A 1 4 ? -6.892 -9.469 -8.172 1.00 0.00 4 LYS A CA 18
ATOM 14052 C C . LYS A 1 4 ? -8.192 -8.660 -8.188 1.00 0.00 4 LYS A C 18
ATOM 14053 O O . LYS A 1 4 ? -9.139 -8.998 -8.870 1.00 0.00 4 LYS A O 18
ATOM 14070 N N . ILE A 1 5 ? -8.239 -7.590 -7.443 1.00 0.00 5 ILE A N 18
ATOM 14071 C CA . ILE A 1 5 ? -9.470 -6.749 -7.413 1.00 0.00 5 ILE A CA 18
ATOM 14072 C C . ILE A 1 5 ? -9.097 -5.285 -7.652 1.00 0.00 5 ILE A C 18
ATOM 14073 O O . ILE A 1 5 ? -8.897 -4.525 -6.726 1.00 0.00 5 ILE A O 18
ATOM 14089 N N . ILE A 1 6 ? -8.988 -4.889 -8.890 1.00 0.00 6 ILE A N 18
ATOM 14090 C CA . ILE A 1 6 ? -8.609 -3.479 -9.193 1.00 0.00 6 ILE A CA 18
ATOM 14091 C C . ILE A 1 6 ? -9.669 -2.503 -8.674 1.00 0.00 6 ILE A C 18
ATOM 14092 O O . ILE A 1 6 ? -10.771 -2.438 -9.180 1.00 0.00 6 ILE A O 18
ATOM 14108 N N . ARG A 1 7 ? -9.329 -1.731 -7.679 1.00 0.00 7 ARG A N 18
ATOM 14109 C CA . ARG A 1 7 ? -10.297 -0.741 -7.131 1.00 0.00 7 ARG A CA 18
ATOM 14110 C C . ARG A 1 7 ? -9.865 0.667 -7.550 1.00 0.00 7 ARG A C 18
ATOM 14111 O O . ARG A 1 7 ? -8.883 1.194 -7.064 1.00 0.00 7 ARG A O 18
ATOM 14132 N N . TYR A 1 8 ? -10.577 1.271 -8.461 1.00 0.00 8 TYR A N 18
ATOM 14133 C CA . TYR A 1 8 ? -10.188 2.634 -8.924 1.00 0.00 8 TYR A CA 18
ATOM 14134 C C . TYR A 1 8 ? -10.784 3.715 -8.020 1.00 0.00 8 TYR A C 18
ATOM 14135 O O . TYR A 1 8 ? -11.813 3.534 -7.398 1.00 0.00 8 TYR A O 18
ATOM 14153 N N . PHE A 1 9 ? -10.138 4.846 -7.960 1.00 0.00 9 PHE A N 18
ATOM 14154 C CA . PHE A 1 9 ? -10.640 5.967 -7.118 1.00 0.00 9 PHE A CA 18
ATOM 14155 C C . PHE A 1 9 ? -10.217 7.291 -7.756 1.00 0.00 9 PHE A C 18
ATOM 14156 O O . PHE A 1 9 ? -9.284 7.930 -7.315 1.00 0.00 9 PHE A O 18
ATOM 14173 N N . TYR A 1 10 ? -10.884 7.692 -8.806 1.00 0.00 10 TYR A N 18
ATOM 14174 C CA . TYR A 1 10 ? -10.510 8.961 -9.496 1.00 0.00 10 TYR A CA 18
ATOM 14175 C C . TYR A 1 10 ? -10.154 10.053 -8.487 1.00 0.00 10 TYR A C 18
ATOM 14176 O O . TYR A 1 10 ? -10.423 9.943 -7.307 1.00 0.00 10 TYR A O 18
ATOM 14194 N N . ASN A 1 11 ? -9.539 11.106 -8.951 1.00 0.00 11 ASN A N 18
ATOM 14195 C CA . ASN A 1 11 ? -9.147 12.207 -8.032 1.00 0.00 11 ASN A CA 18
ATOM 14196 C C . ASN A 1 11 ? -10.261 13.240 -7.897 1.00 0.00 11 ASN A C 18
ATOM 14197 O O . ASN A 1 11 ? -10.273 14.015 -6.982 1.00 0.00 11 ASN A O 18
ATOM 14208 N N . ALA A 1 12 ? -11.190 13.278 -8.791 1.00 0.00 12 ALA A N 18
ATOM 14209 C CA . ALA A 1 12 ? -12.267 14.297 -8.663 1.00 0.00 12 ALA A CA 18
ATOM 14210 C C . ALA A 1 12 ? -12.796 14.364 -7.218 1.00 0.00 12 ALA A C 18
ATOM 14211 O O . ALA A 1 12 ? -12.607 15.337 -6.514 1.00 0.00 12 ALA A O 18
ATOM 14218 N N . LYS A 1 13 ? -13.459 13.332 -6.785 1.00 0.00 13 LYS A N 18
ATOM 14219 C CA . LYS A 1 13 ? -14.041 13.306 -5.411 1.00 0.00 13 LYS A CA 18
ATOM 14220 C C . LYS A 1 13 ? -13.004 13.661 -4.353 1.00 0.00 13 LYS A C 18
ATOM 14221 O O . LYS A 1 13 ? -12.890 14.795 -3.931 1.00 0.00 13 LYS A O 18
ATOM 14240 N N . ASP A 1 14 ? -12.260 12.693 -3.907 1.00 0.00 14 ASP A N 18
ATOM 14241 C CA . ASP A 1 14 ? -11.243 12.962 -2.857 1.00 0.00 14 ASP A CA 18
ATOM 14242 C C . ASP A 1 14 ? -10.150 13.898 -3.375 1.00 0.00 14 ASP A C 18
ATOM 14243 O O . ASP A 1 14 ? -9.259 14.274 -2.641 1.00 0.00 14 ASP A O 18
ATOM 14252 N N . GLY A 1 15 ? -10.188 14.279 -4.627 1.00 0.00 15 GLY A N 18
ATOM 14253 C CA . GLY A 1 15 ? -9.107 15.186 -5.126 1.00 0.00 15 GLY A CA 18
ATOM 14254 C C . GLY A 1 15 ? -7.810 14.384 -5.306 1.00 0.00 15 GLY A C 18
ATOM 14255 O O . GLY A 1 15 ? -6.739 14.943 -5.424 1.00 0.00 15 GLY A O 18
ATOM 14259 N N . LEU A 1 16 ? -7.897 13.077 -5.317 1.00 0.00 16 LEU A N 18
ATOM 14260 C CA . LEU A 1 16 ? -6.662 12.244 -5.476 1.00 0.00 16 LEU A CA 18
ATOM 14261 C C . LEU A 1 16 ? -6.987 10.913 -6.172 1.00 0.00 16 LEU A C 18
ATOM 14262 O O . LEU A 1 16 ? -7.696 10.083 -5.637 1.00 0.00 16 LEU A O 18
ATOM 14291 N N . GLN A 1 18 ? -6.357 7.052 -7.668 1.00 0.00 18 GLN A N 18
ATOM 14292 C CA . GLN A 1 18 ? -5.605 5.911 -7.065 1.00 0.00 18 GLN A CA 18
ATOM 14293 C C . GLN A 1 18 ? -6.251 4.576 -7.455 1.00 0.00 18 GLN A C 18
ATOM 14294 O O . GLN A 1 18 ? -7.433 4.369 -7.269 1.00 0.00 18 GLN A O 18
ATOM 14308 N N . THR A 1 19 ? -5.480 3.667 -7.992 1.00 0.00 19 THR A N 18
ATOM 14309 C CA . THR A 1 19 ? -6.047 2.346 -8.389 1.00 0.00 19 THR A CA 18
ATOM 14310 C C . THR A 1 19 ? -5.400 1.224 -7.572 1.00 0.00 19 THR A C 18
ATOM 14311 O O . THR A 1 19 ? -4.465 0.583 -8.008 1.00 0.00 19 THR A O 18
ATOM 14322 N N . PHE A 1 20 ? -5.893 0.982 -6.387 1.00 0.00 20 PHE A N 18
ATOM 14323 C CA . PHE A 1 20 ? -5.309 -0.097 -5.538 1.00 0.00 20 PHE A CA 18
ATOM 14324 C C . PHE A 1 20 ? -6.015 -1.426 -5.831 1.00 0.00 20 PHE A C 18
ATOM 14325 O O . PHE A 1 20 ? -7.154 -1.627 -5.460 1.00 0.00 20 PHE A O 18
ATOM 14342 N N . VAL A 1 21 ? -5.353 -2.330 -6.507 1.00 0.00 21 VAL A N 18
ATOM 14343 C CA . VAL A 1 21 ? -5.999 -3.638 -6.833 1.00 0.00 21 VAL A CA 18
ATOM 14344 C C . VAL A 1 21 ? -5.642 -4.696 -5.787 1.00 0.00 21 VAL A C 18
ATOM 14345 O O . VAL A 1 21 ? -6.487 -5.435 -5.321 1.00 0.00 21 VAL A O 18
ATOM 14358 N N . TYR A 1 22 ? -4.400 -4.772 -5.417 1.00 0.00 22 TYR A N 18
ATOM 14359 C CA . TYR A 1 22 ? -3.985 -5.781 -4.399 1.00 0.00 22 TYR A CA 18
ATOM 14360 C C . TYR A 1 22 ? -4.200 -7.201 -4.931 1.00 0.00 22 TYR A C 18
ATOM 14361 O O . TYR A 1 22 ? -5.028 -7.434 -5.788 1.00 0.00 22 TYR A O 18
ATOM 14379 N N . GLY A 1 23 ? -3.462 -8.153 -4.425 1.00 0.00 23 GLY A N 18
ATOM 14380 C CA . GLY A 1 23 ? -3.625 -9.557 -4.897 1.00 0.00 23 GLY A CA 18
ATOM 14381 C C . GLY A 1 23 ? -4.768 -10.224 -4.127 1.00 0.00 23 GLY A C 18
ATOM 14382 O O . GLY A 1 23 ? -5.923 -9.893 -4.304 1.00 0.00 23 GLY A O 18
ATOM 14386 N N . GLY A 1 24 ? -4.457 -11.160 -3.271 1.00 0.00 24 GLY A N 18
ATOM 14387 C CA . GLY A 1 24 ? -5.530 -11.841 -2.491 1.00 0.00 24 GLY A CA 18
ATOM 14388 C C . GLY A 1 24 ? -5.029 -13.200 -1.998 1.00 0.00 24 GLY A C 18
ATOM 14389 O O . GLY A 1 24 ? -4.800 -13.397 -0.822 1.00 0.00 24 GLY A O 18
ATOM 14393 N N . CYS A 1 25 ? -4.863 -14.141 -2.886 1.00 0.00 25 CYS A N 18
ATOM 14394 C CA . CYS A 1 25 ? -4.382 -15.490 -2.468 1.00 0.00 25 CYS A CA 18
ATOM 14395 C C . CYS A 1 25 ? -2.880 -15.452 -2.172 1.00 0.00 25 CYS A C 18
ATOM 14396 O O . CYS A 1 25 ? -2.322 -16.404 -1.664 1.00 0.00 25 CYS A O 18
ATOM 14415 N N . LYS B 2 2 ? 3.102 -15.599 -9.882 1.00 0.00 2 LYS B N 18
ATOM 14416 C CA . LYS B 2 2 ? 3.414 -14.932 -8.585 1.00 0.00 2 LYS B CA 18
ATOM 14417 C C . LYS B 2 2 ? 2.600 -13.643 -8.447 1.00 0.00 2 LYS B C 18
ATOM 14418 O O . LYS B 2 2 ? 3.086 -12.560 -8.707 1.00 0.00 2 LYS B O 18
ATOM 14437 N N . ALA B 2 3 ? 1.366 -13.750 -8.038 1.00 0.00 3 ALA B N 18
ATOM 14438 C CA . ALA B 2 3 ? 0.524 -12.529 -7.883 1.00 0.00 3 ALA B CA 18
ATOM 14439 C C . ALA B 2 3 ? 1.284 -11.460 -7.094 1.00 0.00 3 ALA B C 18
ATOM 14440 O O . ALA B 2 3 ? 2.335 -11.714 -6.540 1.00 0.00 3 ALA B O 18
ATOM 14447 N N . ARG B 2 4 ? 0.762 -10.266 -7.041 1.00 0.00 4 ARG B N 18
ATOM 14448 C CA . ARG B 2 4 ? 1.456 -9.181 -6.289 1.00 0.00 4 ARG B CA 18
ATOM 14449 C C . ARG B 2 4 ? 0.434 -8.187 -5.732 1.00 0.00 4 ARG B C 18
ATOM 14450 O O . ARG B 2 4 ? -0.731 -8.496 -5.584 1.00 0.00 4 ARG B O 18
ATOM 14471 N N . ILE B 2 5 ? 0.861 -6.992 -5.426 1.00 0.00 5 ILE B N 18
ATOM 14472 C CA . ILE B 2 5 ? -0.086 -5.977 -4.882 1.00 0.00 5 ILE B CA 18
ATOM 14473 C C . ILE B 2 5 ? 0.056 -4.661 -5.651 1.00 0.00 5 ILE B C 18
ATOM 14474 O O . ILE B 2 5 ? 0.598 -3.696 -5.152 1.00 0.00 5 ILE B O 18
ATOM 14490 N N . ILE B 2 6 ? -0.429 -4.618 -6.862 1.00 0.00 6 ILE B N 18
ATOM 14491 C CA . ILE B 2 6 ? -0.320 -3.365 -7.662 1.00 0.00 6 ILE B CA 18
ATOM 14492 C C . ILE B 2 6 ? -1.101 -2.235 -6.984 1.00 0.00 6 ILE B C 18
ATOM 14493 O O . ILE B 2 6 ? -2.313 -2.272 -6.891 1.00 0.00 6 ILE B O 18
ATOM 14509 N N . ARG B 2 7 ? -0.416 -1.232 -6.508 1.00 0.00 7 ARG B N 18
ATOM 14510 C CA . ARG B 2 7 ? -1.118 -0.101 -5.835 1.00 0.00 7 ARG B CA 18
ATOM 14511 C C . ARG B 2 7 ? -0.840 1.209 -6.575 1.00 0.00 7 ARG B C 18
ATOM 14512 O O . ARG B 2 7 ? 0.105 1.913 -6.277 1.00 0.00 7 ARG B O 18
ATOM 14533 N N . TYR B 2 8 ? -1.656 1.543 -7.537 1.00 0.00 8 TYR B N 18
ATOM 14534 C CA . TYR B 2 8 ? -1.435 2.809 -8.294 1.00 0.00 8 TYR B CA 18
ATOM 14535 C C . TYR B 2 8 ? -1.866 4.013 -7.452 1.00 0.00 8 TYR B C 18
ATOM 14536 O O . TYR B 2 8 ? -2.759 3.924 -6.632 1.00 0.00 8 TYR B O 18
ATOM 14554 N N . PHE B 2 9 ? -1.239 5.137 -7.655 1.00 0.00 9 PHE B N 18
ATOM 14555 C CA . PHE B 2 9 ? -1.604 6.354 -6.876 1.00 0.00 9 PHE B CA 18
ATOM 14556 C C . PHE B 2 9 ? -1.334 7.603 -7.719 1.00 0.00 9 PHE B C 18
ATOM 14557 O O . PHE B 2 9 ? -0.745 8.561 -7.260 1.00 0.00 9 PHE B O 18
ATOM 14574 N N . TYR B 2 10 ? -1.762 7.587 -8.953 1.00 0.00 10 TYR B N 18
ATOM 14575 C CA . TYR B 2 10 ? -1.540 8.760 -9.851 1.00 0.00 10 TYR B CA 18
ATOM 14576 C C . TYR B 2 10 ? -1.726 10.073 -9.080 1.00 0.00 10 TYR B C 18
ATOM 14577 O O . TYR B 2 10 ? -1.068 11.056 -9.346 1.00 0.00 10 TYR B O 18
ATOM 14595 N N . ASN B 2 11 ? -2.619 10.101 -8.131 1.00 0.00 11 ASN B N 18
ATOM 14596 C CA . ASN B 2 11 ? -2.834 11.360 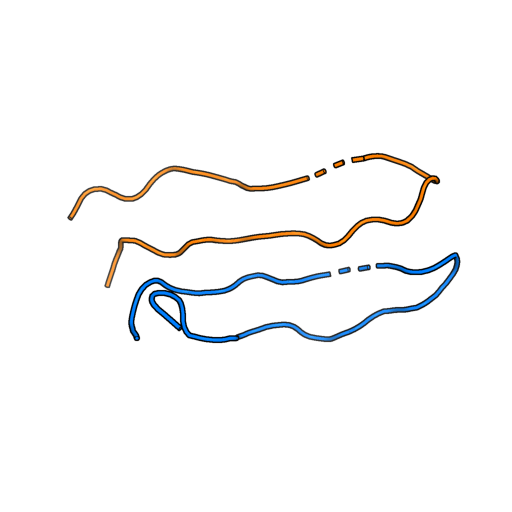-7.360 1.00 0.00 11 ASN B CA 18
ATOM 14597 C C . ASN B 2 11 ? -3.128 12.516 -8.321 1.00 0.00 11 ASN B C 18
ATOM 14598 O O . ASN B 2 11 ? -3.054 12.368 -9.525 1.00 0.00 11 ASN B O 18
ATOM 14609 N N . ALA B 2 12 ? -3.464 13.664 -7.800 1.00 0.00 12 ALA B N 18
ATOM 14610 C CA . ALA B 2 12 ? -3.768 14.826 -8.685 1.00 0.00 12 ALA B CA 18
ATOM 14611 C C . ALA B 2 12 ? -2.499 15.643 -8.963 1.00 0.00 12 ALA B C 18
ATOM 14612 O O . ALA B 2 12 ? -1.432 15.101 -9.196 1.00 0.00 12 ALA B O 18
ATOM 14619 N N . LYS B 2 13 ? -2.607 16.946 -8.944 1.00 0.00 13 LYS B N 18
ATOM 14620 C CA . LYS B 2 13 ? -1.415 17.799 -9.210 1.00 0.00 13 LYS B CA 18
ATOM 14621 C C . LYS B 2 13 ? -0.618 17.232 -10.385 1.00 0.00 13 LYS B C 18
ATOM 14622 O O . LYS B 2 13 ? -1.110 16.426 -11.149 1.00 0.00 13 LYS B O 18
ATOM 14641 N N . ASP B 2 14 ? 0.610 17.643 -10.535 1.00 0.00 14 ASP B N 18
ATOM 14642 C CA . ASP B 2 14 ? 1.435 17.122 -11.661 1.00 0.00 14 ASP B CA 18
ATOM 14643 C C . ASP B 2 14 ? 2.095 15.802 -11.261 1.00 0.00 14 ASP B C 18
ATOM 14644 O O . ASP B 2 14 ? 3.248 15.559 -11.557 1.00 0.00 14 ASP B O 18
ATOM 14653 N N . GLY B 2 15 ? 1.375 14.943 -10.587 1.00 0.00 15 GLY B N 18
ATOM 14654 C CA . GLY B 2 15 ? 1.971 13.642 -10.170 1.00 0.00 15 GLY B CA 18
ATOM 14655 C C . GLY B 2 15 ? 1.426 12.523 -11.058 1.00 0.00 15 GLY B C 18
ATOM 14656 O O . GLY B 2 15 ? 0.811 11.590 -10.585 1.00 0.00 15 GLY B O 18
ATOM 14660 N N . LYS B 2 16 ? 1.646 12.604 -12.341 1.00 0.00 16 LYS B N 18
ATOM 14661 C CA . LYS B 2 16 ? 1.134 11.540 -13.254 1.00 0.00 16 LYS B CA 18
ATOM 14662 C C . LYS B 2 16 ? 1.925 10.240 -13.067 1.00 0.00 16 LYS B C 18
ATOM 14663 O O . LYS B 2 16 ? 2.442 9.680 -14.013 1.00 0.00 16 LYS B O 18
ATOM 14693 N N . GLN B 2 18 ? 2.873 7.087 -9.630 1.00 0.00 18 GLN B N 18
ATOM 14694 C CA . GLN B 2 18 ? 3.108 6.827 -8.179 1.00 0.00 18 GLN B CA 18
ATOM 14695 C C . GLN B 2 18 ? 2.585 5.437 -7.803 1.00 0.00 18 GLN B C 18
ATOM 14696 O O . GLN B 2 18 ? 1.723 5.295 -6.960 1.00 0.00 18 GLN B O 18
ATOM 14710 N N . THR B 2 19 ? 3.097 4.410 -8.425 1.00 0.00 19 THR B N 18
ATOM 14711 C CA . THR B 2 19 ? 2.623 3.033 -8.103 1.00 0.00 19 THR B CA 18
ATOM 14712 C C . THR B 2 19 ? 3.584 2.353 -7.124 1.00 0.00 19 THR B C 18
ATOM 14713 O O . THR B 2 19 ? 4.745 2.700 -7.036 1.00 0.00 19 THR B O 18
ATOM 14724 N N . PHE B 2 20 ? 3.108 1.384 -6.390 1.00 0.00 20 PHE B N 18
ATOM 14725 C CA . PHE B 2 20 ? 3.992 0.679 -5.417 1.00 0.00 20 PHE B CA 18
ATOM 14726 C C . PHE B 2 20 ? 4.091 -0.805 -5.779 1.00 0.00 20 PHE B C 18
ATOM 14727 O O . PHE B 2 20 ? 3.651 -1.665 -5.040 1.00 0.00 20 PHE B O 18
ATOM 14744 N N . VAL B 2 21 ? 4.663 -1.114 -6.911 1.00 0.00 21 VAL B N 18
ATOM 14745 C CA . VAL B 2 21 ? 4.786 -2.543 -7.319 1.00 0.00 21 VAL B CA 18
ATOM 14746 C C . VAL B 2 21 ? 6.124 -3.118 -6.849 1.00 0.00 21 VAL B C 18
ATOM 14747 O O . VAL B 2 21 ? 7.126 -2.432 -6.807 1.00 0.00 21 VAL B O 18
ATOM 14760 N N . TYR B 2 22 ? 6.149 -4.375 -6.496 1.00 0.00 22 TYR B N 18
ATOM 14761 C CA . TYR B 2 22 ? 7.423 -4.995 -6.031 1.00 0.00 22 TYR B CA 18
ATOM 14762 C C . TYR B 2 22 ? 7.477 -6.468 -6.447 1.00 0.00 22 TYR B C 18
ATOM 14763 O O . TYR B 2 22 ? 8.511 -6.977 -6.834 1.00 0.00 22 TYR B O 18
ATOM 14781 N N . GLY B 2 23 ? 6.370 -7.156 -6.370 1.00 0.00 23 GLY B N 18
ATOM 14782 C CA . GLY B 2 23 ? 6.357 -8.594 -6.760 1.00 0.00 23 GLY B CA 18
ATOM 14783 C C . GLY B 2 23 ? 6.738 -8.728 -8.236 1.00 0.00 23 GLY B C 18
ATOM 14784 O O . GLY B 2 23 ? 7.829 -8.381 -8.640 1.00 0.00 23 GLY B O 18
ATOM 14788 N N . GLY B 2 24 ? 5.844 -9.228 -9.044 1.00 0.00 24 GLY B N 18
ATOM 14789 C CA . GLY B 2 24 ? 6.155 -9.383 -10.494 1.00 0.00 24 GLY B CA 18
ATOM 14790 C C . GLY B 2 24 ? 4.889 -9.800 -11.246 1.00 0.00 24 GLY B C 18
ATOM 14791 O O . GLY B 2 24 ? 4.116 -8.972 -11.685 1.00 0.00 24 GLY B O 18
ATOM 14795 N N . CYS B 2 25 ? 4.671 -11.077 -11.397 1.00 0.00 25 CYS B N 18
ATOM 14796 C CA . CYS B 2 25 ? 3.454 -11.546 -12.121 1.00 0.00 25 CYS B CA 18
ATOM 14797 C C . CYS B 2 25 ? 2.202 -10.896 -11.525 1.00 0.00 25 CYS B C 18
ATOM 14798 O O . CYS B 2 25 ? 2.052 -10.820 -10.322 1.00 0.00 25 CYS B O 18
ATOM 14842 N N . LYS A 1 2 ? -5.839 -15.091 -9.387 1.00 0.00 2 LYS A N 19
ATOM 14843 C CA . LYS A 1 2 ? -5.153 -13.794 -9.126 1.00 0.00 2 LYS A CA 19
ATOM 14844 C C . LYS A 1 2 ? -5.278 -12.872 -10.344 1.00 0.00 2 LYS A C 19
ATOM 14845 O O . LYS A 1 2 ? -4.302 -12.548 -10.991 1.00 0.00 2 LYS A O 19
ATOM 14864 N N . ALA A 1 3 ? -6.471 -12.445 -10.661 1.00 0.00 3 ALA A N 19
ATOM 14865 C CA . ALA A 1 3 ? -6.650 -11.544 -11.836 1.00 0.00 3 ALA A CA 19
ATOM 14866 C C . ALA A 1 3 ? -6.509 -10.083 -11.405 1.00 0.00 3 ALA A C 19
ATOM 14867 O O . ALA A 1 3 ? -7.236 -9.225 -11.862 1.00 0.00 3 ALA A O 19
ATOM 14874 N N . LYS A 1 4 ? -5.571 -9.815 -10.530 1.00 0.00 4 LYS A N 19
ATOM 14875 C CA . LYS A 1 4 ? -5.332 -8.419 -10.030 1.00 0.00 4 LYS A CA 19
ATOM 14876 C C . LYS A 1 4 ? -6.586 -7.549 -10.161 1.00 0.00 4 LYS A C 19
ATOM 14877 O O . LYS A 1 4 ? -6.662 -6.676 -11.003 1.00 0.00 4 LYS A O 19
ATOM 14894 N N . ILE A 1 5 ? -7.569 -7.778 -9.334 1.00 0.00 5 ILE A N 19
ATOM 14895 C CA . ILE A 1 5 ? -8.814 -6.960 -9.416 1.00 0.00 5 ILE A CA 19
ATOM 14896 C C . ILE A 1 5 ? -8.468 -5.471 -9.350 1.00 0.00 5 ILE A C 19
ATOM 14897 O O . ILE A 1 5 ? -8.297 -4.909 -8.285 1.00 0.00 5 ILE A O 19
ATOM 14913 N N . ILE A 1 6 ? -8.361 -4.827 -10.480 1.00 0.00 6 ILE A N 19
ATOM 14914 C CA . ILE A 1 6 ? -8.024 -3.375 -10.484 1.00 0.00 6 ILE A CA 19
ATOM 14915 C C . ILE A 1 6 ? -9.171 -2.563 -9.880 1.00 0.00 6 ILE A C 19
ATOM 14916 O O . ILE A 1 6 ? -10.243 -2.466 -10.447 1.00 0.00 6 ILE A O 19
ATOM 14932 N N . ARG A 1 7 ? -8.957 -1.977 -8.735 1.00 0.00 7 ARG A N 19
ATOM 14933 C CA . ARG A 1 7 ? -10.035 -1.169 -8.096 1.00 0.00 7 ARG A CA 19
ATOM 14934 C C . ARG A 1 7 ? -9.511 0.226 -7.745 1.00 0.00 7 ARG A C 19
ATOM 14935 O O . ARG A 1 7 ? -8.586 0.376 -6.972 1.00 0.00 7 ARG A O 19
ATOM 14956 N N . TYR A 1 8 ? -10.095 1.247 -8.308 1.00 0.00 8 TYR A N 19
ATOM 14957 C CA . TYR A 1 8 ? -9.629 2.629 -8.004 1.00 0.00 8 TYR A CA 19
ATOM 14958 C C . TYR A 1 8 ? -10.780 3.462 -7.435 1.00 0.00 8 TYR A C 19
ATOM 14959 O O . TYR A 1 8 ? -11.936 3.107 -7.558 1.00 0.00 8 TYR A O 19
ATOM 14977 N N . PHE A 1 9 ? -10.472 4.563 -6.809 1.00 0.00 9 PHE A N 19
ATOM 14978 C CA . PHE A 1 9 ? -11.550 5.417 -6.228 1.00 0.00 9 PHE A CA 19
ATOM 14979 C C . PHE A 1 9 ? -11.396 6.858 -6.718 1.00 0.00 9 PHE A C 19
ATOM 14980 O O . PHE A 1 9 ? -10.706 7.125 -7.681 1.00 0.00 9 PHE A O 19
ATOM 14997 N N . TYR A 1 10 ? -12.032 7.790 -6.062 1.00 0.00 10 TYR A N 19
ATOM 14998 C CA . TYR A 1 10 ? -11.915 9.210 -6.497 1.00 0.00 10 TYR A CA 19
ATOM 14999 C C . TYR A 1 10 ? -11.525 10.100 -5.314 1.00 0.00 10 TYR A C 19
ATOM 15000 O O . TYR A 1 10 ? -12.047 9.970 -4.225 1.00 0.00 10 TYR A O 19
ATOM 15018 N N . ASN A 1 11 ? -10.613 11.006 -5.527 1.00 0.00 11 ASN A N 19
ATOM 15019 C CA . ASN A 1 11 ? -10.184 11.917 -4.425 1.00 0.00 11 ASN A CA 19
ATOM 15020 C C . ASN A 1 11 ? -9.918 13.313 -4.993 1.00 0.00 11 ASN A C 19
ATOM 15021 O O . ASN A 1 11 ? -8.990 13.520 -5.754 1.00 0.00 11 ASN A O 19
ATOM 15032 N N . ALA A 1 12 ? -10.734 14.267 -4.639 1.00 0.00 12 ALA A N 19
ATOM 15033 C CA . ALA A 1 12 ? -10.544 15.647 -5.167 1.00 0.00 12 ALA A CA 19
ATOM 15034 C C . ALA A 1 12 ? -9.631 16.464 -4.248 1.00 0.00 12 ALA A C 19
ATOM 15035 O O . ALA A 1 12 ? -9.251 17.569 -4.580 1.00 0.00 12 ALA A O 19
ATOM 15042 N N . LYS A 1 13 ? -9.271 15.929 -3.105 1.00 0.00 13 LYS A N 19
ATOM 15043 C CA . LYS A 1 13 ? -8.374 16.680 -2.169 1.00 0.00 13 LYS A CA 19
ATOM 15044 C C . LYS A 1 13 ? -7.324 17.428 -2.983 1.00 0.00 13 LYS A C 19
ATOM 15045 O O . LYS A 1 13 ? -7.164 18.627 -2.874 1.00 0.00 13 LYS A O 19
ATOM 15064 N N . ASP A 1 14 ? -6.651 16.723 -3.838 1.00 0.00 14 ASP A N 19
ATOM 15065 C CA . ASP A 1 14 ? -5.646 17.363 -4.724 1.00 0.00 14 ASP A CA 19
ATOM 15066 C C . ASP A 1 14 ? -5.926 16.899 -6.155 1.00 0.00 14 ASP A C 19
ATOM 15067 O O . ASP A 1 14 ? -5.147 17.125 -7.060 1.00 0.00 14 ASP A O 19
ATOM 15076 N N . GLY A 1 15 ? -7.046 16.241 -6.360 1.00 0.00 15 GLY A N 19
ATOM 15077 C CA . GLY A 1 15 ? -7.391 15.751 -7.724 1.00 0.00 15 GLY A CA 19
ATOM 15078 C C . GLY A 1 15 ? -6.392 14.674 -8.152 1.00 0.00 15 GLY A C 19
ATOM 15079 O O . GLY A 1 15 ? -5.504 14.921 -8.943 1.00 0.00 15 GLY A O 19
ATOM 15083 N N . LEU A 1 16 ? -6.526 13.477 -7.642 1.00 0.00 16 LEU A N 19
ATOM 15084 C CA . LEU A 1 16 ? -5.570 12.402 -8.038 1.00 0.00 16 LEU A CA 19
ATOM 15085 C C . LEU A 1 16 ? -6.226 11.016 -7.975 1.00 0.00 16 LEU A C 19
ATOM 15086 O O . LEU A 1 16 ? -5.891 10.203 -7.140 1.00 0.00 16 LEU A O 19
ATOM 15115 N N . GLN A 1 18 ? -7.014 7.550 -7.496 1.00 0.00 18 GLN A N 19
ATOM 15116 C CA . GLN A 1 18 ? -6.033 6.494 -7.113 1.00 0.00 18 GLN A CA 19
ATOM 15117 C C . GLN A 1 18 ? -6.507 5.108 -7.562 1.00 0.00 18 GLN A C 19
ATOM 15118 O O . GLN A 1 18 ? -7.678 4.788 -7.508 1.00 0.00 18 GLN A O 19
ATOM 15132 N N . THR A 1 19 ? -5.592 4.282 -7.991 1.00 0.00 19 THR A N 19
ATOM 15133 C CA . THR A 1 19 ? -5.964 2.907 -8.434 1.00 0.00 19 THR A CA 19
ATOM 15134 C C . THR A 1 19 ? -5.188 1.881 -7.603 1.00 0.00 19 THR A C 19
ATOM 15135 O O . THR A 1 19 ? -4.079 1.509 -7.935 1.00 0.00 19 THR A O 19
ATOM 15146 N N . PHE A 1 20 ? -5.755 1.434 -6.517 1.00 0.00 20 PHE A N 19
ATOM 15147 C CA . PHE A 1 20 ? -5.044 0.448 -5.654 1.00 0.00 20 PHE A CA 19
ATOM 15148 C C . PHE A 1 20 ? -5.361 -0.985 -6.092 1.00 0.00 20 PHE A C 19
ATOM 15149 O O . PHE A 1 20 ? -6.507 -1.357 -6.259 1.00 0.00 20 PHE A O 19
ATOM 15166 N N . VAL A 1 21 ? -4.351 -1.794 -6.266 1.00 0.00 21 VAL A N 19
ATOM 15167 C CA . VAL A 1 21 ? -4.585 -3.206 -6.681 1.00 0.00 21 VAL A CA 19
ATOM 15168 C C . VAL A 1 21 ? -4.329 -4.137 -5.492 1.00 0.00 21 VAL A C 19
ATOM 15169 O O . VAL A 1 21 ? -3.692 -3.758 -4.529 1.00 0.00 21 VAL A O 19
ATOM 15182 N N . TYR A 1 22 ? -4.825 -5.345 -5.534 1.00 0.00 22 TYR A N 19
ATOM 15183 C CA . TYR A 1 22 ? -4.604 -6.266 -4.381 1.00 0.00 22 TYR A CA 19
ATOM 15184 C C . TYR A 1 22 ? -4.593 -7.732 -4.830 1.00 0.00 22 TYR A C 19
ATOM 15185 O O . TYR A 1 22 ? -5.589 -8.422 -4.742 1.00 0.00 22 TYR A O 19
ATOM 15203 N N . GLY A 1 23 ? -3.473 -8.222 -5.295 1.00 0.00 23 GLY A N 19
ATOM 15204 C CA . GLY A 1 23 ? -3.413 -9.646 -5.726 1.00 0.00 23 GLY A CA 19
ATOM 15205 C C . GLY A 1 23 ? -3.385 -10.536 -4.482 1.00 0.00 23 GLY A C 19
ATOM 15206 O O . GLY A 1 23 ? -3.497 -10.063 -3.368 1.00 0.00 23 GLY A O 19
ATOM 15210 N N . GLY A 1 24 ? -3.239 -11.820 -4.658 1.00 0.00 24 GLY A N 19
ATOM 15211 C CA . GLY A 1 24 ? -3.205 -12.731 -3.478 1.00 0.00 24 GLY A CA 19
ATOM 15212 C C . GLY A 1 24 ? -4.041 -13.981 -3.768 1.00 0.00 24 GLY A C 19
ATOM 15213 O O . GLY A 1 24 ? -4.942 -13.963 -4.585 1.00 0.00 24 GLY A O 19
ATOM 15217 N N . CYS A 1 25 ? -3.748 -15.066 -3.104 1.00 0.00 25 CYS A N 19
ATOM 15218 C CA . CYS A 1 25 ? -4.519 -16.323 -3.335 1.00 0.00 25 CYS A CA 19
ATOM 15219 C C . CYS A 1 25 ? -3.819 -17.497 -2.651 1.00 0.00 25 CYS A C 19
ATOM 15220 O O . CYS A 1 25 ? -2.901 -18.078 -3.195 1.00 0.00 25 CYS A O 19
ATOM 15239 N N . LYS B 2 2 ? 4.506 -9.543 -11.631 1.00 0.00 2 LYS B N 19
ATOM 15240 C CA . LYS B 2 2 ? 3.440 -8.543 -11.329 1.00 0.00 2 LYS B CA 19
ATOM 15241 C C . LYS B 2 2 ? 2.389 -9.147 -10.395 1.00 0.00 2 LYS B C 19
ATOM 15242 O O . LYS B 2 2 ? 1.201 -8.975 -10.585 1.00 0.00 2 LYS B O 19
ATOM 15261 N N . ALA B 2 3 ? 2.819 -9.850 -9.385 1.00 0.00 3 ALA B N 19
ATOM 15262 C CA . ALA B 2 3 ? 1.853 -10.465 -8.428 1.00 0.00 3 ALA B CA 19
ATOM 15263 C C . ALA B 2 3 ? 1.943 -9.769 -7.070 1.00 0.00 3 ALA B C 19
ATOM 15264 O O . ALA B 2 3 ? 2.279 -8.609 -6.977 1.00 0.00 3 ALA B O 19
ATOM 15271 N N . ARG B 2 4 ? 1.650 -10.478 -6.022 1.00 0.00 4 ARG B N 19
ATOM 15272 C CA . ARG B 2 4 ? 1.722 -9.882 -4.653 1.00 0.00 4 ARG B CA 19
ATOM 15273 C C . ARG B 2 4 ? 0.768 -8.684 -4.515 1.00 0.00 4 ARG B C 19
ATOM 15274 O O . ARG B 2 4 ? -0.434 -8.839 -4.607 1.00 0.00 4 ARG B O 19
ATOM 15295 N N . ILE B 2 5 ? 1.275 -7.485 -4.299 1.00 0.00 5 ILE B N 19
ATOM 15296 C CA . ILE B 2 5 ? 0.344 -6.321 -4.154 1.00 0.00 5 ILE B CA 19
ATOM 15297 C C . ILE B 2 5 ? 0.994 -5.024 -4.636 1.00 0.00 5 ILE B C 19
ATOM 15298 O O . ILE B 2 5 ? 2.069 -4.656 -4.209 1.00 0.00 5 ILE B O 19
ATOM 15314 N N . ILE B 2 6 ? 0.337 -4.332 -5.530 1.00 0.00 6 ILE B N 19
ATOM 15315 C CA . ILE B 2 6 ? 0.898 -3.056 -6.057 1.00 0.00 6 ILE B CA 19
ATOM 15316 C C . ILE B 2 6 ? -0.106 -1.913 -5.870 1.00 0.00 6 ILE B C 19
ATOM 15317 O O . ILE B 2 6 ? -1.267 -2.025 -6.217 1.00 0.00 6 ILE B O 19
ATOM 15333 N N . ARG B 2 7 ? 0.338 -0.816 -5.325 1.00 0.00 7 ARG B N 19
ATOM 15334 C CA . ARG B 2 7 ? -0.576 0.343 -5.111 1.00 0.00 7 ARG B CA 19
ATOM 15335 C C . ARG B 2 7 ? -0.334 1.410 -6.184 1.00 0.00 7 ARG B C 19
ATOM 15336 O O . ARG B 2 7 ? 0.776 1.861 -6.384 1.00 0.00 7 ARG B O 19
ATOM 15357 N N . TYR B 2 8 ? -1.364 1.818 -6.873 1.00 0.00 8 TYR B N 19
ATOM 15358 C CA . TYR B 2 8 ? -1.189 2.858 -7.930 1.00 0.00 8 TYR B CA 19
ATOM 15359 C C . TYR B 2 8 ? -1.800 4.185 -7.471 1.00 0.00 8 TYR B C 19
ATOM 15360 O O . TYR B 2 8 ? -2.854 4.215 -6.865 1.00 0.00 8 TYR B O 19
ATOM 15378 N N . PHE B 2 9 ? -1.148 5.282 -7.749 1.00 0.00 9 PHE B N 19
ATOM 15379 C CA . PHE B 2 9 ? -1.700 6.601 -7.322 1.00 0.00 9 PHE B CA 19
ATOM 15380 C C . PHE B 2 9 ? -1.279 7.700 -8.301 1.00 0.00 9 PHE B C 19
ATOM 15381 O O . PHE B 2 9 ? -0.640 8.663 -7.926 1.00 0.00 9 PHE B O 19
ATOM 15398 N N . TYR B 2 10 ? -1.636 7.571 -9.551 1.00 0.00 10 TYR B N 19
ATOM 15399 C CA . TYR B 2 10 ? -1.255 8.621 -10.538 1.00 0.00 10 TYR B CA 19
ATOM 15400 C C . TYR B 2 10 ? -1.870 9.966 -10.123 1.00 0.00 10 TYR B C 19
ATOM 15401 O O . TYR B 2 10 ? -2.539 10.062 -9.113 1.00 0.00 10 TYR B O 19
ATOM 15419 N N . ASN B 2 11 ? -1.654 10.999 -10.887 1.00 0.00 11 ASN B N 19
ATOM 15420 C CA . ASN B 2 11 ? -2.236 12.323 -10.518 1.00 0.00 11 ASN B CA 19
ATOM 15421 C C . ASN B 2 11 ? -2.173 13.289 -11.704 1.00 0.00 11 ASN B C 19
ATOM 15422 O O . ASN B 2 11 ? -3.100 14.031 -11.961 1.00 0.00 11 ASN B O 19
ATOM 15433 N N . ALA B 2 12 ? -1.088 13.290 -12.428 1.00 0.00 12 ALA B N 19
ATOM 15434 C CA . ALA B 2 12 ? -0.973 14.215 -13.592 1.00 0.00 12 ALA B CA 19
ATOM 15435 C C . ALA B 2 12 ? -1.794 13.690 -14.773 1.00 0.00 12 ALA B C 19
ATOM 15436 O O . ALA B 2 12 ? -2.027 12.505 -14.902 1.00 0.00 12 ALA B O 19
ATOM 15443 N N . LYS B 2 13 ? -2.233 14.565 -15.636 1.00 0.00 13 LYS B N 19
ATOM 15444 C CA . LYS B 2 13 ? -3.038 14.117 -16.808 1.00 0.00 13 LYS B CA 19
ATOM 15445 C C . LYS B 2 13 ? -2.382 12.899 -17.461 1.00 0.00 13 LYS B C 19
ATOM 15446 O O . LYS B 2 13 ? -3.040 12.076 -18.065 1.00 0.00 13 LYS B O 19
ATOM 15465 N N . ASP B 2 14 ? -1.087 12.777 -17.345 1.00 0.00 14 ASP B N 19
ATOM 15466 C CA . ASP B 2 14 ? -0.391 11.610 -17.958 1.00 0.00 14 ASP B CA 19
ATOM 15467 C C . ASP B 2 14 ? -1.112 10.313 -17.586 1.00 0.00 14 ASP B C 19
ATOM 15468 O O . ASP B 2 14 ? -1.411 9.493 -18.431 1.00 0.00 14 ASP B O 19
ATOM 15477 N N . GLY B 2 15 ? -1.397 10.124 -16.326 1.00 0.00 15 GLY B N 19
ATOM 15478 C CA . GLY B 2 15 ? -2.102 8.883 -15.900 1.00 0.00 15 GLY B CA 19
ATOM 15479 C C . GLY B 2 15 ? -1.124 7.961 -15.169 1.00 0.00 15 GLY B C 19
ATOM 15480 O O . GLY B 2 15 ? -1.301 6.759 -15.131 1.00 0.00 15 GLY B O 19
ATOM 15484 N N . LYS B 2 16 ? -0.093 8.511 -14.587 1.00 0.00 16 LYS B N 19
ATOM 15485 C CA . LYS B 2 16 ? 0.889 7.656 -13.860 1.00 0.00 16 LYS B CA 19
ATOM 15486 C C . LYS B 2 16 ? 1.740 8.503 -12.908 1.00 0.00 16 LYS B C 19
ATOM 15487 O O . LYS B 2 16 ? 2.473 9.377 -13.324 1.00 0.00 16 LYS B O 19
ATOM 15517 N N . GLN B 2 18 ? 2.895 8.506 -8.309 1.00 0.00 18 GLN B N 19
ATOM 15518 C CA . GLN B 2 18 ? 3.382 7.633 -7.202 1.00 0.00 18 GLN B CA 19
ATOM 15519 C C . GLN B 2 18 ? 2.916 6.193 -7.427 1.00 0.00 18 GLN B C 19
ATOM 15520 O O . GLN B 2 18 ? 1.796 5.836 -7.116 1.00 0.00 18 GLN B O 19
ATOM 15534 N N . THR B 2 19 ? 3.763 5.363 -7.971 1.00 0.00 19 THR B N 19
ATOM 15535 C CA . THR B 2 19 ? 3.366 3.948 -8.220 1.00 0.00 19 THR B CA 19
ATOM 15536 C C . THR B 2 19 ? 4.250 2.995 -7.411 1.00 0.00 19 THR B C 19
ATOM 15537 O O . THR B 2 19 ? 5.449 3.169 -7.321 1.00 0.00 19 THR B O 19
ATOM 15548 N N . PHE B 2 20 ? 3.665 1.988 -6.826 1.00 0.00 20 PHE B N 19
ATOM 15549 C CA . PHE B 2 20 ? 4.468 1.019 -6.025 1.00 0.00 20 PHE B CA 19
ATOM 15550 C C . PHE B 2 20 ? 4.719 -0.251 -6.842 1.00 0.00 20 PHE B C 19
ATOM 15551 O O . PHE B 2 20 ? 4.615 -0.251 -8.053 1.00 0.00 20 PHE B O 19
ATOM 15568 N N . VAL B 2 21 ? 5.051 -1.332 -6.193 1.00 0.00 21 VAL B N 19
ATOM 15569 C CA . VAL B 2 21 ? 5.310 -2.599 -6.939 1.00 0.00 21 VAL B CA 19
ATOM 15570 C C . VAL B 2 21 ? 4.340 -3.697 -6.490 1.00 0.00 21 VAL B C 19
ATOM 15571 O O . VAL B 2 21 ? 3.758 -3.627 -5.426 1.00 0.00 21 VAL B O 19
ATOM 15584 N N . TYR B 2 22 ? 4.174 -4.716 -7.290 1.00 0.00 22 TYR B N 19
ATOM 15585 C CA . TYR B 2 22 ? 3.262 -5.825 -6.920 1.00 0.00 22 TYR B CA 19
ATOM 15586 C C . TYR B 2 22 ? 4.016 -6.810 -6.021 1.00 0.00 22 TYR B C 19
ATOM 15587 O O . TYR B 2 22 ? 3.838 -6.826 -4.820 1.00 0.00 22 TYR B O 19
ATOM 15605 N N . GLY B 2 23 ? 4.867 -7.624 -6.591 1.00 0.00 23 GLY B N 19
ATOM 15606 C CA . GLY B 2 23 ? 5.641 -8.597 -5.760 1.00 0.00 23 GLY B CA 19
ATOM 15607 C C . GLY B 2 23 ? 7.121 -8.212 -5.757 1.00 0.00 23 GLY B C 19
ATOM 15608 O O . GLY B 2 23 ? 7.497 -7.154 -5.294 1.00 0.00 23 GLY B O 19
ATOM 15612 N N . GLY B 2 24 ? 7.964 -9.066 -6.269 1.00 0.00 24 GLY B N 19
ATOM 15613 C CA . GLY B 2 24 ? 9.420 -8.754 -6.295 1.00 0.00 24 GLY B CA 19
ATOM 15614 C C . GLY B 2 24 ? 10.208 -10.020 -6.639 1.00 0.00 24 GLY B C 19
ATOM 15615 O O . GLY B 2 24 ? 11.284 -10.252 -6.126 1.00 0.00 24 GLY B O 19
ATOM 15619 N N . CYS B 2 25 ? 9.679 -10.841 -7.506 1.00 0.00 25 CYS B N 19
ATOM 15620 C CA . CYS B 2 25 ? 10.399 -12.092 -7.881 1.00 0.00 25 CYS B CA 19
ATOM 15621 C C . CYS B 2 25 ? 11.774 -11.756 -8.465 1.00 0.00 25 CYS B C 19
ATOM 15622 O O . CYS B 2 25 ? 11.890 -10.947 -9.364 1.00 0.00 25 CYS B O 19
ATOM 15666 N N . LYS A 1 2 ? -10.450 -11.881 -14.649 1.00 0.00 2 LYS A N 20
ATOM 15667 C CA . LYS A 1 2 ? -9.984 -11.180 -15.867 1.00 0.00 2 LYS A CA 20
ATOM 15668 C C . LYS A 1 2 ? -8.514 -10.808 -15.710 1.00 0.00 2 LYS A C 20
ATOM 15669 O O . LYS A 1 2 ? -7.660 -11.651 -15.517 1.00 0.00 2 LYS A O 20
ATOM 15688 N N . ALA A 1 3 ? -8.222 -9.558 -15.793 1.00 0.00 3 ALA A N 20
ATOM 15689 C CA . ALA A 1 3 ? -6.811 -9.097 -15.653 1.00 0.00 3 ALA A CA 20
ATOM 15690 C C . ALA A 1 3 ? -6.581 -8.516 -14.255 1.00 0.00 3 ALA A C 20
ATOM 15691 O O . ALA A 1 3 ? -6.201 -7.373 -14.103 1.00 0.00 3 ALA A O 20
ATOM 15698 N N . LYS A 1 4 ? -6.809 -9.296 -13.234 1.00 0.00 4 LYS A N 20
ATOM 15699 C CA . LYS A 1 4 ? -6.605 -8.791 -11.844 1.00 0.00 4 LYS A CA 20
ATOM 15700 C C . LYS A 1 4 ? -7.667 -7.734 -11.508 1.00 0.00 4 LYS A C 20
ATOM 15701 O O . LYS A 1 4 ? -8.017 -6.908 -12.328 1.00 0.00 4 LYS A O 20
ATOM 15718 N N . ILE A 1 5 ? -8.181 -7.755 -10.308 1.00 0.00 5 ILE A N 20
ATOM 15719 C CA . ILE A 1 5 ? -9.216 -6.752 -9.924 1.00 0.00 5 ILE A CA 20
ATOM 15720 C C . ILE A 1 5 ? -8.590 -5.357 -9.849 1.00 0.00 5 ILE A C 20
ATOM 15721 O O . ILE A 1 5 ? -7.394 -5.195 -9.986 1.00 0.00 5 ILE A O 20
ATOM 15737 N N . ILE A 1 6 ? -9.388 -4.346 -9.635 1.00 0.00 6 ILE A N 20
ATOM 15738 C CA . ILE A 1 6 ? -8.830 -2.965 -9.554 1.00 0.00 6 ILE A CA 20
ATOM 15739 C C . ILE A 1 6 ? -9.631 -2.123 -8.558 1.00 0.00 6 ILE A C 20
ATOM 15740 O O . ILE A 1 6 ? -10.660 -1.566 -8.886 1.00 0.00 6 ILE A O 20
ATOM 15756 N N . ARG A 1 7 ? -9.162 -2.018 -7.344 1.00 0.00 7 ARG A N 20
ATOM 15757 C CA . ARG A 1 7 ? -9.893 -1.205 -6.330 1.00 0.00 7 ARG A CA 20
ATOM 15758 C C . ARG A 1 7 ? -9.321 0.214 -6.291 1.00 0.00 7 ARG A C 20
ATOM 15759 O O . ARG A 1 7 ? -8.153 0.414 -6.028 1.00 0.00 7 ARG A O 20
ATOM 15780 N N . TYR A 1 8 ? -10.133 1.201 -6.557 1.00 0.00 8 TYR A N 20
ATOM 15781 C CA . TYR A 1 8 ? -9.624 2.602 -6.540 1.00 0.00 8 TYR A CA 20
ATOM 15782 C C . TYR A 1 8 ? -10.770 3.589 -6.298 1.00 0.00 8 TYR A C 20
ATOM 15783 O O . TYR A 1 8 ? -11.921 3.211 -6.207 1.00 0.00 8 TYR A O 20
ATOM 15801 N N . PHE A 1 9 ? -10.458 4.852 -6.197 1.00 0.00 9 PHE A N 20
ATOM 15802 C CA . PHE A 1 9 ? -11.522 5.871 -5.967 1.00 0.00 9 PHE A CA 20
ATOM 15803 C C . PHE A 1 9 ? -11.299 7.068 -6.895 1.00 0.00 9 PHE A C 20
ATOM 15804 O O . PHE A 1 9 ? -10.328 7.127 -7.622 1.00 0.00 9 PHE A O 20
ATOM 15821 N N . TYR A 1 10 ? -12.188 8.023 -6.878 1.00 0.00 10 TYR A N 20
ATOM 15822 C CA . TYR A 1 10 ? -12.015 9.209 -7.764 1.00 0.00 10 TYR A CA 20
ATOM 15823 C C . TYR A 1 10 ? -12.119 10.503 -6.953 1.00 0.00 10 TYR A C 20
ATOM 15824 O O . TYR A 1 10 ? -12.959 10.639 -6.087 1.00 0.00 10 TYR A O 20
ATOM 15842 N N . ASN A 1 11 ? -11.271 11.454 -7.231 1.00 0.00 11 ASN A N 20
ATOM 15843 C CA . ASN A 1 11 ? -11.317 12.742 -6.482 1.00 0.00 11 ASN A CA 20
ATOM 15844 C C . ASN A 1 11 ? -11.004 13.909 -7.421 1.00 0.00 11 ASN A C 20
ATOM 15845 O O . ASN A 1 11 ? -10.023 14.607 -7.254 1.00 0.00 11 ASN A O 20
ATOM 15856 N N . ALA A 1 12 ? -11.828 14.124 -8.410 1.00 0.00 12 ALA A N 20
ATOM 15857 C CA . ALA A 1 12 ? -11.577 15.243 -9.362 1.00 0.00 12 ALA A CA 20
ATOM 15858 C C . ALA A 1 12 ? -11.341 16.548 -8.596 1.00 0.00 12 ALA A C 20
ATOM 15859 O O . ALA A 1 12 ? -10.685 17.451 -9.076 1.00 0.00 12 ALA A O 20
ATOM 15866 N N . LYS A 1 13 ? -11.864 16.650 -7.405 1.00 0.00 13 LYS A N 20
ATOM 15867 C CA . LYS A 1 13 ? -11.661 17.894 -6.610 1.00 0.00 13 LYS A CA 20
ATOM 15868 C C . LYS A 1 13 ? -10.169 18.195 -6.513 1.00 0.00 13 LYS A C 20
ATOM 15869 O O . LYS A 1 13 ? -9.657 19.077 -7.174 1.00 0.00 13 LYS A O 20
ATOM 15888 N N . ASP A 1 14 ? -9.460 17.456 -5.706 1.00 0.00 14 ASP A N 20
ATOM 15889 C CA . ASP A 1 14 ? -7.996 17.688 -5.586 1.00 0.00 14 ASP A CA 20
ATOM 15890 C C . ASP A 1 14 ? -7.302 17.217 -6.865 1.00 0.00 14 ASP A C 20
ATOM 15891 O O . ASP A 1 14 ? -6.111 17.389 -7.038 1.00 0.00 14 ASP A O 20
ATOM 15900 N N . GLY A 1 15 ? -8.040 16.618 -7.766 1.00 0.00 15 GLY A N 20
ATOM 15901 C CA . GLY A 1 15 ? -7.422 16.135 -9.033 1.00 0.00 15 GLY A CA 20
ATOM 15902 C C . GLY A 1 15 ? -6.593 14.881 -8.750 1.00 0.00 15 GLY A C 20
ATOM 15903 O O . GLY A 1 15 ? -5.470 14.755 -9.196 1.00 0.00 15 GLY A O 20
ATOM 15907 N N . LEU A 1 16 ? -7.137 13.952 -8.013 1.00 0.00 16 LEU A N 20
ATOM 15908 C CA . LEU A 1 16 ? -6.378 12.706 -7.704 1.00 0.00 16 LEU A CA 20
ATOM 15909 C C . LEU A 1 16 ? -7.261 11.477 -7.929 1.00 0.00 16 LEU A C 20
ATOM 15910 O O . LEU A 1 16 ? -8.466 11.579 -8.054 1.00 0.00 16 LEU A O 20
ATOM 15939 N N . GLN A 1 18 ? -6.499 7.864 -6.336 1.00 0.00 18 GLN A N 20
ATOM 15940 C CA . GLN A 1 18 ? -5.784 6.714 -5.711 1.00 0.00 18 GLN A CA 20
ATOM 15941 C C . GLN A 1 18 ? -6.311 5.390 -6.271 1.00 0.00 18 GLN A C 20
ATOM 15942 O O . GLN A 1 18 ? -7.498 5.133 -6.272 1.00 0.00 18 GLN A O 20
ATOM 15956 N N . THR A 1 19 ? -5.434 4.547 -6.746 1.00 0.00 19 THR A N 20
ATOM 15957 C CA . THR A 1 19 ? -5.883 3.238 -7.302 1.00 0.00 19 THR A CA 20
ATOM 15958 C C . THR A 1 19 ? -4.942 2.121 -6.844 1.00 0.00 19 THR A C 20
ATOM 15959 O O . THR A 1 19 ? -3.913 1.877 -7.442 1.00 0.00 19 THR A O 20
ATOM 15970 N N . PHE A 1 20 ? -5.286 1.440 -5.786 1.00 0.00 20 PHE A N 20
ATOM 15971 C CA . PHE A 1 20 ? -4.411 0.339 -5.291 1.00 0.00 20 PHE A CA 20
ATOM 15972 C C . PHE A 1 20 ? -5.004 -1.017 -5.685 1.00 0.00 20 PHE A C 20
ATOM 15973 O O . PHE A 1 20 ? -6.002 -1.451 -5.143 1.00 0.00 20 PHE A O 20
ATOM 15990 N N . VAL A 1 21 ? -4.399 -1.688 -6.627 1.00 0.00 21 VAL A N 20
ATOM 15991 C CA . VAL A 1 21 ? -4.928 -3.014 -7.058 1.00 0.00 21 VAL A CA 20
ATOM 15992 C C . VAL A 1 21 ? -3.865 -4.099 -6.867 1.00 0.00 21 VAL A C 20
ATOM 15993 O O . VAL A 1 21 ? -2.680 -3.839 -6.931 1.00 0.00 21 VAL A O 20
ATOM 16006 N N . TYR A 1 22 ? -4.281 -5.314 -6.637 1.00 0.00 22 TYR A N 20
ATOM 16007 C CA . TYR A 1 22 ? -3.295 -6.417 -6.445 1.00 0.00 22 TYR A CA 20
ATOM 16008 C C . TYR A 1 22 ? -3.790 -7.691 -7.135 1.00 0.00 22 TYR A C 20
ATOM 16009 O O . TYR A 1 22 ? -4.888 -8.151 -6.896 1.00 0.00 22 TYR A O 20
ATOM 16027 N N . GLY A 1 23 ? -2.989 -8.262 -7.992 1.00 0.00 23 GLY A N 20
ATOM 16028 C CA . GLY A 1 23 ? -3.416 -9.503 -8.698 1.00 0.00 23 GLY A CA 20
ATOM 16029 C C . GLY A 1 23 ? -3.751 -10.587 -7.674 1.00 0.00 23 GLY A C 20
ATOM 16030 O O . GLY A 1 23 ? -3.244 -10.591 -6.569 1.00 0.00 23 GLY A O 20
ATOM 16034 N N . GLY A 1 24 ? -4.601 -11.510 -8.031 1.00 0.00 24 GLY A N 20
ATOM 16035 C CA . GLY A 1 24 ? -4.971 -12.595 -7.078 1.00 0.00 24 GLY A CA 20
ATOM 16036 C C . GLY A 1 24 ? -5.806 -13.649 -7.807 1.00 0.00 24 GLY A C 20
ATOM 16037 O O . GLY A 1 24 ? -6.679 -14.268 -7.232 1.00 0.00 24 GLY A O 20
ATOM 16041 N N . CYS A 1 25 ? -5.546 -13.857 -9.069 1.00 0.00 25 CYS A N 20
ATOM 16042 C CA . CYS A 1 25 ? -6.327 -14.871 -9.834 1.00 0.00 25 CYS A CA 20
ATOM 16043 C C . CYS A 1 25 ? -5.472 -15.457 -10.961 1.00 0.00 25 CYS A C 20
ATOM 16044 O O . CYS A 1 25 ? -5.277 -16.654 -11.037 1.00 0.00 25 CYS A O 20
ATOM 16063 N N . LYS B 2 2 ? 0.043 -15.818 -2.805 1.00 0.00 2 LYS B N 20
ATOM 16064 C CA . LYS B 2 2 ? -0.474 -14.477 -3.202 1.00 0.00 2 LYS B CA 20
ATOM 16065 C C . LYS B 2 2 ? 0.638 -13.429 -3.100 1.00 0.00 2 LYS B C 20
ATOM 16066 O O . LYS B 2 2 ? 0.624 -12.577 -2.233 1.00 0.00 2 LYS B O 20
ATOM 16085 N N . ALA B 2 3 ? 1.600 -13.484 -3.980 1.00 0.00 3 ALA B N 20
ATOM 16086 C CA . ALA B 2 3 ? 2.711 -12.490 -3.933 1.00 0.00 3 ALA B CA 20
ATOM 16087 C C . ALA B 2 3 ? 2.594 -11.509 -5.102 1.00 0.00 3 ALA B C 20
ATOM 16088 O O . ALA B 2 3 ? 3.553 -11.237 -5.796 1.00 0.00 3 ALA B O 20
ATOM 16095 N N . ARG B 2 4 ? 1.424 -10.976 -5.326 1.00 0.00 4 ARG B N 20
ATOM 16096 C CA . ARG B 2 4 ? 1.247 -10.013 -6.451 1.00 0.00 4 ARG B CA 20
ATOM 16097 C C . ARG B 2 4 ? 0.420 -8.810 -5.990 1.00 0.00 4 ARG B C 20
ATOM 16098 O O . ARG B 2 4 ? -0.795 -8.854 -5.961 1.00 0.00 4 ARG B O 20
ATOM 16119 N N . ILE B 2 5 ? 1.067 -7.736 -5.632 1.00 0.00 5 ILE B N 20
ATOM 16120 C CA . ILE B 2 5 ? 0.317 -6.531 -5.174 1.00 0.00 5 ILE B CA 20
ATOM 16121 C C . ILE B 2 5 ? 0.836 -5.280 -5.889 1.00 0.00 5 ILE B C 20
ATOM 16122 O O . ILE B 2 5 ? 2.026 -5.067 -6.002 1.00 0.00 5 ILE B O 20
ATOM 16138 N N . ILE B 2 6 ? -0.050 -4.452 -6.373 1.00 0.00 6 ILE B N 20
ATOM 16139 C CA . ILE B 2 6 ? 0.392 -3.215 -7.080 1.00 0.00 6 ILE B CA 20
ATOM 16140 C C . ILE B 2 6 ? -0.326 -1.992 -6.504 1.00 0.00 6 ILE B C 20
ATOM 16141 O O . ILE B 2 6 ? -1.435 -2.084 -6.017 1.00 0.00 6 ILE B O 20
ATOM 16157 N N . ARG B 2 7 ? 0.298 -0.847 -6.557 1.00 0.00 7 ARG B N 20
ATOM 16158 C CA . ARG B 2 7 ? -0.351 0.380 -6.011 1.00 0.00 7 ARG B CA 20
ATOM 16159 C C . ARG B 2 7 ? -0.348 1.495 -7.061 1.00 0.00 7 ARG B C 20
ATOM 16160 O O . ARG B 2 7 ? 0.634 2.187 -7.242 1.00 0.00 7 ARG B O 20
ATOM 16181 N N . TYR B 2 8 ? -1.439 1.675 -7.752 1.00 0.00 8 TYR B N 20
ATOM 16182 C CA . TYR B 2 8 ? -1.497 2.747 -8.787 1.00 0.00 8 TYR B CA 20
ATOM 16183 C C . TYR B 2 8 ? -2.087 4.025 -8.185 1.00 0.00 8 TYR B C 20
ATOM 16184 O O . TYR B 2 8 ? -3.246 4.075 -7.827 1.00 0.00 8 TYR B O 20
ATOM 16202 N N . PHE B 2 9 ? -1.303 5.061 -8.073 1.00 0.00 9 PHE B N 20
ATOM 16203 C CA . PHE B 2 9 ? -1.835 6.331 -7.496 1.00 0.00 9 PHE B CA 20
ATOM 16204 C C . PHE B 2 9 ? -1.584 7.506 -8.457 1.00 0.00 9 PHE B C 20
ATOM 16205 O O . PHE B 2 9 ? -1.329 8.622 -8.052 1.00 0.00 9 PHE B O 20
ATOM 16222 N N . TYR B 2 10 ? -1.657 7.257 -9.734 1.00 0.00 10 TYR B N 20
ATOM 16223 C CA . TYR B 2 10 ? -1.419 8.352 -10.729 1.00 0.00 10 TYR B CA 20
ATOM 16224 C C . TYR B 2 10 ? -2.131 9.640 -10.283 1.00 0.00 10 TYR B C 20
ATOM 16225 O O . TYR B 2 10 ? -3.329 9.660 -10.088 1.00 0.00 10 TYR B O 20
ATOM 16243 N N . ASN B 2 11 ? -1.402 10.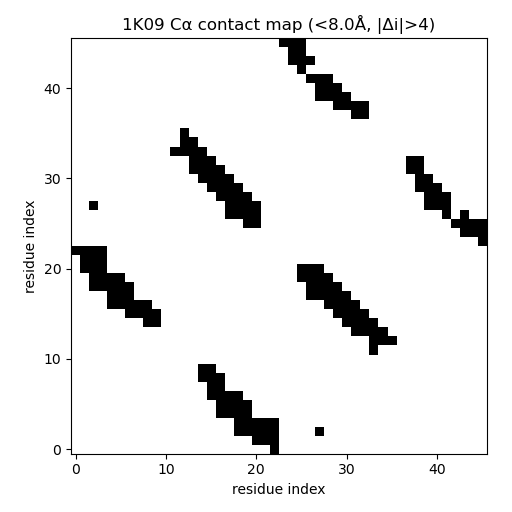711 -10.122 1.00 0.00 11 ASN B N 20
ATOM 16244 C CA . ASN B 2 11 ? -2.041 11.991 -9.690 1.00 0.00 11 ASN B CA 20
ATOM 16245 C C . ASN B 2 11 ? -1.772 13.094 -10.720 1.00 0.00 11 ASN B C 20
ATOM 16246 O O . ASN B 2 11 ? -0.933 12.958 -11.587 1.00 0.00 11 ASN B O 20
ATOM 16257 N N . ALA B 2 12 ? -2.479 14.187 -10.634 1.00 0.00 12 ALA B N 20
ATOM 16258 C CA . ALA B 2 12 ? -2.258 15.292 -11.613 1.00 0.00 12 ALA B CA 20
ATOM 16259 C C . ALA B 2 12 ? -0.979 16.069 -11.255 1.00 0.00 12 ALA B C 20
ATOM 16260 O O . ALA B 2 12 ? 0.105 15.519 -11.251 1.00 0.00 12 ALA B O 20
ATOM 16267 N N . LYS B 2 13 ? -1.091 17.338 -10.953 1.00 0.00 13 LYS B N 20
ATOM 16268 C CA . LYS B 2 13 ? 0.124 18.129 -10.595 1.00 0.00 13 LYS B CA 20
ATOM 16269 C C . LYS B 2 13 ? 1.246 17.882 -11.609 1.00 0.00 13 LYS B C 20
ATOM 16270 O O . LYS B 2 13 ? 2.363 17.572 -11.245 1.00 0.00 13 LYS B O 20
ATOM 16289 N N . ASP B 2 14 ? 0.960 18.022 -12.875 1.00 0.00 14 ASP B N 20
ATOM 16290 C CA . ASP B 2 14 ? 2.013 17.798 -13.909 1.00 0.00 14 ASP B CA 20
ATOM 16291 C C . ASP B 2 14 ? 2.861 16.574 -13.549 1.00 0.00 14 ASP B C 20
ATOM 16292 O O . ASP B 2 14 ? 4.057 16.670 -13.356 1.00 0.00 14 ASP B O 20
ATOM 16301 N N . GLY B 2 15 ? 2.249 15.426 -13.454 1.00 0.00 15 GLY B N 20
ATOM 16302 C CA . GLY B 2 15 ? 3.014 14.198 -13.103 1.00 0.00 15 GLY B CA 20
ATOM 16303 C C . GLY B 2 15 ? 2.056 13.169 -12.507 1.00 0.00 15 GLY B C 20
ATOM 16304 O O . GLY B 2 15 ? 1.629 13.287 -11.376 1.00 0.00 15 GLY B O 20
ATOM 16308 N N . LYS B 2 16 ? 1.705 12.164 -13.259 1.00 0.00 16 LYS B N 20
ATOM 16309 C CA . LYS B 2 16 ? 0.762 11.138 -12.728 1.00 0.00 16 LYS B CA 20
ATOM 16310 C C . LYS B 2 16 ? 1.423 9.761 -12.678 1.00 0.00 16 LYS B C 20
ATOM 16311 O O . LYS B 2 16 ? 0.832 8.765 -13.046 1.00 0.00 16 LYS B O 20
ATOM 16341 N N . GLN B 2 18 ? 3.359 6.714 -10.345 1.00 0.00 18 GLN B N 20
ATOM 16342 C CA . GLN B 2 18 ? 3.502 6.273 -8.923 1.00 0.00 18 GLN B CA 20
ATOM 16343 C C . GLN B 2 18 ? 2.970 4.844 -8.739 1.00 0.00 18 GLN B C 20
ATOM 16344 O O . GLN B 2 18 ? 1.983 4.616 -8.053 1.00 0.00 18 GLN B O 20
ATOM 16358 N N . THR B 2 19 ? 3.618 3.881 -9.335 1.00 0.00 19 THR B N 20
ATOM 16359 C CA . THR B 2 19 ? 3.159 2.469 -9.190 1.00 0.00 19 THR B CA 20
ATOM 16360 C C . THR B 2 19 ? 4.034 1.734 -8.171 1.00 0.00 19 THR B C 20
ATOM 16361 O O . THR B 2 19 ? 5.240 1.669 -8.308 1.00 0.00 19 THR B O 20
ATOM 16372 N N . PHE B 2 20 ? 3.438 1.181 -7.150 1.00 0.00 20 PHE B N 20
ATOM 16373 C CA . PHE B 2 20 ? 4.242 0.451 -6.125 1.00 0.00 20 PHE B CA 20
ATOM 16374 C C . PHE B 2 20 ? 3.894 -1.039 -6.144 1.00 0.00 20 PHE B C 20
ATOM 16375 O O . PHE B 2 20 ? 2.745 -1.420 -6.049 1.00 0.00 20 PHE B O 20
ATOM 16392 N N . VAL B 2 21 ? 4.880 -1.887 -6.265 1.00 0.00 21 VAL B N 20
ATOM 16393 C CA . VAL B 2 21 ? 4.605 -3.352 -6.288 1.00 0.00 21 VAL B CA 20
ATOM 16394 C C . VAL B 2 21 ? 5.265 -4.033 -5.086 1.00 0.00 21 VAL B C 20
ATOM 16395 O O . VAL B 2 21 ? 6.446 -3.880 -4.844 1.00 0.00 21 VAL B O 20
ATOM 16408 N N . TYR B 2 22 ? 4.513 -4.787 -4.332 1.00 0.00 22 TYR B N 20
ATOM 16409 C CA . TYR B 2 22 ? 5.097 -5.476 -3.147 1.00 0.00 22 TYR B CA 20
ATOM 16410 C C . TYR B 2 22 ? 4.749 -6.966 -3.179 1.00 0.00 22 TYR B C 20
ATOM 16411 O O . TYR B 2 22 ? 3.676 -7.372 -2.781 1.00 0.00 22 TYR B O 20
ATOM 16429 N N . GLY B 2 23 ? 5.650 -7.787 -3.648 1.00 0.00 23 GLY B N 20
ATOM 16430 C CA . GLY B 2 23 ? 5.369 -9.248 -3.705 1.00 0.00 23 GLY B CA 20
ATOM 16431 C C . GLY B 2 23 ? 6.042 -9.945 -2.522 1.00 0.00 23 GLY B C 20
ATOM 16432 O O . GLY B 2 23 ? 7.186 -10.348 -2.594 1.00 0.00 23 GLY B O 20
ATOM 16436 N N . GLY B 2 24 ? 5.341 -10.090 -1.430 1.00 0.00 24 GLY B N 20
ATOM 16437 C CA . GLY B 2 24 ? 5.944 -10.761 -0.244 1.00 0.00 24 GLY B CA 20
ATOM 16438 C C . GLY B 2 24 ? 4.916 -11.694 0.396 1.00 0.00 24 GLY B C 20
ATOM 16439 O O . GLY B 2 24 ? 5.100 -12.178 1.495 1.00 0.00 24 GLY B O 20
ATOM 16443 N N . CYS B 2 25 ? 3.832 -11.953 -0.283 1.00 0.00 25 CYS B N 20
ATOM 16444 C CA . CYS B 2 25 ? 2.793 -12.857 0.288 1.00 0.00 25 CYS B CA 20
ATOM 16445 C C . CYS B 2 25 ? 2.360 -12.358 1.670 1.00 0.00 25 CYS B C 20
ATOM 16446 O O . CYS B 2 25 ? 1.770 -13.088 2.441 1.00 0.00 25 CYS B O 20
#

GO terms:
  GO:0090331 negative regulation of platelet aggregation (P, IDA)
  GO:0070495 negative regulation of thrombin-activated receptor signaling pathway (P, IDA)
  GO:0019870 potassium channel inhibitor activity (F, IDA)
  GO:0005515 protein binding (F, IPI)
  GO:0140678 molecular function inhibitor activity (F, EXP)
  GO:0004867 serine-type endopeptidase inhibitor activity (F, IDA)
  GO:0005509 calcium ion binding (F, IDA)
  GO:0002020 protease binding (F, IDA)
  GO:0035375 zymogen binding (F, IDA)
  GO:0043199 sulfate binding (F, IDA)
  GO:0097180 serine protease inhibitor complex (C, IDA)
  GO:0002020 protease binding (F, IPI)

Organism: Bos taurus (NCBI:txid9913)

InterPro domains:
  IPR002223 Pancreatic trypsin inhibitor Kunitz domain [PF00014] (39-90)
  IPR002223 Pancreatic trypsin inhibitor Kunitz domain [PR00759] (37-51)
  IPR002223 Pancreatic trypsin inhibitor Kunitz domain [PR00759] (65-75)
  IPR002223 Pancreatic trypsin inhibitor Kunitz domain [PR00759] (75-90)
  IPR002223 Pancreatic trypsin inhibitor Kunitz domain [PS50279] (40-90)
  IPR002223 Pancreatic trypsin inhibitor Kunitz domain [SM00131] (38-91)
  IPR020901 Proteinase inhibitor I2, Kunitz, conserved site [PS00280] (68-86)
  IPR036880 Pancreatic trypsin inhibitor Kunitz domain superfamily [G3DSA:4.10.410.10] (36-93)
  IPR036880 Pancreatic trypsin inhibitor Kunitz domain superfamily [SSF57362] (34-92)
  IPR050098 Tissue factor pathway inhibitor/Kunitz-type serine protease inhibitor-like [PTHR10083] (30-90)

Solvent-accessible surface area: 3863 Å² total

Radius of gyration: 11.43 Å; Cα contacts (8 Å, |Δi|>4): 95; chains: 2; bounding box: 18×32×18 Å

Secondary structure (DSSP, 8-state):
--S---B---TTTT--BB--S--/-----BB----TT---B------

Foldseek 3Di:
DQFDKDFDDDVPVDDTIDTDHDD/DQWDWDAQQDPPPTTDIDTGGDD

Sequence (46 aa):
KAKIIRYFYNAKDGLQTFVYGGCKARIIRYFYNAKDGKQTFVYGGCKAKIIRYFYNAKDGLQTFVYGGCKARIIRYFYNAKDGKQTFVYGGCKAKIIRYFYNAKDGLQTFVYGGCKARIIRYFYNAKDGKQTFVYGGCKAKIIRYFYNAKDGLQTFVYGGCKARIIRYFYNAKDGKQTFVYGGCKAKIIRYFYNAKDGLQTFVYGGCKARIIRYFYNAKDGKQTFVYGGCKAKIIRYFYNAKDGLQTFVYGGCKARIIRYFYNAKDGKQTFVYGGCKAKIIRYFYNAKDGLQTFVYGGCKARIIRYFYNAKDGKQTFVYGGCKAKIIRYFYNAKDGLQTFVYGGCKARIIRYFY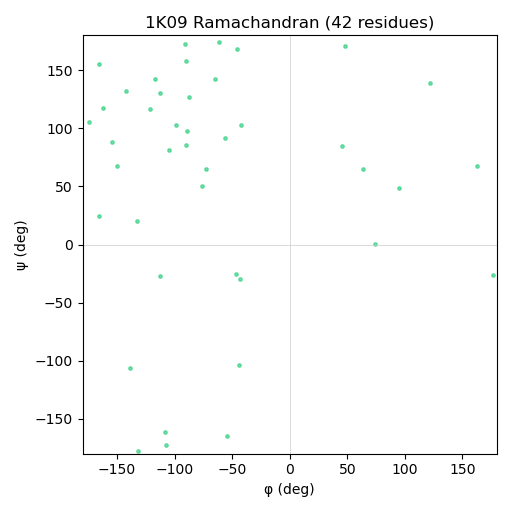NAKDGKQTFVYGGCKAKIIRYFYNAKDGLQTFVYGGCKARIIRYFYNAKDGKQTFVYGGCKAKIIRYFYNAKDGLQTFVYGGCKARIIRYFYNAKDGKQTFVYGGCKAKIIRYFYNAKDGLQTFVYGGCKARIIRYFYNAKDGKQTFVYGGCKAKIIRYFYNAKDGLQTFVYGGCKARIIRYFYNAKDGKQTFVYGGCKAKIIRYFYNAKDGLQTFVYGGCKARIIRYFYNAKDGKQTFVYGGCKAKIIRYFYNAKDGLQTFVYGGCKARIIRYFYNAKDGKQTFVYGGCKAKIIRYFYNAKDGLQTFVYGGCKARIIRYFYNAKDGKQTFVYGGCKAKIIRYFYNAKDGLQTFVYGGCKARIIRYFYNAKDGKQTFVYGGCKAKIIRYFYNAKDGLQTFVYGGCKARIIRYFYNAKDGKQTFVYGGCKAKIIRYFYNAKDGLQTFVYGGCKARIIRYFYNAKDGKQTFVYGGCKAKIIRYFYNAKDGLQTFVYGGCKARIIRYFYNAKDGKQTFVYGGCKAKIIRYFYNAKDGLQTFVYGGCKARIIRYFYNAKDGKQTFVYGGC

Nearest PDB structures (foldseek):
  6re8-assembly1_Q  TM=4.489E-01  e=6.231E+00  Polytomella sp. Pringsheim 198.80
  7ye7-assembly2_A  TM=4.135E-01  e=7.633E+00  Severe acute respiratory syndrome coronavirus 2